Protein 6LBP (pdb70)

Foldseek 3Di:
DKKKKKAADQLGLVLQLLLLLLQQLLAFQWKKKWAQAPVLDTDIFIDTGTSPVRDDPVRSVVHTHGIMMMEHHHDPCHNVFDDDCPQPKDAADVGIKTKYKFKFFLALVVLVVVLVVVPDDDLFSFVVVSLVSQLRPDPDDDSVVSNVRSLVPTDFFIWMWMDGSFKIKTFGAQQNQFWKFWFQAPPRMIMIIRWCSSCVVRRGHTDGTQHHQWIWMQGPVGIDTPTNDDHDQHAYAPVCLLFRDDQPTQTPNHRSLVLLLVLLLLLQVPPNDDWAEQEEDPDGNRSSSCSVCVNNVHDYDHQKAFDPDDDVDDDADPVHDPPVNVVVTIDGDLVRAAATAYEYEYRAAFQLPVLLVVVVNSVVSHHPFYAYEHSAAQFQAADNMGDGGDHRVSGVVNVDDQVRSCVVSPGDYYYYRDPVVSLVVCPPCSSNHHDCRRPVDGPGDRPDDGDHRRYHSDDD/DKKKKKAADQLGLVLQLLLLVLQQLLAFQWKKKWAAAPVLDTDIFIDTGTSPVRDDPVRSVVHTHGIMMMEHHHAPCHNVFDDDCPQPKDAADVAIKTKHKFKFFLCLVVLVVVLVVVPDDDLFSFVVVSLVSQLRPDPDDDSVVSNVRSLVPTDFFIWMWMDGSFKIKTFGAQQNQFWKFWFQAPPRMIMIIRWCSSCVVRRGHTDGTQHHQWIWMQGPVGIDTPTNPDHDQHAYAPVCLLFRDDQPTQTPNHRSLVLLLVLLLLLLVPPNDDWAEEEEDPDGNRSSSCSVCVNNVHDYDHQKAFDPDQDVDDDADPPDDPPVNVVVTIDGDLVRAAATAYEYEYRAAFQLPVLLVVVVNSVVSHHPFYAYEHSAAQFQAADNMGDGGDHNVSGVVNVDDLVRSCVVSPGPYYYYRDPVVSLVVCPPCSSSHHDCRRPVDGPGDRPDDGDRSDYHSDDD

Solvent-accessible surface area: 33724 Å² total; per-residue (Å²): 9,0,0,1,0,0,43,28,9,96,22,1,5,58,0,0,3,0,2,0,9,16,0,1,44,0,0,52,30,0,0,0,0,0,0,5,10,189,104,120,81,28,51,67,55,34,19,56,11,45,0,58,127,7,3,55,75,78,76,9,94,122,8,73,12,80,11,0,0,0,0,0,0,64,4,97,31,23,110,87,13,124,83,6,43,1,2,18,44,38,61,44,166,74,23,38,2,0,0,0,6,1,4,2,1,1,10,11,44,112,19,44,49,74,13,82,144,135,63,28,149,20,86,2,54,0,0,0,8,0,1,9,38,6,0,29,89,0,154,25,141,53,7,43,74,1,0,17,27,0,3,125,71,15,75,6,0,2,0,0,0,0,0,12,50,67,55,0,0,0,0,0,0,27,32,0,0,1,4,1,3,6,0,85,26,118,73,62,0,6,2,0,1,0,1,1,10,0,0,73,17,1,74,1,97,68,82,59,34,0,105,24,0,2,0,1,8,2,16,175,99,24,33,106,64,69,31,93,8,115,84,76,96,40,44,18,11,2,26,0,2,3,111,29,3,53,20,12,1,52,1,15,51,38,26,0,9,81,1,21,25,35,2,0,56,17,1,4,67,94,27,94,46,114,17,59,6,0,0,3,14,6,50,51,1,10,1,4,0,9,0,2,9,61,122,40,68,34,60,16,34,18,0,1,38,53,32,84,43,36,34,146,110,58,27,73,3,92,130,141,4,139,28,11,53,8,36,18,67,7,37,33,2,111,53,12,0,95,45,89,69,0,0,0,0,22,17,15,3,24,84,0,60,45,7,10,63,5,2,73,12,0,86,98,6,19,12,123,40,0,9,3,7,1,4,0,2,40,3,52,10,13,28,63,5,3,17,44,34,42,56,42,110,88,0,1,19,70,148,58,55,69,82,85,0,53,96,119,6,36,5,66,26,16,13,25,1,26,47,121,19,0,81,159,49,8,37,167,53,22,165,25,4,10,22,4,16,15,48,31,113,31,43,22,142,39,73,58,110,47,61,57,13,2,41,22,13,112,102,182,8,0,0,1,0,0,43,28,8,97,23,1,4,54,0,0,3,0,2,0,9,16,0,2,44,0,0,52,32,0,0,0,0,0,0,6,8,193,105,119,79,25,52,68,51,35,18,57,10,45,0,58,131,8,3,54,73,77,74,7,95,120,9,73,15,79,10,0,0,0,0,0,0,67,4,88,28,24,110,87,13,122,82,6,38,1,2,19,43,37,60,46,164,73,23,39,2,0,0,0,3,0,4,2,1,1,10,11,43,111,19,41,50,73,14,84,143,133,62,28,147,19,88,2,56,0,0,0,8,0,0,9,40,5,1,28,84,0,153,26,143,51,8,44,75,1,0,17,28,1,4,128,73,15,74,6,0,3,0,0,0,0,0,12,49,68,57,0,0,0,0,0,0,27,33,0,0,1,4,1,3,6,0,87,28,118,72,61,0,6,2,0,1,0,0,1,10,0,0,72,18,1,76,2,98,66,81,57,33,0,102,24,0,2,0,1,8,2,17,172,99,24,31,105,66,70,29,92,7,116,78,80,96,36,45,18,10,2,26,0,2,3,108,31,3,55,19,13,1,51,2,14,50,37,27,0,7,82,3,20,26,35,2,0,58,16,2,4,64,94,27,94,46,111,18,59,6,0,0,2,14,6,50,51,1,9,1,4,0,9,0,2,10,61,122,40,68,33,58,14,36,18,0,1,36,52,33,85,41,37,33,142,109,58,27,86,5,90,127,166,3,151,29,10,54,8,31,18,66,6,36,34,3,112,53,13,0,98,43,88,68,0,0,0,0,20,17,17,1,23,83,0,61,47,6,10,60,5,2,77,11,0,86,98,5,20,11,122,40,0,10,3,7,1,3,0,2,41,4,52,8,12,30,59,3,3,20,44,34,41,56,44,110,89,0,1,19,72,148,56,55,68,81,86,0,51,94,119,6,36,5,66,28,16,14,26,2,28,47,122,18,0,83,160,51,8,38,166,51,22,166,24,4,11,22,3,15,17,50,31,113,33,43,20,143,39,76,60,111,48,62,52,14,3,35,20,10,114,98,183

Structure (mmCIF, N/CA/C/O backbone):
data_6LBP
#
_entry.id   6LBP
#
_cell.length_a   179.736
_cell.length_b   179.736
_cell.length_c   109.199
_cell.angle_alpha   90.000
_cell.angle_beta   90.000
_cell.angle_gamma   120.000
#
_symmetry.space_group_name_H-M   'P 31 2 1'
#
loop_
_entity.id
_entity.type
_entity.pdbx_description
1 polymer 'Amidophosphoribosyltransferase 2, chloroplastic'
2 non-polymer 'IRON/SULFUR CLUSTER'
#
loop_
_atom_site.group_PDB
_atom_site.id
_atom_site.type_symbol
_atom_site.label_atom_id
_atom_site.label_alt_id
_atom_site.label_comp_id
_atom_site.label_asym_id
_atom_site.label_entity_id
_atom_site.label_seq_id
_atom_site.pdbx_PDB_ins_code
_atom_site.Cartn_x
_atom_site.Cartn_y
_atom_site.Cartn_z
_atom_site.occupancy
_atom_site.B_iso_or_equiv
_atom_site.auth_seq_id
_atom_site.auth_comp_id
_atom_site.auth_asym_id
_atom_site.auth_atom_id
_atom_site.pdbx_PDB_model_num
ATOM 1 N N . CYS A 1 13 ? 62.600 -69.062 -1.402 1.00 47.20 87 CYS A N 1
ATOM 2 C CA . CYS A 1 13 ? 61.781 -68.323 -0.436 1.00 46.02 87 CYS A CA 1
ATOM 3 C C . CYS A 1 13 ? 61.090 -67.072 -1.055 1.00 45.76 87 CYS A C 1
ATOM 4 O O . CYS A 1 13 ? 61.250 -66.788 -2.241 1.00 47.69 87 CYS A O 1
ATOM 7 N N . GLY A 1 14 ? 60.303 -66.332 -0.290 1.00 43.43 88 GLY A N 1
ATOM 8 C CA . GLY A 1 14 ? 59.637 -65.157 -0.827 1.00 39.10 88 GLY A CA 1
ATOM 9 C C . GLY A 1 14 ? 59.580 -64.062 0.213 1.00 40.94 88 GLY A C 1
ATOM 10 O O . GLY A 1 14 ? 59.537 -64.326 1.422 1.00 44.26 88 GLY A O 1
ATOM 11 N N . VAL A 1 15 ? 59.596 -62.813 -0.262 1.00 35.57 89 VAL A N 1
ATOM 12 C CA . VAL A 1 15 ? 59.556 -61.672 0.640 1.00 34.62 89 VAL A CA 1
ATOM 13 C C . VAL A 1 15 ? 58.459 -60.713 0.203 1.00 38.00 89 VAL A C 1
ATOM 14 O O . VAL A 1 15 ? 58.046 -60.688 -0.958 1.00 38.21 89 VAL A O 1
ATOM 18 N N . VAL A 1 16 ? 57.994 -59.920 1.173 1.00 42.73 90 VAL A N 1
ATOM 19 C CA . VAL A 1 16 ? 56.915 -58.941 1.025 1.00 42.92 90 VAL A CA 1
ATOM 20 C C . VAL A 1 16 ? 57.190 -57.745 1.932 1.00 44.27 90 VAL A C 1
ATOM 21 O O . VAL A 1 16 ? 57.643 -57.908 3.066 1.00 43.49 90 VAL A O 1
ATOM 25 N N . GLY A 1 17 ? 56.859 -56.546 1.454 1.00 39.16 91 GLY A N 1
ATOM 26 C CA . GLY A 1 17 ? 56.854 -55.371 2.306 1.00 38.74 91 GLY A CA 1
ATOM 27 C C . GLY A 1 17 ? 55.714 -54.437 1.944 1.00 45.06 91 GLY A C 1
ATOM 28 O O . GLY A 1 17 ? 55.365 -54.341 0.765 1.00 46.04 91 GLY A O 1
ATOM 29 N N . ILE A 1 18 ? 55.107 -53.775 2.935 1.00 45.78 92 ILE A N 1
ATOM 30 C CA . ILE A 1 18 ? 54.041 -52.793 2.745 1.00 43.20 92 ILE A CA 1
ATOM 31 C C . ILE A 1 18 ? 54.379 -51.595 3.597 1.00 47.36 92 ILE A C 1
ATOM 32 O O . ILE A 1 18 ? 54.643 -51.744 4.798 1.00 49.56 92 ILE A O 1
ATOM 37 N N . TYR A 1 19 ? 54.318 -50.413 3.000 1.00 47.14 93 TYR A N 1
ATOM 38 C CA . TYR A 1 19 ? 54.411 -49.157 3.725 1.00 48.82 93 TYR A CA 1
ATOM 39 C C . TYR A 1 19 ? 53.144 -48.359 3.457 1.00 50.52 93 TYR A C 1
ATOM 40 O O . TYR A 1 19 ? 52.712 -48.238 2.301 1.00 52.38 93 TYR A O 1
ATOM 49 N N . GLY A 1 20 ? 52.567 -47.809 4.521 1.00 49.27 94 GLY A N 1
ATOM 50 C CA . GLY A 1 20 ? 51.509 -46.832 4.404 1.00 51.39 94 GLY A CA 1
ATOM 51 C C . GLY A 1 20 ? 50.121 -47.414 4.255 1.00 55.03 94 GLY A C 1
ATOM 52 O O . GLY A 1 20 ? 49.343 -46.976 3.397 1.00 55.11 94 GLY A O 1
ATOM 53 N N . ASP A 1 21 ? 49.791 -48.396 5.089 1.00 54.27 95 ASP A N 1
ATOM 54 C CA . ASP A 1 21 ? 48.462 -48.987 5.056 1.00 52.35 95 ASP A CA 1
ATOM 55 C C . ASP A 1 21 ? 48.116 -49.510 6.442 1.00 57.02 95 ASP A C 1
ATOM 56 O O . ASP A 1 21 ? 48.897 -50.250 7.051 1.00 56.40 95 ASP A O 1
ATOM 61 N N . SER A 1 22 ? 46.946 -49.102 6.937 1.00 62.38 96 SER A N 1
ATOM 62 C CA . SER A 1 22 ? 46.487 -49.432 8.280 1.00 55.94 96 SER A CA 1
ATOM 63 C C . SER A 1 22 ? 46.200 -50.905 8.444 1.00 55.34 96 SER A C 1
ATOM 64 O O . SER A 1 22 ? 46.004 -51.343 9.579 1.00 56.13 96 SER A O 1
ATOM 67 N N . GLU A 1 23 ? 46.181 -51.666 7.350 1.00 56.67 97 GLU A N 1
ATOM 68 C CA . GLU A 1 23 ? 46.029 -53.117 7.377 1.00 61.73 97 GLU A CA 1
ATOM 69 C C . GLU A 1 23 ? 47.291 -53.855 6.927 1.00 60.62 97 GLU A C 1
ATOM 70 O O . GLU A 1 23 ? 47.218 -54.880 6.238 1.00 54.69 97 GLU A O 1
ATOM 76 N N . ALA A 1 24 ? 48.457 -53.353 7.350 1.00 55.36 98 ALA A N 1
ATOM 77 C CA . ALA A 1 24 ? 49.726 -53.868 6.856 1.00 50.28 98 ALA A CA 1
ATOM 78 C C . ALA A 1 24 ? 49.902 -55.362 7.142 1.00 49.71 98 ALA A C 1
ATOM 79 O O . ALA A 1 24 ? 50.317 -56.119 6.262 1.00 50.02 98 ALA A O 1
ATOM 81 N N . SER A 1 25 ? 49.571 -55.816 8.350 1.00 49.16 99 SER A N 1
ATOM 82 C CA . SER A 1 25 ? 49.753 -57.231 8.667 1.00 47.14 99 SER A CA 1
ATOM 83 C C . SER A 1 25 ? 48.827 -58.113 7.845 1.00 52.73 99 SER A C 1
ATOM 84 O O . SER A 1 25 ? 49.247 -59.164 7.351 1.00 50.62 99 SER A O 1
ATOM 87 N N . ARG A 1 26 ? 47.565 -57.704 7.687 1.00 53.81 100 ARG A N 1
ATOM 88 C CA . ARG A 1 26 ? 46.605 -58.500 6.928 1.00 52.94 100 ARG A CA 1
ATOM 89 C C . ARG A 1 26 ? 47.012 -58.607 5.459 1.00 55.05 100 ARG A C 1
ATOM 90 O O . ARG A 1 26 ? 46.979 -59.692 4.861 1.00 52.31 100 ARG A O 1
ATOM 98 N N . LEU A 1 27 ? 47.381 -57.476 4.860 1.00 54.80 101 LEU A N 1
ATOM 99 C CA . LEU A 1 27 ? 47.841 -57.454 3.482 1.00 53.92 101 LEU A CA 1
ATOM 100 C C . LEU A 1 27 ? 49.139 -58.236 3.305 1.00 54.78 101 LEU A C 1
ATOM 101 O O . LEU A 1 27 ? 49.351 -58.888 2.272 1.00 58.65 101 LEU A O 1
ATOM 106 N N . CYS A 1 28 ? 50.010 -58.207 4.304 1.00 51.13 102 CYS A N 1
ATOM 107 C CA . CYS A 1 28 ? 51.227 -59.002 4.236 1.00 52.32 102 CYS A CA 1
ATOM 108 C C . CYS A 1 28 ? 50.910 -60.485 4.264 1.00 52.61 102 CYS A C 1
ATOM 109 O O . CYS A 1 28 ? 51.502 -61.273 3.526 1.00 51.42 102 CYS A O 1
ATOM 112 N N . TYR A 1 29 ? 50.001 -60.875 5.151 1.00 57.78 103 TYR A N 1
ATOM 113 C CA . TYR A 1 29 ? 49.503 -62.239 5.201 1.00 54.39 103 TYR A CA 1
ATOM 114 C C . TYR A 1 29 ? 48.952 -62.674 3.844 1.00 55.15 103 TYR A C 1
ATOM 115 O O . TYR A 1 29 ? 49.265 -63.761 3.349 1.00 55.91 103 TYR A O 1
ATOM 124 N N . LEU A 1 30 ? 48.134 -61.832 3.219 1.00 54.41 104 LEU A N 1
ATOM 125 C CA . LEU A 1 30 ? 47.566 -62.215 1.930 1.00 54.63 104 LEU A CA 1
ATOM 126 C C . LEU A 1 30 ? 48.649 -62.366 0.870 1.00 50.74 104 LEU A C 1
ATOM 127 O O . LEU A 1 30 ? 48.612 -63.309 0.070 1.00 48.90 104 LEU A O 1
ATOM 132 N N . ALA A 1 31 ? 49.625 -61.447 0.844 1.00 50.55 105 ALA A N 1
ATOM 133 C CA . ALA A 1 31 ? 50.673 -61.536 -0.168 1.00 45.51 105 ALA A CA 1
ATOM 134 C C . ALA A 1 31 ? 51.568 -62.743 0.074 1.00 45.74 105 ALA A C 1
ATOM 135 O O . ALA A 1 31 ? 51.962 -63.438 -0.868 1.00 46.42 105 ALA A O 1
ATOM 137 N N . LEU A 1 32 ? 51.884 -63.029 1.328 1.00 47.07 106 LEU A N 1
ATOM 138 C CA . LEU A 1 32 ? 52.595 -64.259 1.629 1.00 47.72 106 LEU A CA 1
ATOM 139 C C . LEU A 1 32 ? 51.791 -65.472 1.184 1.00 48.52 106 LEU A C 1
ATOM 140 O O . LEU A 1 32 ? 52.354 -66.465 0.708 1.00 49.82 106 LEU A O 1
ATOM 145 N N . HIS A 1 33 ? 50.470 -65.418 1.327 1.00 47.92 107 HIS A N 1
ATOM 146 C CA . HIS A 1 33 ? 49.667 -66.522 0.823 1.00 50.19 107 HIS A CA 1
ATOM 147 C C . HIS A 1 33 ? 49.834 -66.653 -0.679 1.00 47.02 107 HIS A C 1
ATOM 148 O O . HIS A 1 33 ? 50.072 -67.747 -1.194 1.00 47.14 107 HIS A O 1
ATOM 155 N N . ALA A 1 34 ? 49.756 -65.531 -1.388 1.00 43.80 108 ALA A N 1
ATOM 156 C CA . ALA A 1 34 ? 49.938 -65.532 -2.830 1.00 40.07 108 ALA A CA 1
ATOM 157 C C . ALA A 1 34 ? 51.335 -65.985 -3.248 1.00 44.09 108 ALA A C 1
ATOM 158 O O . ALA A 1 34 ? 51.548 -66.290 -4.424 1.00 50.52 108 ALA A O 1
ATOM 160 N N . LEU A 1 35 ? 52.299 -66.006 -2.333 1.00 43.26 109 LEU A N 1
ATOM 161 C CA . LEU A 1 35 ? 53.637 -66.490 -2.636 1.00 37.71 109 LEU A CA 1
ATOM 162 C C . LEU A 1 35 ? 53.924 -67.829 -1.989 1.00 38.45 109 LEU A C 1
ATOM 163 O O . LEU A 1 35 ? 55.063 -68.273 -1.992 1.00 40.70 109 LEU A O 1
ATOM 168 N N . GLN A 1 36 ? 52.923 -68.460 -1.392 1.00 47.28 110 GLN A N 1
ATOM 169 C CA . GLN A 1 36 ? 53.157 -69.673 -0.610 1.00 48.77 110 GLN A CA 1
ATOM 170 C C . GLN A 1 36 ? 53.968 -70.726 -1.354 1.00 48.02 110 GLN A C 1
ATOM 171 O O . GLN A 1 36 ? 54.721 -71.479 -0.715 1.00 48.80 110 GLN A O 1
ATOM 177 N N . HIS A 1 37 ? 53.862 -70.784 -2.693 1.00 43.95 111 HIS A N 1
ATOM 178 C CA . HIS A 1 37 ? 54.640 -71.778 -3.445 1.00 47.61 111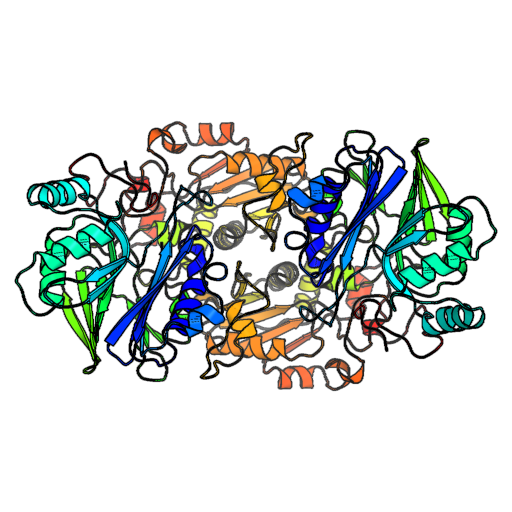 HIS A CA 1
ATOM 179 C C . HIS A 1 37 ? 56.155 -71.597 -3.271 1.00 50.70 111 HIS A C 1
ATOM 180 O O . HIS A 1 37 ? 56.910 -72.581 -3.326 1.00 47.70 111 HIS A O 1
ATOM 187 N N . ARG A 1 38 ? 56.608 -70.366 -3.004 1.00 45.26 112 ARG A N 1
ATOM 188 C CA . ARG A 1 38 ? 58.030 -70.095 -2.852 1.00 42.13 112 ARG A CA 1
ATOM 189 C C . ARG A 1 38 ? 58.610 -70.741 -1.604 1.00 43.04 112 ARG A C 1
ATOM 190 O O . ARG A 1 38 ? 59.825 -70.936 -1.530 1.00 50.72 112 ARG A O 1
ATOM 198 N N . GLY A 1 39 ? 57.802 -70.986 -0.578 1.00 47.03 113 GLY A N 1
ATOM 199 C CA . GLY A 1 39 ? 58.308 -71.663 0.612 1.00 51.60 113 GLY A CA 1
ATOM 200 C C . GLY A 1 39 ? 57.234 -72.132 1.576 1.00 54.33 113 GLY A C 1
ATOM 201 O O . GLY A 1 39 ? 56.462 -71.315 2.084 1.00 52.13 113 GLY A O 1
ATOM 202 N N . GLN A 1 40 ? 57.209 -73.435 1.889 1.00 58.57 114 GLN A N 1
ATOM 203 C CA . GLN A 1 40 ? 56.151 -74.008 2.716 1.00 51.96 114 GLN A CA 1
ATOM 204 C C . GLN A 1 40 ? 56.575 -74.396 4.121 1.00 52.71 114 GLN A C 1
ATOM 205 O O . GLN A 1 40 ? 55.719 -74.783 4.911 1.00 55.91 114 GLN A O 1
ATOM 211 N N . GLU A 1 41 ? 57.860 -74.304 4.451 1.00 55.51 115 GLU A N 1
ATOM 212 C CA . GLU A 1 41 ? 58.376 -74.790 5.718 1.00 46.80 115 GLU A CA 1
ATOM 213 C C . GLU A 1 41 ? 58.146 -73.808 6.846 1.00 49.82 115 GLU A C 1
ATOM 214 O O . GLU A 1 41 ? 58.003 -74.238 7.998 1.00 50.07 115 GLU A O 1
ATOM 220 N N . GLY A 1 42 ? 58.109 -72.498 6.547 1.00 47.46 116 GLY A N 1
ATOM 221 C CA . GLY A 1 42 ? 57.919 -71.501 7.588 1.00 43.50 116 GLY A CA 1
ATOM 222 C C . GLY A 1 42 ? 57.253 -70.245 7.068 1.00 44.75 116 GLY A C 1
ATOM 223 O O . GLY A 1 42 ? 57.137 -70.049 5.855 1.00 49.73 116 GLY A O 1
ATOM 224 N N . ALA A 1 43 ? 56.838 -69.374 8.002 1.00 38.93 117 ALA A N 1
ATOM 225 C CA . ALA A 1 43 ? 56.309 -68.053 7.651 1.00 41.53 117 ALA A CA 1
ATOM 226 C C . ALA A 1 43 ? 56.512 -67.083 8.805 1.00 48.64 117 ALA A C 1
ATOM 227 O O . ALA A 1 43 ? 56.806 -67.485 9.933 1.00 50.59 117 ALA A O 1
ATOM 229 N N . GLY A 1 44 ? 56.403 -65.788 8.508 1.00 49.85 118 GLY A N 1
ATOM 230 C CA . GLY A 1 44 ? 56.556 -64.797 9.562 1.00 46.19 118 GLY A CA 1
ATOM 231 C C . GLY A 1 44 ? 56.272 -63.402 9.069 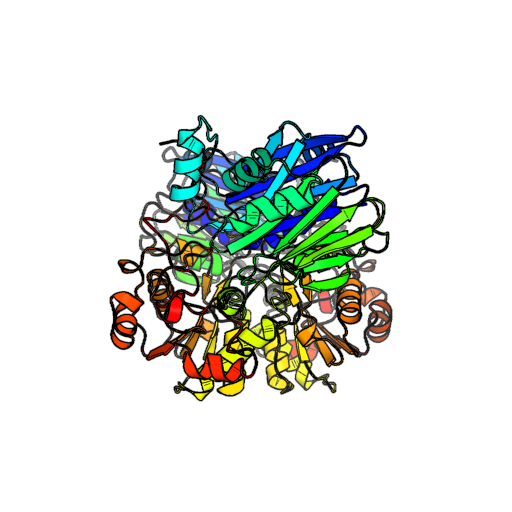1.00 45.48 118 GLY A C 1
ATOM 232 O O . GLY A 1 44 ? 56.396 -63.110 7.872 1.00 44.93 118 GLY A O 1
ATOM 233 N N . ILE A 1 45 ? 55.884 -62.537 10.015 1.00 42.69 119 ILE A N 1
ATOM 234 C CA . ILE A 1 45 ? 55.587 -61.138 9.733 1.00 39.14 119 ILE A CA 1
ATOM 235 C C . ILE A 1 45 ? 56.179 -60.265 10.835 1.00 44.86 119 ILE A C 1
ATOM 236 O O . ILE A 1 45 ? 56.257 -60.669 12.004 1.00 50.70 119 ILE A O 1
ATOM 241 N N . VAL A 1 46 ? 56.619 -59.063 10.449 1.00 46.53 120 VAL A N 1
ATOM 242 C CA . VAL A 1 46 ? 57.065 -58.011 11.363 1.00 46.55 120 VAL A CA 1
ATOM 243 C C . VAL A 1 46 ? 56.331 -56.739 10.985 1.00 45.31 120 VAL A C 1
ATOM 244 O O . VAL A 1 46 ? 56.378 -56.330 9.819 1.00 45.44 120 VAL A O 1
ATOM 248 N N . THR A 1 47 ? 55.646 -56.118 11.967 1.00 49.08 121 THR A N 1
ATOM 249 C CA . THR A 1 47 ? 54.840 -54.907 11.787 1.00 49.34 121 THR A CA 1
ATOM 250 C C . THR A 1 47 ? 55.200 -53.842 12.814 1.00 51.20 121 THR A C 1
ATOM 251 O O . THR A 1 47 ? 55.409 -54.145 13.992 1.00 53.12 121 THR A O 1
ATOM 255 N N . VAL A 1 48 ? 55.228 -52.590 12.366 1.00 52.42 122 VAL A N 1
ATOM 256 C CA . VAL A 1 48 ? 55.568 -51.444 13.208 1.00 54.79 122 VAL A CA 1
ATOM 257 C C . VAL A 1 48 ? 54.289 -50.861 13.821 1.00 57.45 122 VAL A C 1
ATOM 258 O O . VAL A 1 48 ? 53.444 -50.293 13.118 1.00 52.04 122 VAL A O 1
ATOM 262 N N . SER A 1 49 ? 54.171 -50.961 15.145 1.00 59.75 123 SER A N 1
ATOM 263 C CA . SER A 1 49 ? 53.039 -50.398 15.869 1.00 56.60 123 SER A CA 1
ATOM 264 C C . SER A 1 49 ? 52.999 -48.874 15.734 1.00 59.83 123 SER A C 1
ATOM 265 O O . SER A 1 49 ? 53.974 -48.227 15.333 1.00 61.12 123 SER A O 1
ATOM 268 N N . LYS A 1 50 ? 51.865 -48.288 16.126 1.00 60.22 124 LYS A N 1
ATOM 269 C CA . LYS A 1 50 ? 51.770 -46.833 16.083 1.00 63.99 124 LYS A CA 1
ATOM 270 C C . LYS A 1 50 ? 52.730 -46.176 17.058 1.00 61.83 124 LYS A C 1
ATOM 271 O O . LYS A 1 50 ? 53.081 -45.012 16.864 1.00 63.25 124 LYS A O 1
ATOM 277 N N . ASP A 1 51 ? 53.176 -46.898 18.082 1.00 62.44 125 ASP A N 1
ATOM 278 C CA . ASP A 1 51 ? 54.164 -46.395 19.026 1.00 61.41 125 ASP A CA 1
ATOM 279 C C . ASP A 1 51 ? 55.586 -46.695 18.591 1.00 62.50 125 ASP A C 1
ATOM 280 O O . ASP A 1 51 ? 56.505 -46.553 19.404 1.00 62.98 125 ASP A O 1
ATOM 285 N N . LYS A 1 52 ? 55.784 -47.129 17.343 1.00 62.68 126 LYS A N 1
ATOM 286 C CA . LYS A 1 52 ? 57.115 -47.359 16.778 1.00 61.96 126 LYS A CA 1
ATOM 287 C C . LYS A 1 52 ? 57.849 -48.531 17.447 1.00 59.64 126 LYS A C 1
ATOM 288 O O . LYS A 1 52 ? 59.063 -48.469 17.660 1.00 58.41 126 LYS A O 1
ATOM 294 N N . VAL A 1 53 ? 57.136 -49.615 17.763 1.00 57.02 127 VAL A N 1
ATOM 295 C CA . VAL A 1 53 ? 57.788 -50.849 18.199 1.00 61.65 127 VAL A CA 1
ATOM 296 C C . VAL A 1 53 ? 57.538 -51.920 17.152 1.00 62.16 127 VAL A C 1
ATOM 297 O O . VAL A 1 53 ? 56.474 -51.955 16.515 1.00 57.33 127 VAL A O 1
ATOM 301 N N . LEU A 1 54 ? 58.545 -52.773 16.958 1.00 59.76 128 LEU A N 1
ATOM 302 C CA . LEU A 1 54 ? 58.517 -53.815 15.940 1.00 53.05 128 LEU A CA 1
ATOM 303 C C . LEU A 1 54 ? 57.925 -55.049 16.579 1.00 49.87 128 LEU A C 1
ATOM 304 O O . LEU A 1 54 ? 58.583 -55.730 17.357 1.00 56.54 128 LEU A O 1
ATOM 309 N N . GLN A 1 55 ? 56.669 -55.319 16.278 1.00 52.41 129 GLN A N 1
ATOM 310 C CA . GLN A 1 55 ? 56.011 -56.524 16.734 1.00 51.46 129 GLN A CA 1
ATOM 311 C C . GLN A 1 55 ? 56.198 -57.603 15.682 1.00 52.13 129 GLN A C 1
ATOM 312 O O . GLN A 1 55 ? 56.034 -57.342 14.491 1.00 54.79 129 GLN A O 1
ATOM 318 N N . THR A 1 56 ? 56.576 -58.802 16.106 1.00 53.22 130 THR A N 1
ATOM 319 C CA . THR A 1 56 ? 56.877 -59.888 15.177 1.00 54.04 130 THR A CA 1
ATOM 320 C C . THR A 1 56 ? 56.192 -61.174 15.638 1.00 53.19 130 THR A C 1
ATOM 321 O O . THR A 1 56 ? 56.165 -61.477 16.833 1.00 52.16 130 THR A O 1
ATOM 325 N N . ILE A 1 57 ? 55.593 -61.907 14.703 1.00 50.93 131 ILE A N 1
ATOM 326 C CA . ILE A 1 57 ? 55.110 -63.255 15.011 1.00 56.21 131 ILE A CA 1
ATOM 327 C C . ILE A 1 57 ? 55.492 -64.176 13.855 1.00 54.01 131 ILE A C 1
ATOM 328 O O . ILE A 1 57 ? 55.335 -63.825 12.677 1.00 51.47 131 ILE A O 1
ATOM 333 N N . THR A 1 58 ? 56.007 -65.354 14.206 1.00 53.11 132 THR A N 1
ATOM 334 C CA . THR A 1 58 ? 56.849 -66.150 13.325 1.00 52.29 132 THR A CA 1
ATOM 335 C C . THR A 1 58 ? 56.776 -67.619 13.683 1.00 54.62 132 THR A C 1
ATOM 336 O O . THR A 1 58 ? 56.996 -67.968 14.845 1.00 61.86 132 THR A O 1
ATOM 340 N N . GLY A 1 59 ? 56.516 -68.478 12.697 1.00 52.01 133 GLY A N 1
ATOM 341 C CA . GLY A 1 59 ? 56.386 -69.883 13.018 1.00 53.50 133 GLY A CA 1
ATOM 342 C C . GLY A 1 59 ? 56.694 -70.835 11.883 1.00 53.69 133 GLY A C 1
ATOM 343 O O . GLY A 1 59 ? 56.992 -70.427 10.758 1.00 57.81 133 GLY A O 1
ATOM 344 N N . VAL A 1 60 ? 56.614 -72.134 12.216 1.00 53.34 134 VAL A N 1
ATOM 345 C CA . VAL A 1 60 ? 56.845 -73.246 11.301 1.00 42.56 134 VAL A CA 1
ATOM 346 C C . VAL A 1 60 ? 55.518 -73.661 10.685 1.00 43.82 134 VAL A C 1
ATOM 347 O O . VAL A 1 60 ? 54.522 -73.780 11.395 1.00 50.93 134 VAL A O 1
ATOM 351 N N . GLY A 1 61 ? 55.487 -73.852 9.366 1.00 42.44 135 GLY A N 1
ATOM 352 C CA . GLY A 1 61 ? 54.255 -74.275 8.711 1.00 49.39 135 GLY A CA 1
ATOM 353 C C . GLY A 1 61 ? 53.782 -73.367 7.595 1.00 49.90 135 GLY A C 1
ATOM 354 O O . GLY A 1 61 ? 54.562 -72.546 7.111 1.00 54.85 135 GLY A O 1
ATOM 355 N N . LEU A 1 62 ? 52.534 -73.493 7.155 1.00 47.65 136 LEU A N 1
ATOM 356 C CA . LEU A 1 62 ? 52.083 -72.642 6.058 1.00 53.50 136 LEU A CA 1
ATOM 357 C C . LEU A 1 62 ? 51.657 -71.276 6.593 1.00 51.25 136 LEU A C 1
ATOM 358 O O . LEU A 1 62 ? 51.582 -71.060 7.800 1.00 49.08 136 LEU A O 1
ATOM 363 N N . VAL A 1 63 ? 51.394 -70.326 5.687 1.00 52.90 137 VAL A N 1
ATOM 364 C CA . VAL A 1 63 ? 50.975 -69.007 6.170 1.00 55.54 137 VAL A CA 1
ATOM 365 C C . VAL A 1 63 ? 49.666 -69.119 6.944 1.00 61.26 137 VAL A C 1
ATOM 366 O O . VAL A 1 63 ? 49.483 -68.446 7.965 1.00 64.64 137 VAL A O 1
ATOM 370 N N . SER A 1 64 ? 48.755 -70.006 6.509 1.00 59.88 138 SER A N 1
ATOM 371 C CA . SER A 1 64 ? 47.482 -70.161 7.203 1.00 56.88 138 SER A CA 1
ATOM 372 C C . SER A 1 64 ? 47.654 -70.922 8.505 1.00 59.25 138 SER A C 1
ATOM 373 O O . SER A 1 64 ? 46.936 -70.652 9.475 1.00 61.30 138 SER A O 1
ATOM 376 N N . GLU A 1 65 ? 48.586 -71.880 8.539 1.00 53.01 139 GLU A N 1
ATOM 377 C CA . GLU A 1 65 ? 48.904 -72.574 9.780 1.00 55.67 139 GLU A CA 1
ATOM 378 C C . GLU A 1 65 ? 49.655 -71.690 10.770 1.00 56.67 139 GLU A C 1
ATOM 379 O O . GLU A 1 65 ? 49.666 -71.992 11.964 1.00 59.18 139 GLU A O 1
ATOM 385 N N . VAL A 1 66 ? 50.321 -70.638 10.314 1.00 55.47 140 VAL A N 1
ATOM 386 C CA . VAL A 1 66 ? 51.098 -69.830 11.237 1.00 50.50 140 VAL A CA 1
ATOM 387 C C . VAL A 1 66 ? 50.270 -68.683 11.764 1.00 52.45 140 VAL A C 1
ATOM 388 O O . VAL A 1 66 ? 50.370 -68.343 12.943 1.00 53.10 140 VAL A O 1
ATOM 392 N N . PHE A 1 67 ? 49.419 -68.111 10.918 1.00 53.65 141 PHE A N 1
ATOM 393 C CA . PHE A 1 67 ? 48.643 -66.917 11.254 1.00 60.87 141 PHE A CA 1
ATOM 394 C C . PHE A 1 67 ? 47.145 -67.209 11.312 1.00 66.08 141 PHE A C 1
ATOM 395 O O . PHE A 1 67 ? 46.535 -67.620 10.312 1.00 69.29 141 PHE A O 1
ATOM 403 N N . SER A 1 68 ? 46.559 -66.977 12.483 1.00 67.40 142 SER A N 1
ATOM 404 C CA . SER A 1 68 ? 45.119 -66.929 12.677 1.00 68.50 142 SER A CA 1
ATOM 405 C C . SER A 1 68 ? 44.690 -65.475 12.732 1.00 70.62 142 SER A C 1
ATOM 406 O O . SER A 1 68 ? 45.511 -64.574 12.934 1.00 67.34 142 SER A O 1
ATOM 409 N N . GLU A 1 69 ? 43.385 -65.253 12.535 1.00 77.29 143 GLU A N 1
ATOM 410 C CA . GLU A 1 69 ? 42.841 -63.911 12.694 1.00 74.80 143 GLU A CA 1
ATOM 411 C C . GLU A 1 69 ? 43.160 -63.358 14.082 1.00 72.06 143 GLU A C 1
ATOM 412 O O . GLU A 1 69 ? 43.415 -62.154 14.236 1.00 70.21 143 GLU A O 1
ATOM 418 N N . SER A 1 70 ? 43.212 -64.231 15.094 1.00 70.71 144 SER A N 1
ATOM 419 C CA . SER A 1 70 ? 43.590 -63.782 16.428 1.00 71.11 144 SER A CA 1
ATOM 420 C C . SER A 1 70 ? 44.999 -63.199 16.438 1.00 69.34 144 SER A C 1
ATOM 421 O O . SER A 1 70 ? 45.239 -62.154 17.054 1.00 70.03 144 SER A O 1
ATOM 424 N N . LYS A 1 71 ? 45.930 -63.828 15.711 1.00 69.77 145 LYS A N 1
ATOM 425 C CA . LYS A 1 71 ? 47.324 -63.386 15.709 1.00 65.42 145 LYS A CA 1
ATOM 426 C C . LYS A 1 71 ? 47.542 -62.163 14.811 1.00 63.54 145 LYS A C 1
ATOM 427 O O . LYS A 1 71 ? 48.214 -61.207 15.222 1.00 58.95 145 LYS A O 1
ATOM 433 N N . LEU A 1 72 ? 46.958 -62.143 13.606 1.00 53.54 146 LEU A N 1
ATOM 434 C CA . LEU A 1 72 ? 46.953 -60.904 12.839 1.00 52.14 146 LEU A CA 1
ATOM 435 C C . LEU A 1 72 ? 46.438 -59.733 13.670 1.00 59.85 146 LEU A C 1
ATOM 436 O O . LEU A 1 72 ? 46.844 -58.582 13.456 1.00 55.08 146 LEU A O 1
ATOM 441 N N . ASP A 1 73 ? 45.528 -59.999 14.616 1.00 65.46 147 ASP A N 1
ATOM 442 C CA . ASP A 1 73 ? 45.008 -58.916 15.440 1.00 62.01 147 ASP A CA 1
ATOM 443 C C . ASP A 1 73 ? 46.070 -58.328 16.364 1.00 60.91 147 ASP A C 1
ATOM 444 O O . ASP A 1 73 ? 45.938 -57.164 16.766 1.00 54.23 147 ASP A O 1
ATOM 449 N N . GLN A 1 74 ? 47.126 -59.088 16.686 1.00 60.53 148 GLN A N 1
ATOM 450 C CA . GLN A 1 74 ? 48.200 -58.615 17.552 1.00 56.62 148 GLN A CA 1
ATOM 451 C C . GLN A 1 74 ? 49.291 -57.864 16.793 1.00 57.24 148 GLN A C 1
ATOM 452 O O . GLN A 1 74 ? 50.346 -57.567 17.376 1.00 59.46 148 GLN A O 1
ATOM 458 N N . LEU A 1 75 ? 49.065 -57.539 15.523 1.00 50.73 149 LEU A N 1
ATOM 459 C CA . LEU A 1 75 ? 50.052 -56.849 14.702 1.00 47.63 149 LEU A CA 1
ATOM 460 C C . LEU A 1 75 ? 49.429 -55.607 14.077 1.00 51.18 149 LEU A C 1
ATOM 461 O O . LEU A 1 75 ? 49.291 -55.512 12.850 1.00 54.24 149 LEU A O 1
ATOM 466 N N . PRO A 1 76 ? 49.075 -54.612 14.885 1.00 51.36 150 PRO A N 1
ATOM 467 C CA . PRO A 1 76 ? 48.573 -53.356 14.312 1.00 46.19 150 PRO A CA 1
ATOM 468 C C . PRO A 1 76 ? 49.715 -52.494 13.810 1.00 50.90 150 PRO A C 1
ATOM 469 O O . PRO A 1 76 ? 50.830 -52.533 14.335 1.00 55.23 150 PRO A O 1
ATOM 473 N N . GLY A 1 77 ? 49.447 -51.711 12.788 1.00 49.10 151 GLY A N 1
ATOM 474 C CA . GLY A 1 77 ? 50.470 -50.780 12.352 1.00 51.42 151 GLY A CA 1
ATOM 475 C C . GLY A 1 77 ? 50.413 -50.502 10.869 1.00 54.04 151 GLY A C 1
ATOM 476 O O . GLY A 1 77 ? 49.654 -51.107 10.122 1.00 59.47 151 GLY A O 1
ATOM 477 N N . ASP A 1 78 ? 51.272 -49.568 10.458 1.00 60.18 152 ASP A N 1
ATOM 478 C CA . ASP A 1 78 ? 51.282 -49.027 9.108 1.00 54.23 152 ASP A CA 1
ATOM 479 C C . ASP A 1 78 ? 52.348 -49.624 8.202 1.00 52.96 152 ASP A C 1
ATOM 480 O O . ASP A 1 78 ? 52.254 -49.439 6.984 1.00 52.37 152 ASP A O 1
ATOM 485 N N . ILE A 1 79 ? 53.381 -50.274 8.765 1.00 49.50 153 ILE A N 1
ATOM 486 C CA . ILE A 1 79 ? 54.511 -50.821 8.018 1.00 45.57 153 ILE A CA 1
ATOM 487 C C . ILE A 1 79 ? 54.677 -52.286 8.394 1.00 51.10 153 ILE A C 1
ATOM 488 O O . ILE A 1 79 ? 54.620 -52.633 9.578 1.00 53.76 153 ILE A O 1
ATOM 493 N N . ALA A 1 80 ? 54.904 -53.148 7.399 1.00 47.30 154 ALA A N 1
ATOM 494 C CA . ALA A 1 80 ? 55.163 -54.545 7.726 1.00 42.23 154 ALA A CA 1
ATOM 495 C C . ALA A 1 80 ? 55.919 -55.242 6.602 1.00 45.08 154 ALA A C 1
ATOM 496 O O . ALA A 1 80 ? 55.668 -54.999 5.422 1.00 47.57 154 ALA A O 1
ATOM 498 N N . ILE A 1 81 ? 56.835 -56.120 6.983 1.00 40.32 155 ILE A N 1
ATOM 499 C CA . ILE A 1 81 ? 57.503 -57.007 6.045 1.00 41.37 155 ILE A CA 1
ATOM 500 C C . ILE A 1 81 ? 57.152 -58.428 6.437 1.00 44.51 155 ILE A C 1
ATOM 501 O O . ILE A 1 81 ? 56.769 -58.716 7.572 1.00 46.86 155 ILE A O 1
ATOM 506 N N . GLY A 1 82 ? 57.293 -59.318 5.478 1.00 44.01 156 GLY A N 1
ATOM 507 C CA . GLY A 1 82 ? 56.872 -60.690 5.652 1.00 46.48 156 GLY A CA 1
ATOM 508 C C . GLY A 1 82 ? 57.753 -61.597 4.837 1.00 47.45 156 GLY A C 1
ATOM 509 O O . GLY A 1 82 ? 58.203 -61.240 3.746 1.00 49.86 156 GLY A O 1
ATOM 510 N N . HIS A 1 83 ? 57.976 -62.790 5.359 1.00 45.97 157 HIS A N 1
ATOM 511 C CA . HIS A 1 83 ? 58.843 -63.765 4.731 1.00 44.12 157 HIS A CA 1
ATOM 512 C C . HIS A 1 83 ? 58.154 -65.108 4.723 1.00 47.36 157 HIS A C 1
ATOM 513 O O . HIS A 1 83 ? 57.439 -65.452 5.672 1.00 50.95 157 HIS A O 1
ATOM 520 N N . VAL A 1 84 ? 58.400 -65.872 3.659 1.00 44.03 158 VAL A N 1
ATOM 521 C CA . VAL A 1 84 ? 57.894 -67.234 3.549 1.00 42.24 158 VAL A CA 1
ATOM 522 C C . VAL A 1 84 ? 59.049 -68.143 3.133 1.00 40.72 158 VAL A C 1
ATOM 523 O O . VAL A 1 84 ? 59.792 -67.821 2.203 1.00 43.82 158 VAL A O 1
ATOM 527 N N . ARG A 1 85 ? 59.296 -69.163 3.935 1.00 43.85 159 ARG A N 1
ATOM 528 C CA . ARG A 1 85 ? 60.582 -69.886 3.865 1.00 49.07 159 ARG A CA 1
ATOM 529 C C . ARG A 1 85 ? 60.516 -71.331 3.418 1.00 52.33 159 ARG A C 1
ATOM 530 O O . ARG A 1 85 ? 59.677 -72.036 3.838 1.00 52.58 159 ARG A O 1
ATOM 538 N N . TYR A 1 86 ? 61.485 -71.699 2.607 1.00 56.49 160 TYR A N 1
ATOM 539 C CA . TYR A 1 86 ? 61.789 -73.055 2.162 1.00 63.20 160 TYR A CA 1
ATOM 540 C C . TYR A 1 86 ? 62.893 -73.648 3.032 1.00 65.01 160 TYR A C 1
ATOM 541 O O . TYR A 1 86 ? 63.851 -72.956 3.378 1.00 72.80 160 TYR A O 1
ATOM 550 N N . SER A 1 87 ? 62.777 -74.941 3.357 1.00 65.72 161 SER A N 1
ATOM 551 C CA . SER A 1 87 ? 63.799 -75.607 4.168 1.00 73.46 161 SER A CA 1
ATOM 552 C C . SER A 1 87 ? 63.779 -77.109 3.942 1.00 75.35 161 SER A C 1
ATOM 553 O O . SER A 1 87 ? 62.728 -77.744 4.057 1.00 73.21 161 SER A O 1
ATOM 556 N N . THR A 1 88 ? 64.958 -77.687 3.723 1.00 82.66 162 THR A N 1
ATOM 557 C CA . THR A 1 88 ? 65.033 -79.132 3.550 1.00 84.81 162 THR A CA 1
ATOM 558 C C . THR A 1 88 ? 64.813 -79.883 4.858 1.00 79.96 162 THR A C 1
ATOM 559 O O . THR A 1 88 ? 64.746 -81.114 4.846 1.00 80.93 162 THR A O 1
ATOM 563 N N . ALA A 1 89 ? 64.712 -79.176 5.983 1.00 83.35 163 ALA A N 1
ATOM 564 C CA . ALA A 1 89 ? 64.262 -79.806 7.215 1.00 84.72 163 ALA A CA 1
ATOM 565 C C . ALA A 1 89 ? 62.775 -80.126 7.179 1.00 81.24 163 ALA A C 1
ATOM 566 O O . ALA A 1 89 ? 62.280 -80.782 8.101 1.00 82.21 163 ALA A O 1
ATOM 568 N N . GLY A 1 90 ? 62.069 -79.701 6.131 1.00 77.84 164 GLY A N 1
ATOM 569 C CA . GLY A 1 90 ? 60.644 -79.927 5.990 1.00 81.39 164 GLY A CA 1
ATOM 570 C C . GLY A 1 90 ? 59.828 -79.666 7.239 1.00 83.06 164 GLY A C 1
ATOM 571 O O . GLY A 1 90 ? 60.029 -78.658 7.924 1.00 86.04 164 GLY A O 1
ATOM 572 N N . SER A 1 91 ? 58.898 -80.567 7.549 1.00 87.85 165 SER A N 1
ATOM 573 C CA . SER A 1 91 ? 58.069 -80.415 8.737 1.00 87.87 165 SER A CA 1
ATOM 574 C C . SER A 1 91 ? 58.807 -80.762 10.028 1.00 86.82 165 SER A C 1
ATOM 575 O O . SER A 1 91 ? 58.291 -80.473 11.114 1.00 87.87 165 SER A O 1
ATOM 578 N N . SER A 1 92 ? 59.999 -81.356 9.942 1.00 82.40 166 SER A N 1
ATOM 579 C CA . SER A 1 92 ? 60.821 -81.623 11.118 1.00 86.89 166 SER A CA 1
ATOM 580 C C . SER A 1 92 ? 61.607 -80.392 11.581 1.00 91.84 166 SER A C 1
ATOM 581 O O . SER A 1 92 ? 62.584 -80.541 12.334 1.00 89.58 166 SER A O 1
ATOM 584 N N . MET A 1 93 ? 61.206 -79.197 11.140 1.00 90.54 167 MET A N 1
ATOM 585 C CA . MET A 1 93 ? 61.891 -77.969 11.522 1.00 82.65 167 MET A CA 1
ATOM 586 C C . MET A 1 93 ? 61.568 -77.612 12.968 1.00 81.51 167 MET A C 1
ATOM 587 O O . MET A 1 93 ? 60.398 -77.607 13.366 1.00 79.61 167 MET A O 1
ATOM 592 N N . LEU A 1 94 ? 62.602 -77.274 13.744 1.00 79.87 168 LEU A N 1
ATOM 593 C CA . LEU A 1 94 ? 62.425 -76.993 15.166 1.00 73.77 168 LEU A CA 1
ATOM 594 C C . LEU A 1 94 ? 62.071 -75.531 15.437 1.00 76.41 168 LEU A C 1
ATOM 595 O O . LEU A 1 94 ? 61.115 -75.266 16.179 1.00 77.09 168 LEU A O 1
ATOM 600 N N . LYS A 1 95 ? 62.777 -74.579 14.802 1.00 73.96 169 LYS A N 1
ATOM 601 C CA . LYS A 1 95 ? 62.556 -73.150 15.012 1.00 70.06 169 LYS A CA 1
ATOM 602 C C . LYS A 1 95 ? 62.700 -72.422 13.688 1.00 64.78 169 LYS A C 1
ATOM 603 O O . LYS A 1 95 ? 63.417 -72.876 12.799 1.00 68.51 169 LYS A O 1
ATOM 609 N N . ASN A 1 96 ? 61.887 -71.393 13.500 1.00 61.42 170 ASN A N 1
ATOM 610 C CA . ASN A 1 96 ? 61.969 -70.516 12.311 1.00 61.73 170 ASN A CA 1
ATOM 611 C C . ASN A 1 96 ? 61.847 -69.112 12.863 1.00 66.62 170 ASN A C 1
ATOM 612 O O . ASN A 1 96 ? 60.868 -68.847 13.517 1.00 68.52 170 ASN A O 1
ATOM 617 N N . VAL A 1 97 ? 62.855 -68.287 12.665 1.00 69.12 171 VAL A N 1
ATOM 618 C CA . VAL A 1 97 ? 62.828 -66.958 13.317 1.00 58.02 171 VAL A CA 1
ATOM 619 C C . VAL A 1 97 ? 62.971 -65.882 12.244 1.00 55.01 171 VAL A C 1
ATOM 620 O O . VAL A 1 97 ? 63.367 -64.811 12.571 1.00 53.90 171 VAL A O 1
ATOM 624 N N . GLN A 1 98 ? 62.459 -66.141 11.043 1.00 58.14 172 GLN A N 1
ATOM 625 C CA . GLN A 1 98 ? 62.562 -65.197 9.902 1.00 52.76 172 GLN A CA 1
ATOM 626 C C . GLN A 1 98 ? 61.203 -64.651 9.451 1.00 53.38 172 GLN A C 1
ATOM 627 O O . GLN A 1 98 ? 60.360 -65.471 9.175 1.00 55.52 172 GLN A O 1
ATOM 633 N N . PRO A 1 99 ? 60.937 -63.334 9.278 1.00 30.00 173 PRO A N 1
ATOM 634 C CA . PRO A 1 99 ? 61.905 -62.218 9.261 1.00 30.00 173 PRO A CA 1
ATOM 635 C C . PRO A 1 99 ? 62.712 -61.926 10.526 1.00 30.00 173 PRO A C 1
ATOM 636 O O . PRO A 1 99 ? 62.184 -61.965 11.551 1.00 30.00 173 PRO A O 1
ATOM 640 N N . PHE A 1 100 ? 64.004 -61.722 10.375 1.00 37.31 174 PHE A N 1
ATOM 641 C CA . PHE A 1 100 ? 64.890 -61.575 11.541 1.00 39.77 174 PHE A CA 1
ATOM 642 C C . PHE A 1 100 ? 64.815 -60.159 12.065 1.00 38.36 174 PHE A C 1
ATOM 643 O O . PHE A 1 100 ? 64.856 -59.247 11.311 1.00 41.29 174 PHE A O 1
ATOM 651 N N . VAL A 1 101 ? 64.735 -60.017 13.368 1.00 38.34 175 VAL A N 1
ATOM 652 C CA . VAL A 1 101 ? 64.684 -58.685 13.973 1.00 38.86 175 VAL A CA 1
ATOM 653 C C . VAL A 1 101 ? 65.800 -58.535 14.996 1.00 39.38 175 VAL A C 1
ATOM 654 O O . VAL A 1 101 ? 66.247 -59.513 15.595 1.00 47.07 175 VAL A O 1
ATOM 658 N N . ALA A 1 102 ? 66.295 -57.313 15.159 1.00 37.35 176 ALA A N 1
ATOM 659 C CA . ALA A 1 102 ? 67.323 -57.075 16.164 1.00 40.99 176 ALA A CA 1
ATOM 660 C C . ALA A 1 102 ? 67.302 -55.607 16.554 1.00 43.46 176 ALA A C 1
ATOM 661 O O . ALA A 1 102 ? 66.678 -54.772 15.889 1.00 46.86 176 ALA A O 1
ATOM 663 N N . GLY A 1 103 ? 67.968 -55.312 17.668 1.00 39.46 177 GLY A N 1
ATOM 664 C CA . GLY A 1 103 ? 68.172 -53.947 18.108 1.00 40.65 177 GLY A CA 1
ATOM 665 C C . GLY A 1 103 ? 69.662 -53.670 18.173 1.00 43.94 177 GLY A C 1
ATOM 666 O O . GLY A 1 103 ? 70.460 -54.570 18.431 1.00 47.00 177 GLY A O 1
ATOM 667 N N . TYR A 1 104 ? 70.038 -52.431 17.869 1.00 45.39 178 TYR A N 1
ATOM 668 C CA . TYR A 1 104 ? 71.445 -52.010 17.830 1.00 46.65 178 TYR A CA 1
ATOM 669 C C . TYR A 1 104 ? 71.474 -50.514 18.110 1.00 48.99 178 TYR A C 1
ATOM 670 O O . TYR A 1 104 ? 70.428 -49.911 18.376 1.00 48.51 178 TYR A O 1
ATOM 679 N N . ARG A 1 105 ? 72.668 -49.899 18.030 1.00 51.54 179 ARG A N 1
ATOM 680 C CA . ARG A 1 105 ? 72.803 -48.518 18.514 1.00 52.64 179 ARG A CA 1
ATOM 681 C C . ARG A 1 105 ? 71.854 -47.555 17.827 1.00 49.88 179 ARG A C 1
ATOM 682 O O . ARG A 1 105 ? 71.417 -46.584 18.449 1.00 55.07 179 ARG A O 1
ATOM 690 N N . PHE A 1 106 ? 71.499 -47.797 16.574 1.00 46.79 180 PHE A N 1
ATOM 691 C CA . PHE A 1 106 ? 70.648 -46.845 15.876 1.00 49.32 180 PHE A CA 1
ATOM 692 C C . PHE A 1 106 ? 69.177 -47.222 15.867 1.00 49.76 180 PHE A C 1
ATOM 693 O O . PHE A 1 106 ? 68.412 -46.625 15.104 1.00 56.57 180 PHE A O 1
ATOM 701 N N . GLY A 1 107 ? 68.748 -48.166 16.708 1.00 43.35 181 GLY A N 1
ATOM 702 C CA . GLY A 1 107 ? 67.342 -48.486 16.839 1.00 39.86 181 GLY A CA 1
ATOM 703 C C . GLY A 1 107 ? 67.072 -49.947 16.549 1.00 43.78 181 GLY A C 1
ATOM 704 O O . GLY A 1 107 ? 67.890 -50.822 16.868 1.00 42.75 181 GLY A O 1
ATOM 705 N N . SER A 1 108 ? 65.932 -50.209 15.927 1.00 45.77 182 SER A N 1
ATOM 706 C CA . SER A 1 108 ? 65.446 -51.559 15.713 1.00 43.31 182 SER A CA 1
ATOM 707 C C . SER A 1 108 ? 65.199 -51.787 14.239 1.00 42.45 182 SER A C 1
ATOM 708 O O . SER A 1 108 ? 64.656 -50.918 13.556 1.00 48.07 182 SER A O 1
ATOM 711 N N . VAL A 1 109 ? 65.564 -52.967 13.751 1.00 41.16 183 VAL A N 1
ATOM 712 C CA . VAL A 1 109 ? 65.431 -53.260 12.327 1.00 37.84 183 VAL A CA 1
ATOM 713 C C . VAL A 1 109 ? 65.084 -54.730 12.138 1.00 40.98 183 VAL A C 1
ATOM 714 O O . VAL A 1 109 ? 65.599 -55.607 12.845 1.00 40.37 183 VAL A O 1
ATOM 718 N N . GLY A 1 110 ? 64.197 -54.990 11.180 1.00 37.35 184 GLY A N 1
ATOM 719 C CA . GLY A 1 110 ? 63.915 -56.340 10.733 1.00 37.70 184 GLY A CA 1
ATOM 720 C C . GLY A 1 110 ? 64.173 -56.469 9.243 1.00 42.17 184 GLY A C 1
ATOM 721 O O . GLY A 1 110 ? 64.075 -55.494 8.497 1.00 42.27 184 GLY A O 1
ATOM 722 N N . VAL A 1 111 ? 64.495 -57.686 8.810 1.00 36.62 185 VAL A N 1
ATOM 723 C CA . VAL A 1 111 ? 64.824 -57.933 7.414 1.00 37.85 185 VAL A CA 1
ATOM 724 C C . VAL A 1 111 ? 64.293 -59.295 7.002 1.00 39.29 185 VAL A C 1
ATOM 725 O O . VAL A 1 111 ? 64.306 -60.239 7.795 1.00 40.24 185 VAL A O 1
ATOM 729 N N . ALA A 1 112 ? 63.796 -59.368 5.764 1.00 39.74 186 ALA A N 1
ATOM 730 C CA . ALA A 1 112 ? 63.395 -60.594 5.090 1.00 40.07 186 ALA A CA 1
ATOM 731 C C . ALA A 1 112 ? 64.221 -60.746 3.822 1.00 39.88 186 ALA A C 1
ATOM 732 O O . ALA A 1 112 ? 64.346 -59.801 3.044 1.00 41.54 186 ALA A O 1
ATOM 734 N N . HIS A 1 113 ? 64.775 -61.922 3.607 1.00 41.90 187 HIS A N 1
ATOM 735 C CA . HIS A 1 113 ? 65.769 -62.107 2.555 1.00 41.41 187 HIS A CA 1
ATOM 736 C C . HIS A 1 113 ? 65.445 -63.324 1.690 1.00 40.05 187 HIS A C 1
ATOM 737 O O . HIS A 1 113 ? 64.894 -64.327 2.153 1.00 40.32 187 HIS A O 1
ATOM 744 N N . ASN A 1 114 ? 65.718 -63.195 0.408 1.00 40.86 188 ASN A N 1
ATOM 745 C CA . ASN A 1 114 ? 65.604 -64.290 -0.536 1.00 40.19 188 ASN A CA 1
ATOM 746 C C . ASN A 1 114 ? 66.909 -64.285 -1.307 1.00 42.64 188 ASN A C 1
ATOM 747 O O . ASN A 1 114 ? 67.228 -63.287 -1.953 1.00 44.30 188 ASN A O 1
ATOM 752 N N . GLY A 1 115 ? 67.690 -65.346 -1.193 1.00 44.46 189 GLY A N 1
ATOM 753 C CA . GLY A 1 115 ? 68.978 -65.391 -1.861 1.00 42.20 189 GLY A CA 1
ATOM 754 C C . GLY A 1 115 ? 69.946 -66.299 -1.135 1.00 48.57 189 GLY A C 1
ATOM 755 O O . GLY A 1 115 ? 69.558 -67.227 -0.438 1.00 63.86 189 GLY A O 1
ATOM 756 N N . ASN A 1 116 ? 71.225 -66.028 -1.331 1.00 48.58 190 ASN A N 1
ATOM 757 C CA . ASN A 1 116 ? 72.255 -66.846 -0.720 1.00 51.77 190 ASN A CA 1
ATOM 758 C C . ASN A 1 116 ? 73.558 -66.077 -0.746 1.00 49.65 190 ASN A C 1
ATOM 759 O O . ASN A 1 116 ? 74.005 -65.664 -1.811 1.00 54.74 190 ASN A O 1
ATOM 764 N N . LEU A 1 117 ? 74.165 -65.906 0.413 1.00 54.37 191 LEU A N 1
ATOM 765 C CA . LEU A 1 117 ? 75.459 -65.256 0.525 1.00 50.08 191 LEU A CA 1
ATOM 766 C C . LEU A 1 117 ? 76.517 -66.325 0.301 1.00 51.80 191 LEU A C 1
ATOM 767 O O . LEU A 1 117 ? 76.681 -67.243 1.109 1.00 56.82 191 LEU A O 1
ATOM 772 N N . VAL A 1 118 ? 77.205 -66.221 -0.824 1.00 55.34 192 VAL A N 1
ATOM 773 C CA . VAL A 1 118 ? 78.255 -67.165 -1.180 1.00 57.34 192 VAL A CA 1
ATOM 774 C C . VAL A 1 118 ? 79.392 -67.141 -0.154 1.00 55.34 192 VAL A C 1
ATOM 775 O O . VAL A 1 118 ? 79.995 -68.175 0.150 1.00 62.34 192 VAL A O 1
ATOM 779 N N . ASN A 1 119 ? 79.717 -65.964 0.378 1.00 51.25 193 ASN A N 1
ATOM 780 C CA . ASN A 1 119 ? 80.820 -65.794 1.323 1.00 55.04 193 ASN A CA 1
ATOM 781 C C . ASN A 1 119 ? 80.342 -65.723 2.772 1.00 55.21 193 ASN A C 1
ATOM 782 O O . ASN A 1 119 ? 80.891 -64.969 3.586 1.00 52.26 193 ASN A O 1
ATOM 787 N N . TYR A 1 120 ? 79.322 -66.501 3.129 1.00 56.84 194 TYR A N 1
ATOM 788 C CA . TYR A 1 120 ? 78.796 -66.452 4.488 1.00 48.27 194 TYR A CA 1
ATOM 789 C C . TYR A 1 120 ? 79.848 -66.868 5.507 1.00 48.98 194 TYR A C 1
ATOM 790 O O . TYR A 1 120 ? 80.020 -66.207 6.530 1.00 47.74 194 TYR A O 1
ATOM 799 N N . THR A 1 121 ? 80.540 -67.988 5.274 1.00 56.45 195 THR A N 1
ATOM 800 C CA . THR A 1 121 ? 81.408 -68.499 6.332 1.00 52.30 195 THR A CA 1
ATOM 801 C C . THR A 1 121 ? 82.575 -67.555 6.596 1.00 53.21 195 THR A C 1
ATOM 802 O O . THR A 1 121 ? 82.943 -67.337 7.756 1.00 53.38 195 THR A O 1
ATOM 806 N N . LYS A 1 122 ? 83.130 -66.933 5.555 1.00 53.88 196 LYS A N 1
ATOM 807 C CA . LYS A 1 122 ? 84.172 -65.935 5.782 1.00 53.58 196 LYS A CA 1
ATOM 808 C C . LYS A 1 122 ? 83.636 -64.711 6.532 1.00 54.41 196 LYS A C 1
ATOM 809 O O . LYS A 1 122 ? 84.259 -64.249 7.497 1.00 52.03 196 LYS A O 1
ATOM 815 N N . LEU A 1 123 ? 82.488 -64.162 6.096 1.00 52.10 197 LEU A N 1
ATOM 816 C CA . LEU A 1 123 ? 81.889 -63.018 6.789 1.00 47.26 197 LEU A CA 1
ATOM 817 C C . LEU A 1 123 ? 81.628 -63.334 8.256 1.00 51.53 197 LEU A C 1
ATOM 818 O O . LEU A 1 123 ? 81.940 -62.530 9.151 1.00 53.84 197 LEU A O 1
ATOM 823 N N . ARG A 1 124 ? 81.055 -64.510 8.522 1.00 49.83 198 ARG A N 1
ATOM 824 C CA . ARG A 1 124 ? 80.752 -64.903 9.891 1.00 50.29 198 ARG A CA 1
ATOM 825 C C . ARG A 1 124 ? 82.025 -65.121 10.705 1.00 53.49 198 ARG A C 1
ATOM 826 O O . ARG A 1 124 ? 82.092 -64.724 11.868 1.00 51.58 198 ARG A O 1
ATOM 834 N N . ALA A 1 125 ? 83.048 -65.753 10.126 1.00 53.27 199 ALA A N 1
ATOM 835 C CA . ALA A 1 125 ? 84.271 -65.955 10.887 1.00 51.50 199 ALA A CA 1
ATOM 836 C C . ALA A 1 125 ? 84.910 -64.617 11.243 1.00 52.04 199 ALA A C 1
ATOM 837 O O . ALA A 1 125 ? 85.342 -64.409 12.385 1.00 58.94 199 ALA A O 1
ATOM 839 N N . ASP A 1 126 ? 84.939 -63.677 10.301 1.00 49.91 200 ASP A N 1
ATOM 840 C CA . ASP A 1 126 ? 85.529 -62.383 10.617 1.00 49.57 200 ASP A CA 1
ATOM 841 C C . ASP A 1 126 ? 84.727 -61.668 11.699 1.00 51.71 200 ASP A C 1
ATOM 842 O O . ASP A 1 126 ? 85.307 -61.083 12.620 1.00 54.95 200 ASP A O 1
ATOM 847 N N . LEU A 1 127 ? 83.390 -61.736 11.635 1.00 52.28 201 LEU A N 1
ATOM 848 C CA . LEU A 1 127 ? 82.575 -61.133 12.693 1.00 52.57 201 LEU A CA 1
ATOM 849 C C . LEU A 1 127 ? 82.761 -61.854 14.040 1.00 57.61 201 LEU A C 1
ATOM 850 O O . LEU A 1 127 ? 82.718 -61.228 15.107 1.00 53.66 201 LEU A O 1
ATOM 855 N N . GLU A 1 128 ? 82.934 -63.178 14.007 1.00 53.76 202 GLU A N 1
ATOM 856 C CA . GLU A 1 128 ? 83.145 -63.947 15.219 1.00 50.73 202 GLU A CA 1
ATOM 857 C C . GLU A 1 128 ? 84.461 -63.582 15.881 1.00 60.37 202 GLU A C 1
ATOM 858 O O . GLU A 1 128 ? 84.592 -63.672 17.113 1.00 59.07 202 GLU A O 1
ATOM 864 N N . GLU A 1 129 ? 85.457 -63.205 15.069 1.00 63.13 203 GLU A N 1
ATOM 865 C CA . GLU A 1 129 ? 86.761 -62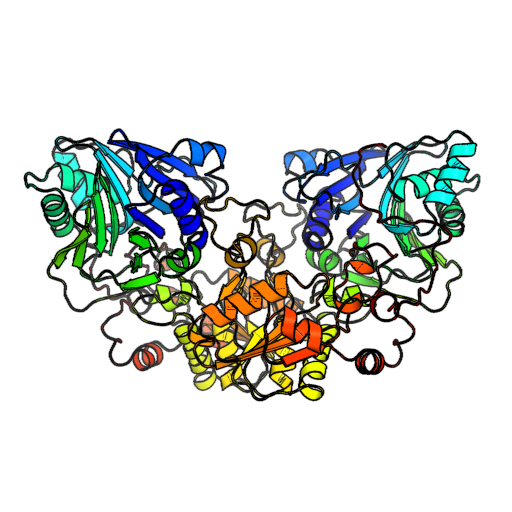.863 15.609 1.00 61.01 203 GLU A CA 1
ATOM 866 C C . GLU A 1 129 ? 86.719 -61.628 16.477 1.00 60.66 203 GLU A C 1
ATOM 867 O O . GLU A 1 129 ? 87.639 -61.416 17.265 1.00 67.09 203 GLU A O 1
ATOM 873 N N . ASN A 1 130 ? 85.662 -60.831 16.388 1.00 56.81 204 ASN A N 1
ATOM 874 C CA . ASN A 1 130 ? 85.541 -59.642 17.215 1.00 56.29 204 ASN A CA 1
ATOM 875 C C . ASN A 1 130 ? 84.425 -59.770 18.239 1.00 53.57 204 ASN A C 1
ATOM 876 O O . ASN A 1 130 ? 83.999 -58.767 18.826 1.00 50.66 204 ASN A O 1
ATOM 881 N N . GLY A 1 131 ? 83.958 -60.989 18.470 1.00 51.98 205 GLY A N 1
ATOM 882 C CA . GLY A 1 131 ? 83.046 -61.267 19.551 1.00 51.54 205 GLY A CA 1
ATOM 883 C C . GLY A 1 131 ? 81.577 -61.291 19.205 1.00 53.44 205 GLY A C 1
ATOM 884 O O . GLY A 1 131 ? 80.751 -61.226 20.127 1.00 59.96 205 GLY A O 1
ATOM 885 N N . SER A 1 132 ? 81.221 -61.389 17.929 1.00 47.40 206 SER A N 1
ATOM 886 C CA . SER A 1 132 ? 79.820 -61.495 17.561 1.00 45.21 206 SER A CA 1
ATOM 887 C C . SER A 1 132 ? 79.291 -62.876 17.939 1.00 47.79 206 SER A C 1
ATOM 888 O O . SER A 1 132 ? 80.013 -63.872 17.904 1.00 49.59 206 SER A O 1
ATOM 891 N N . ILE A 1 133 ? 78.031 -62.933 18.338 1.00 47.72 207 ILE A N 1
ATOM 892 C CA . ILE A 1 133 ? 77.351 -64.207 18.510 1.00 49.84 207 ILE A CA 1
ATOM 893 C C . ILE A 1 133 ? 76.275 -64.319 17.440 1.00 50.71 207 ILE A C 1
ATOM 894 O O . ILE A 1 133 ? 75.805 -63.325 16.880 1.00 51.62 207 ILE A O 1
ATOM 899 N N . PHE A 1 134 ? 75.865 -65.549 17.160 1.00 49.79 208 PHE A N 1
ATOM 900 C CA . PHE A 1 134 ? 74.898 -65.799 16.104 1.00 48.53 208 PHE A CA 1
ATOM 901 C C . PHE A 1 134 ? 73.782 -66.673 16.649 1.00 50.87 208 PHE A C 1
ATOM 902 O O . PHE A 1 134 ? 74.026 -67.802 17.092 1.00 54.28 208 PHE A O 1
ATOM 910 N N . ASN A 1 135 ? 72.568 -66.124 16.662 1.00 48.33 209 ASN A N 1
ATOM 911 C CA . ASN A 1 135 ? 71.412 -66.881 17.126 1.00 52.28 209 ASN A CA 1
ATOM 912 C C . ASN A 1 135 ? 71.010 -67.952 16.117 1.00 52.86 209 ASN A C 1
ATOM 913 O O . ASN A 1 135 ? 70.597 -69.040 16.513 1.00 51.94 209 ASN A O 1
ATOM 918 N N . THR A 1 136 ? 71.162 -67.669 14.821 1.00 54.23 210 THR A N 1
ATOM 919 C CA . THR A 1 136 ? 70.806 -68.543 13.710 1.00 53.33 210 THR A CA 1
ATOM 920 C C . THR A 1 136 ? 71.984 -68.629 12.747 1.00 59.48 210 THR A C 1
ATOM 921 O O . THR A 1 136 ? 72.896 -67.803 12.778 1.00 60.99 210 THR A O 1
ATOM 925 N N . SER A 1 137 ? 71.974 -69.614 11.856 1.00 64.99 211 SER A N 1
ATOM 926 C CA . SER A 1 137 ? 73.023 -69.646 10.842 1.00 61.48 211 SER A CA 1
ATOM 927 C C . SER A 1 137 ? 72.585 -69.017 9.519 1.00 55.09 211 SER A C 1
ATOM 928 O O . SER A 1 137 ? 73.231 -69.246 8.499 1.00 58.28 211 SER A O 1
ATOM 931 N N . SER A 1 138 ? 71.560 -68.170 9.534 1.00 53.97 212 SER A N 1
ATOM 932 C CA . SER A 1 138 ? 70.968 -67.610 8.325 1.00 62.48 212 SER A CA 1
ATOM 933 C C . SER A 1 138 ? 71.722 -66.371 7.846 1.00 61.25 212 SER A C 1
ATOM 934 O O . SER A 1 138 ? 72.351 -65.657 8.637 1.00 57.50 212 SER A O 1
ATOM 937 N N . ASP A 1 139 ? 71.649 -66.119 6.528 1.00 60.17 213 ASP A N 1
ATOM 938 C CA . ASP A 1 139 ? 72.402 -65.003 5.960 1.00 57.83 213 ASP A CA 1
ATOM 939 C C . ASP A 1 139 ? 71.885 -63.691 6.504 1.00 55.08 213 ASP A C 1
ATOM 940 O O . ASP A 1 139 ? 72.640 -62.723 6.693 1.00 53.95 213 ASP A O 1
ATOM 945 N N . THR A 1 140 ? 70.595 -63.639 6.764 1.00 59.45 214 THR A N 1
ATOM 946 C CA . THR A 1 140 ? 70.009 -62.372 7.142 1.00 53.47 214 THR A CA 1
ATOM 947 C C . THR A 1 140 ? 70.549 -61.870 8.489 1.00 50.04 214 THR A C 1
ATOM 948 O O . THR A 1 140 ? 70.650 -60.653 8.713 1.00 49.77 214 THR A O 1
ATOM 952 N N . GLU A 1 141 ? 70.963 -62.774 9.381 1.00 54.25 215 GLU A N 1
ATOM 953 C CA . GLU A 1 141 ? 71.577 -62.289 10.612 1.00 54.49 215 GLU A CA 1
ATOM 954 C C . GLU A 1 141 ? 72.954 -61.678 10.334 1.00 52.10 215 GLU A C 1
ATOM 955 O O . GLU A 1 141 ? 73.342 -60.696 10.989 1.00 48.52 215 GLU A O 1
ATOM 961 N N . VAL A 1 142 ? 73.694 -62.229 9.359 1.00 49.72 216 VAL A N 1
ATOM 962 C CA . VAL A 1 142 ? 74.979 -61.646 8.961 1.00 46.19 216 VAL A CA 1
ATOM 963 C C . VAL A 1 142 ? 74.773 -60.250 8.382 1.00 47.47 216 VAL A C 1
ATOM 964 O O . VAL A 1 142 ? 75.529 -59.318 8.692 1.00 45.88 216 VAL A O 1
ATOM 968 N N . VAL A 1 143 ? 73.738 -60.077 7.548 1.00 47.11 217 VAL A N 1
ATOM 969 C CA . VAL A 1 143 ? 73.417 -58.745 7.023 1.00 43.63 217 VAL A CA 1
ATOM 970 C C . VAL A 1 143 ? 73.171 -57.761 8.174 1.00 42.79 217 VAL A C 1
ATOM 971 O O . VAL A 1 143 ? 73.683 -56.630 8.174 1.00 39.31 217 VAL A O 1
ATOM 975 N N . LEU A 1 144 ? 72.366 -58.168 9.170 1.00 45.05 218 LEU A N 1
ATOM 976 C CA . LEU A 1 144 ? 72.104 -57.246 10.277 1.00 43.27 218 LEU A CA 1
ATOM 977 C C . LEU A 1 144 ? 73.375 -56.922 11.048 1.00 44.60 218 LEU A C 1
ATOM 978 O O . LEU A 1 144 ? 73.594 -55.770 11.434 1.00 41.11 218 LEU A O 1
ATOM 983 N N . HIS A 1 145 ? 74.229 -57.925 11.267 1.00 45.24 219 HIS A N 1
ATOM 984 C CA . HIS A 1 145 ? 75.504 -57.699 11.941 1.00 43.90 219 HIS A CA 1
ATOM 985 C C . HIS A 1 145 ? 76.343 -56.664 11.213 1.00 43.22 219 HIS A C 1
ATOM 986 O O . HIS A 1 145 ? 76.933 -55.769 11.844 1.00 43.97 219 HIS A O 1
ATOM 993 N N . LEU A 1 146 ? 76.410 -56.782 9.879 1.00 41.52 220 LEU A N 1
ATOM 994 C CA . LEU A 1 146 ? 77.221 -55.869 9.078 1.00 41.49 220 LEU A CA 1
ATOM 995 C C . LEU A 1 146 ? 76.666 -54.455 9.137 1.00 42.94 220 LEU A C 1
ATOM 996 O O . LEU A 1 146 ? 77.412 -53.501 9.380 1.00 44.98 220 LEU A O 1
ATOM 1001 N N . ILE A 1 147 ? 75.351 -54.312 8.988 1.00 42.34 221 ILE A N 1
ATOM 1002 C CA . ILE A 1 147 ? 74.725 -53.008 9.186 1.00 42.27 221 ILE A CA 1
ATOM 1003 C C . ILE A 1 147 ? 75.111 -52.430 10.540 1.00 42.32 221 ILE A C 1
ATOM 1004 O O . ILE A 1 147 ? 75.440 -51.246 10.654 1.00 43.04 221 ILE A O 1
ATOM 1009 N N . ALA A 1 148 ? 75.093 -53.260 11.584 1.00 42.97 222 ALA A N 1
ATOM 1010 C CA . ALA A 1 148 ? 75.301 -52.746 12.932 1.00 42.46 222 ALA A CA 1
ATOM 1011 C C . ALA A 1 148 ? 76.718 -52.229 13.130 1.00 48.16 222 ALA A C 1
ATOM 1012 O O . ALA A 1 148 ? 76.895 -51.180 13.763 1.00 48.86 222 ALA A O 1
ATOM 1014 N N . ILE A 1 149 ? 77.740 -52.944 12.620 1.00 47.47 223 ILE A N 1
ATOM 1015 C CA . ILE A 1 149 ? 79.117 -52.442 12.762 1.00 48.26 223 ILE A CA 1
ATOM 1016 C C . ILE A 1 149 ? 79.426 -51.258 11.861 1.00 47.73 223 ILE A C 1
ATOM 1017 O O . ILE A 1 149 ? 80.478 -50.626 12.026 1.00 47.74 223 ILE A O 1
ATOM 1022 N N . SER A 1 150 ? 78.537 -50.923 10.933 1.00 48.82 224 SER A N 1
ATOM 1023 C CA . SER A 1 150 ? 78.724 -49.713 10.147 1.00 51.82 224 SER A CA 1
ATOM 1024 C C . SER A 1 150 ? 78.566 -48.480 11.014 1.00 58.51 224 SER A C 1
ATOM 1025 O O . SER A 1 150 ? 77.672 -48.382 11.861 1.00 63.55 224 SER A O 1
ATOM 1028 N N . LYS A 1 151 ? 79.421 -47.517 10.758 1.00 66.91 225 LYS A N 1
ATOM 1029 C CA . LYS A 1 151 ? 79.452 -46.261 11.469 1.00 66.44 225 LYS A CA 1
ATOM 1030 C C . LYS A 1 151 ? 78.826 -45.141 10.646 1.00 62.20 225 LYS A C 1
ATOM 1031 O O . LYS A 1 151 ? 78.763 -44.002 11.110 1.00 71.85 225 LYS A O 1
ATOM 1037 N N . ALA A 1 152 ? 78.268 -45.475 9.496 1.00 55.29 226 ALA A N 1
ATOM 1038 C CA . ALA A 1 152 ? 77.688 -44.426 8.645 1.00 50.59 226 ALA A CA 1
ATOM 1039 C C . ALA A 1 152 ? 76.270 -44.104 9.064 1.00 45.70 226 ALA A C 1
ATOM 1040 O O . ALA A 1 152 ? 75.734 -44.824 9.838 1.00 53.22 226 ALA A O 1
ATOM 1042 N N . ARG A 1 153 ? 75.748 -42.999 8.572 1.00 44.45 227 ARG A N 1
ATOM 1043 C CA . ARG A 1 153 ? 74.358 -42.548 8.801 1.00 49.99 227 ARG A CA 1
ATOM 1044 C C . ARG A 1 153 ? 73.950 -41.861 7.502 1.00 45.46 227 ARG A C 1
ATOM 1045 O O . ARG A 1 153 ? 74.777 -41.203 6.929 1.00 42.93 227 ARG A O 1
ATOM 1053 N N . PRO A 1 154 ? 72.727 -42.008 6.978 1.00 47.59 228 PRO A N 1
ATOM 1054 C CA . PRO A 1 154 ? 71.641 -42.688 7.637 1.00 51.79 228 PRO A CA 1
ATOM 1055 C C . PRO A 1 154 ? 71.600 -44.202 7.447 1.00 53.01 228 PRO A C 1
ATOM 1056 O O . PRO A 1 154 ? 72.528 -44.765 7.046 1.00 48.01 228 PRO A O 1
ATOM 1060 N N . PHE A 1 155 ? 70.447 -44.785 7.704 1.00 52.14 229 PHE A N 1
ATOM 1061 C CA . PHE A 1 155 ? 70.299 -46.233 7.663 1.00 44.02 229 PHE A CA 1
ATOM 1062 C C . PHE A 1 155 ? 70.649 -46.779 6.290 1.00 49.48 229 PHE A C 1
ATOM 1063 O O . PHE A 1 155 ? 71.323 -47.814 6.181 1.00 49.90 229 PHE A O 1
ATOM 1071 N N . PHE A 1 156 ? 70.227 -46.090 5.224 1.00 48.48 230 PHE A N 1
ATOM 1072 C CA . PHE A 1 156 ? 70.512 -46.640 3.906 1.00 43.69 230 PHE A CA 1
ATOM 1073 C C . PHE A 1 156 ? 72.001 -46.625 3.622 1.00 45.39 230 PHE A C 1
ATOM 1074 O O . PHE A 1 156 ? 72.492 -47.484 2.890 1.00 47.13 230 PHE A O 1
ATOM 1082 N N . MET A 1 157 ? 72.744 -45.676 4.193 1.00 47.27 231 MET A N 1
ATOM 1083 C CA . MET A 1 157 ? 74.187 -45.695 3.987 1.00 47.45 231 MET A CA 1
ATOM 1084 C C . MET A 1 157 ? 74.807 -46.923 4.637 1.00 45.32 231 MET A C 1
ATOM 1085 O O . MET A 1 157 ? 75.722 -47.536 4.074 1.00 44.58 231 MET A O 1
ATOM 1090 N N . ARG A 1 158 ? 74.281 -47.333 5.794 1.00 46.74 232 ARG A N 1
ATOM 1091 C CA . ARG A 1 158 ? 74.749 -48.567 6.418 1.00 43.17 232 ARG A CA 1
ATOM 1092 C C . ARG A 1 158 ? 74.340 -49.799 5.605 1.00 42.85 232 ARG A C 1
ATOM 1093 O O . ARG A 1 158 ? 75.112 -50.758 5.500 1.00 40.56 232 ARG A O 1
ATOM 1101 N N . ILE A 1 159 ? 73.139 -49.792 5.017 1.00 39.95 233 ILE A N 1
ATOM 1102 C CA . ILE A 1 159 ? 72.762 -50.866 4.098 1.00 41.45 233 ILE A CA 1
ATOM 1103 C C . ILE A 1 159 ? 73.760 -50.957 2.947 1.00 45.49 233 ILE A C 1
ATOM 1104 O O . ILE A 1 159 ? 74.189 -52.057 2.564 1.00 43.16 233 ILE A O 1
ATOM 1109 N N . VAL A 1 160 ? 74.146 -49.803 2.379 1.00 46.09 234 VAL A N 1
ATOM 1110 C CA . VAL A 1 160 ? 75.116 -49.776 1.276 1.00 46.60 234 VAL A CA 1
ATOM 1111 C C . VAL A 1 160 ? 76.457 -50.339 1.743 1.00 48.24 234 VAL A C 1
ATOM 1112 O O . VAL A 1 160 ? 77.066 -51.202 1.085 1.00 48.02 234 VAL A O 1
ATOM 1116 N N . ASP A 1 161 ? 76.915 -49.871 2.909 1.00 45.83 235 ASP A N 1
ATOM 1117 C CA . ASP A 1 161 ? 78.143 -50.368 3.506 1.00 44.19 235 ASP A CA 1
ATOM 1118 C C . ASP A 1 161 ? 78.105 -51.883 3.655 1.00 49.40 235 ASP A C 1
ATOM 1119 O O . ASP A 1 161 ? 79.077 -52.574 3.330 1.00 53.15 235 ASP A O 1
ATOM 1124 N N . ALA A 1 162 ? 76.970 -52.424 4.106 1.00 49.32 236 ALA A N 1
ATOM 1125 C CA . ALA A 1 162 ? 76.884 -53.860 4.345 1.00 47.34 236 ALA A CA 1
ATOM 1126 C C . ALA A 1 162 ? 76.859 -54.629 3.039 1.00 45.85 236 ALA A C 1
ATOM 1127 O O . ALA A 1 162 ? 77.556 -55.641 2.891 1.00 44.85 236 ALA A O 1
ATOM 1129 N N . CYS A 1 163 ? 76.085 -54.143 2.072 1.00 43.72 237 CYS A N 1
ATOM 1130 C CA . CYS A 1 163 ? 75.947 -54.856 0.815 1.00 45.33 237 CYS A CA 1
ATOM 1131 C C . CYS A 1 163 ? 77.266 -54.919 0.051 1.00 47.02 237 CYS A C 1
ATOM 1132 O O . CYS A 1 163 ? 77.527 -55.909 -0.646 1.00 47.09 237 CYS A O 1
ATOM 1135 N N . GLU A 1 164 ? 78.125 -53.905 0.189 1.00 47.77 238 GLU A N 1
ATOM 1136 C CA . GLU A 1 164 ? 79.410 -53.972 -0.508 1.00 49.60 238 GLU A CA 1
ATOM 1137 C C . GLU A 1 164 ? 80.297 -55.135 -0.045 1.00 47.78 238 GLU A C 1
ATOM 1138 O O . GLU A 1 164 ? 81.244 -55.484 -0.756 1.00 48.99 238 GLU A O 1
ATOM 1144 N N . LYS A 1 165 ? 80.012 -55.763 1.092 1.00 41.88 239 LYS A N 1
ATOM 1145 C CA . LYS A 1 165 ? 80.792 -56.896 1.552 1.00 37.83 239 LYS A CA 1
ATOM 1146 C C . LYS A 1 165 ? 80.135 -58.216 1.208 1.00 44.38 239 LYS A C 1
ATOM 1147 O O . LYS A 1 165 ? 80.716 -59.271 1.463 1.00 43.90 239 LYS A O 1
ATOM 1153 N N . LEU A 1 166 ? 78.933 -58.191 0.654 1.00 46.07 240 LEU A N 1
ATOM 1154 C CA . LEU A 1 166 ? 78.209 -59.421 0.387 1.00 48.14 240 LEU A CA 1
ATOM 1155 C C . LEU A 1 166 ? 78.485 -59.867 -1.036 1.00 51.32 240 LEU A C 1
ATOM 1156 O O . LEU A 1 166 ? 78.263 -59.099 -1.982 1.00 54.18 240 LEU A O 1
ATOM 1161 N N . GLN A 1 167 ? 78.935 -61.106 -1.188 1.00 46.83 241 GLN A N 1
ATOM 1162 C CA . GLN A 1 167 ? 78.930 -61.763 -2.481 1.00 45.04 241 GLN A CA 1
ATOM 1163 C C . GLN A 1 167 ? 77.775 -62.749 -2.547 1.00 45.86 241 GLN A C 1
ATOM 1164 O O . GLN A 1 167 ? 77.575 -63.537 -1.626 1.00 47.16 241 GLN A O 1
ATOM 1170 N N . GLY A 1 168 ? 77.046 -62.742 -3.655 1.00 47.14 242 GLY A N 1
ATOM 1171 C CA . GLY A 1 168 ? 76.002 -63.721 -3.847 1.00 42.95 242 GLY A CA 1
ATOM 1172 C C . GLY A 1 168 ? 74.693 -63.084 -4.254 1.00 45.34 242 GLY A C 1
ATOM 1173 O O . GLY A 1 168 ? 74.647 -61.967 -4.785 1.00 46.70 242 GLY A O 1
ATOM 1174 N N . ALA A 1 169 ? 73.611 -63.808 -4.013 1.00 46.24 243 ALA A N 1
ATOM 1175 C CA . ALA A 1 169 ? 72.283 -63.366 -4.387 1.00 40.97 243 ALA A CA 1
ATOM 1176 C C . ALA A 1 169 ? 71.585 -62.789 -3.170 1.00 39.78 243 ALA A C 1
ATOM 1177 O O . ALA A 1 169 ? 71.733 -63.304 -2.063 1.00 43.71 243 ALA A O 1
ATOM 1179 N N . TYR A 1 170 ? 70.855 -61.698 -3.363 1.00 39.89 244 TYR A N 1
ATOM 1180 C CA . TYR A 1 170 ? 69.988 -61.220 -2.293 1.00 41.82 244 TYR A CA 1
ATOM 1181 C C . TYR A 1 170 ? 68.931 -60.287 -2.861 1.00 42.81 244 TYR A C 1
ATOM 1182 O O . TYR A 1 170 ? 69.242 -59.382 -3.636 1.00 44.64 244 TYR A O 1
ATOM 1191 N N . SER A 1 171 ? 67.675 -60.553 -2.526 1.00 41.05 245 SER A N 1
ATOM 1192 C CA . SER A 1 171 ? 66.617 -59.554 -2.605 1.00 42.40 245 SER A CA 1
ATOM 1193 C C . SER A 1 171 ? 66.029 -59.448 -1.213 1.00 45.02 245 SER A C 1
ATOM 1194 O O . SER A 1 171 ? 65.602 -60.459 -0.642 1.00 45.97 245 SER A O 1
ATOM 1197 N N . MET A 1 172 ? 66.089 -58.253 -0.637 1.00 42.53 246 MET A N 1
ATOM 1198 C CA . MET A 1 172 ? 65.774 -58.087 0.766 1.00 38.91 246 MET A CA 1
ATOM 1199 C C . MET A 1 172 ? 64.776 -56.965 0.925 1.00 39.75 246 MET A C 1
ATOM 1200 O O . MET A 1 172 ? 64.719 -56.053 0.104 1.00 44.71 246 MET A O 1
ATOM 1205 N N . VAL A 1 173 ? 63.990 -57.047 1.993 1.00 40.31 247 VAL A N 1
ATOM 1206 C CA . VAL A 1 173 ? 63.215 -55.913 2.475 1.00 39.40 247 VAL A CA 1
ATOM 1207 C C . VAL A 1 173 ? 63.549 -55.705 3.944 1.00 41.21 247 VAL A C 1
ATOM 1208 O O . VAL A 1 173 ? 63.579 -56.659 4.729 1.00 40.96 247 VAL A O 1
ATOM 1212 N N . PHE A 1 174 ? 63.876 -54.465 4.281 1.00 43.15 248 PHE A N 1
ATOM 1213 C CA . PHE A 1 174 ? 64.182 -53.999 5.617 1.00 36.89 248 PHE A CA 1
ATOM 1214 C C . PHE A 1 174 ? 63.012 -53.165 6.112 1.00 41.04 248 PHE A C 1
ATOM 1215 O O . PHE A 1 174 ? 62.424 -52.401 5.336 1.00 44.73 248 PHE A O 1
ATOM 1223 N N . VAL A 1 175 ? 62.704 -53.282 7.404 1.00 41.45 249 VAL A N 1
ATOM 1224 C CA . VAL A 1 175 ? 61.739 -52.422 8.080 1.00 41.17 249 VAL A CA 1
ATOM 1225 C C . VAL A 1 175 ? 62.403 -51.807 9.312 1.00 41.96 249 VAL A C 1
ATOM 1226 O O . VAL A 1 175 ? 63.155 -52.481 10.033 1.00 45.97 249 VAL A O 1
ATOM 1230 N N . THR A 1 176 ? 62.188 -50.502 9.513 1.00 43.67 250 THR A N 1
ATOM 1231 C CA . THR A 1 176 ? 62.630 -49.832 10.742 1.00 48.14 250 THR A CA 1
ATOM 1232 C C . THR A 1 176 ? 61.452 -49.109 11.376 1.00 47.74 250 THR A C 1
ATOM 1233 O O . THR A 1 176 ? 60.325 -49.227 10.892 1.00 48.53 250 THR A O 1
ATOM 1237 N N . GLU A 1 177 ? 61.708 -48.311 12.411 1.00 46.34 251 GLU A N 1
ATOM 1238 C CA . GLU A 1 177 ? 60.622 -47.640 13.118 1.00 49.98 251 GLU A CA 1
ATOM 1239 C C . GLU A 1 177 ? 59.791 -46.741 12.209 1.00 55.32 251 GLU A C 1
ATOM 1240 O O . GLU A 1 177 ? 58.646 -46.426 12.554 1.00 57.84 251 GLU A O 1
ATOM 1246 N N . ASP A 1 178 ? 60.323 -46.318 11.049 1.00 52.78 252 ASP A N 1
ATOM 1247 C CA . ASP A 1 178 ? 59.502 -45.480 10.179 1.00 51.73 252 ASP A CA 1
ATOM 1248 C C . ASP A 1 178 ? 59.866 -45.560 8.696 1.00 53.76 252 ASP A C 1
ATOM 1249 O O . ASP A 1 178 ? 59.441 -44.690 7.925 1.00 55.63 252 ASP A O 1
ATOM 1254 N N . LYS A 1 179 ? 60.581 -46.597 8.265 1.00 49.24 253 LYS A N 1
ATOM 1255 C CA . LYS A 1 179 ? 61.014 -46.711 6.885 1.00 46.18 253 LYS A CA 1
ATOM 1256 C C . LYS A 1 179 ? 60.847 -48.146 6.426 1.00 47.48 253 LYS A C 1
ATOM 1257 O O . LYS A 1 179 ? 60.924 -49.087 7.221 1.00 46.68 253 LYS A O 1
ATOM 1263 N N . LEU A 1 180 ? 60.631 -48.301 5.125 1.00 45.92 254 LEU A N 1
ATOM 1264 C CA . LEU A 1 180 ? 60.634 -49.603 4.480 1.00 40.95 254 LEU A CA 1
ATOM 1265 C C . LEU A 1 180 ? 61.606 -49.495 3.320 1.00 44.89 254 LEU A C 1
ATOM 1266 O O . LEU A 1 180 ? 61.472 -48.598 2.486 1.00 46.64 254 LEU A O 1
ATOM 1271 N N . VAL A 1 181 ? 62.618 -50.348 3.275 1.00 42.00 255 VAL A N 1
ATOM 1272 C CA . VAL A 1 181 ? 63.568 -50.251 2.175 1.00 44.46 255 VAL A CA 1
ATOM 1273 C C . VAL A 1 181 ? 63.722 -51.615 1.504 1.00 45.34 255 VAL A C 1
ATOM 1274 O O . VAL A 1 181 ? 63.713 -52.661 2.159 1.00 42.76 255 VAL A O 1
ATOM 1278 N N . ALA A 1 182 ? 63.852 -51.582 0.181 1.00 44.71 256 ALA A N 1
ATOM 1279 C CA . ALA A 1 182 ? 64.012 -52.739 -0.673 1.00 36.69 256 ALA A CA 1
ATOM 1280 C C . ALA A 1 182 ? 65.422 -52.718 -1.241 1.00 39.30 256 ALA A C 1
ATOM 1281 O O . ALA A 1 182 ? 65.968 -51.649 -1.529 1.00 42.27 256 ALA A O 1
ATOM 1283 N N . VAL A 1 183 ? 66.038 -53.882 -1.350 1.00 36.00 257 VAL A N 1
ATOM 1284 C CA . VAL A 1 183 ? 67.394 -53.979 -1.859 1.00 36.83 257 VAL A CA 1
ATOM 1285 C C . VAL A 1 183 ? 67.452 -55.119 -2.843 1.00 41.39 257 VAL A C 1
ATOM 1286 O O . VAL A 1 183 ? 67.007 -56.229 -2.533 1.00 41.37 257 VAL A O 1
ATOM 1290 N N . ARG A 1 184 ? 68.013 -54.853 -4.018 1.00 43.45 258 ARG A N 1
ATOM 1291 C CA . ARG A 1 184 ? 68.300 -55.904 -4.986 1.00 41.57 258 ARG A CA 1
ATOM 1292 C C . ARG A 1 184 ? 69.782 -55.889 -5.332 1.00 43.71 258 ARG A C 1
ATOM 1293 O O . ARG A 1 184 ? 70.328 -54.835 -5.692 1.00 50.45 258 ARG A O 1
ATOM 1301 N N . ASP A 1 185 ? 70.414 -57.062 -5.231 1.00 43.59 259 ASP A N 1
ATOM 1302 C CA . ASP A 1 185 ? 71.850 -57.216 -5.409 1.00 40.30 259 ASP A CA 1
ATOM 1303 C C . ASP A 1 185 ? 72.243 -56.878 -6.842 1.00 45.49 259 ASP A C 1
ATOM 1304 O O . ASP A 1 185 ? 71.411 -56.921 -7.761 1.00 41.81 259 ASP A O 1
ATOM 1309 N N . PRO A 1 186 ? 73.512 -56.519 -7.052 1.00 49.48 260 PRO A N 1
ATOM 1310 C CA . PRO A 1 186 ? 73.912 -55.955 -8.352 1.00 48.59 260 PRO A CA 1
ATOM 1311 C C . PRO A 1 186 ? 73.707 -56.885 -9.526 1.00 44.05 260 PRO A C 1
ATOM 1312 O O . PRO A 1 186 ? 73.443 -56.401 -10.627 1.00 46.83 260 PRO A O 1
ATOM 1316 N N . HIS A 1 187 ? 73.781 -58.196 -9.331 1.00 42.11 261 HIS A N 1
ATOM 1317 C CA . HIS A 1 187 ? 73.513 -59.106 -10.431 1.00 45.03 261 HIS A CA 1
ATOM 1318 C C . HIS A 1 187 ? 72.026 -59.306 -10.694 1.00 49.15 261 HIS A C 1
ATOM 1319 O O . HIS A 1 187 ? 71.659 -59.812 -11.766 1.00 46.79 261 HIS A O 1
ATOM 1326 N N . GLY A 1 188 ? 71.168 -58.917 -9.755 1.00 46.29 262 GLY A N 1
ATOM 1327 C CA . GLY A 1 188 ? 69.743 -59.151 -9.910 1.00 43.76 262 GLY A CA 1
ATOM 1328 C C . GLY A 1 188 ? 69.340 -60.610 -9.953 1.00 44.32 262 GLY A C 1
ATOM 1329 O O . GLY A 1 188 ? 68.364 -60.936 -10.620 1.00 43.74 262 GLY A O 1
ATOM 1330 N N . PHE A 1 189 ? 70.064 -61.496 -9.248 1.00 49.26 263 PHE A N 1
ATOM 1331 C CA . PHE A 1 189 ? 69.813 -62.945 -9.298 1.00 46.65 263 PHE A CA 1
ATOM 1332 C C . PHE A 1 189 ? 68.364 -63.303 -9.025 1.00 42.82 263 PHE A C 1
ATOM 1333 O O . PHE A 1 189 ? 67.832 -64.246 -9.616 1.00 42.46 263 PHE A O 1
ATOM 1341 N N . ARG A 1 190 ? 67.737 -62.613 -8.069 1.00 45.77 264 ARG A N 1
ATOM 1342 C CA . ARG A 1 190 ? 66.450 -62.903 -7.466 1.00 40.66 264 ARG A CA 1
ATOM 1343 C C . ARG A 1 190 ? 65.427 -61.828 -7.791 1.00 43.45 264 ARG A C 1
ATOM 1344 O O . ARG A 1 190 ? 65.739 -60.634 -7.695 1.00 47.22 264 ARG A O 1
ATOM 1352 N N . PRO A 1 191 ? 64.197 -62.206 -8.135 1.00 41.67 265 PRO A N 1
ATOM 1353 C CA . PRO A 1 191 ? 63.176 -61.200 -8.438 1.00 36.65 265 PRO A CA 1
ATOM 1354 C C . PRO A 1 191 ? 62.759 -60.402 -7.211 1.00 39.42 265 PRO A C 1
ATOM 1355 O O . PRO A 1 191 ? 62.703 -60.922 -6.090 1.00 45.36 265 PRO A O 1
ATOM 1359 N N . LEU A 1 192 ? 62.475 -59.125 -7.452 1.00 39.77 266 LEU A N 1
ATOM 1360 C CA . LEU A 1 192 ? 61.852 -58.202 -6.510 1.00 40.43 266 LEU A CA 1
ATOM 1361 C C . LEU A 1 192 ? 61.135 -57.164 -7.360 1.00 46.13 266 LEU A C 1
ATOM 1362 O O . LEU A 1 192 ? 61.706 -56.695 -8.353 1.00 45.38 266 LEU A O 1
ATOM 1367 N N . VAL A 1 193 ? 59.875 -56.858 -7.024 1.00 46.06 267 VAL A N 1
ATOM 1368 C CA . VAL A 1 193 ? 59.055 -55.926 -7.797 1.00 42.98 267 VAL A CA 1
ATOM 1369 C C . VAL A 1 193 ? 58.279 -55.038 -6.841 1.00 44.97 267 VAL A C 1
ATOM 1370 O O . VAL A 1 193 ? 58.016 -55.406 -5.693 1.00 46.04 267 VAL A O 1
ATOM 1374 N N . MET A 1 194 ? 57.905 -53.858 -7.343 1.00 42.73 268 MET A N 1
ATOM 1375 C CA . MET A 1 194 ? 57.226 -52.819 -6.579 1.00 44.71 268 MET A CA 1
ATOM 1376 C C . MET A 1 194 ? 55.876 -52.486 -7.213 1.00 49.04 268 MET A C 1
ATOM 1377 O O . MET A 1 194 ? 55.732 -52.496 -8.442 1.00 48.26 268 MET A O 1
ATOM 1382 N N . GLY A 1 195 ? 54.884 -52.194 -6.364 1.00 49.09 269 GLY A N 1
ATOM 1383 C CA . GLY A 1 195 ? 53.558 -51.802 -6.800 1.00 49.42 269 GLY A CA 1
ATOM 1384 C C . GLY A 1 195 ? 52.960 -50.820 -5.815 1.00 53.12 269 GLY A C 1
ATOM 1385 O O . GLY A 1 195 ? 53.459 -50.654 -4.699 1.00 53.40 269 GLY A O 1
ATOM 1386 N N . ARG A 1 196 ? 51.864 -50.176 -6.238 1.00 54.34 270 ARG A N 1
ATOM 1387 C CA . ARG A 1 196 ? 51.173 -49.165 -5.429 1.00 51.46 270 ARG A CA 1
ATOM 1388 C C . ARG A 1 196 ? 49.689 -49.476 -5.304 1.00 52.68 270 ARG A C 1
ATOM 1389 O O . ARG A 1 196 ? 49.049 -49.823 -6.297 1.00 53.98 270 ARG A O 1
ATOM 1397 N N . ARG A 1 197 ? 49.139 -49.335 -4.092 1.00 52.93 271 ARG A N 1
ATOM 1398 C CA . ARG A 1 197 ? 47.704 -49.506 -3.865 1.00 56.59 271 ARG A CA 1
ATOM 1399 C C . ARG A 1 197 ? 46.929 -48.229 -4.230 1.00 59.93 271 ARG A C 1
ATOM 1400 O O . ARG A 1 197 ? 47.495 -47.240 -4.710 1.00 63.20 271 ARG A O 1
ATOM 1408 N N . SER A 1 198 ? 45.606 -48.245 -4.004 1.00 57.33 272 SER A N 1
ATOM 1409 C CA . SER A 1 198 ? 44.776 -47.083 -4.329 1.00 51.99 272 SER A CA 1
ATOM 1410 C C . SER A 1 198 ? 45.125 -45.875 -3.463 1.00 56.23 272 SER A C 1
ATOM 1411 O O . SER A 1 198 ? 45.420 -44.795 -3.987 1.00 57.57 272 SER A O 1
ATOM 1414 N N . ASN A 1 199 ? 45.113 -46.036 -2.135 1.00 56.47 273 ASN A N 1
ATOM 1415 C CA . ASN A 1 199 ? 45.788 -45.087 -1.251 1.00 52.55 273 ASN A CA 1
ATOM 1416 C C . ASN A 1 199 ? 47.287 -45.143 -1.513 1.00 61.14 273 ASN A C 1
ATOM 1417 O O . ASN A 1 199 ? 47.780 -45.944 -2.313 1.00 64.23 273 ASN A O 1
ATOM 1422 N N . GLY A 1 200 ? 48.050 -44.335 -0.799 1.00 62.00 274 GLY A N 1
ATOM 1423 C CA . GLY A 1 200 ? 49.449 -44.240 -1.194 1.00 68.09 274 GLY A CA 1
ATOM 1424 C C . GLY A 1 200 ? 50.302 -45.496 -1.068 1.00 61.30 274 GLY A C 1
ATOM 1425 O O . GLY A 1 200 ? 51.445 -45.511 -1.545 1.00 55.98 274 GLY A O 1
ATOM 1426 N N . ALA A 1 201 ? 49.720 -46.567 -0.509 1.00 59.58 275 ALA A N 1
ATOM 1427 C CA . ALA A 1 201 ? 50.472 -47.722 -0.017 1.00 56.47 275 ALA A CA 1
ATOM 1428 C C . ALA A 1 201 ? 51.417 -48.319 -1.061 1.00 57.40 275 ALA A C 1
ATOM 1429 O O . ALA A 1 201 ? 51.018 -48.612 -2.198 1.00 55.03 275 ALA A O 1
ATOM 1431 N N . VAL A 1 202 ? 52.669 -48.525 -0.646 1.00 52.07 276 VAL A N 1
ATOM 1432 C CA . VAL A 1 202 ? 53.729 -49.042 -1.507 1.00 50.44 276 VAL A CA 1
ATOM 1433 C C . VAL A 1 202 ? 54.054 -50.457 -1.055 1.00 50.34 276 VAL A C 1
ATOM 1434 O O . VAL A 1 202 ? 54.249 -50.693 0.143 1.00 50.94 276 VAL A O 1
ATOM 1438 N N . VAL A 1 203 ? 54.098 -51.408 -1.993 1.00 43.87 277 VAL A N 1
ATOM 1439 C CA . VAL A 1 203 ? 54.395 -52.786 -1.625 1.00 45.55 277 VAL A CA 1
ATOM 1440 C C . VAL A 1 203 ? 55.499 -53.333 -2.522 1.00 47.01 277 VAL A C 1
ATOM 1441 O O . VAL A 1 203 ? 55.569 -53.030 -3.721 1.00 43.98 277 VAL A O 1
ATOM 1445 N N . PHE A 1 204 ? 56.375 -54.130 -1.917 1.00 43.64 278 PHE A N 1
ATOM 1446 C CA . PHE A 1 204 ? 57.392 -54.896 -2.618 1.00 40.56 278 PHE A CA 1
ATOM 1447 C C . PHE A 1 204 ? 57.061 -56.368 -2.453 1.00 44.69 278 PHE A C 1
ATOM 1448 O O . PHE A 1 204 ? 56.589 -56.790 -1.391 1.00 44.96 278 PHE A O 1
ATOM 1456 N N . ALA A 1 205 ? 57.326 -57.148 -3.497 1.00 41.65 279 ALA A N 1
ATOM 1457 C CA . ALA A 1 205 ? 57.055 -58.573 -3.444 1.00 39.29 279 ALA A CA 1
ATOM 1458 C C . ALA A 1 205 ? 58.034 -59.308 -4.335 1.00 44.63 279 ALA A C 1
ATOM 1459 O O . ALA A 1 205 ? 58.571 -58.760 -5.307 1.00 46.07 279 ALA A O 1
ATOM 1461 N N . SER A 1 206 ? 58.233 -60.576 -3.999 1.00 41.21 280 SER A N 1
ATOM 1462 C CA . SER A 1 206 ? 59.108 -61.404 -4.802 1.00 38.97 280 SER A CA 1
ATOM 1463 C C . SER A 1 206 ? 58.564 -61.621 -6.201 1.00 41.24 280 SER A C 1
ATOM 1464 O O . SER A 1 206 ? 59.355 -61.776 -7.131 1.00 46.68 280 SER A O 1
ATOM 1467 N N . GLU A 1 207 ? 57.238 -61.666 -6.375 1.00 45.16 281 GLU A N 1
ATOM 1468 C CA . GLU A 1 207 ? 56.622 -61.894 -7.685 1.00 44.17 281 GLU A CA 1
ATOM 1469 C C . GLU A 1 207 ? 55.414 -61.009 -7.830 1.00 44.97 281 GLU A C 1
ATOM 1470 O O . GLU A 1 207 ? 54.791 -60.623 -6.839 1.00 50.47 281 GLU A O 1
ATOM 1476 N N . THR A 1 208 ? 55.048 -60.744 -9.081 1.00 45.66 282 THR A N 1
ATOM 1477 C CA . THR A 1 208 ? 53.956 -59.805 -9.309 1.00 50.67 282 THR A CA 1
ATOM 1478 C C . THR A 1 208 ? 52.616 -60.363 -8.850 1.00 53.40 282 THR A C 1
ATOM 1479 O O . THR A 1 208 ? 51.713 -59.581 -8.546 1.00 51.36 282 THR A O 1
ATOM 1483 N N . CYS A 1 209 ? 52.486 -61.690 -8.749 1.00 52.33 283 CYS A N 1
ATOM 1484 C CA . CYS A 1 209 ? 51.209 -62.298 -8.387 1.00 48.75 283 CYS A CA 1
ATOM 1485 C C . CYS A 1 209 ? 50.752 -61.859 -6.997 1.00 51.64 283 CYS A C 1
ATOM 1486 O O . CYS A 1 209 ? 49.550 -61.657 -6.761 1.00 54.21 283 CYS A O 1
ATOM 1489 N N . ALA A 1 210 ? 51.698 -61.700 -6.064 1.00 51.30 284 ALA A N 1
ATOM 1490 C CA . ALA A 1 210 ? 51.372 -61.140 -4.754 1.00 49.13 284 ALA A CA 1
ATOM 1491 C C . ALA A 1 210 ? 50.860 -59.704 -4.871 1.00 49.20 284 ALA A C 1
ATOM 1492 O O . ALA A 1 210 ? 49.909 -59.321 -4.181 1.00 47.90 284 ALA A O 1
ATOM 1494 N N . LEU A 1 211 ? 51.468 -58.896 -5.745 1.00 48.88 285 LEU A N 1
ATOM 1495 C CA . LEU A 1 211 ? 50.944 -57.555 -6.012 1.00 50.29 285 LEU A CA 1
ATOM 1496 C C . LEU A 1 211 ? 49.521 -57.618 -6.553 1.00 55.30 285 LEU A C 1
ATOM 1497 O O . LEU A 1 211 ? 48.632 -56.875 -6.110 1.00 54.54 285 LEU A O 1
ATOM 1502 N N . ASP A 1 212 ? 49.300 -58.502 -7.526 1.00 54.85 286 ASP A N 1
ATOM 1503 C CA . ASP A 1 212 ? 48.003 -58.613 -8.176 1.00 54.67 286 ASP A CA 1
ATOM 1504 C C . ASP A 1 212 ? 46.901 -58.937 -7.171 1.00 53.92 286 ASP A C 1
ATOM 1505 O O . ASP A 1 212 ? 45.815 -58.339 -7.217 1.00 56.78 286 ASP A O 1
ATOM 1510 N N . LEU A 1 213 ? 47.176 -59.836 -6.223 1.00 49.99 287 LEU A N 1
ATOM 1511 C CA . LEU A 1 213 ? 46.119 -60.269 -5.313 1.00 51.06 287 LEU A CA 1
ATOM 1512 C C . LEU A 1 213 ? 45.583 -59.103 -4.493 1.00 60.76 287 LEU A C 1
ATOM 1513 O O . LEU A 1 213 ? 44.364 -58.892 -4.422 1.00 69.44 287 LEU A O 1
ATOM 1518 N N . ILE A 1 214 ? 46.479 -58.317 -3.886 1.00 61.35 288 ILE A N 1
ATOM 1519 C CA . ILE A 1 214 ? 46.075 -57.235 -2.988 1.00 60.62 288 ILE A CA 1
ATOM 1520 C C . ILE A 1 214 ? 45.975 -55.914 -3.748 1.00 59.69 288 ILE A C 1
ATOM 1521 O O . ILE A 1 214 ? 46.019 -54.830 -3.147 1.00 60.12 288 ILE A O 1
ATOM 1526 N N . GLU A 1 215 ? 45.803 -55.996 -5.067 1.00 54.55 289 GLU A N 1
ATOM 1527 C CA . GLU A 1 215 ? 45.425 -54.841 -5.875 1.00 58.47 289 GLU A CA 1
ATOM 1528 C C . GLU A 1 215 ? 46.410 -53.698 -5.703 1.00 59.37 289 GLU A C 1
ATOM 1529 O O . GLU A 1 215 ? 46.016 -52.536 -5.585 1.00 63.03 289 GLU A O 1
ATOM 1535 N N . ALA A 1 216 ? 47.697 -54.037 -5.642 1.00 59.43 290 ALA A N 1
ATOM 1536 C CA . ALA A 1 216 ? 48.777 -53.061 -5.761 1.00 57.20 290 ALA A CA 1
ATOM 1537 C C . ALA A 1 216 ? 49.240 -53.115 -7.209 1.00 56.73 290 ALA A C 1
ATOM 1538 O O . ALA A 1 216 ? 49.823 -54.108 -7.650 1.00 61.15 290 ALA A O 1
ATOM 1540 N N . THR A 1 217 ? 48.960 -52.064 -7.947 1.00 53.56 291 THR A N 1
ATOM 1541 C CA . THR A 1 217 ? 49.303 -52.022 -9.352 1.00 54.12 291 THR A CA 1
ATOM 1542 C C . THR A 1 217 ? 50.805 -52.137 -9.549 1.00 52.80 291 THR A C 1
ATOM 1543 O O . THR A 1 217 ? 51.574 -51.374 -8.955 1.00 57.76 291 THR A O 1
ATOM 1547 N N . TYR A 1 218 ? 51.212 -53.093 -10.384 1.00 47.33 292 TYR A N 1
ATOM 1548 C CA . TYR A 1 218 ? 52.621 -53.271 -10.736 1.00 49.61 292 TYR A CA 1
ATOM 1549 C C . TYR A 1 218 ? 53.179 -52.002 -11.357 1.00 51.61 292 TYR A C 1
ATOM 1550 O O . TYR A 1 218 ? 52.653 -51.522 -12.359 1.00 55.10 292 TYR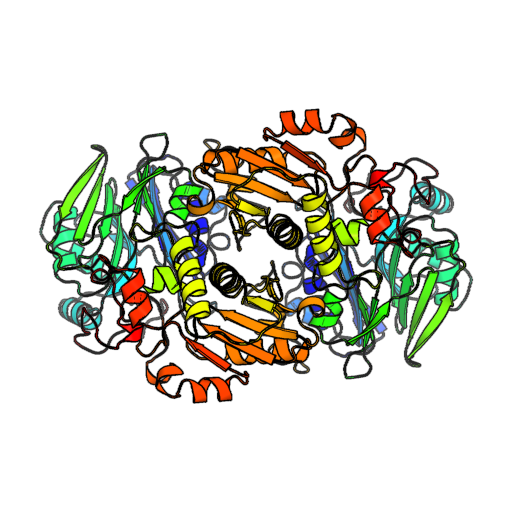 A O 1
ATOM 1559 N N . GLU A 1 219 ? 54.272 -51.478 -10.799 1.00 52.16 293 GLU A N 1
ATOM 1560 C CA . GLU A 1 219 ? 54.919 -50.295 -11.352 1.00 54.46 293 GLU A CA 1
ATOM 1561 C C . GLU A 1 219 ? 56.205 -50.644 -12.085 1.00 57.49 293 GLU A C 1
ATOM 1562 O O . GLU A 1 219 ? 56.321 -50.374 -13.287 1.00 60.59 293 GLU A O 1
ATOM 1568 N N . ARG A 1 220 ? 57.180 -51.229 -11.391 1.00 53.15 294 ARG A N 1
ATOM 1569 C CA . ARG A 1 220 ? 58.434 -51.562 -12.046 1.00 50.75 294 ARG A CA 1
ATOM 1570 C C . ARG A 1 220 ? 59.151 -52.619 -11.232 1.00 47.53 294 ARG A C 1
ATOM 1571 O O . ARG A 1 220 ? 58.844 -52.838 -10.059 1.00 50.07 294 ARG A O 1
ATOM 1579 N N . GLU A 1 221 ? 60.109 -53.273 -11.880 1.00 44.95 295 GLU A N 1
ATOM 1580 C CA . GLU A 1 221 ? 61.102 -54.042 -11.153 1.00 45.02 295 GLU A CA 1
ATOM 1581 C C . GLU A 1 221 ? 61.916 -53.141 -10.228 1.00 41.91 295 GLU A C 1
ATOM 1582 O O . GLU A 1 221 ? 62.213 -51.987 -10.539 1.00 44.47 295 GLU A O 1
ATOM 1588 N N . VAL A 1 222 ? 62.298 -53.681 -9.081 1.00 39.68 296 VAL A N 1
ATOM 1589 C CA . VAL A 1 222 ? 63.420 -53.106 -8.374 1.00 37.10 296 VAL A CA 1
ATOM 1590 C C . VAL A 1 222 ? 64.667 -53.476 -9.151 1.00 40.95 296 VAL A C 1
ATOM 1591 O O . VAL A 1 222 ? 64.824 -54.624 -9.577 1.00 40.86 296 VAL A O 1
ATOM 1595 N N . TYR A 1 223 ? 65.528 -52.499 -9.395 1.00 45.38 297 TYR A N 1
ATOM 1596 C CA . TYR A 1 223 ? 66.603 -52.740 -10.343 1.00 41.34 297 TYR A CA 1
ATOM 1597 C C . TYR A 1 223 ? 67.791 -53.412 -9.671 1.00 42.71 297 TYR A C 1
ATOM 1598 O O . TYR A 1 223 ? 68.042 -53.208 -8.476 1.00 44.71 297 TYR A O 1
ATOM 1607 N N . PRO A 1 224 ? 68.539 -54.220 -10.411 1.00 37.22 298 PRO A N 1
ATOM 1608 C CA . PRO A 1 224 ? 69.760 -54.812 -9.841 1.00 42.54 298 PRO A CA 1
ATOM 1609 C C . PRO A 1 224 ? 70.684 -53.729 -9.292 1.00 45.48 298 PRO A C 1
ATOM 1610 O O . PRO A 1 224 ? 70.947 -52.712 -9.941 1.00 48.70 298 PRO A O 1
ATOM 1614 N N . GLY A 1 225 ? 71.134 -53.930 -8.061 1.00 43.33 299 GLY A N 1
ATOM 1615 C CA . GLY A 1 225 ? 71.937 -52.955 -7.366 1.00 43.17 299 GLY A CA 1
ATOM 1616 C C . GLY A 1 225 ? 71.168 -51.806 -6.756 1.00 46.55 299 GLY A C 1
ATOM 1617 O O . GLY A 1 225 ? 71.786 -50.845 -6.296 1.00 49.62 299 GLY A O 1
ATOM 1618 N N . GLU A 1 226 ? 69.850 -51.886 -6.664 1.00 47.33 300 GLU A N 1
ATOM 1619 C CA . GLU A 1 226 ? 69.102 -50.727 -6.185 1.00 45.29 300 GLU A CA 1
ATOM 1620 C C . GLU A 1 226 ? 68.798 -50.813 -4.691 1.00 46.89 300 GLU A C 1
ATOM 1621 O O . GLU A 1 226 ? 68.604 -51.898 -4.122 1.00 48.41 300 GLU A O 1
ATOM 1627 N N . VAL A 1 227 ? 68.769 -49.646 -4.058 1.00 43.65 301 VAL A N 1
ATOM 1628 C CA . VAL A 1 227 ? 68.385 -49.515 -2.658 1.00 42.11 301 VAL A CA 1
ATOM 1629 C C . VAL A 1 227 ? 67.259 -48.488 -2.642 1.00 42.45 301 VAL A C 1
ATOM 1630 O O . VAL A 1 227 ? 67.502 -47.285 -2.544 1.00 45.00 301 VAL A O 1
ATOM 1634 N N . LEU A 1 228 ? 66.018 -48.958 -2.750 1.00 45.29 302 LEU A N 1
ATOM 1635 C CA . LEU A 1 228 ? 64.837 -48.097 -2.683 1.00 41.45 302 LEU A CA 1
ATOM 1636 C C . LEU A 1 228 ? 64.437 -47.903 -1.238 1.00 41.07 302 LEU A C 1
ATOM 1637 O O . LEU A 1 228 ? 64.386 -48.866 -0.483 1.00 45.63 302 LEU A O 1
ATOM 1642 N N . VAL A 1 229 ? 64.086 -46.685 -0.856 1.00 38.00 303 VAL A N 1
ATOM 1643 C CA . VAL A 1 229 ? 63.632 -46.471 0.511 1.00 42.93 303 VAL A CA 1
ATOM 1644 C C . VAL A 1 229 ? 62.380 -45.612 0.462 1.00 44.03 303 VAL A C 1
ATOM 1645 O O . VAL A 1 229 ? 62.332 -44.620 -0.270 1.00 46.79 303 VAL A O 1
ATOM 1649 N N . VAL A 1 230 ? 61.345 -46.037 1.179 1.00 43.90 304 VAL A N 1
ATOM 1650 C CA . VAL A 1 230 ? 60.083 -45.320 1.243 1.00 46.23 304 VAL A CA 1
ATOM 1651 C C . VAL A 1 230 ? 59.850 -44.920 2.694 1.00 47.93 304 VAL A C 1
ATOM 1652 O O . VAL A 1 230 ? 60.066 -45.715 3.617 1.00 48.37 304 VAL A O 1
ATOM 1656 N N . ASP A 1 231 ? 59.475 -43.663 2.885 1.00 51.73 305 ASP A N 1
ATOM 1657 C CA . ASP A 1 231 ? 59.206 -43.096 4.189 1.00 54.73 305 ASP A CA 1
ATOM 1658 C C . ASP A 1 231 ? 58.072 -42.084 4.008 1.00 59.43 305 ASP A C 1
ATOM 1659 O O . ASP A 1 231 ? 57.318 -42.157 3.032 1.00 56.17 305 ASP A O 1
ATOM 1664 N N . LYS A 1 232 ? 57.966 -41.119 4.933 1.00 61.03 306 LYS A N 1
ATOM 1665 C CA . LYS A 1 232 ? 56.905 -40.121 4.838 1.00 61.83 306 LYS A CA 1
ATOM 1666 C C . LYS A 1 232 ? 57.008 -39.335 3.528 1.00 64.80 306 LYS A C 1
ATOM 1667 O O . LYS A 1 232 ? 55.990 -39.054 2.888 1.00 64.79 306 LYS A O 1
ATOM 1673 N N . ASP A 1 233 ? 58.232 -39.038 3.075 1.00 64.70 307 ASP A N 1
ATOM 1674 C CA . ASP A 1 233 ? 58.411 -38.254 1.850 1.00 67.41 307 ASP A CA 1
ATOM 1675 C C . ASP A 1 233 ? 57.895 -38.992 0.616 1.00 63.21 307 ASP A C 1
ATOM 1676 O O . ASP A 1 233 ? 57.322 -38.369 -0.284 1.00 63.40 307 ASP A O 1
ATOM 1681 N N . GLY A 1 234 ? 58.093 -40.310 0.554 1.00 63.24 308 GLY A N 1
ATOM 1682 C CA . GLY A 1 234 ? 57.643 -41.159 -0.531 1.00 55.54 308 GLY A CA 1
ATOM 1683 C C . GLY A 1 234 ? 58.720 -42.157 -0.906 1.00 53.86 308 GLY A C 1
ATOM 1684 O O . GLY A 1 234 ? 59.638 -42.403 -0.128 1.00 59.83 308 GLY A O 1
ATOM 1685 N N . VAL A 1 235 ? 58.618 -42.718 -2.119 1.00 48.41 309 VAL A N 1
ATOM 1686 C CA . VAL A 1 235 ? 59.579 -43.698 -2.627 1.00 42.94 309 VAL A CA 1
ATOM 1687 C C . VAL A 1 235 ? 60.733 -42.957 -3.277 1.00 41.03 309 VAL A C 1
ATOM 1688 O O . VAL A 1 235 ? 60.515 -42.115 -4.145 1.00 46.51 309 VAL A O 1
ATOM 1692 N N . LYS A 1 236 ? 61.963 -43.260 -2.870 1.00 42.01 310 LYS A N 1
ATOM 1693 C CA . LYS A 1 236 ? 63.133 -42.598 -3.444 1.00 41.65 310 LYS A CA 1
ATOM 1694 C C . LYS A 1 236 ? 64.266 -43.590 -3.621 1.00 45.58 310 LYS A C 1
ATOM 1695 O O . LYS A 1 236 ? 64.657 -44.263 -2.661 1.00 46.48 310 LYS A O 1
ATOM 1701 N N . CYS A 1 237 ? 64.810 -43.660 -4.839 1.00 43.08 311 CYS A N 1
ATOM 1702 C CA . CYS A 1 237 ? 65.990 -44.478 -5.090 1.00 43.43 311 CYS A CA 1
ATOM 1703 C C . CYS A 1 237 ? 67.200 -43.758 -4.530 1.00 47.92 311 CYS A C 1
ATOM 1704 O O . CYS A 1 237 ? 67.614 -42.741 -5.084 1.00 52.04 311 CYS A O 1
ATOM 1707 N N . GLN A 1 238 ? 67.790 -44.275 -3.455 1.00 46.82 312 GLN A N 1
ATOM 1708 C CA . GLN A 1 238 ? 68.927 -43.596 -2.850 1.00 48.40 312 GLN A CA 1
ATOM 1709 C C . GLN A 1 238 ? 70.258 -44.299 -3.064 1.00 50.83 312 GLN A C 1
ATOM 1710 O O . GLN A 1 238 ? 71.276 -43.881 -2.501 1.00 50.72 312 GLN A O 1
ATOM 1716 N N . CYS A 1 239 ? 70.286 -45.336 -3.881 1.00 49.98 313 CYS A N 1
ATOM 1717 C CA . CYS A 1 239 ? 71.558 -45.874 -4.313 1.00 48.54 313 CYS A CA 1
ATOM 1718 C C . CYS A 1 239 ? 71.326 -46.811 -5.483 1.00 52.49 313 CYS A C 1
ATOM 1719 O O . CYS A 1 239 ? 70.424 -47.651 -5.428 1.00 56.25 313 CYS A O 1
ATOM 1722 N N . LEU A 1 240 ? 72.090 -46.641 -6.560 1.00 48.75 314 LEU A N 1
ATOM 1723 C CA . LEU A 1 240 ? 72.157 -47.619 -7.635 1.00 47.24 314 LEU A CA 1
ATOM 1724 C C . LEU A 1 240 ? 73.587 -48.130 -7.657 1.00 54.34 314 LEU A C 1
ATOM 1725 O O . LEU A 1 240 ? 74.376 -47.765 -8.527 1.00 59.64 314 LEU A O 1
ATOM 1730 N N . MET A 1 241 ? 73.895 -49.030 -6.719 1.00 62.14 315 MET A N 1
ATOM 1731 C CA . MET A 1 241 ? 75.234 -49.573 -6.506 1.00 65.49 315 MET A CA 1
ATOM 1732 C C . MET A 1 241 ? 75.797 -50.099 -7.823 1.00 66.63 315 MET A C 1
ATOM 1733 O O . MET A 1 241 ? 75.047 -50.631 -8.661 1.00 55.47 315 MET A O 1
ATOM 1738 N N . PRO A 1 242 ? 77.114 -49.978 -8.022 1.00 75.43 316 PRO A N 1
ATOM 1739 C CA . PRO A 1 242 ? 77.754 -50.526 -9.234 1.00 69.64 316 PRO A CA 1
ATOM 1740 C C . PRO A 1 242 ? 77.415 -52.001 -9.437 1.00 68.79 316 PRO A C 1
ATOM 1741 O O . PRO A 1 242 ? 77.452 -52.800 -8.492 1.00 67.77 316 PRO A O 1
ATOM 1745 N N . HIS A 1 243 ? 77.092 -52.359 -10.694 1.00 65.32 317 HIS A N 1
ATOM 1746 C CA . HIS A 1 243 ? 76.530 -53.685 -11.044 1.00 60.14 317 HIS A CA 1
ATOM 1747 C C . HIS A 1 243 ? 76.926 -54.197 -12.421 1.00 56.36 317 HIS A C 1
ATOM 1748 O O . HIS A 1 243 ? 76.750 -53.466 -13.401 1.00 61.55 317 HIS A O 1
ATOM 1755 N N . PRO A 1 244 ? 77.413 -55.430 -12.542 1.00 54.55 318 PRO A N 1
ATOM 1756 C CA . PRO A 1 244 ? 77.951 -55.882 -13.834 1.00 61.65 318 PRO A CA 1
ATOM 1757 C C . PRO A 1 244 ? 76.872 -56.051 -14.888 1.00 70.09 318 PRO A C 1
ATOM 1758 O O . PRO A 1 244 ? 75.840 -55.376 -14.840 1.00 69.60 318 PRO A O 1
ATOM 1762 N N . GLU A 1 245 ? 77.095 -56.952 -15.841 1.00 76.62 319 GLU A N 1
ATOM 1763 C CA . GLU A 1 245 ? 75.993 -57.446 -16.672 1.00 76.29 319 GLU A CA 1
ATOM 1764 C C . GLU A 1 245 ? 75.109 -58.383 -15.841 1.00 67.69 319 GLU A C 1
ATOM 1765 O O . GLU A 1 245 ? 75.638 -59.285 -15.169 1.00 59.56 319 GLU A O 1
ATOM 1771 N N . PRO A 1 246 ? 73.779 -58.214 -15.871 1.00 56.94 320 PRO A N 1
ATOM 1772 C CA . PRO A 1 246 ? 72.884 -59.004 -15.014 1.00 56.22 320 PRO A CA 1
ATOM 1773 C C . PRO A 1 246 ? 73.051 -60.505 -15.171 1.00 56.47 320 PRO A C 1
ATOM 1774 O O . PRO A 1 246 ? 73.525 -61.006 -16.188 1.00 61.93 320 PRO A O 1
ATOM 1778 N N . LYS A 1 247 ? 72.638 -61.227 -14.131 1.00 56.50 321 LYS A N 1
ATOM 1779 C CA . LYS A 1 247 ? 72.628 -62.688 -14.125 1.00 55.66 321 LYS A CA 1
ATOM 1780 C C . LYS A 1 247 ? 71.379 -63.141 -13.359 1.00 55.33 321 LYS A C 1
ATOM 1781 O O . LYS A 1 247 ? 71.450 -63.730 -12.282 1.00 53.98 321 LYS A O 1
ATOM 1787 N N . GLN A 1 248 ? 70.211 -62.823 -13.918 1.00 51.95 322 GLN A N 1
ATOM 1788 C CA . GLN A 1 248 ? 68.931 -63.189 -13.322 1.00 45.04 322 GLN A CA 1
ATOM 1789 C C . GLN A 1 248 ? 68.677 -64.695 -13.453 1.00 45.63 322 GLN A C 1
ATOM 1790 O O . GLN A 1 248 ? 68.943 -65.280 -14.497 1.00 50.47 322 GLN A O 1
ATOM 1796 N N . CYS A 1 249 ? 68.189 -65.333 -12.379 1.00 41.76 323 CYS A N 1
ATOM 1797 C CA . CYS A 1 249 ? 68.010 -66.791 -12.374 1.00 50.47 323 CYS A CA 1
ATOM 1798 C C . CYS A 1 249 ? 67.031 -67.278 -13.445 1.00 50.00 323 CYS A C 1
ATOM 1799 O O . CYS A 1 249 ? 65.838 -66.975 -13.387 1.00 48.86 323 CYS A O 1
ATOM 1802 N N . ILE A 1 250 ? 67.524 -68.080 -14.396 1.00 47.40 324 ILE A N 1
ATOM 1803 C CA . ILE A 1 250 ? 66.644 -68.613 -15.422 1.00 46.68 324 ILE A CA 1
ATOM 1804 C C . ILE A 1 250 ? 65.654 -69.596 -14.818 1.00 47.81 324 ILE A C 1
ATOM 1805 O O . ILE A 1 250 ? 64.571 -69.810 -15.369 1.00 46.29 324 ILE A O 1
ATOM 1810 N N . PHE A 1 251 ? 65.981 -70.183 -13.670 1.00 53.48 325 PHE A N 1
ATOM 1811 C CA . PHE A 1 251 ? 65.077 -71.158 -13.080 1.00 47.61 325 PHE A CA 1
ATOM 1812 C C . PHE A 1 251 ? 63.820 -70.494 -12.544 1.00 46.41 325 PHE A C 1
ATOM 1813 O O . PHE A 1 251 ? 62.826 -71.179 -12.324 1.00 45.62 325 PHE A O 1
ATOM 1821 N N . GLU A 1 252 ? 63.822 -69.180 -12.319 1.00 47.42 326 GLU A N 1
ATOM 1822 C CA . GLU A 1 252 ? 62.539 -68.547 -12.048 1.00 45.32 326 GLU A CA 1
ATOM 1823 C C . GLU A 1 252 ? 61.576 -68.798 -13.195 1.00 45.82 326 GLU A C 1
ATOM 1824 O O . GLU A 1 252 ? 60.409 -69.135 -12.967 1.00 48.62 326 GLU A O 1
ATOM 1830 N N . HIS A 1 253 ? 62.050 -68.688 -14.436 1.00 45.17 327 HIS A N 1
ATOM 1831 C CA . HIS A 1 253 ? 61.150 -68.940 -15.555 1.00 43.24 327 HIS A CA 1
ATOM 1832 C C . HIS A 1 253 ? 60.919 -70.426 -15.788 1.00 42.57 327 HIS A C 1
ATOM 1833 O O . HIS A 1 253 ? 59.804 -70.829 -16.119 1.00 44.36 327 HIS A O 1
ATOM 1840 N N . ILE A 1 254 ? 61.938 -71.255 -15.598 1.00 41.86 328 ILE A N 1
ATOM 1841 C CA . ILE A 1 254 ? 61.786 -72.689 -15.831 1.00 44.30 328 ILE A CA 1
ATOM 1842 C C . ILE A 1 254 ? 60.796 -73.312 -14.843 1.00 47.22 328 ILE A C 1
ATOM 1843 O O . ILE A 1 254 ? 59.901 -74.067 -15.227 1.00 53.18 328 ILE A O 1
ATOM 1848 N N . TYR A 1 255 ? 60.943 -73.014 -13.561 1.00 51.29 329 TYR A N 1
ATOM 1849 C CA . TYR A 1 255 ? 60.249 -73.774 -12.529 1.00 52.56 329 TYR A CA 1
ATOM 1850 C C . TYR A 1 255 ? 59.671 -72.922 -11.401 1.00 54.33 329 TYR A C 1
ATOM 1851 O O . TYR A 1 255 ? 58.539 -73.149 -10.963 1.00 50.60 329 TYR A O 1
ATOM 1860 N N . PHE A 1 256 ? 60.465 -71.989 -10.871 1.00 53.77 330 PHE A N 1
ATOM 1861 C CA . PHE A 1 256 ? 60.185 -71.502 -9.529 1.00 50.13 330 PHE A CA 1
ATOM 1862 C C . PHE A 1 256 ? 58.991 -70.552 -9.455 1.00 42.09 330 PHE A C 1
ATOM 1863 O O . PHE A 1 256 ? 58.307 -70.545 -8.439 1.00 50.56 330 PHE A O 1
ATOM 1871 N N . SER A 1 257 ? 58.716 -69.738 -10.465 1.00 41.43 331 SER A N 1
ATOM 1872 C CA . SER A 1 257 ? 57.636 -68.752 -10.353 1.00 44.35 331 SER A CA 1
ATOM 1873 C C . SER A 1 257 ? 56.339 -69.246 -10.997 1.00 43.15 331 SER A C 1
ATOM 1874 O O . SER A 1 257 ? 56.327 -70.218 -11.753 1.00 49.17 331 SER A O 1
ATOM 1877 N N . LEU A 1 258 ? 55.219 -68.506 -10.728 1.00 40.65 332 LEU A N 1
ATOM 1878 C CA . LEU A 1 258 ? 53.885 -68.839 -11.242 1.00 45.06 332 LEU A CA 1
ATOM 1879 C C . LEU A 1 258 ? 53.664 -68.262 -12.643 1.00 46.65 332 LEU A C 1
ATOM 1880 O O . LEU A 1 258 ? 54.199 -67.206 -12.981 1.00 49.70 332 LEU A O 1
ATOM 1885 N N . PRO A 1 259 ? 52.872 -68.927 -13.485 1.00 47.41 333 PRO A N 1
ATOM 1886 C CA . PRO A 1 259 ? 52.623 -68.389 -14.829 1.00 42.99 333 PRO A CA 1
ATOM 1887 C C . PRO A 1 259 ? 51.992 -67.008 -14.854 1.00 47.24 333 PRO A C 1
ATOM 1888 O O . PRO A 1 259 ? 52.299 -66.243 -15.775 1.00 52.43 333 PRO A O 1
ATOM 1892 N N . ASN A 1 260 ? 51.126 -66.653 -13.894 1.00 43.06 334 ASN A N 1
ATOM 1893 C CA . ASN A 1 260 ? 50.593 -65.288 -13.869 1.00 48.73 334 ASN A CA 1
ATOM 1894 C C . ASN A 1 260 ? 51.679 -64.245 -13.618 1.00 49.99 334 ASN A C 1
ATOM 1895 O O . ASN A 1 260 ? 51.390 -63.041 -13.675 1.00 48.42 334 ASN A O 1
ATOM 1900 N N . SER A 1 261 ? 52.875 -64.661 -13.212 1.00 44.57 335 SER A N 1
ATOM 1901 C CA . SER A 1 261 ? 53.881 -63.686 -12.827 1.00 47.92 335 SER A CA 1
ATOM 1902 C C . SER A 1 261 ? 54.586 -63.089 -14.044 1.00 52.01 335 SER A C 1
ATOM 1903 O O . SER A 1 261 ? 54.735 -63.722 -15.097 1.00 49.45 335 SER A O 1
ATOM 1906 N N . ILE A 1 262 ? 55.037 -61.852 -13.877 1.00 49.74 336 ILE A N 1
ATOM 1907 C CA . ILE A 1 262 ? 55.949 -61.243 -14.826 1.00 50.68 336 ILE A CA 1
ATOM 1908 C C . ILE A 1 262 ? 57.292 -61.070 -14.132 1.00 48.66 336 ILE A C 1
ATOM 1909 O O . ILE A 1 262 ? 57.598 -59.978 -13.649 1.00 61.03 336 ILE A O 1
ATOM 1914 N N . VAL A 1 263 ? 58.109 -62.125 -14.049 1.00 42.33 337 VAL A N 1
ATOM 1915 C CA . VAL A 1 263 ? 59.400 -61.956 -13.381 1.00 51.12 337 VAL A CA 1
ATOM 1916 C C . VAL A 1 263 ? 60.457 -61.593 -14.416 1.00 42.82 337 VAL A C 1
ATOM 1917 O O . VAL A 1 263 ? 60.459 -62.117 -15.529 1.00 39.05 337 VAL A O 1
ATOM 1921 N N . PHE A 1 264 ? 61.339 -60.664 -14.035 1.00 44.83 338 PHE A N 1
ATOM 1922 C CA . PHE A 1 264 ? 62.408 -60.133 -14.880 1.00 39.47 338 PHE A CA 1
ATOM 1923 C C . PHE A 1 264 ? 61.851 -59.542 -16.159 1.00 37.86 338 PHE A C 1
ATOM 1924 O O . PHE A 1 264 ? 62.454 -59.659 -17.219 1.00 47.07 338 PHE A O 1
ATOM 1932 N N . GLY A 1 265 ? 60.664 -58.954 -16.096 1.00 41.11 339 GLY A N 1
ATOM 1933 C CA . GLY A 1 265 ? 60.094 -58.292 -17.257 1.00 42.32 339 GLY A CA 1
ATOM 1934 C C . GLY A 1 265 ? 59.446 -59.178 -18.305 1.00 42.02 339 GLY A C 1
ATOM 1935 O O . GLY A 1 265 ? 58.845 -58.645 -19.233 1.00 49.55 339 GLY A O 1
ATOM 1936 N N . ARG A 1 266 ? 59.530 -60.501 -18.186 1.00 47.43 340 ARG A N 1
ATOM 1937 C CA . ARG A 1 266 ? 58.955 -61.453 -19.126 1.00 47.61 340 ARG A CA 1
ATOM 1938 C C . ARG A 1 266 ? 57.735 -62.168 -18.536 1.00 50.17 340 ARG A C 1
ATOM 1939 O O . ARG A 1 266 ? 57.651 -62.407 -17.328 1.00 49.81 340 ARG A O 1
ATOM 1947 N N . SER A 1 267 ? 56.807 -62.549 -19.410 1.00 49.64 341 SER A N 1
ATOM 1948 C CA . SER A 1 267 ? 55.687 -63.396 -19.021 1.00 46.30 341 SER A CA 1
ATOM 1949 C C . SER A 1 267 ? 56.157 -64.846 -18.840 1.00 45.01 341 SER A C 1
ATOM 1950 O O . SER A 1 267 ? 56.540 -65.504 -19.807 1.00 45.47 341 SER A O 1
ATOM 1953 N N . VAL A 1 268 ? 56.091 -65.356 -17.608 1.00 44.19 342 VAL A N 1
ATOM 1954 C CA . VAL A 1 268 ? 56.481 -66.742 -17.349 1.00 44.38 342 VAL A CA 1
ATOM 1955 C C . VAL A 1 268 ? 55.623 -67.707 -18.160 1.00 43.93 342 VAL A C 1
ATOM 1956 O O . VAL A 1 268 ? 56.107 -68.756 -18.627 1.00 42.39 342 VAL A O 1
ATOM 1960 N N . TYR A 1 269 ? 54.339 -67.370 -18.347 1.00 47.25 343 TYR A N 1
ATOM 1961 C CA . TYR A 1 269 ? 53.480 -68.178 -19.214 1.00 43.61 343 TYR A CA 1
ATOM 1962 C C . TYR A 1 269 ? 54.082 -68.303 -20.603 1.00 42.83 343 TYR A C 1
ATOM 1963 O O . TYR A 1 269 ? 54.186 -69.410 -21.140 1.00 44.32 343 TYR A O 1
ATOM 1972 N N . GLU A 1 270 ? 54.506 -67.178 -21.196 1.00 43.49 344 GLU A N 1
ATOM 1973 C CA . GLU A 1 270 ? 55.046 -67.257 -22.544 1.00 44.29 344 GLU A CA 1
ATOM 1974 C C . GLU A 1 270 ? 56.359 -68.034 -22.566 1.00 44.68 344 GLU A C 1
ATOM 1975 O O . GLU A 1 270 ? 56.585 -68.822 -23.493 1.00 48.50 344 GLU A O 1
ATOM 1981 N N . SER A 1 271 ? 57.207 -67.890 -21.535 1.00 43.37 345 SER A N 1
ATOM 1982 C CA . SER A 1 271 ? 58.466 -68.644 -21.507 1.00 43.32 345 SER A CA 1
ATOM 1983 C C . SER A 1 271 ? 58.204 -70.133 -21.587 1.00 46.68 345 SER A C 1
ATOM 1984 O O . SER A 1 271 ? 58.793 -70.839 -22.423 1.00 48.22 345 SER A O 1
ATOM 1987 N N . ARG A 1 272 ? 57.296 -70.627 -20.731 1.00 45.66 346 ARG A N 1
ATOM 1988 C CA . ARG A 1 272 ? 57.060 -72.068 -20.653 1.00 40.48 346 ARG A CA 1
ATOM 1989 C C . ARG A 1 272 ? 56.329 -72.594 -21.874 1.00 41.84 346 ARG A C 1
ATOM 1990 O O . ARG A 1 272 ? 56.629 -73.694 -22.354 1.00 45.79 346 ARG A O 1
ATOM 1998 N N . HIS A 1 273 ? 55.388 -71.820 -22.408 1.00 42.65 347 HIS A N 1
ATOM 1999 C CA . HIS A 1 273 ? 54.740 -72.216 -23.650 1.00 45.49 347 HIS A CA 1
ATOM 2000 C C . HIS A 1 273 ? 55.742 -72.339 -24.799 1.00 49.31 347 HIS A C 1
ATOM 2001 O O . HIS A 1 273 ? 55.719 -73.314 -25.571 1.00 49.61 347 HIS A O 1
ATOM 2008 N N . VAL A 1 274 ? 56.640 -71.367 -24.929 1.00 49.63 348 VAL A N 1
ATOM 2009 C CA . VAL A 1 274 ? 57.648 -71.470 -25.977 1.00 55.53 348 VAL A CA 1
ATOM 2010 C C . VAL A 1 274 ? 58.568 -72.672 -25.732 1.00 51.42 348 VAL A C 1
ATOM 2011 O O . VAL A 1 274 ? 58.946 -73.375 -26.680 1.00 51.63 348 VAL A O 1
ATOM 2015 N N . PHE A 1 275 ? 58.960 -72.921 -24.473 1.00 42.12 349 PHE A N 1
ATOM 2016 C CA . PHE A 1 275 ? 59.790 -74.096 -24.208 1.00 44.79 349 PHE A CA 1
ATOM 2017 C C . PHE A 1 275 ? 59.111 -75.355 -24.739 1.00 49.83 349 PHE A C 1
ATOM 2018 O O . PHE A 1 275 ? 59.757 -76.206 -25.370 1.00 53.55 349 PHE A O 1
ATOM 2026 N N . GLY A 1 276 ? 57.800 -75.485 -24.498 1.00 47.22 350 GLY A N 1
ATOM 2027 C CA . GLY A 1 276 ? 57.077 -76.632 -25.026 1.00 43.56 350 GLY A CA 1
ATOM 2028 C C . GLY A 1 276 ? 57.137 -76.699 -26.540 1.00 48.46 350 GLY A C 1
ATOM 2029 O O . GLY A 1 276 ? 57.401 -77.762 -27.120 1.00 48.54 350 GLY A O 1
ATOM 2030 N N . GLU A 1 277 ? 56.927 -75.554 -27.198 1.00 50.59 351 GLU A N 1
ATOM 2031 C CA . GLU A 1 277 ? 57.036 -75.492 -28.654 1.00 49.37 351 GLU A CA 1
ATOM 2032 C C . GLU A 1 277 ? 58.415 -75.939 -29.135 1.00 51.99 351 GLU A C 1
ATOM 2033 O O . GLU A 1 277 ? 58.535 -76.654 -30.147 1.00 52.36 351 GLU A O 1
ATOM 2039 N N . ILE A 1 278 ? 59.471 -75.492 -28.449 1.00 45.44 352 ILE A N 1
ATOM 2040 C CA . ILE A 1 278 ? 60.823 -75.853 -28.868 1.00 47.51 352 ILE A CA 1
ATOM 2041 C C . ILE A 1 278 ? 61.010 -77.354 -28.767 1.00 51.35 352 ILE A C 1
ATOM 2042 O O . ILE A 1 278 ? 61.518 -77.994 -29.700 1.00 52.80 352 ILE A O 1
ATOM 2047 N N . LEU A 1 279 ? 60.558 -77.944 -27.650 1.00 47.50 353 LEU A N 1
ATOM 2048 C CA . LEU A 1 279 ? 60.626 -79.392 -27.490 1.00 45.01 353 LEU A CA 1
ATOM 2049 C C . LEU A 1 279 ? 59.934 -80.116 -28.642 1.00 51.19 353 LEU A C 1
ATOM 2050 O O . LEU A 1 279 ? 60.414 -81.153 -29.120 1.00 50.34 353 LEU A O 1
ATOM 2055 N N . ALA A 1 280 ? 58.794 -79.593 -29.094 1.00 51.63 354 ALA A N 1
ATOM 2056 C CA . ALA A 1 280 ? 58.063 -80.289 -30.155 1.00 52.06 354 ALA A CA 1
ATOM 2057 C C . ALA A 1 280 ? 58.756 -80.159 -31.512 1.00 55.19 354 ALA A C 1
ATOM 2058 O O . ALA A 1 280 ? 58.774 -81.126 -32.286 1.00 53.11 354 ALA A O 1
ATOM 2060 N N . THR A 1 281 ? 59.307 -78.975 -31.846 1.00 56.42 355 THR A N 1
ATOM 2061 C CA . THR A 1 281 ? 60.004 -78.884 -33.137 1.00 56.92 355 THR A CA 1
ATOM 2062 C C . THR A 1 281 ? 61.249 -79.768 -33.129 1.00 54.56 355 THR A C 1
ATOM 2063 O O . THR A 1 281 ? 61.464 -80.568 -34.046 1.00 54.53 355 THR A O 1
ATOM 2067 N N . GLU A 1 282 ? 62.062 -79.665 -32.078 1.00 51.89 356 GLU A N 1
ATOM 2068 C CA . GLU A 1 282 ? 63.406 -80.205 -32.146 1.00 51.17 356 GLU A CA 1
ATOM 2069 C C . GLU A 1 282 ? 63.524 -81.666 -31.752 1.00 51.39 356 GLU A C 1
ATOM 2070 O O . GLU A 1 282 ? 64.572 -82.264 -32.000 1.00 56.16 356 GLU A O 1
ATOM 2076 N N . SER A 1 283 ? 62.510 -82.275 -31.146 1.00 51.90 357 SER A N 1
ATOM 2077 C CA . SER A 1 283 ? 62.572 -83.701 -30.811 1.00 56.48 357 SER A CA 1
ATOM 2078 C C . SER A 1 283 ? 61.186 -84.326 -30.922 1.00 53.09 357 SER A C 1
ATOM 2079 O O . SER A 1 283 ? 60.599 -84.773 -29.928 1.00 48.03 357 SER A O 1
ATOM 2082 N N . PRO A 1 284 ? 60.636 -84.387 -32.137 1.00 51.19 358 PRO A N 1
ATOM 2083 C CA . PRO A 1 284 ? 59.301 -84.956 -32.327 1.00 50.90 358 PRO A CA 1
ATOM 2084 C C . PRO A 1 284 ? 59.307 -86.477 -32.310 1.00 46.21 358 PRO A C 1
ATOM 2085 O O . PRO A 1 284 ? 60.341 -87.123 -32.440 1.00 52.49 358 PRO A O 1
ATOM 2089 N N . VAL A 1 285 ? 58.118 -87.047 -32.135 1.00 44.12 359 VAL A N 1
ATOM 2090 C CA . VAL A 1 285 ? 57.955 -88.498 -32.173 1.00 52.25 359 VAL A CA 1
ATOM 2091 C C . VAL A 1 285 ? 56.503 -88.788 -32.516 1.00 51.59 359 VAL A C 1
ATOM 2092 O O . VAL A 1 285 ? 55.606 -88.003 -32.194 1.00 49.83 359 VAL A O 1
ATOM 2096 N N . ASP A 1 286 ? 56.277 -89.892 -33.219 1.00 48.31 360 ASP A N 1
ATOM 2097 C CA . ASP A 1 286 ? 54.910 -90.307 -33.482 1.00 54.17 360 ASP A CA 1
ATOM 2098 C C . ASP A 1 286 ? 54.202 -90.498 -32.155 1.00 54.21 360 ASP A C 1
ATOM 2099 O O . ASP A 1 286 ? 54.714 -91.192 -31.271 1.00 56.48 360 ASP A O 1
ATOM 2104 N N . CYS A 1 287 ? 53.062 -89.844 -31.981 1.00 51.45 361 CYS A N 1
ATOM 2105 C CA . CYS A 1 287 ? 52.329 -90.051 -30.746 1.00 47.65 361 CYS A CA 1
ATOM 2106 C C . CYS A 1 287 ? 50.866 -89.777 -30.986 1.00 46.83 361 CYS A C 1
ATOM 2107 O O . CYS A 1 287 ? 50.482 -89.115 -31.946 1.00 50.14 361 CYS A O 1
ATOM 2110 N N . ASP A 1 288 ? 50.057 -90.292 -30.085 1.00 47.62 362 ASP A N 1
ATOM 2111 C CA . ASP A 1 288 ? 48.623 -90.092 -30.141 1.00 47.30 362 ASP A CA 1
ATOM 2112 C C . ASP A 1 288 ? 48.144 -89.015 -29.185 1.00 49.74 362 ASP A C 1
ATOM 2113 O O . ASP A 1 288 ? 47.167 -88.334 -29.500 1.00 50.54 362 ASP A O 1
ATOM 2118 N N . VAL A 1 289 ? 48.796 -88.844 -28.019 1.00 53.34 363 VAL A N 1
ATOM 2119 C CA . VAL A 1 289 ? 48.359 -87.873 -27.017 1.00 41.92 363 VAL A CA 1
ATOM 2120 C C . VAL A 1 289 ? 49.550 -87.095 -26.502 1.00 47.30 363 VAL A C 1
ATOM 2121 O O . VAL A 1 289 ? 50.642 -87.645 -26.326 1.00 53.13 363 VAL A O 1
ATOM 2125 N N . VAL A 1 290 ? 49.314 -85.830 -26.171 1.00 47.53 364 VAL A N 1
ATOM 2126 C CA . VAL A 1 290 ? 50.270 -85.021 -25.425 1.00 44.21 364 VAL A CA 1
ATOM 2127 C C . VAL A 1 290 ? 49.616 -84.696 -24.094 1.00 42.55 364 VAL A C 1
ATOM 2128 O O . VAL A 1 290 ? 48.466 -84.242 -24.068 1.00 46.57 364 VAL A O 1
ATOM 2132 N N . ILE A 1 291 ? 50.308 -85.000 -22.992 1.00 42.69 365 ILE A N 1
ATOM 2133 C CA . ILE A 1 291 ? 49.819 -84.746 -21.640 1.00 40.25 365 ILE A CA 1
ATOM 2134 C C . ILE A 1 291 ? 50.933 -84.108 -20.840 1.00 36.87 365 ILE A C 1
ATOM 2135 O O . ILE A 1 291 ? 52.099 -84.166 -21.206 1.00 41.80 365 ILE A O 1
ATOM 2140 N N . ALA A 1 292 ? 50.574 -83.596 -19.683 1.00 38.84 366 ALA A N 1
ATOM 2141 C CA . ALA A 1 292 ? 51.518 -82.943 -18.796 1.00 39.95 366 ALA A CA 1
ATOM 2142 C C . ALA A 1 292 ? 51.634 -83.692 -17.474 1.00 41.76 366 ALA A C 1
ATOM 2143 O O . ALA A 1 292 ? 50.789 -84.516 -17.118 1.00 45.02 366 ALA A O 1
ATOM 2145 N N . VAL A 1 293 ? 52.620 -83.287 -16.696 1.00 43.09 367 VAL A N 1
ATOM 2146 C CA . VAL A 1 293 ? 52.715 -83.726 -15.282 1.00 44.47 367 VAL A CA 1
ATOM 2147 C C . VAL A 1 293 ? 52.243 -82.491 -14.535 1.00 46.54 367 VAL A C 1
ATOM 2148 O O . VAL A 1 293 ? 52.960 -81.533 -14.545 1.00 51.53 367 VAL A O 1
ATOM 2152 N N . PRO A 1 294 ? 51.029 -82.485 -13.964 1.00 44.49 368 PRO A N 1
ATOM 2153 C CA . PRO A 1 294 ? 50.428 -81.315 -13.357 1.00 45.47 368 PRO A CA 1
ATOM 2154 C C . PRO A 1 294 ? 50.917 -80.870 -11.981 1.00 55.72 368 PRO A C 1
ATOM 2155 O O . PRO A 1 294 ? 51.434 -81.660 -11.266 1.00 58.99 368 PRO A O 1
ATOM 2159 N N . ASP A 1 295 ? 50.684 -79.604 -11.648 1.00 59.92 369 ASP A N 1
ATOM 2160 C CA . ASP A 1 295 ? 50.134 -78.609 -12.597 1.00 54.20 369 ASP A CA 1
ATOM 2161 C C . ASP A 1 295 ? 51.288 -77.873 -13.275 1.00 54.40 369 ASP A C 1
ATOM 2162 O O . ASP A 1 295 ? 51.041 -77.057 -14.123 1.00 52.95 369 ASP A O 1
ATOM 2167 N N . SER A 1 296 ? 52.514 -78.189 -12.902 1.00 55.54 370 SER A N 1
ATOM 2168 C CA . SER A 1 296 ? 53.731 -77.540 -13.432 1.00 50.04 370 SER A CA 1
ATOM 2169 C C . SER A 1 296 ? 53.769 -77.556 -14.949 1.00 53.78 370 SER A C 1
ATOM 2170 O O . SER A 1 296 ? 53.729 -76.492 -15.531 1.00 59.48 370 SER A O 1
ATOM 2173 N N . GLY A 1 297 ? 53.876 -78.731 -15.549 1.00 51.07 371 GLY A N 1
ATOM 2174 C CA . GLY A 1 297 ? 54.107 -78.784 -16.971 1.00 52.27 371 GLY A CA 1
ATOM 2175 C C . GLY A 1 297 ? 52.901 -78.620 -17.870 1.00 46.59 371 GLY A C 1
ATOM 2176 O O . GLY A 1 297 ? 52.998 -78.898 -19.070 1.00 40.01 371 GLY A O 1
ATOM 2177 N N . VAL A 1 298 ? 51.758 -78.172 -17.351 1.00 44.52 372 VAL A N 1
ATOM 2178 C CA . VAL A 1 298 ? 50.599 -78.048 -18.224 1.00 42.82 372 VAL A CA 1
ATOM 2179 C C . VAL A 1 298 ? 50.886 -77.022 -19.317 1.00 42.64 372 VAL A C 1
ATOM 2180 O O . VAL A 1 298 ? 50.743 -77.316 -20.513 1.00 41.76 372 VAL A O 1
ATOM 2184 N N . VAL A 1 299 ? 51.421 -75.855 -18.939 1.00 45.20 373 VAL A N 1
ATOM 2185 C CA . VAL A 1 299 ? 51.637 -74.789 -19.918 1.00 42.02 373 VAL A CA 1
ATOM 2186 C C . VAL A 1 299 ? 52.604 -75.240 -21.005 1.00 43.57 373 VAL A C 1
ATOM 2187 O O . VAL A 1 299 ? 52.268 -75.213 -22.197 1.00 46.12 373 VAL A O 1
ATOM 2191 N N . ALA A 1 300 ? 53.800 -75.701 -20.618 1.00 42.82 374 ALA A N 1
ATOM 2192 C CA . ALA A 1 300 ? 54.732 -76.228 -21.619 1.00 41.86 374 ALA A CA 1
ATOM 2193 C C . ALA A 1 300 ? 54.078 -77.306 -22.483 1.00 41.18 374 ALA A C 1
ATOM 2194 O O . ALA A 1 300 ? 54.169 -77.265 -23.717 1.00 42.94 374 ALA A O 1
ATOM 2196 N N . ALA A 1 301 ? 53.373 -78.256 -21.856 1.00 40.67 375 ALA A N 1
ATOM 2197 C CA . ALA A 1 301 ? 52.737 -79.302 -22.649 1.00 40.24 375 ALA A CA 1
ATOM 2198 C C . ALA A 1 301 ? 51.750 -78.707 -23.656 1.00 37.98 375 ALA A C 1
ATOM 2199 O O . ALA A 1 301 ? 51.707 -79.135 -24.811 1.00 41.22 375 ALA A O 1
ATOM 2201 N N . LEU A 1 302 ? 50.985 -77.692 -23.259 1.00 38.36 376 LEU A N 1
ATOM 2202 C CA . LEU A 1 302 ? 50.101 -77.045 -24.218 1.00 39.86 376 LEU A CA 1
ATOM 2203 C C . LEU A 1 302 ? 50.884 -76.584 -25.444 1.00 42.31 376 LEU A C 1
ATOM 2204 O O . LEU A 1 302 ? 50.539 -76.913 -26.590 1.00 42.62 376 LEU A O 1
ATOM 2209 N N . GLY A 1 303 ? 51.986 -75.877 -25.216 1.00 41.84 377 GLY A N 1
ATOM 2210 C CA . GLY A 1 303 ? 52.792 -75.432 -26.336 1.00 42.94 377 GLY A CA 1
ATOM 2211 C C . GLY A 1 303 ? 53.299 -76.591 -27.168 1.00 45.38 377 GLY A C 1
ATOM 2212 O O . GLY A 1 303 ? 53.202 -76.572 -28.398 1.00 49.66 377 GLY A O 1
ATOM 2213 N N . TYR A 1 304 ? 53.806 -77.640 -26.506 1.00 41.96 378 TYR A N 1
ATOM 2214 C CA . TYR A 1 304 ? 54.226 -78.822 -27.252 1.00 41.77 378 TYR A CA 1
ATOM 2215 C C . TYR A 1 304 ? 53.082 -79.339 -28.117 1.00 42.57 378 TYR A C 1
ATOM 2216 O O . TYR A 1 304 ? 53.233 -79.525 -29.331 1.00 42.99 378 TYR A O 1
ATOM 2225 N N . ALA A 1 305 ? 51.902 -79.506 -27.515 1.00 44.24 379 ALA A N 1
ATOM 2226 C CA . ALA A 1 305 ? 50.766 -80.022 -28.266 1.00 43.06 379 ALA A CA 1
ATOM 2227 C C . ALA A 1 305 ? 50.468 -79.144 -29.467 1.00 44.14 379 ALA A C 1
ATOM 2228 O O . ALA A 1 305 ? 50.115 -79.645 -30.545 1.00 42.83 379 ALA A O 1
ATOM 2230 N N . ALA A 1 306 ? 50.642 -77.827 -29.308 1.00 45.04 380 ALA A N 1
ATOM 2231 C CA . ALA A 1 306 ? 50.332 -76.923 -30.405 1.00 40.12 380 ALA A CA 1
ATOM 2232 C C . ALA A 1 306 ? 51.270 -77.168 -31.571 1.00 42.91 380 ALA A C 1
ATOM 2233 O O . ALA A 1 306 ? 50.821 -77.321 -32.707 1.00 46.28 380 ALA A O 1
ATOM 2235 N N . LYS A 1 307 ? 52.578 -77.262 -31.301 1.00 45.23 381 LYS A N 1
ATOM 2236 C CA . LYS A 1 307 ? 53.541 -77.392 -32.393 1.00 44.71 381 LYS A CA 1
ATOM 2237 C C . LYS A 1 307 ? 53.463 -78.776 -33.020 1.00 49.78 381 LYS A C 1
ATOM 2238 O O . LYS A 1 307 ? 53.491 -78.909 -34.245 1.00 57.18 381 LYS A O 1
ATOM 2244 N N . ALA A 1 308 ? 53.327 -79.813 -32.190 1.00 51.39 382 ALA A N 1
ATOM 2245 C CA . ALA A 1 308 ? 53.248 -81.189 -32.655 1.00 45.15 382 ALA A CA 1
ATOM 2246 C C . ALA A 1 308 ? 51.978 -81.473 -33.438 1.00 48.72 382 ALA A C 1
ATOM 2247 O O . ALA A 1 308 ? 51.935 -82.454 -34.184 1.00 49.36 382 ALA A O 1
ATOM 2249 N N . GLY A 1 309 ? 50.929 -80.680 -33.252 1.00 45.63 383 GLY A N 1
ATOM 2250 C CA . GLY A 1 309 ? 49.708 -80.969 -33.965 1.00 41.72 383 GLY A CA 1
ATOM 2251 C C . GLY A 1 309 ? 48.934 -82.183 -33.507 1.00 43.58 383 GLY A C 1
ATOM 2252 O O . GLY A 1 309 ? 48.169 -82.734 -34.295 1.00 49.00 383 GLY A O 1
ATOM 2253 N N . VAL A 1 310 ? 49.155 -82.663 -32.285 1.00 46.93 384 VAL A N 1
ATOM 2254 C CA . VAL A 1 310 ? 48.286 -83.656 -31.664 1.00 45.85 384 VAL A CA 1
ATOM 2255 C C . VAL A 1 310 ? 47.686 -83.035 -30.405 1.00 48.22 384 VAL A C 1
ATOM 2256 O O . VAL A 1 310 ? 48.314 -82.208 -29.736 1.00 47.86 384 VAL A O 1
ATOM 2260 N N . ALA A 1 311 ? 46.456 -83.430 -30.085 1.00 51.25 385 ALA A N 1
ATOM 2261 C CA . ALA A 1 311 ? 45.688 -82.716 -29.067 1.00 47.80 385 ALA A CA 1
ATOM 2262 C C . ALA A 1 311 ? 46.255 -82.912 -27.667 1.00 47.35 385 ALA A C 1
ATOM 2263 O O . ALA A 1 311 ? 46.688 -84.008 -27.306 1.00 50.56 385 ALA A O 1
ATOM 2265 N N . PHE A 1 312 ? 46.223 -81.847 -26.865 1.00 42.74 386 PHE A N 1
ATOM 2266 C CA . PHE A 1 312 ? 46.470 -82.001 -25.438 1.00 40.18 386 PHE A CA 1
ATOM 2267 C C . PHE A 1 312 ? 45.265 -82.640 -24.757 1.00 41.37 386 PHE A C 1
ATOM 2268 O O . PHE A 1 312 ? 44.111 -82.358 -25.091 1.00 44.21 386 PHE A O 1
ATOM 2276 N N . GLN A 1 313 ? 45.532 -83.550 -23.834 1.00 42.24 387 GLN A N 1
ATOM 2277 C CA . GLN A 1 313 ? 44.494 -84.133 -22.999 1.00 41.90 387 GLN A CA 1
ATOM 2278 C C . GLN A 1 313 ? 45.029 -84.141 -21.591 1.00 40.41 387 GLN A C 1
ATOM 2279 O O . GLN A 1 313 ? 46.234 -84.314 -21.390 1.00 38.44 387 GLN A O 1
ATOM 2285 N N . GLN A 1 314 ? 44.142 -83.905 -20.625 1.00 45.54 388 GLN A N 1
ATOM 2286 C CA . GLN A 1 314 ? 44.510 -83.905 -19.206 1.00 44.63 388 GLN A CA 1
ATOM 2287 C C . GLN A 1 314 ? 44.588 -85.360 -18.742 1.00 46.68 388 GLN A C 1
ATOM 2288 O O . GLN A 1 314 ? 43.697 -85.889 -18.082 1.00 52.79 388 GLN A O 1
ATOM 2294 N N . GLY A 1 315 ? 45.676 -86.034 -19.124 1.00 48.85 389 GLY A N 1
ATOM 2295 C CA . GLY A 1 315 ? 45.819 -87.459 -18.863 1.00 43.57 389 GLY A CA 1
ATOM 2296 C C . GLY A 1 315 ? 46.149 -87.804 -17.423 1.00 47.06 389 GLY A C 1
ATOM 2297 O O . GLY A 1 315 ? 45.960 -88.951 -17.012 1.00 50.74 389 GLY A O 1
ATOM 2298 N N . LEU A 1 316 ? 46.679 -86.854 -16.662 1.00 49.95 390 LEU A N 1
ATOM 2299 C CA . LEU A 1 316 ? 46.887 -87.002 -15.228 1.00 45.12 390 LEU A CA 1
ATOM 2300 C C . LEU A 1 316 ? 46.182 -85.853 -14.525 1.00 44.80 390 LEU A C 1
ATOM 2301 O O . LEU A 1 316 ? 46.156 -84.732 -15.031 1.00 47.13 390 LEU A O 1
ATOM 2306 N N . ILE A 1 317 ? 45.621 -86.126 -13.355 1.00 50.25 391 ILE A N 1
ATOM 2307 C CA . ILE A 1 317 ? 44.911 -85.122 -12.579 1.00 49.44 391 ILE A CA 1
ATOM 2308 C C . ILE A 1 317 ? 45.584 -85.032 -11.222 1.00 52.30 391 ILE A C 1
ATOM 2309 O O . ILE A 1 317 ? 45.655 -86.034 -10.494 1.00 54.85 391 ILE A O 1
ATOM 2314 N N . ARG A 1 318 ? 46.065 -83.839 -10.882 1.00 54.96 392 ARG A N 1
ATOM 2315 C CA . ARG A 1 318 ? 46.576 -83.563 -9.548 1.00 53.61 392 ARG A CA 1
ATOM 2316 C C . ARG A 1 318 ? 45.411 -83.538 -8.573 1.00 54.82 392 ARG A C 1
ATOM 2317 O O . ARG A 1 318 ? 44.335 -83.028 -8.897 1.00 53.33 392 ARG A O 1
ATOM 2325 N N . SER A 1 319 ? 45.595 -84.152 -7.399 1.00 63.57 393 SER A N 1
ATOM 2326 C CA . SER A 1 319 ? 44.564 -84.094 -6.356 1.00 71.72 393 SER A CA 1
ATOM 2327 C C . SER A 1 319 ? 44.536 -82.727 -5.662 1.00 69.58 393 SER A C 1
ATOM 2328 O O . SER A 1 319 ? 45.585 -82.141 -5.372 1.00 71.51 393 SER A O 1
ATOM 2331 N N . HIS A 1 320 ? 43.324 -82.216 -5.386 1.00 65.03 394 HIS A N 1
ATOM 2332 C CA . HIS A 1 320 ? 43.222 -80.912 -4.721 1.00 71.72 394 HIS A CA 1
ATOM 2333 C C . HIS A 1 320 ? 43.676 -80.971 -3.271 1.00 71.34 394 HIS A C 1
ATOM 2334 O O . HIS A 1 320 ? 44.121 -79.956 -2.728 1.00 67.02 394 HIS A O 1
ATOM 2341 N N . TYR A 1 321 ? 43.592 -82.148 -2.646 1.00 70.77 395 TYR A N 1
ATOM 2342 C CA . TYR A 1 321 ? 43.711 -82.313 -1.198 1.00 69.51 395 TYR A CA 1
ATOM 2343 C C . TYR A 1 321 ? 45.058 -82.913 -0.764 1.00 77.44 395 TYR A C 1
ATOM 2344 O O . TYR A 1 321 ? 45.126 -83.633 0.235 1.00 78.87 395 TYR A O 1
ATOM 2353 N N . VAL A 1 322 ? 46.132 -82.638 -1.516 1.00 80.48 396 VAL A N 1
ATOM 2354 C CA . VAL A 1 322 ? 47.466 -83.094 -1.130 1.00 88.60 396 VAL A CA 1
ATOM 2355 C C . VAL A 1 322 ? 47.854 -82.534 0.240 1.00 99.34 396 VAL A C 1
ATOM 2356 O O . VAL A 1 322 ? 47.665 -81.341 0.522 1.00 99.56 396 VAL A O 1
ATOM 2360 N N . GLY A 1 323 ? 48.443 -83.395 1.084 1.00 97.24 397 GLY A N 1
ATOM 2361 C CA . GLY A 1 323 ? 48.746 -83.056 2.463 1.00 103.25 397 GLY A CA 1
ATOM 2362 C C . GLY A 1 323 ? 50.210 -82.966 2.878 1.00 112.71 397 GLY A C 1
ATOM 2363 O O . GLY A 1 323 ? 50.515 -82.379 3.926 1.00 112.13 397 GLY A O 1
ATOM 2364 N N . ARG A 1 324 ? 51.114 -83.604 2.110 1.00 115.53 398 ARG A N 1
ATOM 2365 C CA . ARG A 1 324 ? 52.577 -83.597 2.296 1.00 118.88 398 ARG A CA 1
ATOM 2366 C C . ARG A 1 324 ? 53.028 -84.387 3.534 1.00 116.28 398 ARG A C 1
ATOM 2367 O O . ARG A 1 324 ? 54.206 -84.748 3.652 1.00 107.35 398 ARG A O 1
ATOM 2375 N N . THR A 1 325 ? 52.099 -84.661 4.454 1.00 119.56 399 THR A N 1
ATOM 2376 C CA . THR A 1 325 ? 52.247 -85.676 5.495 1.00 114.25 399 THR A CA 1
ATOM 2377 C C . THR A 1 325 ? 51.073 -86.634 5.341 1.00 113.99 399 THR A C 1
ATOM 2378 O O . THR A 1 325 ? 49.913 -86.224 5.492 1.00 115.10 399 THR A O 1
ATOM 2382 N N . PHE A 1 326 ? 51.349 -87.904 5.041 1.00 102.83 400 PHE A N 1
ATOM 2383 C CA . PHE A 1 326 ? 50.190 -88.743 4.797 1.00 102.37 400 PHE A CA 1
ATOM 2384 C C . PHE A 1 326 ? 50.438 -90.203 5.113 1.00 92.74 400 PHE A C 1
ATOM 2385 O O . PHE A 1 326 ? 51.518 -90.746 4.876 1.00 88.15 400 PHE A O 1
ATOM 2393 N N . ILE A 1 327 ? 49.357 -90.832 5.575 1.00 96.53 401 ILE A N 1
ATOM 2394 C CA . ILE A 1 327 ? 49.325 -92.231 5.970 1.00 95.01 401 ILE A CA 1
ATOM 2395 C C . ILE A 1 327 ? 49.538 -93.118 4.743 1.00 90.87 401 ILE A C 1
ATOM 2396 O O . ILE A 1 327 ? 49.253 -92.726 3.602 1.00 92.58 401 ILE A O 1
ATOM 2401 N N . GLU A 1 328 ? 50.064 -94.321 4.966 1.00 86.48 402 GLU A N 1
ATOM 2402 C CA . GLU A 1 328 ? 50.290 -95.271 3.892 1.00 86.51 402 GLU A CA 1
ATOM 2403 C C . GLU A 1 328 ? 49.917 -96.662 4.390 1.00 89.17 402 GLU A C 1
ATOM 2404 O O . GLU A 1 328 ? 50.115 -96.964 5.577 1.00 92.58 402 GLU A O 1
ATOM 2410 N N . PRO A 1 329 ? 49.360 -97.521 3.533 1.00 89.62 403 PRO A N 1
ATOM 2411 C CA . PRO A 1 329 ? 49.094 -98.901 3.959 1.00 91.06 403 PRO A CA 1
ATOM 2412 C C . PRO A 1 329 ? 50.357 -99.626 4.415 1.00 94.54 403 PRO A C 1
ATOM 2413 O O . PRO A 1 329 ? 51.458 -99.407 3.902 1.00 96.30 403 PRO A O 1
ATOM 2417 N N . SER A 1 330 ? 50.177 -100.488 5.421 1.00 95.56 404 SER A N 1
ATOM 2418 C CA . SER A 1 330 ? 51.271 -101.284 5.964 1.00 93.42 404 SER A CA 1
ATOM 2419 C C . SER A 1 330 ? 51.716 -102.386 5.012 1.00 93.57 404 SER A C 1
ATOM 2420 O O . SER A 1 330 ? 52.868 -102.819 5.095 1.00 102.38 404 SER A O 1
ATOM 2423 N N . GLN A 1 331 ? 50.771 -102.893 4.226 1.00 90.82 405 GLN A N 1
ATOM 2424 C CA . GLN A 1 331 ? 51.111 -103.818 3.124 1.00 98.98 405 GLN A CA 1
ATOM 2425 C C . GLN A 1 331 ? 51.450 -102.840 2.010 1.00 105.97 405 GLN A C 1
ATOM 2426 O O . GLN A 1 331 ? 50.528 -102.291 1.406 1.00 104.23 405 GLN A O 1
ATOM 2432 N N . LYS A 1 332 ? 52.737 -102.642 1.767 1.00 103.64 406 LYS A N 1
ATOM 2433 C CA . LYS A 1 332 ? 53.184 -101.540 0.893 1.00 101.69 406 LYS A CA 1
ATOM 2434 C C . LYS A 1 332 ? 52.526 -101.578 -0.472 1.00 108.85 406 LYS A C 1
ATOM 2435 O O . LYS A 1 332 ? 52.524 -102.631 -1.118 1.00 103.56 406 LYS A O 1
ATOM 2441 N N . ILE A 1 333 ? 52.015 -100.405 -0.842 1.00 108.44 407 ILE A N 1
ATOM 2442 C CA . ILE A 1 333 ? 51.505 -100.081 -2.197 1.00 97.12 407 ILE A CA 1
ATOM 2443 C C . ILE A 1 333 ? 52.700 -99.325 -2.746 1.00 93.48 407 ILE A C 1
ATOM 2444 O O . ILE A 1 333 ? 53.136 -98.386 -2.095 1.00 92.48 407 ILE A O 1
ATOM 2449 N N . ARG A 1 334 ? 53.208 -99.682 -3.912 1.00 90.95 408 ARG A N 1
ATOM 2450 C CA . ARG A 1 334 ? 54.432 -98.996 -4.385 1.00 90.60 408 ARG A CA 1
ATOM 2451 C C . ARG A 1 334 ? 54.113 -97.570 -4.822 1.00 86.36 408 ARG A C 1
ATOM 2452 O O . ARG A 1 334 ? 52.965 -97.346 -5.220 1.00 85.46 408 ARG A O 1
ATOM 2460 N N . ASP A 1 335 ? 55.063 -96.645 -4.619 1.00 86.78 409 ASP A N 1
ATOM 2461 C CA . ASP A 1 335 ? 54.912 -95.292 -5.155 1.00 81.70 409 ASP A CA 1
ATOM 2462 C C . ASP A 1 335 ? 53.674 -94.597 -4.598 1.00 77.27 409 ASP A C 1
ATOM 2463 O O . ASP A 1 335 ? 53.029 -93.815 -5.291 1.00 75.96 409 ASP A O 1
ATOM 2468 N N . PHE A 1 336 ? 53.364 -94.831 -3.322 1.00 74.50 410 PHE A N 1
ATOM 2469 C CA . PHE A 1 336 ? 52.135 -94.253 -2.796 1.00 71.19 410 PHE A CA 1
ATOM 2470 C C . PHE A 1 336 ? 52.176 -92.724 -2.767 1.00 70.65 410 PHE A C 1
ATOM 2471 O O . PHE A 1 336 ? 51.123 -92.081 -2.860 1.00 67.43 410 PHE A O 1
ATOM 2479 N N . GLY A 1 337 ? 53.363 -92.125 -2.635 1.00 68.35 411 GLY A N 1
ATOM 2480 C CA . GLY A 1 337 ? 53.444 -90.674 -2.604 1.00 59.85 411 GLY A CA 1
ATOM 2481 C C . GLY A 1 337 ? 52.889 -90.022 -3.859 1.00 68.85 411 GLY A C 1
ATOM 2482 O O . GLY A 1 337 ? 52.147 -89.035 -3.780 1.00 67.40 411 GLY A O 1
ATOM 2483 N N . VAL A 1 338 ? 53.205 -90.586 -5.034 1.00 65.62 412 VAL A N 1
ATOM 2484 C CA . VAL A 1 338 ? 52.715 -89.989 -6.273 1.00 61.61 412 VAL A CA 1
ATOM 2485 C C . VAL A 1 338 ? 51.260 -90.377 -6.501 1.00 65.75 412 VAL A C 1
ATOM 2486 O O . VAL A 1 338 ? 50.421 -89.517 -6.796 1.00 65.25 412 VAL A O 1
ATOM 2490 N N . LYS A 1 339 ? 50.919 -91.658 -6.301 1.00 68.23 413 LYS A N 1
ATOM 2491 C CA . LYS A 1 339 ? 49.543 -92.106 -6.481 1.00 63.01 413 LYS A CA 1
ATOM 2492 C C . LYS A 1 339 ? 48.587 -91.325 -5.594 1.00 60.80 413 LYS A C 1
ATOM 2493 O O . LYS A 1 339 ? 47.396 -91.252 -5.898 1.00 60.91 413 LYS A O 1
ATOM 2499 N N . LEU A 1 340 ? 49.088 -90.700 -4.534 1.00 57.85 414 LEU A N 1
ATOM 2500 C CA . LEU A 1 340 ? 48.239 -89.912 -3.668 1.00 53.78 414 LEU A CA 1
ATOM 2501 C C . LEU A 1 340 ? 48.042 -88.501 -4.178 1.00 58.70 414 LEU A C 1
ATOM 2502 O O . LEU A 1 340 ? 47.231 -87.764 -3.607 1.00 67.24 414 LEU A O 1
ATOM 2507 N N . LYS A 1 341 ? 48.738 -88.099 -5.236 1.00 58.57 415 LYS A N 1
ATOM 2508 C CA . LYS A 1 341 ? 48.452 -86.801 -5.821 1.00 61.66 415 LYS A CA 1
ATOM 2509 C C . LYS A 1 341 ? 48.298 -86.775 -7.339 1.00 62.17 415 LYS A C 1
ATOM 2510 O O . LYS A 1 341 ? 47.901 -85.732 -7.864 1.00 64.79 415 LYS A O 1
ATOM 2516 N N . LEU A 1 342 ? 48.561 -87.870 -8.055 1.00 56.52 416 LEU A N 1
ATOM 2517 C CA . LEU A 1 342 ? 48.400 -87.919 -9.506 1.00 49.41 416 LEU A CA 1
ATOM 2518 C C . LEU A 1 342 ? 47.541 -89.118 -9.879 1.00 51.84 416 LEU A C 1
ATOM 2519 O O . LEU A 1 342 ? 47.906 -90.260 -9.586 1.00 58.84 416 LEU A O 1
ATOM 2524 N N . SER A 1 343 ? 46.406 -88.872 -10.525 1.00 51.45 417 SER A N 1
ATOM 2525 C CA . SER A 1 343 ? 45.505 -89.954 -10.908 1.00 48.91 417 SER A CA 1
ATOM 2526 C C . SER A 1 343 ? 45.416 -90.009 -12.426 1.00 50.66 417 SER A C 1
ATOM 2527 O O . SER A 1 343 ? 45.052 -88.996 -13.052 1.00 51.48 417 SER A O 1
ATOM 2530 N N . PRO A 1 344 ? 45.739 -91.125 -13.067 1.00 49.26 418 PRO A N 1
ATOM 2531 C CA . PRO A 1 344 ? 45.634 -91.187 -14.525 1.00 50.54 418 PRO A CA 1
ATOM 2532 C C . PRO A 1 344 ? 44.209 -91.427 -14.989 1.00 52.45 418 PRO A C 1
ATOM 2533 O O . PRO A 1 344 ? 43.414 -92.088 -14.319 1.00 56.52 418 PRO A O 1
ATOM 2537 N N . VAL A 1 345 ? 43.894 -90.843 -16.146 1.00 48.04 419 VAL A N 1
ATOM 2538 C CA . VAL A 1 345 ? 42.631 -91.073 -16.838 1.00 48.74 419 VAL A CA 1
ATOM 2539 C C . VAL A 1 345 ? 42.878 -92.205 -17.827 1.00 46.80 419 VAL A C 1
ATOM 2540 O O . VAL A 1 345 ? 43.459 -91.994 -18.888 1.00 45.45 419 VAL A O 1
ATOM 2544 N N . ARG A 1 346 ? 42.416 -93.410 -17.488 1.00 47.93 420 ARG A N 1
ATOM 2545 C CA . ARG A 1 346 ? 42.716 -94.560 -18.333 1.00 47.08 420 ARG A CA 1
ATOM 2546 C C . ARG A 1 346 ? 42.166 -94.358 -19.741 1.00 49.60 420 ARG A C 1
ATOM 2547 O O . ARG A 1 346 ? 42.820 -94.734 -20.724 1.00 47.72 420 ARG A O 1
ATOM 2555 N N . GLY A 1 347 ? 40.999 -93.705 -19.864 1.00 43.57 421 GLY A N 1
ATOM 2556 C CA . GLY A 1 347 ? 40.417 -93.497 -21.184 1.00 40.99 421 GLY A CA 1
ATOM 2557 C C . GLY A 1 347 ? 41.355 -92.769 -22.131 1.00 44.50 421 GLY A C 1
ATOM 2558 O O . GLY A 1 347 ? 41.397 -93.060 -23.326 1.00 48.47 421 GLY A O 1
ATOM 2559 N N . VAL A 1 348 ? 42.142 -91.835 -21.601 1.00 47.23 422 VAL A N 1
ATOM 2560 C CA . VAL A 1 348 ? 43.043 -91.019 -22.407 1.00 44.27 422 VAL A CA 1
ATOM 2561 C C . VAL A 1 348 ? 44.310 -91.788 -22.776 1.00 47.88 422 VAL A C 1
ATOM 2562 O O . VAL A 1 348 ? 44.926 -91.511 -23.809 1.00 48.85 422 VAL A O 1
ATOM 2566 N N . LEU A 1 349 ? 44.712 -92.767 -21.963 1.00 48.39 423 LEU A N 1
ATOM 2567 C CA . LEU A 1 349 ? 46.007 -93.424 -22.101 1.00 50.20 423 LEU A CA 1
ATOM 2568 C C . LEU A 1 349 ? 45.946 -94.832 -22.702 1.00 55.14 423 LEU A C 1
ATOM 2569 O O . LEU A 1 349 ? 46.923 -95.258 -23.338 1.00 54.82 423 LEU A O 1
ATOM 2574 N N . GLU A 1 350 ? 44.835 -95.559 -22.554 1.00 52.26 424 GLU A N 1
ATOM 2575 C CA . GLU A 1 350 ? 44.835 -96.982 -22.879 1.00 52.33 424 GLU A CA 1
ATOM 2576 C C . GLU A 1 350 ? 45.145 -97.211 -24.339 1.00 52.92 424 GLU A C 1
ATOM 2577 O O . GLU A 1 350 ? 44.381 -96.805 -25.216 1.00 54.91 424 GLU A O 1
ATOM 2583 N N . GLY A 1 351 ? 46.259 -97.883 -24.591 1.00 57.04 425 GLY A N 1
ATOM 2584 C CA . GLY A 1 351 ? 46.650 -98.237 -25.932 1.00 53.79 425 GLY A CA 1
ATOM 2585 C C . GLY A 1 351 ? 47.252 -97.117 -26.735 1.00 55.21 425 GLY A C 1
ATOM 2586 O O . GLY A 1 351 ? 47.600 -97.345 -27.902 1.00 61.92 425 GLY A O 1
ATOM 2587 N N . LYS A 1 352 ? 47.415 -95.928 -26.152 1.00 53.82 426 LYS A N 1
ATOM 2588 C CA . LYS A 1 352 ? 47.922 -94.770 -26.873 1.00 53.13 426 LYS A CA 1
ATOM 2589 C C . LYS A 1 352 ? 49.438 -94.616 -26.712 1.00 50.14 426 LYS A C 1
ATOM 2590 O O . LYS A 1 352 ? 50.065 -95.165 -25.802 1.00 48.28 426 LYS A O 1
ATOM 2596 N N . ARG A 1 353 ? 50.024 -93.871 -27.633 1.00 49.46 427 ARG A N 1
ATOM 2597 C CA . ARG A 1 353 ? 51.409 -93.440 -27.530 1.00 48.86 427 ARG A CA 1
ATOM 2598 C C . ARG A 1 353 ? 51.415 -92.040 -26.924 1.00 49.40 427 ARG A C 1
ATOM 2599 O O . ARG A 1 353 ? 50.911 -91.079 -27.526 1.00 50.57 427 ARG A O 1
ATOM 2607 N N . VAL A 1 354 ? 51.972 -91.934 -25.723 1.00 49.30 428 VAL A N 1
ATOM 2608 C CA . VAL A 1 354 ? 51.848 -90.746 -24.895 1.00 49.28 428 VAL A CA 1
ATOM 2609 C C . VAL A 1 354 ? 53.183 -90.011 -24.898 1.00 50.21 428 VAL A C 1
ATOM 2610 O O . VAL A 1 354 ? 54.243 -90.621 -24.687 1.00 48.74 428 VAL A O 1
ATOM 2614 N N . VAL A 1 355 ? 53.122 -88.710 -25.179 1.00 48.35 429 VAL A N 1
ATOM 2615 C CA . VAL A 1 355 ? 54.196 -87.755 -24.934 1.00 49.24 429 VAL A CA 1
ATOM 2616 C C . VAL A 1 355 ? 53.835 -87.034 -23.637 1.00 46.75 429 VAL A C 1
ATOM 2617 O O . VAL A 1 355 ? 52.805 -86.353 -23.566 1.00 46.59 429 VAL A O 1
ATOM 2621 N N . VAL A 1 356 ? 54.633 -87.199 -22.589 1.00 42.56 430 VAL A N 1
ATOM 2622 C CA . VAL A 1 356 ? 54.360 -86.552 -21.310 1.00 43.57 430 VAL A CA 1
ATOM 2623 C C . VAL A 1 356 ? 55.425 -85.498 -21.060 1.00 41.85 430 VAL A C 1
ATOM 2624 O O . VAL A 1 356 ? 56.619 -85.803 -21.091 1.00 48.09 430 VAL A O 1
ATOM 2628 N N . VAL A 1 357 ? 54.986 -84.259 -20.824 1.00 40.24 431 VAL A N 1
ATOM 2629 C CA . VAL A 1 357 ? 55.834 -83.076 -20.669 1.00 39.49 431 VAL A CA 1
ATOM 2630 C C . VAL A 1 357 ? 55.993 -82.705 -19.195 1.00 48.69 431 VAL A C 1
ATOM 2631 O O . VAL A 1 357 ? 55.027 -82.717 -18.416 1.00 49.44 431 VAL A O 1
ATOM 2635 N N . ASP A 1 358 ? 57.201 -82.313 -18.815 1.00 46.93 432 ASP A N 1
ATOM 2636 C CA . ASP A 1 358 ? 57.452 -81.962 -17.431 1.00 46.43 432 ASP A CA 1
ATOM 2637 C C . ASP A 1 358 ? 58.538 -80.903 -17.409 1.00 53.68 432 ASP A C 1
ATOM 2638 O O . ASP A 1 358 ? 59.249 -80.701 -18.395 1.00 53.34 432 ASP A O 1
ATOM 2643 N N . ASP A 1 359 ? 58.675 -80.226 -16.272 1.00 57.95 433 ASP A N 1
ATOM 2644 C CA . ASP A 1 359 ? 59.512 -79.033 -16.253 1.00 54.82 433 ASP A CA 1
ATOM 2645 C C . ASP A 1 359 ? 60.975 -79.319 -15.976 1.00 57.72 433 ASP A C 1
ATOM 2646 O O . ASP A 1 359 ? 61.826 -78.528 -16.399 1.00 60.61 433 ASP A O 1
ATOM 2651 N N . SER A 1 360 ? 61.314 -80.406 -15.288 1.00 55.88 434 SER A N 1
ATOM 2652 C CA . SER A 1 360 ? 62.729 -80.682 -15.076 1.00 57.54 434 SER A CA 1
ATOM 2653 C C . SER A 1 360 ? 62.896 -82.123 -14.650 1.00 58.09 434 SER A C 1
ATOM 2654 O O . SER A 1 360 ? 61.924 -82.834 -14.401 1.00 62.87 434 SER A O 1
ATOM 2657 N N . ILE A 1 361 ? 64.160 -82.486 -14.495 1.00 59.84 435 ILE A N 1
ATOM 2658 C CA . ILE A 1 361 ? 64.587 -83.794 -13.944 1.00 64.14 435 ILE A CA 1
ATOM 2659 C C . ILE A 1 361 ? 65.836 -83.485 -13.146 1.00 64.35 435 ILE A C 1
ATOM 2660 O O . ILE A 1 361 ? 66.751 -82.944 -13.736 1.00 64.29 435 ILE A O 1
ATOM 2665 N N . VAL A 1 362 ? 65.820 -83.754 -11.849 1.00 68.78 436 VAL A N 1
ATOM 2666 C CA . VAL A 1 362 ? 67.020 -83.534 -11.002 1.00 75.20 436 VAL A CA 1
ATOM 2667 C C . VAL A 1 362 ? 67.499 -84.889 -10.497 1.00 73.78 436 VAL A C 1
ATOM 2668 O O . VAL A 1 362 ? 68.509 -85.373 -10.973 1.00 70.10 436 VAL A O 1
ATOM 2672 N N . ARG A 1 363 ? 66.837 -85.405 -9.477 1.00 75.36 437 ARG A N 1
ATOM 2673 C CA . ARG A 1 363 ? 67.206 -86.719 -8.913 1.00 77.89 437 ARG A CA 1
ATOM 2674 C C . ARG A 1 363 ? 66.839 -87.826 -9.906 1.00 77.54 437 ARG A C 1
ATOM 2675 O O . ARG A 1 363 ? 67.661 -88.688 -10.160 1.00 72.30 437 ARG A O 1
ATOM 2683 N N . GLY A 1 364 ? 65.660 -87.729 -10.506 1.00 77.86 438 GLY A N 1
ATOM 2684 C CA . GLY A 1 364 ? 65.165 -88.712 -11.477 1.00 69.99 438 GLY A CA 1
ATOM 2685 C C . GLY A 1 364 ? 64.341 -89.786 -10.809 1.00 72.76 438 GLY A C 1
ATOM 2686 O O . GLY A 1 364 ? 63.878 -90.666 -11.501 1.00 66.55 438 GLY A O 1
ATOM 2687 N N . THR A 1 365 ? 64.106 -89.693 -9.510 1.00 75.21 439 THR A N 1
ATOM 2688 C CA . THR A 1 365 ? 63.387 -90.809 -8.916 1.00 77.65 439 THR A CA 1
ATOM 2689 C C . THR A 1 365 ? 61.890 -90.752 -9.202 1.00 75.02 439 THR A C 1
ATOM 2690 O O . THR A 1 365 ? 61.251 -91.799 -9.373 1.00 71.09 439 THR A O 1
ATOM 2694 N N . THR A 1 366 ? 61.315 -89.553 -9.270 1.00 75.33 440 THR A N 1
ATOM 2695 C CA . THR A 1 366 ? 59.869 -89.440 -9.430 1.00 76.28 440 THR A CA 1
ATOM 2696 C C . THR A 1 366 ? 59.430 -89.616 -10.882 1.00 72.97 440 THR A C 1
ATOM 2697 O O . THR A 1 366 ? 58.326 -90.119 -11.133 1.00 71.41 440 THR A O 1
ATOM 2701 N N . SER A 1 367 ? 60.283 -89.243 -11.839 1.00 69.56 441 SER A N 1
ATOM 2702 C CA . SER A 1 367 ? 59.981 -89.500 -13.241 1.00 61.68 441 SER A CA 1
ATOM 2703 C C . SER A 1 367 ? 59.764 -90.987 -13.489 1.00 64.02 441 SER A C 1
ATOM 2704 O O . SER A 1 367 ? 58.867 -91.375 -14.250 1.00 64.92 441 SER A O 1
ATOM 2707 N N . SER A 1 368 ? 60.560 -91.837 -12.839 1.00 65.16 442 SER A N 1
ATOM 2708 C CA . SER A 1 368 ? 60.371 -93.277 -12.979 1.00 64.08 442 SER A CA 1
ATOM 2709 C C . SER A 1 368 ? 59.013 -93.695 -12.455 1.00 63.31 442 SER A C 1
ATOM 2710 O O . SER A 1 368 ? 58.319 -94.517 -13.074 1.00 65.35 442 SER A O 1
ATOM 2713 N N . LYS A 1 369 ? 58.631 -93.148 -11.300 1.00 65.08 443 LYS A N 1
ATOM 2714 C CA . LYS A 1 369 ? 57.338 -93.476 -10.714 1.00 67.14 443 LYS A CA 1
ATOM 2715 C C . LYS A 1 369 ? 56.206 -93.078 -11.650 1.00 65.04 443 LYS A C 1
ATOM 2716 O O . LYS A 1 369 ? 55.257 -93.848 -11.859 1.00 63.65 443 LYS A O 1
ATOM 2722 N N . ILE A 1 370 ? 56.330 -91.903 -12.276 1.00 65.08 444 ILE A N 1
ATOM 2723 C CA . ILE A 1 370 ? 55.280 -91.398 -13.156 1.00 57.24 444 ILE A CA 1
ATOM 2724 C C . ILE A 1 370 ? 55.182 -92.242 -14.422 1.00 56.13 444 ILE A C 1
ATOM 2725 O O . ILE A 1 370 ? 54.079 -92.581 -14.870 1.00 56.41 444 ILE A O 1
ATOM 2730 N N . VAL A 1 371 ? 56.320 -92.612 -15.012 1.00 53.76 445 VAL A N 1
ATOM 2731 C CA . VAL A 1 371 ? 56.262 -93.484 -16.181 1.00 52.17 445 VAL A CA 1
ATOM 2732 C C . VAL A 1 371 ? 55.577 -94.800 -15.829 1.00 54.84 445 VAL A C 1
ATOM 2733 O O . VAL A 1 371 ? 54.738 -95.301 -16.589 1.00 50.06 445 VAL A O 1
ATOM 2737 N N . ARG A 1 372 ? 55.943 -95.395 -14.683 1.00 58.07 446 ARG A N 1
ATOM 2738 C CA . ARG A 1 372 ? 55.327 -96.655 -14.277 1.00 56.21 446 ARG A CA 1
ATOM 2739 C C . ARG A 1 372 ? 53.830 -96.476 -14.103 1.00 60.80 446 ARG A C 1
ATOM 2740 O O . ARG A 1 372 ? 53.034 -97.335 -14.510 1.00 60.23 446 ARG A O 1
ATOM 2748 N N . LEU A 1 373 ? 53.430 -95.339 -13.527 1.00 58.13 447 LEU A N 1
ATOM 2749 C CA . LEU A 1 373 ? 52.018 -95.060 -13.302 1.00 56.88 447 LEU A CA 1
ATOM 2750 C C . LEU A 1 373 ? 51.240 -94.996 -14.616 1.00 58.60 447 LEU A C 1
ATOM 2751 O O . LEU A 1 373 ? 50.112 -95.507 -14.710 1.00 56.41 447 LEU A O 1
ATOM 2756 N N . LEU A 1 374 ? 51.842 -94.366 -15.637 1.00 61.38 448 LEU A N 1
ATOM 2757 C CA . LEU A 1 374 ? 51.241 -94.243 -16.967 1.00 52.85 448 LEU A CA 1
ATOM 2758 C C . LEU A 1 374 ? 51.145 -95.587 -17.663 1.00 53.78 448 LEU A C 1
ATOM 2759 O O . LEU A 1 374 ? 50.163 -95.855 -18.366 1.00 52.78 448 LEU A O 1
ATOM 2764 N N . ARG A 1 375 ? 52.186 -96.419 -17.523 1.00 57.83 449 ARG A N 1
ATOM 2765 C CA . ARG A 1 375 ? 52.181 -97.743 -18.146 1.00 55.36 449 ARG A CA 1
ATOM 2766 C C . ARG A 1 375 ? 51.118 -98.630 -17.522 1.00 54.26 449 ARG A C 1
ATOM 2767 O O . ARG A 1 375 ? 50.328 -99.251 -18.234 1.00 54.93 449 ARG A O 1
ATOM 2775 N N . GLU A 1 376 ? 51.069 -98.681 -16.189 1.00 53.48 450 GLU A N 1
ATOM 2776 C CA . GLU A 1 376 ? 50.006 -99.419 -15.519 1.00 56.31 450 GLU A CA 1
ATOM 2777 C C . GLU A 1 376 ? 48.624 -98.952 -15.953 1.00 59.44 450 GLU A C 1
ATOM 2778 O O . GLU A 1 376 ? 47.658 -99.723 -15.875 1.00 58.75 450 GLU A O 1
ATOM 2784 N N . ALA A 1 377 ? 48.502 -97.702 -16.406 1.00 61.27 451 ALA A N 1
ATOM 2785 C CA . ALA A 1 377 ? 47.220 -97.142 -16.813 1.00 58.89 451 ALA A CA 1
ATOM 2786 C C . ALA A 1 377 ? 46.862 -97.468 -18.255 1.00 59.84 451 ALA A C 1
ATOM 2787 O O . ALA A 1 377 ? 45.800 -97.042 -18.722 1.00 62.05 451 ALA A O 1
ATOM 2789 N N . GLY A 1 378 ? 47.704 -98.223 -18.958 1.00 53.93 452 GLY A N 1
ATOM 2790 C CA . GLY A 1 378 ? 47.399 -98.680 -20.297 1.00 54.27 452 GLY A CA 1
ATOM 2791 C C . GLY A 1 378 ? 48.180 -98.024 -21.410 1.00 55.46 452 GLY A C 1
ATOM 2792 O O . GLY A 1 378 ? 47.901 -98.296 -22.584 1.00 54.45 452 GLY A O 1
ATOM 2793 N N . ALA A 1 379 ? 49.152 -97.180 -21.089 1.00 58.40 453 ALA A N 1
ATOM 2794 C CA . ALA A 1 379 ? 49.940 -96.543 -22.128 1.00 52.11 453 ALA A CA 1
ATOM 2795 C C . ALA A 1 379 ? 50.780 -97.581 -22.867 1.00 57.50 453 ALA A C 1
ATOM 2796 O O . ALA A 1 379 ? 51.444 -98.432 -22.252 1.00 55.67 453 ALA A O 1
ATOM 2798 N N . LYS A 1 380 ? 50.722 -97.508 -24.199 1.00 59.64 454 LYS A N 1
ATOM 2799 C CA . LYS A 1 380 ? 51.517 -98.354 -25.083 1.00 58.14 454 LYS A CA 1
ATOM 2800 C C . LYS A 1 380 ? 52.953 -97.837 -25.198 1.00 58.89 454 LYS A C 1
ATOM 2801 O O . LYS A 1 380 ? 53.906 -98.622 -25.207 1.00 60.64 454 LYS A O 1
ATOM 2807 N N . GLU A 1 381 ? 53.132 -96.521 -25.270 1.00 58.19 455 GLU A N 1
ATOM 2808 C CA . GLU A 1 381 ? 54.455 -95.914 -25.258 1.00 56.52 455 GLU A CA 1
ATOM 2809 C C . GLU A 1 381 ? 54.416 -94.662 -24.404 1.00 53.71 455 GLU A C 1
ATOM 2810 O O . GLU A 1 381 ? 53.370 -94.027 -24.255 1.00 55.31 455 GLU A O 1
ATOM 2816 N N . VAL A 1 382 ? 55.570 -94.309 -23.851 1.00 48.92 456 VAL A N 1
ATOM 2817 C CA . VAL A 1 382 ? 55.699 -93.161 -22.975 1.00 48.63 456 VAL A CA 1
ATOM 2818 C C . VAL A 1 382 ? 56.929 -92.388 -23.414 1.00 52.38 456 VAL A C 1
ATOM 2819 O O . VAL A 1 382 ? 58.053 -92.793 -23.118 1.00 57.65 456 VAL A O 1
ATOM 2823 N N . HIS A 1 383 ? 56.735 -91.276 -24.102 1.00 49.55 457 HIS A N 1
ATOM 2824 C CA . HIS A 1 383 ? 57.852 -90.445 -24.530 1.00 50.78 457 HIS A CA 1
ATOM 2825 C C . HIS A 1 383 ? 57.940 -89.221 -23.630 1.00 56.34 457 HIS A C 1
ATOM 2826 O O . HIS A 1 383 ? 57.033 -88.376 -23.633 1.00 57.27 457 HIS A O 1
ATOM 2833 N N . MET A 1 384 ? 59.038 -89.120 -22.878 1.00 54.90 458 MET A N 1
ATOM 2834 C CA . MET A 1 384 ? 59.239 -88.045 -21.911 1.00 52.20 458 MET A CA 1
ATOM 2835 C C . MET A 1 384 ? 59.904 -86.828 -22.561 1.00 51.06 458 MET A C 1
ATOM 2836 O O . MET A 1 384 ? 60.793 -86.954 -23.408 1.00 51.86 458 MET A O 1
ATOM 2841 N N . ARG A 1 385 ? 59.449 -85.644 -22.179 1.00 44.06 459 ARG A N 1
ATOM 2842 C CA . ARG A 1 385 ? 59.947 -84.410 -22.768 1.00 47.20 459 ARG A CA 1
ATOM 2843 C C . ARG A 1 385 ? 60.083 -83.397 -21.649 1.00 49.86 459 ARG A C 1
ATOM 2844 O O . ARG A 1 385 ? 59.092 -83.078 -20.985 1.00 50.31 459 ARG A O 1
ATOM 2852 N N . ILE A 1 386 ? 61.297 -82.900 -21.429 1.00 46.35 460 ILE A N 1
ATOM 2853 C CA . ILE A 1 386 ? 61.598 -82.064 -20.273 1.00 47.70 460 ILE A CA 1
ATOM 2854 C C . ILE A 1 386 ? 61.771 -80.618 -20.719 1.00 50.84 460 ILE A C 1
ATOM 2855 O O . ILE A 1 386 ? 62.663 -80.308 -21.513 1.00 50.84 460 ILE A O 1
ATOM 2860 N N . ALA A 1 387 ? 60.957 -79.723 -20.164 1.00 49.93 461 ALA A N 1
ATOM 2861 C CA . ALA A 1 387 ? 60.925 -78.348 -20.625 1.00 46.08 461 ALA A CA 1
ATOM 2862 C C . ALA A 1 387 ? 62.022 -77.541 -19.966 1.00 50.66 461 ALA A C 1
ATOM 2863 O O . ALA A 1 387 ? 61.766 -76.441 -19.465 1.00 53.80 461 ALA A O 1
ATOM 2865 N N . SER A 1 388 ? 63.239 -78.079 -19.970 1.00 49.46 462 SER A N 1
ATOM 2866 C CA . SER A 1 388 ? 64.407 -77.452 -19.374 1.00 46.62 462 SER A CA 1
ATOM 2867 C C . SER A 1 388 ? 65.652 -78.198 -19.847 1.00 52.76 462 SER A C 1
ATOM 2868 O O . SER A 1 388 ? 65.573 -79.401 -20.126 1.00 55.56 462 SER A O 1
ATOM 2871 N N . PRO A 1 389 ? 66.800 -77.538 -19.985 1.00 54.50 463 PRO A N 1
ATOM 2872 C CA . PRO A 1 389 ? 68.051 -78.264 -20.283 1.00 52.06 463 PRO A CA 1
ATOM 2873 C C . PRO A 1 389 ? 68.436 -79.165 -19.122 1.00 55.62 463 PRO A C 1
ATOM 2874 O O . PRO A 1 389 ? 67.870 -79.051 -18.025 1.00 57.61 463 PRO A O 1
ATOM 2878 N N . PRO A 1 390 ? 69.368 -80.096 -19.321 1.00 57.14 464 PRO A N 1
ATOM 2879 C CA . PRO A 1 390 ? 69.793 -80.958 -18.203 1.00 59.44 464 PRO A CA 1
ATOM 2880 C C . PRO A 1 390 ? 70.498 -80.183 -17.096 1.00 58.03 464 PRO A C 1
ATOM 2881 O O . PRO A 1 390 ? 71.375 -79.352 -17.348 1.00 55.42 464 PRO A O 1
ATOM 2885 N N . ILE A 1 391 ? 70.119 -80.496 -15.859 1.00 56.97 465 ILE A N 1
ATOM 2886 C CA . ILE A 1 391 ? 70.612 -79.801 -14.672 1.00 62.14 465 ILE A CA 1
ATOM 2887 C C . ILE A 1 391 ? 71.824 -80.550 -14.132 1.00 63.87 465 ILE A C 1
ATOM 2888 O O . ILE A 1 391 ? 71.684 -81.633 -13.556 1.00 66.86 465 ILE A O 1
ATOM 2893 N N . ILE A 1 392 ? 73.008 -79.941 -14.265 1.00 64.04 466 ILE A N 1
ATOM 2894 C CA . ILE A 1 392 ? 74.263 -80.618 -13.969 1.00 67.51 466 ILE A CA 1
ATOM 2895 C C . ILE A 1 392 ? 74.986 -80.039 -12.755 1.00 68.61 466 ILE A C 1
ATOM 2896 O O . ILE A 1 392 ? 75.691 -80.780 -12.060 1.00 72.43 466 ILE A O 1
ATOM 2901 N N . ALA A 1 393 ? 74.821 -78.755 -12.461 1.00 69.62 467 ALA A N 1
ATOM 2902 C CA . ALA A 1 393 ? 75.550 -78.105 -11.383 1.00 74.07 467 ALA A CA 1
ATOM 2903 C C . ALA A 1 393 ? 74.579 -77.604 -10.320 1.00 74.71 467 ALA A C 1
ATOM 2904 O O . ALA A 1 393 ? 73.411 -77.324 -10.597 1.00 71.07 467 ALA A O 1
ATOM 2906 N N . SER A 1 394 ? 75.080 -77.471 -9.096 1.00 83.79 468 SER A N 1
ATOM 2907 C CA . SER A 1 394 ? 74.233 -77.031 -7.997 1.00 88.45 468 SER A CA 1
ATOM 2908 C C . SER A 1 394 ? 74.008 -75.525 -8.048 1.00 86.56 468 SER A C 1
ATOM 2909 O O . SER A 1 394 ? 74.863 -74.758 -8.498 1.00 80.05 468 SER A O 1
ATOM 2912 N N . CYS A 1 395 ? 72.840 -75.101 -7.576 1.00 90.33 469 CYS A N 1
ATOM 2913 C CA . CYS A 1 395 ? 72.571 -73.678 -7.468 1.00 90.39 469 CYS A CA 1
ATOM 2914 C C . CYS A 1 395 ? 73.284 -73.137 -6.240 1.00 93.82 469 CYS A C 1
ATOM 2915 O O . CYS A 1 395 ? 73.174 -73.706 -5.146 1.00 93.25 469 CYS A O 1
ATOM 2918 N N . TYR A 1 396 ? 74.061 -72.070 -6.441 1.00 90.58 470 TYR A N 1
ATOM 2919 C CA . TYR A 1 396 ? 74.743 -71.372 -5.366 1.00 83.64 470 TYR A CA 1
ATOM 2920 C C . TYR A 1 396 ? 74.046 -70.070 -5.026 1.00 78.70 470 TYR A C 1
ATOM 2921 O O . TYR A 1 396 ? 74.657 -69.183 -4.428 1.00 79.67 470 TYR A O 1
ATOM 2930 N N . TYR A 1 397 ? 72.778 -69.926 -5.390 1.00 72.03 471 TYR A N 1
ATOM 2931 C CA . TYR A 1 397 ? 72.194 -68.600 -5.328 1.00 72.46 471 TYR A CA 1
ATOM 2932 C C . TYR A 1 397 ? 70.761 -68.651 -4.818 1.00 74.74 471 TYR A C 1
ATOM 2933 O O . TYR A 1 397 ? 69.891 -67.890 -5.265 1.00 67.24 471 TYR A O 1
ATOM 2942 N N . GLY A 1 398 ? 70.502 -69.531 -3.854 1.00 78.83 472 GLY A N 1
ATOM 2943 C CA . GLY A 1 398 ? 69.367 -69.340 -2.975 1.00 79.67 472 GLY A CA 1
ATOM 2944 C C . GLY A 1 398 ? 68.153 -70.212 -3.184 1.00 90.71 472 GLY A C 1
ATOM 2945 O O . GLY A 1 398 ? 67.096 -69.909 -2.611 1.00 95.40 472 GLY A O 1
ATOM 2946 N N . VAL A 1 399 ? 68.245 -71.260 -3.997 1.00 89.21 473 VAL A N 1
ATOM 2947 C CA . VAL A 1 399 ? 67.199 -72.273 -4.051 1.00 94.67 473 VAL A CA 1
ATOM 2948 C C . VAL A 1 399 ? 67.888 -73.627 -4.006 1.00 92.20 473 VAL A C 1
ATOM 2949 O O . VAL A 1 399 ? 68.868 -73.854 -4.721 1.00 87.46 473 VAL A O 1
ATOM 2953 N N . ASP A 1 400 ? 67.407 -74.502 -3.126 1.00 98.88 474 ASP A N 1
ATOM 2954 C CA . ASP A 1 400 ? 68.147 -75.711 -2.783 1.00 100.72 474 ASP A CA 1
ATOM 2955 C C . ASP A 1 400 ? 68.055 -76.721 -3.912 1.00 102.05 474 ASP A C 1
ATOM 2956 O O . ASP A 1 400 ? 66.960 -77.096 -4.350 1.00 101.95 474 ASP A O 1
ATOM 2961 N N . THR A 1 401 ? 69.213 -77.135 -4.388 1.00 104.43 475 THR A N 1
ATOM 2962 C CA . THR A 1 401 ? 69.350 -78.300 -5.228 1.00 107.14 475 THR A CA 1
ATOM 2963 C C . THR A 1 401 ? 70.297 -79.255 -4.506 1.00 102.72 475 THR A C 1
ATOM 2964 O O . THR A 1 401 ? 71.116 -78.819 -3.683 1.00 98.43 475 THR A O 1
ATOM 2968 N N . PRO A 1 402 ? 70.144 -80.558 -4.706 1.00 103.12 476 PRO A N 1
ATOM 2969 C CA . PRO A 1 402 ? 71.136 -81.502 -4.178 1.00 103.23 476 PRO A CA 1
ATOM 2970 C C . PRO A 1 402 ? 72.538 -81.220 -4.711 1.00 94.76 476 PRO A C 1
ATOM 2971 O O . PRO A 1 402 ? 72.749 -80.423 -5.625 1.00 93.03 476 PRO A O 1
ATOM 2975 N N . SER A 1 403 ? 73.513 -81.894 -4.105 1.00 97.58 477 SER A N 1
ATOM 2976 C CA . SER A 1 403 ? 74.906 -81.781 -4.521 1.00 100.71 477 SER A CA 1
ATOM 2977 C C . SER A 1 403 ? 75.085 -82.251 -5.963 1.00 96.83 477 SER A C 1
ATOM 2978 O O . SER A 1 403 ? 74.247 -82.967 -6.515 1.00 96.58 477 SER A O 1
ATOM 2981 N N . SER A 1 404 ? 76.229 -81.890 -6.558 1.00 95.84 478 SER A N 1
ATOM 2982 C CA . SER A 1 404 ? 76.435 -82.168 -7.981 1.00 96.30 478 SER A CA 1
ATOM 2983 C C . SER A 1 404 ? 76.482 -83.661 -8.298 1.00 98.05 478 SER A C 1
ATOM 2984 O O . SER A 1 404 ? 76.087 -84.062 -9.399 1.00 93.27 478 SER A O 1
ATOM 2987 N N . ASN A 1 405 ? 76.971 -84.501 -7.381 1.00 100.87 479 ASN A N 1
ATOM 2988 C CA . ASN A 1 405 ? 76.956 -85.925 -7.693 1.00 100.36 479 ASN A CA 1
ATOM 2989 C C . ASN A 1 405 ? 75.573 -86.553 -7.518 1.00 99.73 479 ASN A C 1
ATOM 2990 O O . ASN A 1 405 ? 75.353 -87.667 -8.020 1.00 100.46 479 ASN A O 1
ATOM 2995 N N . GLU A 1 406 ? 74.631 -85.871 -6.857 1.00 93.94 480 GLU A N 1
ATOM 2996 C CA . GLU A 1 406 ? 73.270 -86.380 -6.724 1.00 98.33 480 GLU A CA 1
ATOM 2997 C C . GLU A 1 406 ? 72.375 -86.016 -7.911 1.00 98.18 480 GLU A C 1
ATOM 2998 O O . GLU A 1 406 ? 71.242 -86.512 -8.001 1.00 92.81 480 GLU A O 1
ATOM 3004 N N . LEU A 1 407 ? 72.873 -85.211 -8.849 1.00 92.82 481 LEU A N 1
ATOM 3005 C CA . LEU A 1 407 ? 72.105 -84.782 -10.009 1.00 84.04 481 LEU A CA 1
ATOM 3006 C C . LEU A 1 407 ? 72.246 -85.848 -11.087 1.00 84.76 481 LEU A C 1
ATOM 3007 O O . LEU A 1 407 ? 73.362 -86.146 -11.526 1.00 84.36 481 LEU A O 1
ATOM 3012 N N . ILE A 1 408 ? 71.119 -86.428 -11.509 1.00 86.66 482 ILE A N 1
ATOM 3013 C CA . ILE A 1 408 ? 71.186 -87.577 -12.400 1.00 79.44 482 ILE A CA 1
ATOM 3014 C C . ILE A 1 408 ? 71.825 -87.224 -13.736 1.00 77.73 482 ILE A C 1
ATOM 3015 O O . ILE A 1 408 ? 72.414 -88.098 -14.383 1.00 78.19 482 ILE A O 1
ATOM 3020 N N . SER A 1 409 ? 71.793 -85.955 -14.147 1.00 72.84 483 SER A N 1
ATOM 3021 C CA . SER A 1 409 ? 72.480 -85.640 -15.392 1.00 77.29 483 SER A CA 1
ATOM 3022 C C . SER A 1 409 ? 73.995 -85.541 -15.227 1.00 81.64 483 SER A C 1
ATOM 3023 O O . SER A 1 409 ? 74.716 -85.477 -16.232 1.00 79.16 483 SER A O 1
ATOM 3026 N N . ASN A 1 410 ? 74.492 -85.553 -13.991 1.00 80.48 484 ASN A N 1
ATOM 3027 C CA . ASN A 1 410 ? 75.926 -85.656 -13.757 1.00 79.43 484 ASN A CA 1
ATOM 3028 C C . ASN A 1 410 ? 76.420 -87.091 -13.876 1.00 78.82 484 ASN A C 1
ATOM 3029 O O . ASN A 1 410 ? 77.522 -87.335 -14.376 1.00 80.77 484 ASN A O 1
ATOM 3034 N N . ARG A 1 411 ? 75.633 -88.047 -13.400 1.00 77.93 485 ARG A N 1
ATOM 3035 C CA . ARG A 1 411 ? 76.039 -89.441 -13.467 1.00 74.52 485 ARG A CA 1
ATOM 3036 C C . ARG A 1 411 ? 75.766 -90.019 -14.856 1.00 81.23 485 ARG A C 1
ATOM 3037 O O . ARG A 1 411 ? 76.665 -90.588 -15.487 1.00 79.81 485 ARG A O 1
ATOM 3045 N N . MET A 1 412 ? 74.542 -89.860 -15.364 1.00 83.02 486 MET A N 1
ATOM 3046 C CA . MET A 1 412 ? 74.083 -90.619 -16.518 1.00 77.70 486 MET A CA 1
ATOM 3047 C C . MET A 1 412 ? 73.946 -89.755 -17.768 1.00 78.58 486 MET A C 1
ATOM 3048 O O . MET A 1 412 ? 73.810 -88.523 -17.715 1.00 72.22 486 MET A O 1
ATOM 3053 N N . SER A 1 413 ? 74.002 -90.456 -18.899 1.00 77.20 487 SER A N 1
ATOM 3054 C CA . SER A 1 413 ? 73.727 -89.936 -20.225 1.00 74.42 487 SER A CA 1
ATOM 3055 C C . SER A 1 413 ? 72.222 -89.699 -20.395 1.00 80.06 487 SER A C 1
ATOM 3056 O O . SER A 1 413 ? 71.396 -90.152 -19.593 1.00 78.80 487 SER A O 1
ATOM 3059 N N . VAL A 1 414 ? 71.861 -88.968 -21.456 1.00 79.54 488 VAL A N 1
ATOM 3060 C CA . VAL A 1 414 ? 70.447 -88.782 -21.787 1.00 71.63 488 VAL A CA 1
ATOM 3061 C C . VAL A 1 414 ? 69.796 -90.128 -22.095 1.00 72.42 488 VAL A C 1
ATOM 3062 O O . VAL A 1 414 ? 68.706 -90.444 -21.605 1.00 68.39 488 VAL A O 1
ATOM 3066 N N . ASP A 1 415 ? 70.460 -90.937 -22.921 1.00 73.56 489 ASP A N 1
ATOM 3067 C CA . ASP A 1 415 ? 69.999 -92.293 -23.173 1.00 73.07 489 ASP A CA 1
ATOM 3068 C C . ASP A 1 415 ? 70.053 -93.145 -21.907 1.00 73.95 489 ASP A C 1
ATOM 3069 O O . ASP A 1 415 ? 69.201 -94.022 -21.695 1.00 79.58 489 ASP A O 1
ATOM 3074 N N . GLU A 1 416 ? 71.011 -92.874 -21.026 1.00 70.69 490 GLU A N 1
ATOM 3075 C CA . GLU A 1 416 ? 71.082 -93.638 -19.785 1.00 74.61 490 GLU A CA 1
ATOM 3076 C C . GLU A 1 416 ? 69.927 -93.297 -18.851 1.00 71.63 490 GLU A C 1
ATOM 3077 O O . GLU A 1 416 ? 69.356 -94.191 -18.217 1.00 73.35 490 GLU A O 1
ATOM 3083 N N . ILE A 1 417 ? 69.575 -92.009 -18.744 1.00 74.19 491 ILE A N 1
ATOM 3084 C CA . ILE A 1 417 ? 68.396 -91.604 -17.972 1.00 70.53 491 ILE A CA 1
ATOM 3085 C C . ILE A 1 417 ? 67.128 -92.159 -18.607 1.00 65.39 491 ILE A C 1
ATOM 3086 O O . ILE A 1 417 ? 66.187 -92.569 -17.908 1.00 64.98 491 ILE A O 1
ATOM 3091 N N . ARG A 1 418 ? 67.080 -92.183 -19.941 1.00 63.93 492 ARG A N 1
ATOM 3092 C CA . ARG A 1 418 ? 65.941 -92.782 -20.624 1.00 65.41 492 ARG A CA 1
ATOM 3093 C C . ARG A 1 418 ? 65.735 -94.215 -20.167 1.00 70.46 492 ARG A C 1
ATOM 3094 O O . ARG A 1 418 ? 64.610 -94.621 -19.846 1.00 69.13 492 ARG A O 1
ATOM 3102 N N . ASP A 1 419 ? 66.822 -94.993 -20.119 1.00 73.36 493 ASP A N 1
ATOM 3103 C CA . ASP A 1 419 ? 66.717 -96.380 -19.661 1.00 74.32 493 ASP A CA 1
ATOM 3104 C C . ASP A 1 419 ? 66.362 -96.463 -18.179 1.00 72.06 493 ASP A C 1
ATOM 3105 O O . ASP A 1 419 ? 65.550 -97.309 -17.777 1.00 68.58 493 ASP A O 1
ATOM 3110 N N . TYR A 1 420 ? 66.954 -95.590 -17.352 1.00 71.58 494 TYR A N 1
ATOM 3111 C CA . TYR A 1 420 ? 66.745 -95.689 -15.913 1.00 69.06 494 TYR A CA 1
ATOM 3112 C C . TYR A 1 420 ? 65.285 -95.424 -15.539 1.00 71.23 494 TYR A C 1
ATOM 3113 O O . TYR A 1 420 ? 64.720 -96.144 -14.706 1.00 70.14 494 TYR A O 1
ATOM 3122 N N . ILE A 1 421 ? 64.655 -94.394 -16.131 1.00 68.50 495 ILE A N 1
ATOM 3123 C CA . ILE A 1 421 ? 63.255 -94.106 -15.795 1.00 65.31 495 ILE A CA 1
ATOM 3124 C C . ILE A 1 421 ? 62.259 -94.962 -16.572 1.00 64.02 495 ILE A C 1
ATOM 3125 O O . ILE A 1 421 ? 61.081 -95.027 -16.196 1.00 58.65 495 ILE A O 1
ATOM 3130 N N . GLY A 1 422 ? 62.697 -95.631 -17.633 1.00 63.52 496 GLY A N 1
ATOM 3131 C CA . GLY A 1 422 ? 61.879 -96.631 -18.287 1.00 56.63 496 GLY A CA 1
ATOM 3132 C C . GLY A 1 422 ? 60.912 -96.129 -19.328 1.00 56.70 496 GLY A C 1
ATOM 3133 O O . GLY A 1 422 ? 59.781 -96.631 -19.415 1.00 59.81 496 GLY A O 1
ATOM 3134 N N . CYS A 1 423 ? 61.329 -95.179 -20.152 1.00 57.32 497 CYS A N 1
ATOM 3135 C CA . CYS A 1 423 ? 60.475 -94.648 -21.204 1.00 60.20 497 CYS A CA 1
ATOM 3136 C C . CYS A 1 423 ? 61.073 -94.913 -22.588 1.00 57.73 497 CYS A C 1
ATOM 3137 O O . CYS A 1 423 ? 62.260 -95.204 -22.732 1.00 64.73 497 CYS A O 1
ATOM 3140 N N . ASP A 1 424 ? 60.237 -94.803 -23.619 1.00 52.83 498 ASP A N 1
ATOM 3141 C CA . ASP A 1 424 ? 60.672 -95.153 -24.966 1.00 52.45 498 ASP A CA 1
ATOM 3142 C C . ASP A 1 424 ? 61.621 -94.110 -25.554 1.00 59.72 498 ASP A C 1
ATOM 3143 O O . ASP A 1 424 ? 62.596 -94.467 -26.221 1.00 66.13 498 ASP A O 1
ATOM 3148 N N . SER A 1 425 ? 61.372 -92.825 -25.322 1.00 59.71 499 SER A N 1
ATOM 3149 C CA . SER A 1 425 ? 62.290 -91.776 -25.761 1.00 58.40 499 SER A CA 1
ATOM 3150 C C . SER A 1 425 ? 62.452 -90.770 -24.626 1.00 60.98 499 SER A C 1
ATOM 3151 O O . SER A 1 425 ? 61.679 -90.774 -23.666 1.00 61.23 499 SER A O 1
ATOM 3154 N N . LEU A 1 426 ? 63.491 -89.937 -24.703 1.00 57.90 500 LEU A N 1
ATOM 3155 C CA . LEU A 1 426 ? 63.672 -88.892 -23.695 1.00 55.52 500 LEU A CA 1
ATOM 3156 C C . LEU A 1 426 ? 64.414 -87.720 -24.315 1.00 56.39 500 LEU A C 1
ATOM 3157 O O . LEU A 1 426 ? 65.460 -87.909 -24.942 1.00 65.22 500 LEU A O 1
ATOM 3162 N N . ALA A 1 427 ? 63.908 -86.511 -24.106 1.00 52.18 501 ALA A N 1
ATOM 3163 C CA . ALA A 1 427 ? 64.510 -85.355 -24.752 1.00 52.20 501 ALA A CA 1
ATOM 3164 C C . ALA A 1 427 ? 64.467 -84.158 -23.818 1.00 55.10 501 ALA A C 1
ATOM 3165 O O . ALA A 1 427 ? 63.422 -83.878 -23.220 1.00 56.44 501 ALA A O 1
ATOM 3167 N N . PHE A 1 428 ? 65.595 -83.458 -23.691 1.00 50.66 502 PHE A N 1
ATOM 3168 C CA . PHE A 1 428 ? 65.630 -82.220 -22.930 1.00 49.90 502 PHE A CA 1
ATOM 3169 C C . PHE A 1 428 ? 65.588 -81.029 -23.883 1.00 56.03 502 PHE A C 1
ATOM 3170 O O . PHE A 1 428 ? 65.823 -81.149 -25.087 1.00 60.97 502 PHE A O 1
ATOM 3178 N N . LEU A 1 429 ? 65.247 -79.875 -23.325 1.00 55.62 503 LEU A N 1
ATOM 3179 C CA . LEU A 1 429 ? 65.293 -78.614 -24.050 1.00 53.00 503 LEU A CA 1
ATOM 3180 C C . LEU A 1 429 ? 66.739 -78.229 -24.344 1.00 57.35 503 LEU A C 1
ATOM 3181 O O . LEU A 1 429 ? 67.570 -78.190 -23.434 1.00 60.38 503 LEU A O 1
ATOM 3186 N N . SER A 1 430 ? 67.046 -77.923 -25.602 1.00 62.00 504 SER A N 1
ATOM 3187 C CA . SER A 1 430 ? 68.416 -77.550 -25.947 1.00 69.44 504 SER A CA 1
ATOM 3188 C C . SER A 1 430 ? 68.789 -76.199 -25.335 1.00 64.48 504 SER A C 1
ATOM 3189 O O . SER A 1 430 ? 68.061 -75.213 -25.498 1.00 60.45 504 SER A O 1
ATOM 3192 N N . PHE A 1 431 ? 69.944 -76.154 -24.660 1.00 62.68 505 PHE A N 1
ATOM 3193 C CA . PHE A 1 431 ? 70.410 -74.922 -24.019 1.00 61.55 505 PHE A CA 1
ATOM 3194 C C . PHE A 1 431 ? 70.570 -73.788 -25.030 1.00 65.73 505 PHE A C 1
ATOM 3195 O O . PHE A 1 431 ? 70.214 -72.627 -24.757 1.00 56.26 505 PHE A O 1
ATOM 3203 N N . GLU A 1 432 ? 71.090 -74.124 -26.217 1.00 73.00 506 GLU A N 1
ATOM 3204 C CA . GLU A 1 432 ? 71.353 -73.144 -27.267 1.00 67.68 506 GLU A CA 1
ATOM 3205 C C . GLU A 1 432 ? 70.062 -72.540 -27.809 1.00 63.18 506 GLU A C 1
ATOM 3206 O O . GLU A 1 432 ? 69.996 -71.327 -28.050 1.00 63.84 506 GLU A O 1
ATOM 3212 N N . THR A 1 433 ? 69.017 -73.359 -27.991 1.00 61.45 507 THR A N 1
ATOM 3213 C CA . THR A 1 433 ? 67.735 -72.805 -28.432 1.00 63.01 507 THR A CA 1
ATOM 3214 C C . THR A 1 433 ? 67.068 -71.981 -27.334 1.00 60.53 507 THR A C 1
ATOM 3215 O O . THR A 1 433 ? 66.353 -71.020 -27.638 1.00 59.74 507 THR A O 1
ATOM 3219 N N . LEU A 1 434 ? 67.305 -72.320 -26.060 1.00 58.56 508 LEU A N 1
ATOM 3220 C CA . LEU A 1 434 ? 66.855 -71.458 -24.969 1.00 57.56 508 LEU A CA 1
ATOM 3221 C C . LEU A 1 434 ? 67.481 -70.074 -25.087 1.00 59.62 508 LEU A C 1
ATOM 3222 O O . LEU A 1 434 ? 66.775 -69.051 -25.070 1.00 57.65 508 LEU A O 1
ATOM 3227 N N . LYS A 1 435 ? 68.817 -70.028 -25.220 1.00 62.24 509 LYS A N 1
ATOM 3228 C CA . LYS A 1 435 ? 69.505 -68.747 -25.393 1.00 59.62 509 LYS A CA 1
ATOM 3229 C C . LYS A 1 435 ? 69.022 -68.013 -26.639 1.00 63.89 509 LYS A C 1
ATOM 3230 O O . LYS A 1 435 ? 68.891 -66.782 -26.628 1.00 64.75 509 LYS A O 1
ATOM 3236 N N . LYS A 1 436 ? 68.735 -68.748 -27.722 1.00 61.26 510 LYS A N 1
ATOM 3237 C CA . LYS A 1 436 ? 68.194 -68.102 -28.914 1.00 61.42 510 LYS A CA 1
ATOM 3238 C C . LYS A 1 436 ? 66.841 -67.452 -28.625 1.00 60.62 510 LYS A C 1
ATOM 3239 O O . LYS A 1 436 ? 66.593 -66.317 -29.035 1.00 61.20 510 LYS A O 1
ATOM 3245 N N . HIS A 1 437 ? 65.951 -68.156 -27.915 1.00 61.25 511 HIS A N 1
ATOM 3246 C CA . HIS A 1 437 ? 64.649 -67.575 -27.583 1.00 63.20 511 HIS A CA 1
ATOM 3247 C C . HIS A 1 437 ? 64.800 -66.317 -26.735 1.00 63.80 511 HIS A C 1
ATOM 3248 O O . HIS A 1 437 ? 64.046 -65.347 -26.893 1.00 59.46 511 HIS A O 1
ATOM 3255 N N . LEU A 1 438 ? 65.747 -66.326 -25.803 1.00 66.21 512 LEU A N 1
ATOM 3256 C CA . LEU A 1 438 ? 65.960 -65.119 -25.011 1.00 66.22 512 LEU A CA 1
ATOM 3257 C C . LEU A 1 438 ? 66.491 -63.980 -25.886 1.00 70.29 512 LEU A C 1
ATOM 3258 O O . LEU A 1 438 ? 66.085 -62.821 -25.724 1.00 71.08 512 LEU A O 1
ATOM 3263 N N . GLY A 1 439 ? 67.386 -64.292 -26.827 1.00 69.05 513 GLY A N 1
ATOM 3264 C CA . GLY A 1 439 ? 67.826 -63.326 -27.814 1.00 63.74 513 GLY A CA 1
ATOM 3265 C C . GLY A 1 439 ? 68.653 -62.196 -27.251 1.00 66.58 513 GLY A C 1
ATOM 3266 O O . GLY A 1 439 ? 69.792 -62.410 -26.826 1.00 69.90 513 GLY A O 1
ATOM 3267 N N . GLU A 1 440 ? 68.087 -60.985 -27.248 1.00 71.41 514 GLU A N 1
ATOM 3268 C CA . GLU A 1 440 ? 68.818 -59.818 -26.759 1.00 76.10 514 GLU A CA 1
ATOM 3269 C C . GLU A 1 440 ? 69.203 -59.989 -25.301 1.00 78.81 514 GLU A C 1
ATOM 3270 O O . GLU A 1 440 ? 70.336 -59.688 -24.906 1.00 82.00 514 GLU A O 1
ATOM 3276 N N . ASP A 1 441 ? 68.279 -60.498 -24.491 1.00 80.30 515 ASP A N 1
ATOM 3277 C CA . ASP A 1 441 ? 68.500 -60.656 -23.064 1.00 74.48 515 ASP A CA 1
ATOM 3278 C C . ASP A 1 441 ? 69.207 -61.953 -22.708 1.00 67.56 515 ASP A C 1
ATOM 3279 O O . ASP A 1 441 ? 69.296 -62.268 -21.522 1.00 67.93 515 ASP A O 1
ATOM 3284 N N . SER A 1 442 ? 69.705 -62.715 -23.686 1.00 63.82 516 SER A N 1
ATOM 3285 C CA . SER A 1 442 ? 70.398 -63.954 -23.343 1.00 64.73 516 SER A CA 1
ATOM 3286 C C . SER A 1 442 ? 71.590 -63.717 -22.420 1.00 66.28 516 SER A C 1
ATOM 3287 O O . SER A 1 442 ? 71.972 -64.632 -21.679 1.00 61.69 516 SER A O 1
ATOM 3290 N N . ARG A 1 443 ? 72.168 -62.510 -22.429 1.00 70.07 517 ARG A N 1
ATOM 3291 C CA . ARG A 1 443 ? 73.288 -62.178 -21.557 1.00 69.67 517 ARG A CA 1
ATOM 3292 C C . ARG A 1 443 ? 72.862 -61.818 -20.133 1.00 66.62 517 ARG A C 1
ATOM 3293 O O . ARG A 1 443 ? 73.727 -61.728 -19.251 1.00 65.57 517 ARG A O 1
ATOM 3301 N N . SER A 1 444 ? 71.565 -61.607 -19.890 1.00 61.74 518 SER A N 1
ATOM 3302 C CA . SER A 1 444 ? 71.047 -61.123 -18.618 1.00 58.16 518 SER A CA 1
ATOM 3303 C C . SER A 1 444 ? 70.651 -62.244 -17.643 1.00 57.36 518 SER A C 1
ATOM 3304 O O . SER A 1 444 ? 69.930 -61.974 -16.672 1.00 58.11 518 SER A O 1
ATOM 3307 N N . PHE A 1 445 ? 71.104 -63.479 -17.854 1.00 54.03 519 PHE A N 1
ATOM 3308 C CA . PHE A 1 445 ? 70.576 -64.586 -17.072 1.00 49.73 519 PHE A CA 1
ATOM 3309 C C . PHE A 1 445 ? 71.693 -65.496 -16.594 1.00 52.05 519 PHE A C 1
ATOM 3310 O O . PHE A 1 445 ? 72.643 -65.773 -17.332 1.00 57.74 519 PHE A O 1
ATOM 3318 N N . CYS A 1 446 ? 71.558 -65.970 -15.360 1.00 50.19 520 CYS A N 1
ATOM 3319 C CA . CYS A 1 446 ? 72.459 -66.971 -14.821 1.00 49.71 520 CYS A CA 1
ATOM 3320 C C . CYS A 1 446 ? 72.007 -68.323 -15.349 1.00 52.77 520 CYS A C 1
ATOM 3321 O O . CYS A 1 446 ? 70.807 -68.592 -15.426 1.00 54.22 520 CYS A O 1
ATOM 3324 N N . TYR A 1 447 ? 72.958 -69.130 -15.818 1.00 56.23 521 TYR A N 1
ATOM 3325 C CA . TYR A 1 447 ? 72.683 -70.496 -16.249 1.00 51.43 521 TYR A CA 1
ATOM 3326 C C . TYR A 1 447 ? 73.585 -71.502 -15.547 1.00 52.33 521 TYR A C 1
ATOM 3327 O O . TYR A 1 447 ? 73.800 -72.594 -16.063 1.00 59.95 521 TYR A O 1
ATOM 3336 N N . ALA A 1 448 ? 74.129 -71.165 -14.385 1.00 53.72 522 ALA A N 1
ATOM 3337 C CA . ALA A 1 448 ? 75.154 -72.017 -13.795 1.00 55.60 522 ALA A CA 1
ATOM 3338 C C . ALA A 1 448 ? 74.676 -73.444 -13.596 1.00 58.89 522 ALA A C 1
ATOM 3339 O O . ALA A 1 448 ? 75.492 -74.362 -13.560 1.00 68.56 522 ALA A O 1
ATOM 3341 N N . CYS A 1 449 ? 73.380 -73.665 -13.424 1.00 65.72 523 CYS A N 1
ATOM 3342 C CA . CYS A 1 449 ? 72.942 -75.036 -13.201 1.00 64.27 523 CYS A CA 1
ATOM 3343 C C . CYS A 1 449 ? 72.926 -75.868 -14.471 1.00 64.09 523 CYS A C 1
ATOM 3344 O O . CYS A 1 449 ? 72.787 -77.092 -14.374 1.00 61.97 523 CYS A O 1
ATOM 3347 N N . PHE A 1 450 ? 73.039 -75.236 -15.646 1.00 61.08 524 PHE A N 1
ATOM 3348 C CA . PHE A 1 450 ? 73.099 -75.941 -16.923 1.00 61.45 524 PHE A CA 1
ATOM 3349 C C . PHE A 1 450 ? 74.506 -76.018 -17.476 1.00 62.79 524 PHE A C 1
ATOM 3350 O O . PHE A 1 450 ? 74.802 -76.946 -18.232 1.00 63.29 524 PHE A O 1
ATOM 3358 N N . THR A 1 451 ? 75.374 -75.084 -17.096 1.00 62.58 525 THR A N 1
ATOM 3359 C CA . THR A 1 451 ? 76.731 -74.992 -17.607 1.00 62.62 525 THR A CA 1
ATOM 3360 C C . THR A 1 451 ? 77.770 -75.497 -16.617 1.00 69.29 525 THR A C 1
ATOM 3361 O O . THR A 1 451 ? 78.631 -76.300 -16.984 1.00 79.11 525 THR A O 1
ATOM 3365 N N . GLY A 1 452 ? 77.696 -75.054 -15.366 1.00 64.79 526 GLY A N 1
ATOM 3366 C CA . GLY A 1 452 ? 78.728 -75.283 -14.377 1.00 62.74 526 GLY A CA 1
ATOM 3367 C C . GLY A 1 452 ? 79.564 -74.049 -14.091 1.00 70.29 526 GLY A C 1
ATOM 3368 O O . GLY A 1 452 ? 80.320 -74.052 -13.115 1.00 71.32 526 GLY A O 1
ATOM 3369 N N . ASP A 1 453 ? 79.414 -72.977 -14.877 1.00 71.43 527 ASP A N 1
ATOM 3370 C CA . ASP A 1 453 ? 80.230 -71.770 -14.751 1.00 77.26 527 ASP A CA 1
ATOM 3371 C C . ASP A 1 453 ? 79.485 -70.731 -13.925 1.00 79.86 527 ASP A C 1
ATOM 3372 O O . ASP A 1 453 ? 78.439 -70.231 -14.354 1.00 79.35 527 ASP A O 1
ATOM 3377 N N . TYR A 1 454 ? 80.057 -70.361 -12.776 1.00 73.97 528 TYR A N 1
ATOM 3378 C CA . TYR A 1 454 ? 79.243 -69.466 -11.965 1.00 72.00 528 TYR A CA 1
ATOM 3379 C C . TYR A 1 454 ? 79.664 -68.010 -12.139 1.00 75.38 528 TYR A C 1
ATOM 3380 O O . TYR A 1 454 ? 80.867 -67.708 -12.159 1.00 77.39 528 TYR A O 1
ATOM 3389 N N . PRO A 1 455 ? 78.698 -67.088 -12.255 1.00 74.16 529 PRO A N 1
ATOM 3390 C CA . PRO A 1 455 ? 79.065 -65.660 -12.317 1.00 68.89 529 PRO A CA 1
ATOM 3391 C C . PRO A 1 455 ? 79.816 -65.182 -11.080 1.00 75.19 529 PRO A C 1
ATOM 3392 O O . PRO A 1 455 ? 80.743 -64.372 -11.205 1.00 78.89 529 PRO A O 1
ATOM 3396 N N . VAL A 1 456 ? 79.433 -65.655 -9.890 1.00 73.34 530 VAL A N 1
ATOM 3397 C CA . VAL A 1 456 ? 80.102 -65.337 -8.630 1.00 71.19 530 VAL A CA 1
ATOM 3398 C C . VAL A 1 456 ? 80.620 -66.639 -8.043 1.00 79.78 530 VAL A C 1
ATOM 3399 O O . VAL A 1 456 ? 79.828 -67.536 -7.730 1.00 84.06 530 VAL A O 1
ATOM 3403 N N . LYS A 1 457 ? 81.944 -66.733 -7.852 1.00 86.14 531 LYS A N 1
ATOM 3404 C CA . LYS A 1 457 ? 82.323 -68.085 -7.454 1.00 87.27 531 LYS A CA 1
ATOM 3405 C C . LYS A 1 457 ? 82.546 -68.159 -5.947 1.00 94.06 531 LYS A C 1
ATOM 3406 O O . LYS A 1 457 ? 83.072 -67.206 -5.347 1.00 90.13 531 LYS A O 1
ATOM 3412 N N . PRO A 1 458 ? 82.128 -69.276 -5.344 1.00 101.80 532 PRO A N 1
ATOM 3413 C CA . PRO A 1 458 ? 82.341 -69.478 -3.902 1.00 105.97 532 PRO A CA 1
ATOM 3414 C C . PRO A 1 458 ? 83.797 -69.342 -3.479 1.00 110.27 532 PRO A C 1
ATOM 3415 O O . PRO A 1 458 ? 84.691 -69.986 -4.037 1.00 106.80 532 PRO A O 1
ATOM 3419 N N . THR A 1 459 ? 84.022 -68.495 -2.461 1.00 112.44 533 THR A N 1
ATOM 3420 C CA . THR A 1 459 ? 85.370 -68.213 -1.962 1.00 120.28 533 THR A CA 1
ATOM 3421 C C . THR A 1 459 ? 85.929 -69.348 -1.086 1.00 114.86 533 THR A C 1
ATOM 3422 O O . THR A 1 459 ? 87.155 -69.483 -0.963 1.00 103.18 533 THR A O 1
ATOM 3426 N N . GLU A 1 460 ? 85.056 -70.163 -0.490 1.00 118.91 534 GLU A N 1
ATOM 3427 C CA . GLU A 1 460 ? 85.398 -71.345 0.312 1.00 121.85 534 GLU A CA 1
ATOM 3428 C C . GLU A 1 460 ? 84.169 -72.260 0.334 1.00 125.41 534 GLU A C 1
ATOM 3429 O O . GLU A 1 460 ? 83.248 -72.093 -0.474 1.00 123.48 534 GLU A O 1
ATOM 3435 N N . ASP A 1 461 ? 84.167 -73.251 1.241 1.00 128.48 535 ASP A N 1
ATOM 3436 C CA . ASP A 1 461 ? 83.016 -74.151 1.410 1.00 130.10 535 ASP A CA 1
ATOM 3437 C C . ASP A 1 461 ? 81.733 -73.373 1.728 1.00 125.82 535 ASP A C 1
ATOM 3438 O O . ASP A 1 461 ? 81.714 -72.501 2.607 1.00 119.02 535 ASP A O 1
ATOM 3443 N N . LYS A 1 462 ? 80.643 -73.714 1.035 1.00 124.86 536 LYS A N 1
ATOM 3444 C CA . LYS A 1 462 ? 79.459 -72.863 1.024 1.00 122.58 536 LYS A CA 1
ATOM 3445 C C . LYS A 1 462 ? 78.186 -73.666 1.286 1.00 120.51 536 LYS A C 1
ATOM 3446 O O . LYS A 1 462 ? 78.155 -74.895 1.159 1.00 118.90 536 LYS A O 1
ATOM 3452 N N . VAL A 1 463 ? 77.126 -72.932 1.648 1.00 117.39 537 VAL A N 1
ATOM 3453 C CA . VAL A 1 463 ? 75.932 -73.489 2.274 1.00 117.35 537 VAL A CA 1
ATOM 3454 C C . VAL A 1 463 ? 74.684 -73.064 1.492 1.00 112.62 537 VAL A C 1
ATOM 3455 O O . VAL A 1 463 ? 74.725 -72.182 0.632 1.00 109.47 537 VAL A O 1
ATOM 3459 N N . LYS A 1 464 ? 73.555 -73.664 1.863 1.00 110.77 538 LYS A N 1
ATOM 3460 C CA . LYS A 1 464 ? 72.202 -73.308 1.368 1.00 110.11 538 LYS A CA 1
ATOM 3461 C C . LYS A 1 464 ? 71.601 -72.477 2.515 1.00 114.06 538 LYS A C 1
ATOM 3462 O O . LYS A 1 464 ? 71.645 -72.949 3.650 1.00 116.76 538 LYS A O 1
ATOM 3468 N N . ARG A 1 465 ? 70.981 -71.337 2.235 1.00 100.40 539 ARG A N 1
ATOM 3469 C CA . ARG A 1 465 ? 70.528 -70.399 3.295 1.00 100.27 539 ARG A CA 1
ATOM 3470 C C . ARG A 1 465 ? 69.514 -70.967 4.308 1.00 112.38 539 ARG A C 1
ATOM 3471 O O . ARG A 1 465 ? 69.646 -70.612 5.510 1.00 98.02 539 ARG A O 1
ATOM 3479 N N . GLY A 1 466 ? 68.564 -71.818 3.886 1.00 114.51 540 GLY A N 1
ATOM 3480 C CA . GLY A 1 466 ? 67.457 -72.242 4.772 1.00 106.49 540 GLY A CA 1
ATOM 3481 C C . GLY A 1 466 ? 67.790 -72.977 6.068 1.00 107.77 540 GLY A C 1
ATOM 3482 O O . GLY A 1 466 ? 67.332 -72.479 7.096 1.00 106.21 540 GLY A O 1
ATOM 3483 N N . GLY A 1 467 ? 68.608 -74.032 6.067 1.00 100.11 541 GLY A N 1
ATOM 3484 C CA . GLY A 1 467 ? 68.948 -74.781 7.299 1.00 87.43 541 GLY A CA 1
ATOM 3485 C C . GLY A 1 467 ? 67.782 -75.022 8.251 1.00 93.27 541 GLY A C 1
ATOM 3486 O O . GLY A 1 467 ? 66.731 -75.474 7.793 1.00 97.12 541 GLY A O 1
ATOM 3487 N N . ASP A 1 468 ? 67.986 -74.730 9.539 1.00 90.27 542 ASP A N 1
ATOM 3488 C CA . ASP A 1 468 ? 67.029 -74.903 10.670 1.00 80.99 542 ASP A CA 1
ATOM 3489 C C . ASP A 1 468 ? 67.672 -74.212 11.870 1.00 83.79 542 ASP A C 1
ATOM 3490 O O . ASP A 1 468 ? 68.880 -74.271 11.969 1.00 94.41 542 ASP A O 1
ATOM 3495 N N . PHE A 1 469 ? 66.896 -73.622 12.772 1.00 82.30 543 PHE A N 1
ATOM 3496 C CA . PHE A 1 469 ? 67.440 -72.880 13.920 1.00 75.19 543 PHE A CA 1
ATOM 3497 C C . PHE A 1 469 ? 67.711 -73.870 15.044 1.00 78.57 543 PHE A C 1
ATOM 3498 O O . PHE A 1 469 ? 67.024 -73.972 16.067 1.00 69.88 543 PHE A O 1
ATOM 3506 N N . ILE A 1 470 ? 68.715 -74.680 14.694 1.00 88.93 544 ILE A N 1
ATOM 3507 C CA . ILE A 1 470 ? 69.339 -75.721 15.493 1.00 76.27 544 ILE A CA 1
ATOM 3508 C C . ILE A 1 470 ? 70.854 -75.563 15.313 1.00 71.41 544 ILE A C 1
ATOM 3509 O O . ILE A 1 470 ? 71.341 -75.360 14.193 1.00 67.59 544 ILE A O 1
ATOM 3514 N N . ASP A 1 471 ? 71.568 -75.512 16.431 1.00 70.56 545 ASP A N 1
ATOM 3515 C CA . ASP A 1 471 ? 72.873 -74.869 16.528 1.00 66.28 545 ASP A CA 1
ATOM 3516 C C . ASP A 1 471 ? 73.999 -75.865 16.815 1.00 69.99 545 ASP A C 1
ATOM 3517 O O . ASP A 1 471 ? 73.946 -76.588 17.817 1.00 71.15 545 ASP A O 1
ATOM 3522 N N . ASP A 1 472 ? 75.059 -75.834 15.996 1.00 73.72 546 ASP A N 1
ATOM 3523 C CA . ASP A 1 472 ? 76.041 -76.965 15.899 1.00 83.85 546 ASP A CA 1
ATOM 3524 C C . ASP A 1 472 ? 76.825 -77.422 17.165 1.00 86.85 546 ASP A C 1
ATOM 3525 O O . ASP A 1 472 ? 76.685 -76.904 18.286 1.00 83.37 546 ASP A O 1
ATOM 3530 N N . CYS B 1 13 ? 27.163 -86.598 -1.418 1.00 46.81 87 CYS B N 1
ATOM 3531 C CA . CYS B 1 13 ? 27.993 -87.336 -0.454 1.00 45.38 87 CYS B CA 1
ATOM 3532 C C . CYS B 1 13 ? 28.718 -88.581 -1.064 1.00 45.28 87 CYS B C 1
ATOM 3533 O O . CYS B 1 13 ? 28.578 -88.868 -2.254 1.00 48.84 87 CYS B O 1
ATOM 3536 N N . GLY B 1 14 ? 29.514 -89.306 -0.293 1.00 40.95 88 GLY B N 1
ATOM 3537 C CA . GLY B 1 14 ? 30.200 -90.470 -0.824 1.00 35.80 88 GLY B CA 1
ATOM 3538 C C . GLY B 1 14 ? 30.262 -91.555 0.225 1.00 40.45 88 GLY B C 1
ATOM 3539 O O . GLY B 1 14 ? 30.317 -91.278 1.428 1.00 44.37 88 GLY B O 1
ATOM 3540 N N . VAL B 1 15 ? 30.244 -92.810 -0.239 1.00 36.80 89 VAL B N 1
ATOM 3541 C CA . VAL B 1 15 ? 30.280 -93.960 0.654 1.00 34.11 89 VAL B CA 1
ATOM 3542 C C . VAL B 1 15 ? 31.368 -94.920 0.208 1.00 36.65 89 VAL B C 1
ATOM 3543 O O . VAL B 1 15 ? 31.779 -94.932 -0.951 1.00 40.14 89 VAL B O 1
ATOM 3547 N N . VAL B 1 16 ? 31.834 -95.723 1.167 1.00 41.87 90 VAL B N 1
ATOM 3548 C CA . VAL B 1 16 ? 32.918 -96.696 1.001 1.00 42.36 90 VAL B CA 1
ATOM 3549 C C . VAL B 1 16 ? 32.675 -97.895 1.914 1.00 44.02 90 VAL B C 1
ATOM 3550 O O . VAL B 1 16 ? 32.225 -97.736 3.051 1.00 43.61 90 VAL B O 1
ATOM 3554 N N . GLY B 1 17 ? 33.015 -99.094 1.437 1.00 37.55 91 GLY B N 1
ATOM 3555 C CA . GLY B 1 17 ? 33.033 -100.260 2.302 1.00 38.30 91 GLY B CA 1
ATOM 3556 C C . GLY B 1 17 ? 34.157 -101.217 1.951 1.00 44.94 91 GLY B C 1
ATOM 3557 O O . GLY B 1 17 ? 34.479 -101.359 0.770 1.00 46.89 91 GLY B O 1
ATOM 3558 N N . ILE B 1 18 ? 34.766 -101.869 2.944 1.00 45.42 92 ILE B N 1
ATOM 3559 C CA . ILE B 1 18 ? 35.824 -102.859 2.744 1.00 46.12 92 ILE B CA 1
ATOM 3560 C C . ILE B 1 18 ? 35.494 -104.059 3.600 1.00 48.20 92 ILE B C 1
ATOM 3561 O O . ILE B 1 18 ? 35.251 -103.912 4.805 1.00 50.40 92 ILE B O 1
ATOM 3566 N N . TYR B 1 19 ? 35.547 -105.240 3.000 1.00 46.33 93 TYR B N 1
ATOM 3567 C CA . TYR B 1 19 ? 35.449 -106.492 3.727 1.00 49.35 93 TYR B CA 1
ATOM 3568 C C . TYR B 1 19 ? 36.704 -107.313 3.466 1.00 52.35 93 TYR B C 1
ATOM 3569 O O . TYR B 1 19 ? 37.142 -107.447 2.311 1.00 51.51 93 TYR B O 1
ATOM 3578 N N . GLY B 1 20 ? 37.268 -107.862 4.542 1.00 51.35 94 GLY B N 1
ATOM 3579 C CA . GLY B 1 20 ? 38.321 -108.848 4.455 1.00 54.49 94 GLY B CA 1
ATOM 3580 C C . GLY B 1 20 ? 39.712 -108.271 4.304 1.00 56.12 94 GLY B C 1
ATOM 3581 O O . GLY B 1 20 ? 40.482 -108.724 3.450 1.00 54.31 94 GLY B O 1
ATOM 3582 N N . ASP B 1 21 ? 40.045 -107.273 5.120 1.00 55.49 95 ASP B N 1
ATOM 3583 C CA . ASP B 1 21 ? 41.373 -106.675 5.086 1.00 54.53 95 ASP B CA 1
ATOM 3584 C C . ASP B 1 21 ? 41.720 -106.119 6.462 1.00 59.24 95 ASP B C 1
ATOM 3585 O O . ASP B 1 21 ? 40.953 -105.346 7.046 1.00 57.63 95 ASP B O 1
ATOM 3590 N N . SER B 1 22 ? 42.890 -106.523 6.968 1.00 63.96 96 SER B N 1
ATOM 3591 C CA . SER B 1 22 ? 43.360 -106.173 8.302 1.00 56.44 96 SER B CA 1
ATOM 3592 C C . SER B 1 22 ? 43.669 -104.700 8.443 1.00 57.81 96 SER B C 1
ATOM 3593 O O . SER B 1 22 ? 43.911 -104.249 9.564 1.00 57.98 96 SER B O 1
ATOM 3596 N N . GLU B 1 23 ? 43.684 -103.951 7.346 1.00 59.10 97 GLU B N 1
ATOM 3597 C CA . GLU B 1 23 ? 43.838 -102.504 7.382 1.00 61.80 97 GLU B CA 1
ATOM 3598 C C . GLU B 1 23 ? 42.577 -101.781 6.923 1.00 60.53 97 GLU B C 1
ATOM 3599 O O . GLU B 1 23 ? 42.649 -100.762 6.230 1.00 55.48 97 GLU B O 1
ATOM 3605 N N . ALA B 1 24 ? 41.415 -102.295 7.337 1.00 59.58 98 ALA B N 1
ATOM 3606 C CA . ALA B 1 24 ? 40.146 -101.776 6.848 1.00 53.00 98 ALA B CA 1
ATOM 3607 C C . ALA B 1 24 ? 39.978 -100.283 7.146 1.00 51.39 98 ALA B C 1
ATOM 3608 O O . ALA B 1 24 ? 39.555 -99.522 6.274 1.00 52.72 98 ALA B O 1
ATOM 3610 N N . SER B 1 25 ? 40.323 -99.836 8.354 1.00 50.20 99 SER B N 1
ATOM 3611 C CA . SER B 1 25 ? 40.151 -98.421 8.680 1.00 49.69 99 SER B CA 1
ATOM 3612 C C . SER B 1 25 ? 41.070 -97.539 7.850 1.00 54.74 99 SER B C 1
ATOM 3613 O O . SER B 1 25 ? 40.652 -96.481 7.372 1.00 52.71 99 SER B O 1
ATOM 3616 N N . ARG B 1 26 ? 42.325 -97.954 7.672 1.00 56.48 100 ARG B N 1
ATOM 3617 C CA . ARG B 1 26 ? 43.278 -97.163 6.903 1.00 53.41 100 ARG B CA 1
ATOM 3618 C C . ARG B 1 26 ? 42.855 -97.060 5.443 1.00 53.74 100 ARG B C 1
ATOM 3619 O O . ARG B 1 26 ? 42.875 -95.974 4.849 1.00 52.33 100 ARG B O 1
ATOM 3627 N N . LEU B 1 27 ? 42.484 -98.195 4.849 1.00 53.36 101 LEU B N 1
ATOM 3628 C CA . LEU B 1 27 ? 42.011 -98.228 3.473 1.00 53.72 101 LEU B CA 1
ATOM 3629 C C . LEU B 1 27 ? 40.704 -97.455 3.304 1.00 55.07 101 LEU B C 1
ATOM 3630 O O . LEU B 1 27 ? 40.464 -96.828 2.259 1.00 56.42 101 LEU B O 1
ATOM 3635 N N . CYS B 1 28 ? 39.854 -97.475 4.321 1.00 51.42 102 CYS B N 1
ATOM 3636 C CA . CYS B 1 28 ? 38.635 -96.684 4.275 1.00 52.36 102 CYS B CA 1
ATOM 3637 C C . CYS B 1 28 ? 38.942 -95.197 4.299 1.00 52.01 102 CYS B C 1
ATOM 3638 O O . CYS B 1 28 ? 38.350 -94.418 3.551 1.00 53.28 102 CYS B O 1
ATOM 3641 N N . TYR B 1 29 ? 39.854 -94.792 5.175 1.00 56.66 103 TYR B N 1
ATOM 3642 C CA . TYR B 1 29 ? 40.352 -93.425 5.204 1.00 55.04 103 TYR B CA 1
ATOM 3643 C C . TYR B 1 29 ? 40.894 -93.002 3.837 1.00 55.42 103 TYR B C 1
ATOM 3644 O O . TYR B 1 29 ? 40.589 -91.913 3.342 1.00 57.48 103 TYR B O 1
ATOM 3653 N N . LEU B 1 30 ? 41.708 -93.847 3.210 1.00 53.04 104 LEU B N 1
ATOM 3654 C CA . LEU B 1 30 ? 42.274 -93.474 1.918 1.00 53.32 104 LEU B CA 1
ATOM 3655 C C . LEU B 1 30 ? 41.192 -93.339 0.855 1.00 50.13 104 LEU B C 1
ATOM 3656 O O . LEU B 1 30 ? 41.234 -92.414 0.034 1.00 48.33 104 LEU B O 1
ATOM 3661 N N . ALA B 1 31 ? 40.219 -94.256 0.839 1.00 50.43 105 ALA B N 1
ATOM 3662 C CA . ALA B 1 31 ? 39.169 -94.164 -0.171 1.00 47.25 105 ALA B CA 1
ATOM 3663 C C . ALA B 1 31 ? 38.283 -92.951 0.077 1.00 46.45 105 ALA B C 1
ATOM 3664 O O . ALA B 1 31 ? 37.865 -92.270 -0.867 1.00 47.18 105 ALA B O 1
ATOM 3666 N N . LEU B 1 32 ? 37.995 -92.653 1.340 1.00 46.59 106 LEU B N 1
ATOM 3667 C CA . LEU B 1 32 ? 37.293 -91.418 1.658 1.00 48.52 106 LEU B CA 1
ATOM 3668 C C . LEU B 1 32 ? 38.085 -90.205 1.196 1.00 49.92 106 LEU B C 1
ATOM 3669 O O . LEU B 1 32 ? 37.510 -89.212 0.734 1.00 50.36 106 LEU B O 1
ATOM 3674 N N . HIS B 1 33 ? 39.409 -90.259 1.311 1.00 49.43 107 HIS B N 1
ATOM 3675 C CA . HIS B 1 33 ? 40.211 -89.162 0.791 1.00 49.42 107 HIS B CA 1
ATOM 3676 C C . HIS B 1 33 ? 40.033 -89.048 -0.713 1.00 47.05 107 HIS B C 1
ATOM 3677 O O . HIS B 1 33 ? 39.787 -87.960 -1.241 1.00 44.65 107 HIS B O 1
ATOM 3684 N N . ALA B 1 34 ? 40.105 -90.180 -1.413 1.00 43.36 108 ALA B N 1
ATOM 3685 C CA . ALA B 1 34 ? 39.910 -90.183 -2.856 1.00 40.52 108 ALA B CA 1
ATOM 3686 C C . ALA B 1 34 ? 38.511 -89.723 -3.267 1.00 46.35 108 ALA B C 1
ATOM 3687 O O . ALA B 1 34 ? 38.288 -89.413 -4.440 1.00 51.16 108 ALA B O 1
ATOM 3689 N N . LEU B 1 35 ? 37.556 -89.702 -2.347 1.00 45.71 109 LEU B N 1
ATOM 3690 C CA . LEU B 1 35 ? 36.220 -89.218 -2.650 1.00 39.73 109 LEU B CA 1
ATOM 3691 C C . LEU B 1 35 ? 35.934 -87.886 -1.996 1.00 39.20 109 LEU B C 1
ATOM 3692 O O . LEU B 1 35 ? 34.790 -87.464 -1.956 1.00 42.91 109 LEU B O 1
ATOM 3697 N N . GLN B 1 36 ? 36.935 -87.255 -1.407 1.00 48.18 110 GLN B N 1
ATOM 3698 C CA . GLN B 1 36 ? 36.706 -86.033 -0.636 1.00 48.77 110 GLN B CA 1
ATOM 3699 C C . GLN B 1 36 ? 35.895 -84.987 -1.389 1.00 47.20 110 GLN B C 1
ATOM 3700 O O . GLN B 1 36 ? 35.155 -84.218 -0.753 1.00 47.83 110 GLN B O 1
ATOM 3706 N N . HIS B 1 37 ? 35.989 -84.948 -2.731 1.00 41.84 111 HIS B N 1
ATOM 3707 C CA . HIS B 1 37 ? 35.213 -83.954 -3.482 1.00 46.66 111 HIS B CA 1
ATOM 3708 C C . HIS B 1 37 ? 33.697 -84.107 -3.296 1.00 49.91 111 HIS B C 1
ATOM 3709 O O . HIS B 1 37 ? 32.964 -83.115 -3.386 1.00 48.36 111 HIS B O 1
ATOM 3716 N N . ARG B 1 38 ? 33.220 -85.324 -2.998 1.00 47.49 112 ARG B N 1
ATOM 3717 C CA . ARG B 1 38 ? 31.793 -85.586 -2.844 1.00 41.32 112 ARG B CA 1
ATOM 3718 C C . ARG B 1 38 ? 31.209 -84.927 -1.608 1.00 41.35 112 ARG B C 1
ATOM 3719 O O . ARG B 1 38 ? 29.994 -84.733 -1.543 1.00 50.56 112 ARG B O 1
ATOM 3727 N N . GLY B 1 39 ? 32.011 -84.680 -0.580 1.00 45.75 113 GLY B N 1
ATOM 3728 C CA . GLY B 1 39 ? 31.516 -83.995 0.613 1.00 51.24 113 GLY B CA 1
ATOM 3729 C C . GLY B 1 39 ? 32.590 -83.534 1.586 1.00 52.54 113 GLY B C 1
ATOM 3730 O O . GLY B 1 39 ? 33.356 -84.354 2.103 1.00 50.39 113 GLY B O 1
ATOM 3731 N N . GLN B 1 40 ? 32.621 -82.231 1.898 1.00 56.40 114 GLN B N 1
ATOM 3732 C CA . GLN B 1 40 ? 33.690 -81.660 2.716 1.00 51.41 114 GLN B CA 1
ATOM 3733 C C . GLN B 1 40 ? 33.282 -81.259 4.124 1.00 51.54 114 GLN B C 1
ATOM 3734 O O . GLN B 1 40 ? 34.146 -80.857 4.898 1.00 53.32 114 GLN B O 1
ATOM 3740 N N . GLU B 1 41 ? 32.001 -81.343 4.467 1.00 53.32 115 GLU B N 1
ATOM 3741 C CA . GLU B 1 41 ? 31.505 -80.871 5.747 1.00 48.19 115 GLU B CA 1
ATOM 374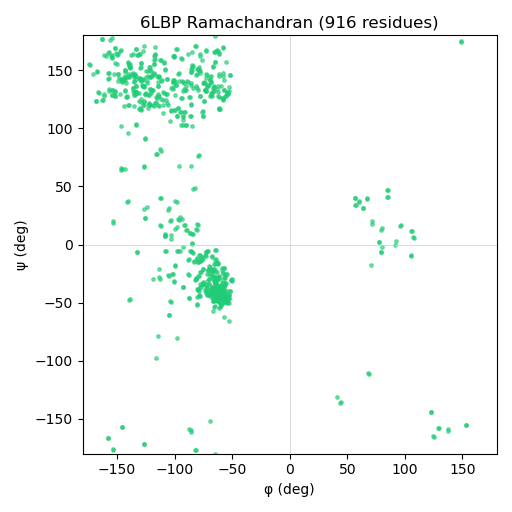2 C C . GLU B 1 41 ? 31.732 -81.881 6.856 1.00 51.50 115 GLU B C 1
ATOM 3743 O O . GLU B 1 41 ? 31.882 -81.478 8.016 1.00 50.73 115 GLU B O 1
ATOM 3749 N N . GLY B 1 42 ? 31.762 -83.184 6.533 1.00 48.29 116 GLY B N 1
ATOM 3750 C CA . GLY B 1 42 ? 31.958 -84.193 7.562 1.00 46.28 116 GLY B CA 1
ATOM 3751 C C . GLY B 1 42 ? 32.626 -85.450 7.041 1.00 46.87 116 GLY B C 1
ATOM 3752 O O . GLY B 1 42 ? 32.761 -85.643 5.829 1.00 50.61 116 GLY B O 1
ATOM 3753 N N . ALA B 1 43 ? 33.036 -86.317 7.979 1.00 42.55 117 ALA B N 1
ATOM 3754 C CA . ALA B 1 43 ? 33.572 -87.638 7.638 1.00 44.03 117 ALA B CA 1
ATOM 3755 C C . ALA B 1 43 ? 33.382 -88.605 8.801 1.00 49.47 117 ALA B C 1
ATOM 3756 O O . ALA B 1 43 ? 33.136 -88.209 9.942 1.00 49.84 117 ALA B O 1
ATOM 3758 N N . GLY B 1 44 ? 33.481 -89.894 8.490 1.00 50.17 118 GLY B N 1
ATOM 3759 C CA . GLY B 1 44 ? 33.353 -90.875 9.550 1.00 46.34 118 GLY B CA 1
ATOM 3760 C C . GLY B 1 44 ? 33.638 -92.287 9.088 1.00 46.29 118 GLY B C 1
ATOM 3761 O O . GLY B 1 44 ? 33.465 -92.590 7.902 1.00 44.99 118 GLY B O 1
ATOM 3762 N N . ILE B 1 45 ? 34.057 -93.154 10.018 1.00 41.34 119 ILE B N 1
ATOM 3763 C CA . ILE B 1 45 ? 34.357 -94.547 9.720 1.00 40.61 119 ILE B CA 1
ATOM 3764 C C . ILE B 1 45 ? 33.762 -95.422 10.819 1.00 47.29 119 ILE B C 1
ATOM 3765 O O . ILE B 1 45 ? 33.671 -95.020 11.988 1.00 54.76 119 ILE B O 1
ATOM 3770 N N . VAL B 1 46 ? 33.307 -96.615 10.429 1.00 48.91 120 VAL B N 1
ATOM 3771 C CA . VAL B 1 46 ? 32.829 -97.649 11.349 1.00 49.25 120 VAL B CA 1
ATOM 3772 C C . VAL B 1 46 ? 33.541 -98.933 10.980 1.00 47.76 120 VAL B C 1
ATOM 3773 O O . VAL B 1 46 ? 33.426 -99.384 9.834 1.00 48.24 120 VAL B O 1
ATOM 3777 N N . THR B 1 47 ? 34.254 -99.535 11.954 1.00 49.58 121 THR B N 1
ATOM 3778 C CA . THR B 1 47 ? 35.055 -100.745 11.759 1.00 46.60 121 THR B CA 1
ATOM 3779 C C . THR B 1 47 ? 34.716 -101.795 12.804 1.00 48.76 121 THR B C 1
ATOM 3780 O O . THR B 1 47 ? 34.521 -101.469 13.978 1.00 52.58 121 THR B O 1
ATOM 3784 N N . VAL B 1 48 ? 34.684 -103.055 12.371 1.00 49.33 122 VAL B N 1
ATOM 3785 C CA . VAL B 1 48 ? 34.348 -104.196 13.224 1.00 52.02 122 VAL B CA 1
ATOM 3786 C C . VAL B 1 48 ? 35.618 -104.774 13.852 1.00 56.27 122 VAL B C 1
ATOM 3787 O O . VAL B 1 48 ? 36.457 -105.363 13.157 1.00 53.28 122 VAL B O 1
ATOM 3791 N N . SER B 1 49 ? 35.724 -104.668 15.177 1.00 58.94 123 SER B N 1
ATOM 3792 C CA . SER B 1 49 ? 36.845 -105.238 15.912 1.00 56.37 123 SER B CA 1
ATOM 3793 C C . SER B 1 49 ? 36.880 -106.759 15.768 1.00 60.41 123 SER B C 1
ATOM 3794 O O . SER B 1 49 ? 35.900 -107.403 15.368 1.00 58.98 123 SER B O 1
ATOM 3797 N N . LYS B 1 50 ? 38.013 -107.348 16.159 1.00 61.52 124 LYS B N 1
ATOM 3798 C CA . LYS B 1 50 ? 38.103 -108.799 16.098 1.00 63.75 124 LYS B CA 1
ATOM 3799 C C . LYS B 1 50 ? 37.138 -109.460 17.066 1.00 61.97 124 LYS B C 1
ATOM 3800 O O . LYS B 1 50 ? 36.781 -110.623 16.863 1.00 66.37 124 LYS B O 1
ATOM 3806 N N . ASP B 1 51 ? 36.695 -108.741 18.092 1.00 61.77 125 ASP B N 1
ATOM 3807 C CA . ASP B 1 51 ? 35.710 -109.227 19.050 1.00 62.49 125 ASP B CA 1
ATOM 3808 C C . ASP B 1 51 ? 34.281 -108.917 18.626 1.00 64.56 125 ASP B C 1
ATOM 3809 O O . ASP B 1 51 ? 33.369 -109.025 19.455 1.00 64.49 125 ASP B O 1
ATOM 3814 N N . LYS B 1 52 ? 34.074 -108.495 17.374 1.00 63.65 126 LYS B N 1
ATOM 3815 C CA . LYS B 1 52 ? 32.741 -108.265 16.813 1.00 61.63 126 LYS B CA 1
ATOM 3816 C C . LYS B 1 52 ? 32.017 -107.087 17.477 1.00 60.24 126 LYS B C 1
ATOM 3817 O O . LYS B 1 52 ? 30.805 -107.144 17.703 1.00 59.93 126 LYS B O 1
ATOM 3823 N N . VAL B 1 53 ? 32.735 -106.003 17.779 1.00 56.81 127 VAL B N 1
ATOM 3824 C CA . VAL B 1 53 ? 32.072 -104.770 18.191 1.00 62.44 127 VAL B CA 1
ATOM 3825 C C . VAL B 1 53 ? 32.332 -103.698 17.146 1.00 61.43 127 VAL B C 1
ATOM 3826 O O . VAL B 1 53 ? 33.405 -103.654 16.527 1.00 56.31 127 VAL B O 1
ATOM 3830 N N . LEU B 1 54 ? 31.326 -102.850 16.936 1.00 59.72 128 LEU B N 1
ATOM 3831 C CA . LEU B 1 54 ? 31.373 -101.808 15.917 1.00 54.88 128 LEU B CA 1
ATOM 3832 C C . LEU B 1 54 ? 31.957 -100.574 16.559 1.00 49.90 128 LEU B C 1
ATOM 3833 O O . LEU B 1 54 ? 31.276 -99.876 17.303 1.00 55.90 128 LEU B O 1
ATOM 3838 N N . GLN B 1 55 ? 33.221 -100.307 16.281 1.00 51.52 129 GLN B N 1
ATOM 3839 C CA . GLN B 1 55 ? 33.872 -99.102 16.749 1.00 51.31 129 GLN B CA 1
ATOM 3840 C C . GLN B 1 55 ? 33.681 -98.028 15.690 1.00 52.03 129 GLN B C 1
ATOM 3841 O O . GLN B 1 55 ? 33.846 -98.296 14.500 1.00 54.10 129 GLN B O 1
ATOM 3847 N N . THR B 1 56 ? 33.288 -96.831 16.110 1.00 53.03 130 THR B N 1
ATOM 3848 C CA . THR B 1 56 ? 32.966 -95.747 15.187 1.00 53.26 130 THR B CA 1
ATOM 3849 C C . THR B 1 56 ? 33.641 -94.452 15.642 1.00 53.36 130 THR B C 1
ATOM 3850 O O . THR B 1 56 ? 33.664 -94.139 16.835 1.00 52.59 130 THR B O 1
ATOM 3854 N N . ILE B 1 57 ? 34.227 -93.718 14.695 1.00 52.20 131 ILE B N 1
ATOM 3855 C CA . ILE B 1 57 ? 34.729 -92.372 14.981 1.00 54.62 131 ILE B CA 1
ATOM 3856 C C . ILE B 1 57 ? 34.331 -91.449 13.834 1.00 50.87 131 ILE B C 1
ATOM 3857 O O . ILE B 1 57 ? 34.480 -91.795 12.656 1.00 48.84 131 ILE B O 1
ATOM 3862 N N . THR B 1 58 ? 33.832 -90.268 14.193 1.00 52.41 132 THR B N 1
ATOM 3863 C CA . THR B 1 58 ? 32.980 -89.463 13.326 1.00 52.12 132 THR B CA 1
ATOM 3864 C C . THR B 1 58 ? 33.071 -87.990 13.676 1.00 53.48 132 THR B C 1
ATOM 3865 O O . THR B 1 58 ? 32.877 -87.628 14.838 1.00 60.59 132 THR B O 1
ATOM 3869 N N . GLY B 1 59 ? 33.331 -87.139 12.681 1.00 50.63 133 GLY B N 1
ATOM 3870 C CA . GLY B 1 59 ? 33.477 -85.734 12.992 1.00 53.14 133 GLY B CA 1
ATOM 3871 C C . GLY B 1 59 ? 33.200 -84.781 11.847 1.00 53.56 133 GLY B C 1
ATOM 3872 O O . GLY B 1 59 ? 32.959 -85.188 10.706 1.00 55.49 133 GLY B O 1
ATOM 3873 N N . VAL B 1 60 ? 33.264 -83.475 12.185 1.00 53.58 134 VAL B N 1
ATOM 3874 C CA . VAL B 1 60 ? 33.042 -82.369 11.258 1.00 44.63 134 VAL B CA 1
ATOM 3875 C C . VAL B 1 60 ? 34.380 -81.947 10.680 1.00 45.32 134 VAL B C 1
ATOM 3876 O O . VAL B 1 60 ? 35.338 -81.769 11.427 1.00 52.74 134 VAL B O 1
ATOM 3880 N N . GLY B 1 61 ? 34.455 -81.782 9.359 1.00 45.22 135 GLY B N 1
ATOM 3881 C CA . GLY B 1 61 ? 35.682 -81.347 8.712 1.00 52.20 135 GLY B CA 1
ATOM 3882 C C . GLY B 1 61 ? 36.119 -82.289 7.618 1.00 51.47 135 GLY B C 1
ATOM 3883 O O . GLY B 1 61 ? 35.358 -83.148 7.162 1.00 58.22 135 GLY B O 1
ATOM 3884 N N . LEU B 1 62 ? 37.366 -82.148 7.172 1.00 47.20 136 LEU B N 1
ATOM 3885 C CA . LEU B 1 62 ? 37.801 -82.999 6.071 1.00 54.57 136 LEU B CA 1
ATOM 3886 C C . LEU B 1 62 ? 38.204 -84.375 6.598 1.00 54.08 136 LEU B C 1
ATOM 3887 O O . LEU B 1 62 ? 38.251 -84.609 7.804 1.00 51.19 136 LEU B O 1
ATOM 3892 N N . VAL B 1 63 ? 38.453 -85.324 5.686 1.00 53.56 137 VAL B N 1
ATOM 3893 C CA . VAL B 1 63 ? 38.852 -86.645 6.173 1.00 55.37 137 VAL B CA 1
ATOM 3894 C C . VAL B 1 63 ? 40.154 -86.536 6.962 1.00 64.56 137 VAL B C 1
ATOM 3895 O O . VAL B 1 63 ? 40.314 -87.188 8.000 1.00 69.51 137 VAL B O 1
ATOM 3899 N N . SER B 1 64 ? 41.075 -85.654 6.532 1.00 64.94 138 SER B N 1
ATOM 3900 C CA . SER B 1 64 ? 42.353 -85.508 7.227 1.00 63.38 138 SER B CA 1
ATOM 3901 C C . SER B 1 64 ? 42.202 -84.743 8.534 1.00 66.06 138 SER B C 1
ATOM 3902 O O . SER B 1 64 ? 42.928 -85.023 9.499 1.00 68.20 138 SER B O 1
ATOM 3905 N N . GLU B 1 65 ? 41.288 -83.769 8.577 1.00 57.15 139 GLU B N 1
ATOM 3906 C CA . GLU B 1 65 ? 41.002 -83.066 9.821 1.00 59.56 139 GLU B CA 1
ATOM 3907 C C . GLU B 1 65 ? 40.257 -83.938 10.827 1.00 61.01 139 GLU B C 1
ATOM 3908 O O . GLU B 1 65 ? 40.280 -83.641 12.023 1.00 61.98 139 GLU B O 1
ATOM 3914 N N . VAL B 1 66 ? 39.572 -84.984 10.382 1.00 59.90 140 VAL B N 1
ATOM 3915 C CA . VAL B 1 66 ? 38.782 -85.786 11.304 1.00 54.62 140 VAL B CA 1
ATOM 3916 C C . VAL B 1 66 ? 39.583 -86.953 11.826 1.00 55.88 140 VAL B C 1
ATOM 3917 O O . VAL B 1 66 ? 39.463 -87.303 13.003 1.00 55.58 140 VAL B O 1
ATOM 3921 N N . PHE B 1 67 ? 40.417 -87.535 10.968 1.00 55.45 141 PHE B N 1
ATOM 3922 C CA . PHE B 1 67 ? 41.179 -88.742 11.282 1.00 59.87 141 PHE B CA 1
ATOM 3923 C C . PHE B 1 67 ? 42.676 -88.455 11.328 1.00 66.49 141 PHE B C 1
ATOM 3924 O O . PHE B 1 67 ? 43.275 -88.029 10.330 1.00 72.29 141 PHE B O 1
ATOM 3932 N N . SER B 1 68 ? 43.269 -88.695 12.489 1.00 69.89 142 SER B N 1
ATOM 3933 C CA . SER B 1 68 ? 44.707 -88.735 12.680 1.00 68.89 142 SER B CA 1
ATOM 3934 C C . SER B 1 68 ? 45.140 -90.188 12.732 1.00 71.00 142 SER B C 1
ATOM 3935 O O . SER B 1 68 ? 44.319 -91.088 12.944 1.00 67.58 142 SER B O 1
ATOM 3938 N N . GLU B 1 69 ? 46.447 -90.408 12.530 1.00 78.65 143 GLU B N 1
ATOM 3939 C CA . GLU B 1 69 ? 46.995 -91.751 12.677 1.00 72.68 143 GLU B CA 1
ATOM 3940 C C . GLU B 1 69 ? 46.688 -92.309 14.065 1.00 69.07 143 GLU B C 1
ATOM 3941 O O . GLU B 1 69 ? 46.429 -93.513 14.212 1.00 67.06 143 GLU B O 1
ATOM 3947 N N . SER B 1 70 ? 46.643 -91.440 15.083 1.00 67.13 144 SER B N 1
ATOM 3948 C CA . SER B 1 70 ? 46.267 -91.893 16.418 1.00 69.44 144 SER B CA 1
ATOM 3949 C C . SER B 1 70 ? 44.856 -92.466 16.432 1.00 69.42 144 SER B C 1
ATOM 3950 O O . SER B 1 70 ? 44.602 -93.492 17.076 1.00 69.21 144 SER B O 1
ATOM 3953 N N . LYS B 1 71 ? 43.929 -91.835 15.698 1.00 69.20 145 LYS B N 1
ATOM 3954 C CA . LYS B 1 71 ? 42.540 -92.287 15.701 1.00 66.49 145 LYS B CA 1
ATOM 3955 C C . LYS B 1 71 ? 42.336 -93.522 14.818 1.00 64.30 145 LYS B C 1
ATOM 3956 O O . LYS B 1 71 ? 41.712 -94.499 15.257 1.00 59.93 145 LYS B O 1
ATOM 3962 N N . LEU B 1 72 ? 42.911 -93.539 13.610 1.00 55.48 146 LEU B N 1
ATOM 3963 C CA . LEU B 1 72 ? 42.922 -94.779 12.843 1.00 56.54 146 LEU B CA 1
ATOM 3964 C C . LEU B 1 72 ? 43.424 -95.952 13.675 1.00 61.60 146 LEU B C 1
ATOM 3965 O O . LEU B 1 72 ? 43.003 -97.097 13.464 1.00 56.25 146 LEU B O 1
ATOM 3970 N N . ASP B 1 73 ? 44.332 -95.691 14.622 1.00 67.47 147 ASP B N 1
ATOM 3971 C CA . ASP B 1 73 ? 44.842 -96.777 15.446 1.00 64.26 147 ASP B CA 1
ATOM 3972 C C . ASP B 1 73 ? 43.785 -97.345 16.384 1.00 59.08 147 ASP B C 1
ATOM 3973 O O . ASP B 1 73 ? 43.926 -98.492 16.815 1.00 51.79 147 ASP B O 1
ATOM 3978 N N . GLN B 1 74 ? 42.735 -96.582 16.703 1.00 60.68 148 GLN B N 1
ATOM 3979 C CA . GLN B 1 74 ? 41.666 -97.056 17.576 1.00 57.65 148 GLN B CA 1
ATOM 3980 C C . GLN B 1 74 ? 40.578 -97.815 16.821 1.00 56.88 148 GLN B C 1
ATOM 3981 O O . GLN B 1 74 ? 39.531 -98.126 17.408 1.00 59.04 148 GLN B O 1
ATOM 3987 N N . LEU B 1 75 ? 40.811 -98.136 15.553 1.00 52.37 149 LEU B N 1
ATOM 3988 C CA . LEU B 1 75 ? 39.838 -98.820 14.711 1.00 50.08 149 LEU B CA 1
ATOM 3989 C C . LEU B 1 75 ? 40.471 -100.060 14.092 1.00 52.14 149 LEU B C 1
ATOM 3990 O O . LEU B 1 75 ? 40.673 -100.131 12.874 1.00 55.50 149 LEU B O 1
ATOM 3995 N N . PRO B 1 76 ? 40.794 -101.064 14.897 1.00 52.29 150 PRO B N 1
ATOM 3996 C CA . PRO B 1 76 ? 41.289 -102.320 14.323 1.00 49.27 150 PRO B CA 1
ATOM 3997 C C . PRO B 1 76 ? 40.136 -103.167 13.812 1.00 55.39 150 PRO B C 1
ATOM 3998 O O . PRO B 1 76 ? 39.009 -103.087 14.311 1.00 56.62 150 PRO B O 1
ATOM 4002 N N . GLY B 1 77 ? 40.410 -103.966 12.795 1.00 54.30 151 GLY B N 1
ATOM 4003 C CA . GLY B 1 77 ? 39.394 -104.898 12.342 1.00 52.66 151 GLY B CA 1
ATOM 4004 C C . GLY B 1 77 ? 39.469 -105.167 10.858 1.00 54.92 151 GLY B C 1
ATOM 4005 O O . GLY B 1 77 ? 40.221 -104.546 10.116 1.00 60.56 151 GLY B O 1
ATOM 4006 N N . ASP B 1 78 ? 38.621 -106.104 10.431 1.00 60.18 152 ASP B N 1
ATOM 4007 C CA . ASP B 1 78 ? 38.613 -106.628 9.072 1.00 54.43 152 ASP B CA 1
ATOM 4008 C C . ASP B 1 78 ? 37.543 -106.017 8.173 1.00 53.85 152 ASP B C 1
ATOM 4009 O O . ASP B 1 78 ? 37.621 -106.200 6.952 1.00 52.47 152 ASP B O 1
ATOM 4014 N N . ILE B 1 79 ? 36.518 -105.367 8.747 1.00 48.37 153 ILE B N 1
ATOM 4015 C CA . ILE B 1 79 ? 35.385 -104.812 8.012 1.00 45.38 153 ILE B CA 1
ATOM 4016 C C . ILE B 1 79 ? 35.215 -103.347 8.398 1.00 50.33 153 ILE B C 1
ATOM 4017 O O . ILE B 1 79 ? 35.282 -103.007 9.583 1.00 54.03 153 ILE B O 1
ATOM 4022 N N . ALA B 1 80 ? 34.978 -102.478 7.409 1.00 45.81 154 ALA B N 1
ATOM 4023 C CA . ALA B 1 80 ? 34.700 -101.082 7.732 1.00 40.62 154 ALA B CA 1
ATOM 4024 C C . ALA B 1 80 ? 33.933 -100.397 6.607 1.00 45.27 154 ALA B C 1
ATOM 4025 O O . ALA B 1 80 ? 34.163 -100.660 5.429 1.00 49.36 154 ALA B O 1
ATOM 4027 N N . ILE B 1 81 ? 33.020 -99.516 6.984 1.00 40.52 155 ILE B N 1
ATOM 4028 C CA . ILE B 1 81 ? 32.353 -98.638 6.040 1.00 39.29 155 ILE B CA 1
ATOM 4029 C C . ILE B 1 81 ? 32.726 -97.225 6.425 1.00 44.17 155 ILE B C 1
ATOM 4030 O O . ILE B 1 81 ? 33.157 -96.952 7.547 1.00 46.21 155 ILE B O 1
ATOM 4035 N N . GLY B 1 82 ? 32.571 -96.331 5.469 1.00 42.70 156 GLY B N 1
ATOM 4036 C CA . GLY B 1 82 ? 33.016 -94.964 5.628 1.00 44.79 156 GLY B CA 1
ATOM 4037 C C . GLY B 1 82 ? 32.118 -94.053 4.836 1.00 45.38 156 GLY B C 1
ATOM 4038 O O . GLY B 1 82 ? 31.605 -94.426 3.780 1.00 48.45 156 GLY B O 1
ATOM 4039 N N . HIS B 1 83 ? 31.919 -92.854 5.354 1.00 46.53 157 HIS B N 1
ATOM 4040 C CA . HIS B 1 83 ? 31.048 -91.880 4.724 1.00 43.69 157 HIS B CA 1
ATOM 4041 C C . HIS B 1 83 ? 31.732 -90.535 4.719 1.00 46.92 157 HIS B C 1
ATOM 4042 O O . HIS B 1 83 ? 32.467 -90.205 5.661 1.00 50.20 157 HIS B O 1
ATOM 4049 N N . VAL B 1 84 ? 31.481 -89.767 3.661 1.00 43.66 158 VAL B N 1
ATOM 4050 C CA . VAL B 1 84 ? 31.995 -88.412 3.524 1.00 42.19 158 VAL B CA 1
ATOM 4051 C C . VAL B 1 84 ? 30.825 -87.514 3.127 1.00 41.62 158 VAL B C 1
ATOM 4052 O O . VAL B 1 84 ? 30.047 -87.861 2.233 1.00 45.48 158 VAL B O 1
ATOM 4056 N N . ARG B 1 85 ? 30.655 -86.395 3.826 1.00 43.37 159 ARG B N 1
ATOM 4057 C CA . ARG B 1 85 ? 29.341 -85.759 3.927 1.00 48.48 159 ARG B CA 1
ATOM 4058 C C . ARG B 1 85 ? 29.329 -84.301 3.484 1.00 52.82 159 ARG B C 1
ATOM 4059 O O . ARG B 1 85 ? 30.131 -83.492 3.970 1.00 52.74 159 ARG B O 1
ATOM 4067 N N . TYR B 1 86 ? 28.365 -83.969 2.616 1.00 55.64 160 TYR B N 1
ATOM 4068 C CA . TYR B 1 86 ? 28.064 -82.611 2.179 1.00 60.56 160 TYR B CA 1
ATOM 4069 C C . TYR B 1 86 ? 26.962 -82.005 3.038 1.00 63.28 160 TYR B C 1
ATOM 4070 O O . TYR B 1 86 ? 25.977 -82.674 3.349 1.00 70.76 160 TYR B O 1
ATOM 4079 N N . SER B 1 87 ? 27.096 -80.717 3.370 1.00 65.53 161 SER B N 1
ATOM 4080 C CA . SER B 1 87 ? 26.067 -80.046 4.161 1.00 72.51 161 SER B CA 1
ATOM 4081 C C . SER B 1 87 ? 26.102 -78.540 3.956 1.00 75.72 161 SER B C 1
ATOM 4082 O O . SER B 1 87 ? 27.158 -77.910 4.060 1.00 74.73 161 SER B O 1
ATOM 4085 N N . THR B 1 88 ? 24.920 -77.961 3.747 1.00 80.29 162 THR B N 1
ATOM 4086 C CA . THR B 1 88 ? 24.816 -76.514 3.612 1.00 80.78 162 THR B CA 1
ATOM 4087 C C . THR B 1 88 ? 25.017 -75.792 4.942 1.00 77.30 162 THR B C 1
ATOM 4088 O O . THR B 1 88 ? 25.076 -74.560 4.966 1.00 77.60 162 THR B O 1
ATOM 4092 N N . ALA B 1 89 ? 25.127 -76.522 6.049 1.00 82.18 163 ALA B N 1
ATOM 4093 C CA . ALA B 1 89 ? 25.582 -75.901 7.283 1.00 82.26 163 ALA B CA 1
ATOM 4094 C C . ALA B 1 89 ? 27.060 -75.547 7.222 1.00 80.37 163 ALA B C 1
ATOM 4095 O O . ALA B 1 89 ? 27.561 -74.902 8.149 1.00 82.78 163 ALA B O 1
ATOM 4097 N N . GLY B 1 90 ? 27.756 -75.936 6.150 1.00 76.69 164 GLY B N 1
ATOM 4098 C CA . GLY B 1 90 ? 29.171 -75.663 5.974 1.00 80.18 164 GLY B CA 1
ATOM 4099 C C . GLY B 1 90 ? 30.010 -75.901 7.212 1.00 80.81 164 GLY B C 1
ATOM 4100 O O . GLY B 1 90 ? 29.799 -76.886 7.924 1.00 84.91 164 GLY B O 1
ATOM 4101 N N . SER B 1 91 ? 30.936 -74.992 7.513 1.00 86.07 165 SER B N 1
ATOM 4102 C CA . SER B 1 91 ? 31.780 -75.166 8.688 1.00 87.07 165 SER B CA 1
ATOM 4103 C C . SER B 1 91 ? 31.052 -74.865 9.995 1.00 89.61 165 SER B C 1
ATOM 4104 O O . SER B 1 91 ? 31.561 -75.218 11.067 1.00 89.02 165 SER B O 1
ATOM 4107 N N . SER B 1 92 ? 29.855 -74.274 9.931 1.00 86.38 166 SER B N 1
ATOM 4108 C CA . SER B 1 92 ? 29.037 -74.013 11.110 1.00 89.45 166 SER B CA 1
ATOM 4109 C C . SER B 1 92 ? 28.272 -75.255 11.587 1.00 93.81 166 SER B C 1
ATOM 4110 O O . SER B 1 92 ? 27.310 -75.116 12.362 1.00 91.26 166 SER B O 1
ATOM 4113 N N . MET B 1 93 ? 28.683 -76.448 11.143 1.00 91.36 167 MET B N 1
ATOM 4114 C CA . MET B 1 93 ? 28.016 -77.684 11.532 1.00 83.24 167 MET B CA 1
ATOM 4115 C C . MET B 1 93 ? 28.351 -78.043 12.975 1.00 83.49 167 MET B C 1
ATOM 4116 O O . MET B 1 93 ? 29.525 -78.062 13.365 1.00 80.45 167 MET B O 1
ATOM 4121 N N . LEU B 1 94 ? 27.317 -78.386 13.752 1.00 83.77 168 LEU B N 1
ATOM 4122 C CA . LEU B 1 94 ? 27.463 -78.662 15.177 1.00 73.36 168 LEU B CA 1
ATOM 4123 C C . LEU B 1 94 ? 27.823 -80.120 15.451 1.00 75.48 168 LEU B C 1
ATOM 4124 O O . LEU B 1 94 ? 28.774 -80.378 16.201 1.00 79.12 168 LEU B O 1
ATOM 4129 N N . LYS B 1 95 ? 27.127 -81.071 14.806 1.00 73.08 169 LYS B N 1
ATOM 4130 C CA . LYS B 1 95 ? 27.337 -82.505 15.004 1.00 69.90 169 LYS B CA 1
ATOM 4131 C C . LYS B 1 95 ? 27.172 -83.223 13.677 1.00 65.57 169 LYS B C 1
ATOM 4132 O O . LYS B 1 95 ? 26.411 -82.783 12.816 1.00 68.87 169 LYS B O 1
ATOM 4138 N N . ASN B 1 96 ? 27.895 -84.332 13.527 1.00 59.93 170 ASN B N 1
ATOM 4139 C CA . ASN B 1 96 ? 27.759 -85.269 12.413 1.00 61.34 170 ASN B CA 1
ATOM 4140 C C . ASN B 1 96 ? 27.936 -86.663 12.981 1.00 63.24 170 ASN B C 1
ATOM 4141 O O . ASN B 1 96 ? 28.864 -86.879 13.760 1.00 66.43 170 ASN B O 1
ATOM 4146 N N . VAL B 1 97 ? 26.985 -87.543 12.720 1.00 64.08 171 VAL B N 1
ATOM 4147 C CA . VAL B 1 97 ? 27.110 -88.922 13.249 1.00 56.00 171 VAL B CA 1
ATOM 4148 C C . VAL B 1 97 ? 26.956 -89.888 12.091 1.00 56.21 171 VAL B C 1
ATOM 4149 O O . VAL B 1 97 ? 26.495 -90.949 12.346 1.00 54.62 171 VAL B O 1
ATOM 4153 N N . GLN B 1 98 ? 27.348 -89.511 10.879 1.00 56.04 172 GLN B N 1
ATOM 4154 C CA . GLN B 1 98 ? 27.193 -90.433 9.730 1.00 51.04 172 GLN B CA 1
ATOM 4155 C C . GLN B 1 98 ? 28.570 -90.961 9.309 1.00 53.92 172 GLN B C 1
ATOM 4156 O O . GLN B 1 98 ? 29.411 -90.129 9.062 1.00 56.22 172 GLN B O 1
ATOM 4162 N N . PRO B 1 99 ? 28.885 -92.275 9.219 1.00 46.88 173 PRO B N 1
ATOM 4163 C CA . PRO B 1 99 ? 27.947 -93.416 9.224 1.00 43.80 173 PRO B CA 1
ATOM 4164 C C . PRO B 1 99 ? 27.161 -93.685 10.509 1.00 42.88 173 PRO B C 1
ATOM 4165 O O . PRO B 1 99 ? 27.710 -93.651 11.526 1.00 50.14 173 PRO B O 1
ATOM 4169 N N . PHE B 1 100 ? 25.872 -93.926 10.380 1.00 39.59 174 PHE B N 1
ATOM 4170 C CA . PHE B 1 100 ? 24.993 -94.060 11.555 1.00 40.45 174 PHE B CA 1
ATOM 4171 C C . PHE B 1 100 ? 25.054 -95.476 12.085 1.00 39.93 174 PHE B C 1
ATOM 4172 O O . PHE B 1 100 ? 24.947 -96.391 11.338 1.00 40.52 174 PHE B O 1
ATOM 4180 N N . VAL B 1 101 ? 25.177 -95.618 13.385 1.00 40.01 175 VAL B N 1
ATOM 4181 C CA . VAL B 1 101 ? 25.231 -96.958 13.969 1.00 38.94 175 VAL B CA 1
ATOM 4182 C C . VAL B 1 101 ? 24.132 -97.117 15.006 1.00 38.85 175 VAL B C 1
ATOM 4183 O O . VAL B 1 101 ? 23.694 -96.146 15.619 1.00 47.58 175 VAL B O 1
ATOM 4187 N N . ALA B 1 102 ? 23.632 -98.336 15.154 1.00 37.63 176 ALA B N 1
ATOM 4188 C CA . ALA B 1 102 ? 22.608 -98.566 16.160 1.00 42.27 176 ALA B CA 1
ATOM 4189 C C . ALA B 1 102 ? 22.583 -100.038 16.537 1.00 43.27 176 ALA B C 1
ATOM 4190 O O . ALA B 1 102 ? 23.140 -100.891 15.834 1.00 45.82 176 ALA B O 1
ATOM 4192 N N . GLY B 1 103 ? 21.930 -100.321 17.657 1.00 38.25 177 GLY B N 1
ATOM 4193 C CA . GLY B 1 103 ? 21.711 -101.688 18.103 1.00 42.46 177 GLY B CA 1
ATOM 4194 C C . GLY B 1 103 ? 20.225 -101.978 18.201 1.00 44.77 177 GLY B C 1
ATOM 4195 O O . GLY B 1 103 ? 19.436 -101.095 18.542 1.00 48.29 177 GLY B O 1
ATOM 4196 N N . TYR B 1 104 ? 19.848 -103.211 17.876 1.00 44.26 178 TYR B N 1
ATOM 4197 C CA . TYR B 1 104 ? 18.448 -103.625 17.835 1.00 48.77 178 TYR B CA 1
ATOM 4198 C C . TYR B 1 104 ? 18.420 -105.126 18.092 1.00 49.57 178 TYR B C 1
ATOM 4199 O O . TYR B 1 104 ? 19.469 -105.741 18.314 1.00 48.73 178 TYR B O 1
ATOM 4208 N N . ARG B 1 105 ? 17.222 -105.733 18.026 1.00 50.56 179 ARG B N 1
ATOM 4209 C CA . ARG B 1 105 ? 17.087 -107.116 18.510 1.00 54.09 179 ARG B CA 1
ATOM 4210 C C . ARG B 1 105 ? 18.036 -108.084 17.827 1.00 51.35 179 ARG B C 1
ATOM 4211 O O . ARG B 1 105 ? 18.406 -109.094 18.429 1.00 52.40 179 ARG B O 1
ATOM 4219 N N . PHE B 1 106 ? 18.425 -107.828 16.583 1.00 49.00 180 PHE B N 1
ATOM 4220 C CA . PHE B 1 106 ? 19.262 -108.786 15.877 1.00 49.22 180 PHE B CA 1
ATOM 4221 C C . PHE B 1 106 ? 20.739 -108.436 15.876 1.00 50.60 180 PHE B C 1
ATOM 4222 O O . PHE B 1 106 ? 21.502 -109.066 15.135 1.00 56.22 180 PHE B O 1
ATOM 4230 N N . GLY B 1 107 ? 21.176 -107.492 16.712 1.00 43.91 181 GLY B N 1
ATOM 4231 C CA . GLY B 1 107 ? 22.582 -107.169 16.838 1.00 40.57 181 GLY B CA 1
ATOM 4232 C C . GLY B 1 107 ? 22.835 -105.699 16.552 1.00 43.56 181 GLY B C 1
ATOM 4233 O O . GLY B 1 107 ? 22.011 -104.839 16.874 1.00 43.47 181 GLY B O 1
ATOM 4234 N N . SER B 1 108 ? 23.975 -105.421 15.931 1.00 45.40 182 SER B N 1
ATOM 4235 C CA . SER B 1 108 ? 24.427 -104.060 15.705 1.00 43.68 182 SER B CA 1
ATOM 4236 C C . SER B 1 108 ? 24.680 -103.837 14.228 1.00 44.90 182 SER B C 1
ATOM 4237 O O . SER B 1 108 ? 25.198 -104.718 13.539 1.00 48.99 182 SER B O 1
ATOM 4240 N N . VAL B 1 109 ? 24.316 -102.658 13.737 1.00 43.04 183 VAL B N 1
ATOM 4241 C CA . VAL B 1 109 ? 24.464 -102.371 12.314 1.00 40.02 183 VAL B CA 1
ATOM 4242 C C . VAL B 1 109 ? 24.804 -100.899 12.129 1.00 41.10 183 VAL B C 1
ATOM 4243 O O . VAL B 1 109 ? 24.288 -100.030 12.843 1.00 40.58 183 VAL B O 1
ATOM 4247 N N . GLY B 1 110 ? 25.690 -100.633 11.171 1.00 36.02 184 GLY B N 1
ATOM 4248 C CA . GLY B 1 110 ? 25.964 -99.282 10.725 1.00 36.51 184 GLY B CA 1
ATOM 4249 C C . GLY B 1 110 ? 25.689 -99.154 9.238 1.00 40.65 184 GLY B C 1
ATOM 4250 O O . GLY B 1 110 ? 25.777 -100.128 8.493 1.00 42.46 184 GLY B O 1
ATOM 4251 N N . VAL B 1 111 ? 25.355 -97.942 8.808 1.00 35.91 185 VAL B N 1
ATOM 4252 C CA . VAL B 1 111 ? 25.009 -97.706 7.414 1.00 37.97 185 VAL B CA 1
ATOM 4253 C C . VAL B 1 111 ? 25.544 -96.346 7.009 1.00 39.63 185 VAL B C 1
ATOM 4254 O O . VAL B 1 111 ? 25.548 -95.406 7.812 1.00 36.27 185 VAL B O 1
ATOM 4258 N N . ALA B 1 112 ? 26.049 -96.280 5.770 1.00 40.29 186 ALA B N 1
ATOM 4259 C CA . ALA B 1 112 ? 26.467 -95.056 5.099 1.00 41.55 186 ALA B CA 1
ATOM 4260 C C . ALA B 1 112 ? 25.655 -94.898 3.821 1.00 40.66 186 ALA B C 1
ATOM 4261 O O . ALA B 1 112 ? 25.584 -95.819 3.005 1.00 41.73 186 ALA B O 1
ATOM 4263 N N . HIS B 1 113 ? 25.089 -93.729 3.621 1.00 40.01 187 HIS B N 1
ATOM 4264 C CA . HIS B 1 113 ? 24.106 -93.550 2.564 1.00 39.90 187 HIS B CA 1
ATOM 4265 C C . HIS B 1 113 ? 24.439 -92.330 1.712 1.00 39.23 187 HIS B C 1
ATOM 4266 O O . HIS B 1 113 ? 24.968 -91.327 2.195 1.00 39.12 187 HIS B O 1
ATOM 4273 N N . ASN B 1 114 ? 24.189 -92.458 0.422 1.00 39.93 188 ASN B N 1
ATOM 4274 C CA . ASN B 1 114 ? 24.310 -91.362 -0.520 1.00 41.35 188 ASN B CA 1
ATOM 4275 C C . ASN B 1 114 ? 23.006 -91.347 -1.293 1.00 42.48 188 ASN B C 1
ATOM 4276 O O . ASN B 1 114 ? 22.678 -92.330 -1.958 1.00 44.58 188 ASN B O 1
ATOM 4281 N N . GLY B 1 115 ? 22.236 -90.284 -1.161 1.00 43.47 189 GLY B N 1
ATOM 4282 C CA . GLY B 1 115 ? 20.952 -90.241 -1.826 1.00 46.87 189 GLY B CA 1
ATOM 4283 C C . GLY B 1 115 ? 19.966 -89.351 -1.095 1.00 53.25 189 GLY B C 1
ATOM 4284 O O . GLY B 1 115 ? 20.340 -88.423 -0.384 1.00 66.73 189 GLY B O 1
ATOM 4285 N N . ASN B 1 116 ? 18.690 -89.640 -1.304 1.00 51.66 190 ASN B N 1
ATOM 4286 C CA . ASN B 1 116 ? 17.642 -88.835 -0.705 1.00 55.67 190 ASN B CA 1
ATOM 4287 C C . ASN B 1 116 ? 16.336 -89.606 -0.745 1.00 51.41 190 ASN B C 1
ATOM 4288 O O . ASN B 1 116 ? 15.882 -89.995 -1.818 1.00 54.95 190 ASN B O 1
ATOM 4293 N N . LEU B 1 117 ? 15.724 -89.786 0.411 1.00 54.40 191 LEU B N 1
ATOM 4294 C CA . LEU B 1 117 ? 14.427 -90.431 0.509 1.00 51.45 191 LEU B CA 1
ATOM 4295 C C . LEU B 1 117 ? 13.361 -89.362 0.308 1.00 51.30 191 LEU B C 1
ATOM 4296 O O . LEU B 1 117 ? 13.178 -88.478 1.147 1.00 56.90 191 LEU B O 1
ATOM 4301 N N . VAL B 1 118 ? 12.673 -89.438 -0.818 1.00 53.22 192 VAL B N 1
ATOM 4302 C CA . VAL B 1 118 ? 11.614 -88.491 -1.142 1.00 55.23 192 VAL B CA 1
ATOM 4303 C C . VAL B 1 118 ? 10.474 -88.553 -0.117 1.00 54.97 192 VAL B C 1
ATOM 4304 O O . VAL B 1 118 ? 9.862 -87.531 0.212 1.00 61.43 192 VAL B O 1
ATOM 4308 N N . ASN B 1 119 ? 10.155 -89.745 0.387 1.00 50.11 193 ASN B N 1
ATOM 4309 C CA . ASN B 1 119 ? 9.051 -89.935 1.327 1.00 51.42 193 ASN B CA 1
ATOM 4310 C C . ASN B 1 119 ? 9.524 -89.992 2.777 1.00 55.63 193 ASN B C 1
ATOM 4311 O O . ASN B 1 119 ? 8.970 -90.742 3.597 1.00 51.54 193 ASN B O 1
ATOM 4316 N N . TYR B 1 120 ? 10.537 -89.194 3.126 1.00 56.95 194 TYR B N 1
ATOM 4317 C CA . TYR B 1 120 ? 11.077 -89.222 4.479 1.00 48.16 194 TYR B CA 1
ATOM 4318 C C . TYR B 1 120 ? 10.033 -88.807 5.503 1.00 49.68 194 TYR B C 1
ATOM 4319 O O . TYR B 1 120 ? 9.876 -89.464 6.530 1.00 48.97 194 TYR B O 1
ATOM 4328 N N . THR B 1 121 ? 9.334 -87.692 5.274 1.00 56.29 195 THR B N 1
ATOM 4329 C CA . THR B 1 121 ? 8.468 -87.198 6.343 1.00 56.84 195 THR B CA 1
ATOM 4330 C C . THR B 1 121 ? 7.309 -88.153 6.605 1.00 54.08 195 THR B C 1
ATOM 4331 O O . THR B 1 121 ? 6.957 -88.395 7.766 1.00 51.73 195 THR B O 1
ATOM 4335 N N . LYS B 1 122 ? 6.752 -88.765 5.560 1.00 54.90 196 LYS B N 1
ATOM 4336 C CA . LYS B 1 122 ? 5.704 -89.754 5.785 1.00 54.48 196 LYS B CA 1
ATOM 4337 C C . LYS B 1 122 ? 6.231 -90.973 6.544 1.00 54.80 196 LYS B C 1
ATOM 4338 O O . LYS B 1 122 ? 5.601 -91.433 7.505 1.00 52.70 196 LYS B O 1
ATOM 4344 N N . LEU B 1 123 ? 7.382 -91.520 6.118 1.00 52.99 197 LEU B N 1
ATOM 4345 C CA . LEU B 1 123 ? 7.984 -92.652 6.826 1.00 47.35 197 LEU B CA 1
ATOM 4346 C C . LEU B 1 123 ? 8.254 -92.317 8.292 1.00 51.73 197 LEU B C 1
ATOM 4347 O O . LEU B 1 123 ? 7.947 -93.109 9.199 1.00 52.95 197 LEU B O 1
ATOM 4352 N N . ARG B 1 124 ? 8.827 -91.139 8.544 1.00 52.73 198 ARG B N 1
ATOM 4353 C CA . ARG B 1 124 ? 9.143 -90.742 9.907 1.00 50.25 198 ARG B CA 1
ATOM 4354 C C . ARG B 1 124 ? 7.878 -90.539 10.731 1.00 52.89 198 ARG B C 1
ATOM 4355 O O . ARG B 1 124 ? 7.823 -90.950 11.889 1.00 50.84 198 ARG B O 1
ATOM 4363 N N . ALA B 1 125 ? 6.845 -89.911 10.162 1.00 52.05 199 ALA B N 1
ATOM 4364 C CA . ALA B 1 125 ? 5.621 -89.723 10.929 1.00 51.02 199 ALA B CA 1
ATOM 4365 C C . ALA B 1 125 ? 4.984 -91.067 11.275 1.00 52.47 199 ALA B C 1
ATOM 4366 O O . ALA B 1 125 ? 4.544 -91.281 12.412 1.00 55.96 199 ALA B O 1
ATOM 4368 N N . ASP B 1 126 ? 4.957 -92.002 10.326 1.00 51.17 200 ASP B N 1
ATOM 4369 C CA . ASP B 1 126 ? 4.358 -93.294 10.632 1.00 48.64 200 ASP B CA 1
ATOM 4370 C C . ASP B 1 126 ? 5.147 -94.020 11.713 1.00 51.04 200 ASP B C 1
ATOM 4371 O O . ASP B 1 126 ? 4.555 -94.625 12.611 1.00 55.10 200 ASP B O 1
ATOM 4376 N N . LEU B 1 127 ? 6.483 -93.954 11.665 1.00 53.82 201 LEU B N 1
ATOM 4377 C CA . LEU B 1 127 ? 7.288 -94.547 12.737 1.00 52.93 201 LEU B CA 1
ATOM 4378 C C . LEU B 1 127 ? 7.099 -93.810 14.074 1.00 57.96 201 LEU B C 1
ATOM 4379 O O . LEU B 1 127 ? 7.108 -94.431 15.145 1.00 55.88 201 LEU B O 1
ATOM 4384 N N . GLU B 1 128 ? 6.946 -92.482 14.032 1.00 54.17 202 GLU B N 1
ATOM 4385 C CA . GLU B 1 128 ? 6.733 -91.701 15.239 1.00 52.64 202 GLU B CA 1
ATOM 4386 C C . GLU B 1 128 ? 5.413 -92.060 15.900 1.00 61.71 202 GLU B C 1
ATOM 4387 O O . GLU B 1 128 ? 5.272 -91.924 17.124 1.00 62.96 202 GLU B O 1
ATOM 4393 N N . GLU B 1 129 ? 4.422 -92.468 15.097 1.00 63.56 203 GLU B N 1
ATOM 4394 C CA . GLU B 1 129 ? 3.122 -92.824 15.645 1.00 63.14 203 GLU B CA 1
ATOM 4395 C C . GLU B 1 129 ? 3.185 -94.047 16.530 1.00 63.58 203 GLU B C 1
ATOM 4396 O O . GLU B 1 129 ? 2.261 -94.272 17.310 1.00 70.97 203 GLU B O 1
ATOM 4402 N N . ASN B 1 130 ? 4.248 -94.834 16.445 1.00 58.42 204 ASN B N 1
ATOM 4403 C CA . ASN B 1 130 ? 4.365 -96.019 17.276 1.00 58.39 204 ASN B CA 1
ATOM 4404 C C . ASN B 1 130 ? 5.487 -95.891 18.291 1.00 57.62 204 ASN B C 1
ATOM 4405 O O . ASN B 1 130 ? 5.936 -96.894 18.862 1.00 55.65 204 ASN B O 1
ATOM 4410 N N . GLY B 1 131 ? 5.943 -94.670 18.526 1.00 56.31 205 GLY B N 1
ATOM 4411 C CA . GLY B 1 131 ? 6.862 -94.398 19.600 1.00 54.94 205 GLY B CA 1
ATOM 4412 C C . GLY B 1 131 ? 8.318 -94.356 19.221 1.00 55.94 205 GLY B C 1
ATOM 4413 O O . GLY B 1 131 ? 9.166 -94.438 20.121 1.00 62.48 205 GLY B O 1
ATOM 4414 N N . SER B 1 132 ? 8.639 -94.231 17.936 1.00 49.06 206 SER B N 1
ATOM 4415 C CA . SER B 1 132 ? 10.030 -94.129 17.527 1.00 47.45 206 SER B CA 1
ATOM 4416 C C . SER B 1 132 ? 10.579 -92.758 17.910 1.00 46.90 206 SER B C 1
ATOM 4417 O O . SER B 1 132 ? 9.865 -91.758 17.867 1.00 52.17 206 SER B O 1
ATOM 4420 N N . ILE B 1 133 ? 11.841 -92.706 18.311 1.00 44.35 207 ILE B N 1
ATOM 4421 C CA . ILE B 1 133 ? 12.525 -91.436 18.481 1.00 46.81 207 ILE B CA 1
ATOM 4422 C C . ILE B 1 133 ? 13.622 -91.333 17.426 1.00 48.78 207 ILE B C 1
ATOM 4423 O O . ILE B 1 133 ? 14.106 -92.330 16.882 1.00 48.32 207 ILE B O 1
ATOM 4428 N N . PHE B 1 134 ? 14.044 -90.104 17.157 1.00 48.24 208 PHE B N 1
ATOM 4429 C CA . PHE B 1 134 ? 15.021 -89.849 16.114 1.00 47.01 208 PHE B CA 1
ATOM 4430 C C . PHE B 1 134 ? 16.128 -88.977 16.677 1.00 48.92 208 PHE B C 1
ATOM 4431 O O . PHE B 1 134 ? 15.871 -87.866 17.154 1.00 51.61 208 PHE B O 1
ATOM 4439 N N . ASN B 1 135 ? 17.345 -89.516 16.685 1.00 47.10 209 ASN B N 1
ATOM 4440 C CA . ASN B 1 135 ? 18.491 -88.756 17.157 1.00 49.65 209 ASN B CA 1
ATOM 4441 C C . ASN B 1 135 ? 18.881 -87.683 16.147 1.00 52.01 209 ASN B C 1
ATOM 4442 O O . ASN B 1 135 ? 19.257 -86.577 16.538 1.00 51.97 209 ASN B O 1
ATOM 4447 N N . THR B 1 136 ? 18.734 -87.980 14.854 1.00 53.93 210 THR B N 1
ATOM 4448 C CA . THR B 1 136 ? 19.076 -87.110 13.733 1.00 54.59 210 THR B CA 1
ATOM 4449 C C . THR B 1 136 ? 17.897 -87.037 12.766 1.00 60.55 210 THR B C 1
ATOM 4450 O O . THR B 1 136 ? 16.987 -87.869 12.802 1.00 61.54 210 THR B O 1
ATOM 4454 N N . SER B 1 137 ? 17.901 -86.057 11.867 1.00 62.82 211 SER B N 1
ATOM 4455 C CA . SER B 1 137 ? 16.847 -86.040 10.857 1.00 59.65 211 SER B CA 1
ATOM 4456 C C . SER B 1 137 ? 17.282 -86.676 9.532 1.00 54.18 211 SER B C 1
ATOM 4457 O O . SER B 1 137 ? 16.642 -86.439 8.510 1.00 55.97 211 SER B O 1
ATOM 4460 N N . SER B 1 138 ? 18.301 -87.527 9.541 1.00 51.68 212 SER B N 1
ATOM 4461 C CA . SER B 1 138 ? 18.871 -88.081 8.320 1.00 60.51 212 SER B CA 1
ATOM 4462 C C . SER B 1 138 ? 18.106 -89.315 7.836 1.00 58.80 212 SER B C 1
ATOM 4463 O O . SER B 1 138 ? 17.459 -90.019 8.620 1.00 55.05 212 SER B O 1
ATOM 4466 N N . ASP B 1 139 ? 18.181 -89.567 6.520 1.00 57.68 213 ASP B N 1
ATOM 4467 C CA . ASP B 1 139 ? 17.440 -90.687 5.948 1.00 55.95 213 ASP B CA 1
ATOM 4468 C C . ASP B 1 139 ? 17.957 -91.992 6.500 1.00 53.56 213 ASP B C 1
ATOM 4469 O O . ASP B 1 139 ? 17.210 -92.967 6.660 1.00 51.56 213 ASP B O 1
ATOM 4474 N N . THR B 1 140 ? 19.241 -92.038 6.779 1.00 59.39 214 THR B N 1
ATOM 4475 C CA . THR B 1 140 ? 19.829 -93.305 7.156 1.00 52.52 214 THR B CA 1
ATOM 4476 C C . THR B 1 140 ? 19.283 -93.809 8.499 1.00 48.40 214 THR B C 1
ATOM 4477 O O . THR B 1 140 ? 19.186 -95.027 8.719 1.00 48.01 214 THR B O 1
ATOM 4481 N N . GLU B 1 141 ? 18.867 -92.904 9.392 1.00 52.36 215 GLU B N 1
ATOM 4482 C CA . GLU B 1 141 ? 18.245 -93.377 10.626 1.00 53.42 215 GLU B CA 1
ATOM 4483 C C . GLU B 1 141 ? 16.864 -93.980 10.350 1.00 49.69 215 GLU B C 1
ATOM 4484 O O . GLU B 1 141 ? 16.464 -94.948 11.013 1.00 45.81 215 GLU B O 1
ATOM 4490 N N . VAL B 1 142 ? 16.132 -93.433 9.370 1.00 46.92 216 VAL B N 1
ATOM 4491 C CA . VAL B 1 142 ? 14.865 -94.033 8.955 1.00 42.05 216 VAL B CA 1
ATOM 4492 C C . VAL B 1 142 ? 15.103 -95.425 8.373 1.00 44.82 216 VAL B C 1
ATOM 4493 O O . VAL B 1 142 ? 14.361 -96.372 8.671 1.00 45.53 216 VAL B O 1
ATOM 4497 N N . VAL B 1 143 ? 16.151 -95.582 7.552 1.00 45.22 217 VAL B N 1
ATOM 4498 C CA . VAL B 1 143 ? 16.478 -96.909 7.017 1.00 42.85 217 VAL B CA 1
ATOM 4499 C C . VAL B 1 143 ? 16.703 -97.904 8.161 1.00 42.39 217 VAL B C 1
ATOM 4500 O O . VAL B 1 143 ? 16.170 -99.023 8.153 1.00 37.35 217 VAL B O 1
ATOM 4504 N N . LEU B 1 144 ? 17.505 -97.513 9.165 1.00 45.33 218 LEU B N 1
ATOM 4505 C CA . LEU B 1 144 ? 17.766 -98.430 10.275 1.00 42.67 218 LEU B CA 1
ATOM 4506 C C . LEU B 1 144 ? 16.494 -98.748 11.047 1.00 44.94 218 LEU B C 1
ATOM 4507 O O . LEU B 1 144 ? 16.272 -99.898 11.438 1.00 42.70 218 LEU B O 1
ATOM 4512 N N . HIS B 1 145 ? 15.643 -97.743 11.266 1.00 43.48 219 HIS B N 1
ATOM 4513 C CA . HIS B 1 145 ? 14.367 -97.966 11.938 1.00 41.26 219 HIS B CA 1
ATOM 4514 C C . HIS B 1 145 ? 13.525 -98.990 11.205 1.00 43.01 219 HIS B C 1
ATOM 4515 O O . HIS B 1 145 ? 12.896 -99.858 11.832 1.00 46.25 219 HIS B O 1
ATOM 4522 N N . LEU B 1 146 ? 13.470 -98.874 9.872 1.00 43.47 220 LEU B N 1
ATOM 4523 C CA . LEU B 1 146 ? 12.651 -99.779 9.072 1.00 41.75 220 LEU B CA 1
ATOM 4524 C C . LEU B 1 146 ? 13.191 -101.194 9.138 1.00 42.36 220 LEU B C 1
ATOM 4525 O O . LEU B 1 146 ? 12.440 -102.136 9.409 1.00 47.48 220 LEU B O 1
ATOM 4530 N N . ILE B 1 147 ? 14.504 -101.351 8.974 1.00 40.96 221 ILE B N 1
ATOM 4531 C CA . ILE B 1 147 ? 15.126 -102.657 9.172 1.00 40.33 221 ILE B CA 1
ATOM 4532 C C . ILE B 1 147 ? 14.754 -103.226 10.529 1.00 41.46 221 ILE B C 1
ATOM 4533 O O . ILE B 1 147 ? 14.429 -104.408 10.652 1.00 42.99 221 ILE B O 1
ATOM 4538 N N . ALA B 1 148 ? 14.784 -102.392 11.571 1.00 42.31 222 ALA B N 1
ATOM 4539 C CA . ALA B 1 148 ? 14.563 -102.893 12.923 1.00 41.99 222 ALA B CA 1
ATOM 4540 C C . ALA B 1 148 ? 13.138 -103.401 13.117 1.00 49.45 222 ALA B C 1
ATOM 4541 O O . ALA B 1 148 ? 12.948 -104.449 13.748 1.00 51.77 222 ALA B O 1
ATOM 4543 N N . ILE B 1 149 ? 12.121 -102.686 12.602 1.00 46.96 223 ILE B N 1
ATOM 4544 C CA . ILE B 1 149 ? 10.754 -103.199 12.751 1.00 49.36 223 ILE B CA 1
ATOM 4545 C C . ILE B 1 149 ? 10.457 -104.396 11.862 1.00 47.90 223 ILE B C 1
ATOM 4546 O O . ILE B 1 149 ? 9.408 -105.033 12.029 1.00 46.92 223 ILE B O 1
ATOM 4551 N N . SER B 1 150 ? 11.345 -104.729 10.935 1.00 46.34 224 SER B N 1
ATOM 4552 C CA . SER B 1 150 ? 11.153 -105.943 10.157 1.00 51.66 224 SER B CA 1
ATOM 4553 C C . SER B 1 150 ? 11.330 -107.178 11.021 1.00 57.69 224 SER B C 1
ATOM 4554 O O . SER B 1 150 ? 12.231 -107.269 11.863 1.00 60.15 224 SER B O 1
ATOM 4557 N N . LYS B 1 151 ? 10.476 -108.143 10.771 1.00 65.97 225 LYS B N 1
ATOM 4558 C CA . LYS B 1 151 ? 10.432 -109.402 11.478 1.00 63.87 225 LYS B CA 1
ATOM 4559 C C . LYS B 1 151 ? 11.040 -110.527 10.648 1.00 60.17 225 LYS B C 1
ATOM 4560 O O . LYS B 1 151 ? 11.027 -111.683 11.077 1.00 69.82 225 LYS B O 1
ATOM 4566 N N . ALA B 1 152 ? 11.646 -110.190 9.522 1.00 54.67 226 ALA B N 1
ATOM 4567 C CA . ALA B 1 152 ? 12.212 -111.245 8.670 1.00 50.90 226 ALA B CA 1
ATOM 4568 C C . ALA B 1 152 ? 13.635 -111.560 9.071 1.00 44.98 226 ALA B C 1
ATOM 4569 O O . ALA B 1 152 ? 14.189 -110.817 9.804 1.00 50.39 226 ALA B O 1
ATOM 4571 N N . ARG B 1 153 ? 14.132 -112.692 8.620 1.00 43.48 227 ARG B N 1
ATOM 4572 C CA . ARG B 1 153 ? 15.517 -113.158 8.838 1.00 50.06 227 ARG B CA 1
ATOM 4573 C C . ARG B 1 153 ? 15.902 -113.837 7.526 1.00 45.97 227 ARG B C 1
ATOM 4574 O O . ARG B 1 153 ? 15.065 -114.495 6.963 1.00 43.27 227 ARG B O 1
ATOM 4582 N N . PRO B 1 154 ? 17.117 -113.687 6.983 1.00 46.74 228 PRO B N 1
ATOM 4583 C CA . PRO B 1 154 ? 18.214 -113.019 7.634 1.00 49.75 228 PRO B CA 1
ATOM 4584 C C . PRO B 1 154 ? 18.259 -111.502 7.466 1.00 51.35 228 PRO B C 1
ATOM 4585 O O . PRO B 1 154 ? 17.316 -110.920 7.133 1.00 45.86 228 PRO B O 1
ATOM 4589 N N . PHE B 1 155 ? 19.428 -110.933 7.677 1.00 51.82 229 PHE B N 1
ATOM 4590 C CA . PHE B 1 155 ? 19.584 -109.485 7.649 1.00 44.72 229 PHE B CA 1
ATOM 4591 C C . PHE B 1 155 ? 19.220 -108.913 6.291 1.00 47.11 229 PHE B C 1
ATOM 4592 O O . PHE B 1 155 ? 18.565 -107.861 6.206 1.00 47.51 229 PHE B O 1
ATOM 4600 N N . PHE B 1 156 ? 19.626 -109.587 5.212 1.00 45.40 230 PHE B N 1
ATOM 4601 C CA . PHE B 1 156 ? 19.334 -109.025 3.903 1.00 43.12 230 PHE B CA 1
ATOM 4602 C C . PHE B 1 156 ? 17.842 -109.032 3.633 1.00 44.63 230 PHE B C 1
ATOM 4603 O O . PHE B 1 156 ? 17.347 -108.174 2.902 1.00 45.31 230 PHE B O 1
ATOM 4611 N N . MET B 1 157 ? 17.103 -109.972 4.220 1.00 45.23 231 MET B N 1
ATOM 4612 C CA . MET B 1 157 ? 15.661 -109.943 4.020 1.00 46.42 231 MET B CA 1
ATOM 4613 C C . MET B 1 157 ? 15.055 -108.714 4.669 1.00 44.65 231 MET B C 1
ATOM 4614 O O . MET B 1 157 ? 14.137 -108.098 4.110 1.00 43.69 231 MET B O 1
ATOM 4619 N N . ARG B 1 158 ? 15.589 -108.314 5.828 1.00 46.99 232 ARG B N 1
ATOM 4620 C CA . ARG B 1 158 ? 15.118 -107.087 6.463 1.00 43.12 232 ARG B CA 1
ATOM 4621 C C . ARG B 1 158 ? 15.518 -105.860 5.656 1.00 41.38 232 ARG B C 1
ATOM 4622 O O . ARG B 1 158 ? 14.726 -104.922 5.533 1.00 41.60 232 ARG B O 1
ATOM 4630 N N . ILE B 1 159 ? 16.723 -105.858 5.072 1.00 39.22 233 ILE B N 1
ATOM 4631 C CA . ILE B 1 159 ? 17.087 -104.775 4.157 1.00 41.18 233 ILE B CA 1
ATOM 4632 C C . ILE B 1 159 ? 16.086 -104.687 3.011 1.00 44.55 233 ILE B C 1
ATOM 4633 O O . ILE B 1 159 ? 15.667 -103.589 2.619 1.00 43.47 233 ILE B O 1
ATOM 4638 N N . VAL B 1 160 ? 15.700 -105.842 2.447 1.00 43.85 234 VAL B N 1
ATOM 4639 C CA . VAL B 1 160 ? 14.734 -105.874 1.343 1.00 45.89 234 VAL B CA 1
ATOM 4640 C C . VAL B 1 160 ? 13.391 -105.311 1.799 1.00 49.29 234 VAL B C 1
ATOM 4641 O O . VAL B 1 160 ? 12.784 -104.455 1.129 1.00 49.42 234 VAL B O 1
ATOM 4645 N N . ASP B 1 161 ? 12.922 -105.776 2.962 1.00 47.38 235 ASP B N 1
ATOM 4646 C CA . ASP B 1 161 ? 11.685 -105.263 3.532 1.00 44.70 235 ASP B CA 1
ATOM 4647 C C . ASP B 1 161 ? 11.744 -103.750 3.673 1.00 47.85 235 ASP B C 1
ATOM 4648 O O . ASP B 1 161 ? 10.799 -103.046 3.297 1.00 50.39 235 ASP B O 1
ATOM 4653 N N . ALA B 1 162 ? 12.877 -103.224 4.146 1.00 48.84 236 ALA B N 1
ATOM 4654 C CA . ALA B 1 162 ? 12.973 -101.789 4.391 1.00 47.89 236 ALA B CA 1
ATOM 4655 C C . ALA B 1 162 ? 13.012 -101.015 3.084 1.00 46.03 236 ALA B C 1
ATOM 4656 O O . ALA B 1 162 ? 12.305 -100.010 2.924 1.00 44.05 236 ALA B O 1
ATOM 4658 N N . CYS B 1 163 ? 13.791 -101.498 2.118 1.00 43.90 237 CYS B N 1
ATOM 4659 C CA . CYS B 1 163 ? 13.930 -100.769 0.868 1.00 45.10 237 CYS B CA 1
ATOM 4660 C C . CYS B 1 163 ? 12.617 -100.703 0.103 1.00 48.25 237 CYS B C 1
ATOM 4661 O O . CYS B 1 163 ? 12.343 -99.689 -0.554 1.00 48.72 237 CYS B O 1
ATOM 4664 N N . GLU B 1 164 ? 11.768 -101.735 0.212 1.00 51.55 238 GLU B N 1
ATOM 4665 C CA . GLU B 1 164 ? 10.489 -101.684 -0.501 1.00 51.64 238 GLU B CA 1
ATOM 4666 C C . GLU B 1 164 ? 9.600 -100.534 -0.031 1.00 47.24 238 GLU B C 1
ATOM 4667 O O . GLU B 1 164 ? 8.688 -100.140 -0.763 1.00 46.55 238 GLU B O 1
ATOM 4673 N N . LYS B 1 165 ? 9.882 -99.933 1.124 1.00 43.02 239 LYS B N 1
ATOM 4674 C CA . LYS B 1 165 ? 9.087 -98.810 1.583 1.00 38.71 239 LYS B CA 1
ATOM 4675 C C . LYS B 1 165 ? 9.724 -97.479 1.254 1.00 43.63 239 LYS B C 1
ATOM 4676 O O . LYS B 1 165 ? 9.112 -96.440 1.501 1.00 44.46 239 LYS B O 1
ATOM 4682 N N . LEU B 1 166 ? 10.930 -97.479 0.707 1.00 46.35 240 LEU B N 1
ATOM 4683 C CA . LEU B 1 166 ? 11.637 -96.240 0.434 1.00 46.62 240 LEU B CA 1
ATOM 4684 C C . LEU B 1 166 ? 11.378 -95.807 -0.997 1.00 48.63 240 LEU B C 1
ATOM 4685 O O . LEU B 1 166 ? 11.643 -96.570 -1.935 1.00 50.96 240 LEU B O 1
ATOM 4690 N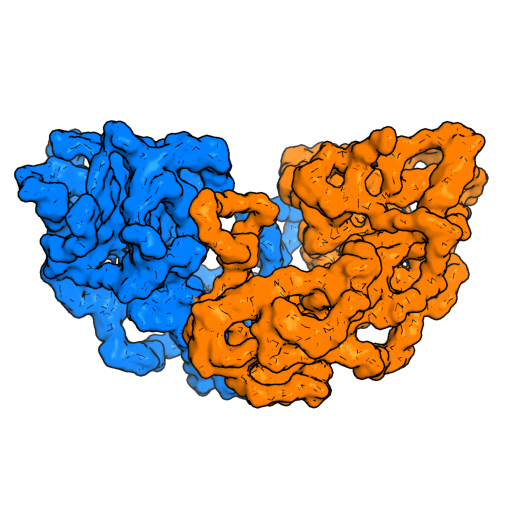 N . GLN B 1 167 ? 10.914 -94.574 -1.164 1.00 46.18 241 GLN B N 1
ATOM 4691 C CA . GLN B 1 167 ? 10.920 -93.911 -2.458 1.00 46.69 241 GLN B CA 1
ATOM 4692 C C . GLN B 1 167 ? 12.087 -92.934 -2.525 1.00 47.05 241 GLN B C 1
ATOM 4693 O O . GLN B 1 167 ? 12.324 -92.179 -1.585 1.00 49.34 241 GLN B O 1
ATOM 4699 N N . GLY B 1 168 ? 12.802 -92.932 -3.643 1.00 47.90 242 GLY B N 1
ATOM 4700 C CA . GLY B 1 168 ? 13.848 -91.954 -3.839 1.00 46.15 242 GLY B CA 1
ATOM 4701 C C . GLY B 1 168 ? 15.162 -92.596 -4.248 1.00 48.05 242 GLY B C 1
ATOM 4702 O O . GLY B 1 168 ? 15.209 -93.722 -4.760 1.00 50.70 242 GLY B O 1
ATOM 4703 N N . ALA B 1 169 ? 16.244 -91.870 -4.014 1.00 45.01 243 ALA B N 1
ATOM 4704 C CA . ALA B 1 169 ? 17.570 -92.321 -4.376 1.00 41.62 243 ALA B CA 1
ATOM 4705 C C . ALA B 1 169 ? 18.272 -92.876 -3.146 1.00 40.76 243 ALA B C 1
ATOM 4706 O O . ALA B 1 169 ? 18.116 -92.348 -2.047 1.00 45.17 243 ALA B O 1
ATOM 4708 N N . TYR B 1 170 ? 19.014 -93.963 -3.322 1.00 40.99 244 TYR B N 1
ATOM 4709 C CA . TYR B 1 170 ? 19.889 -94.441 -2.257 1.00 41.36 244 TYR B CA 1
ATOM 4710 C C . TYR B 1 170 ? 20.952 -95.375 -2.825 1.00 42.83 244 TYR B C 1
ATOM 4711 O O . TYR B 1 170 ? 20.645 -96.317 -3.561 1.00 42.83 244 TYR B O 1
ATOM 4720 N N . SER B 1 171 ? 22.207 -95.092 -2.507 1.00 42.45 245 SER B N 1
ATOM 4721 C CA . SER B 1 171 ? 23.276 -96.076 -2.593 1.00 43.67 245 SER B CA 1
ATOM 4722 C C . SER B 1 171 ? 23.850 -96.181 -1.198 1.00 43.57 245 SER B C 1
ATOM 4723 O O . SER B 1 171 ? 24.264 -95.172 -0.621 1.00 43.36 245 SER B O 1
ATOM 4726 N N . MET B 1 172 ? 23.791 -97.375 -0.630 1.00 40.94 246 MET B N 1
ATOM 4727 C CA . MET B 1 172 ? 24.094 -97.552 0.769 1.00 36.49 246 MET B CA 1
ATOM 4728 C C . MET B 1 172 ? 25.092 -98.680 0.934 1.00 41.87 246 MET B C 1
ATOM 4729 O O . MET B 1 172 ? 25.136 -99.615 0.130 1.00 46.59 246 MET B O 1
ATOM 4734 N N . VAL B 1 173 ? 25.878 -98.597 2.002 1.00 41.06 247 VAL B N 1
ATOM 4735 C CA . VAL B 1 173 ? 26.648 -99.737 2.475 1.00 39.90 247 VAL B CA 1
ATOM 4736 C C . VAL B 1 173 ? 26.317 -99.951 3.942 1.00 42.08 247 VAL B C 1
ATOM 4737 O O . VAL B 1 173 ? 26.292 -98.998 4.732 1.00 41.66 247 VAL B O 1
ATOM 4741 N N . PHE B 1 174 ? 25.986 -101.191 4.275 1.00 43.00 248 PHE B N 1
ATOM 4742 C CA . PHE B 1 174 ? 25.672 -101.660 5.608 1.00 36.87 248 PHE B CA 1
ATOM 4743 C C . PHE B 1 174 ? 26.842 -102.483 6.107 1.00 41.04 248 PHE B C 1
ATOM 4744 O O . PHE B 1 174 ? 27.437 -103.244 5.334 1.00 44.93 248 PHE B O 1
ATOM 4752 N N . VAL B 1 175 ? 27.145 -102.358 7.401 1.00 42.49 249 VAL B N 1
ATOM 4753 C CA . VAL B 1 175 ? 28.117 -103.211 8.081 1.00 44.47 249 VAL B CA 1
ATOM 4754 C C . VAL B 1 175 ? 27.463 -103.816 9.325 1.00 44.43 249 VAL B C 1
ATOM 4755 O O . VAL B 1 175 ? 26.714 -103.138 10.044 1.00 47.37 249 VAL B O 1
ATOM 4759 N N . THR B 1 176 ? 27.691 -105.117 9.539 1.00 44.88 250 THR B N 1
ATOM 4760 C CA . THR B 1 176 ? 27.263 -105.801 10.763 1.00 46.33 250 THR B CA 1
ATOM 4761 C C . THR B 1 176 ? 28.442 -106.514 11.407 1.00 47.50 250 THR B C 1
ATOM 4762 O O . THR B 1 176 ? 29.573 -106.389 10.934 1.00 50.07 250 THR B O 1
ATOM 4766 N N . GLU B 1 177 ? 28.180 -107.319 12.435 1.00 47.94 251 GLU B N 1
ATOM 4767 C CA . GLU B 1 177 ? 29.248 -108.011 13.150 1.00 49.43 251 GLU B CA 1
ATOM 4768 C C . GLU B 1 177 ? 30.072 -108.915 12.241 1.00 54.67 251 GLU B C 1
ATOM 4769 O O . GLU B 1 177 ? 31.220 -109.225 12.575 1.00 57.00 251 GLU B O 1
ATOM 4775 N N . ASP B 1 178 ? 29.532 -109.339 11.086 1.00 52.02 252 ASP B N 1
ATOM 4776 C CA . ASP B 1 178 ? 30.352 -110.175 10.215 1.00 53.35 252 ASP B CA 1
ATOM 4777 C C . ASP B 1 178 ? 29.975 -110.099 8.736 1.00 55.25 252 ASP B C 1
ATOM 4778 O O . ASP B 1 178 ? 30.352 -110.999 7.972 1.00 56.31 252 ASP B O 1
ATOM 4783 N N . LYS B 1 179 ? 29.277 -109.052 8.304 1.00 49.06 253 LYS B N 1
ATOM 4784 C CA . LYS B 1 179 ? 28.859 -108.936 6.919 1.00 48.07 253 LYS B CA 1
ATOM 4785 C C . LYS B 1 179 ? 29.036 -107.503 6.450 1.00 47.25 253 LYS B C 1
ATOM 4786 O O . LYS B 1 179 ? 28.977 -106.559 7.242 1.00 48.39 253 LYS B O 1
ATOM 4792 N N . LEU B 1 180 ? 29.247 -107.353 5.147 1.00 43.40 254 LEU B N 1
ATOM 4793 C CA . LEU B 1 180 ? 29.242 -106.050 4.500 1.00 40.43 254 LEU B CA 1
ATOM 4794 C C . LEU B 1 180 ? 28.258 -106.161 3.347 1.00 45.49 254 LEU B C 1
ATOM 4795 O O . LEU B 1 180 ? 28.390 -107.060 2.516 1.00 46.97 254 LEU B O 1
ATOM 4800 N N . VAL B 1 181 ? 27.240 -105.312 3.301 1.00 42.06 255 VAL B N 1
ATOM 4801 C CA . VAL B 1 181 ? 26.288 -105.424 2.201 1.00 45.21 255 VAL B CA 1
ATOM 4802 C C . VAL B 1 181 ? 26.125 -104.066 1.516 1.00 46.26 255 VAL B C 1
ATOM 4803 O O . VAL B 1 181 ? 26.113 -103.016 2.166 1.00 42.37 255 VAL B O 1
ATOM 4807 N N . ALA B 1 182 ? 26.004 -104.102 0.186 1.00 46.16 256 ALA B N 1
ATOM 4808 C CA . ALA B 1 182 ? 25.845 -102.930 -0.657 1.00 38.84 256 ALA B CA 1
ATOM 4809 C C . ALA B 1 182 ? 24.448 -102.941 -1.257 1.00 39.04 256 ALA B C 1
ATOM 4810 O O . ALA B 1 182 ? 23.931 -103.996 -1.631 1.00 41.46 256 ALA B O 1
ATOM 4812 N N . VAL B 1 183 ? 23.827 -101.777 -1.339 1.00 36.53 257 VAL B N 1
ATOM 4813 C CA . VAL B 1 183 ? 22.476 -101.671 -1.864 1.00 36.33 257 VAL B CA 1
ATOM 4814 C C . VAL B 1 183 ? 22.420 -100.523 -2.847 1.00 41.39 257 VAL B C 1
ATOM 4815 O O . VAL B 1 183 ? 22.859 -99.409 -2.534 1.00 41.09 257 VAL B O 1
ATOM 4819 N N . ARG B 1 184 ? 21.865 -100.787 -4.025 1.00 42.42 258 ARG B N 1
ATOM 4820 C CA . ARG B 1 184 ? 21.577 -99.735 -4.992 1.00 39.30 258 ARG B CA 1
ATOM 4821 C C . ARG B 1 184 ? 20.092 -99.751 -5.327 1.00 41.31 258 ARG B C 1
ATOM 4822 O O . ARG B 1 184 ? 19.537 -100.809 -5.666 1.00 47.68 258 ARG B O 1
ATOM 4830 N N . ASP B 1 185 ? 19.461 -98.575 -5.225 1.00 42.03 259 ASP B N 1
ATOM 4831 C CA . ASP B 1 185 ? 18.022 -98.420 -5.397 1.00 39.95 259 ASP B CA 1
ATOM 4832 C C . ASP B 1 185 ? 17.622 -98.765 -6.829 1.00 43.89 259 ASP B C 1
ATOM 4833 O O . ASP B 1 185 ? 18.445 -98.723 -7.755 1.00 40.80 259 ASP B O 1
ATOM 4838 N N . PRO B 1 186 ? 16.355 -99.131 -7.031 1.00 48.40 260 PRO B N 1
ATOM 4839 C CA . PRO B 1 186 ? 15.954 -99.697 -8.330 1.00 47.58 260 PRO B CA 1
ATOM 4840 C C . PRO B 1 186 ? 16.133 -98.755 -9.498 1.00 43.70 260 PRO B C 1
ATOM 4841 O O . PRO B 1 186 ? 16.329 -99.226 -10.621 1.00 47.27 260 PRO B O 1
ATOM 4845 N N . HIS B 1 187 ? 16.073 -97.446 -9.285 1.00 41.46 261 HIS B N 1
ATOM 4846 C CA . HIS B 1 187 ? 16.336 -96.540 -10.389 1.00 43.02 261 HIS B CA 1
ATOM 4847 C C . HIS B 1 187 ? 17.819 -96.348 -10.668 1.00 48.66 261 HIS B C 1
ATOM 4848 O O . HIS B 1 187 ? 18.174 -95.856 -11.750 1.00 46.82 261 HIS B O 1
ATOM 4855 N N . GLY B 1 188 ? 18.688 -96.737 -9.738 1.00 45.83 262 GLY B N 1
ATOM 4856 C CA . GLY B 1 188 ? 20.109 -96.498 -9.906 1.00 44.25 262 GLY B CA 1
ATOM 4857 C C . GLY B 1 188 ? 20.510 -95.034 -9.949 1.00 45.43 262 GLY B C 1
ATOM 4858 O O . GLY B 1 188 ? 21.497 -94.703 -10.606 1.00 44.12 262 GLY B O 1
ATOM 4859 N N . PHE B 1 189 ? 19.784 -94.152 -9.244 1.00 47.54 263 PHE B N 1
ATOM 4860 C CA . PHE B 1 189 ? 20.046 -92.706 -9.291 1.00 46.31 263 PHE B CA 1
ATOM 4861 C C . PHE B 1 189 ? 21.506 -92.362 -9.024 1.00 44.25 263 PHE B C 1
ATOM 4862 O O . PHE B 1 189 ? 22.050 -91.432 -9.624 1.00 42.23 263 PHE B O 1
ATOM 4870 N N . ARG B 1 190 ? 22.133 -93.064 -8.068 1.00 47.43 264 ARG B N 1
ATOM 4871 C CA . ARG B 1 190 ? 23.418 -92.782 -7.454 1.00 42.07 264 ARG B CA 1
ATOM 4872 C C . ARG B 1 190 ? 24.442 -93.853 -7.776 1.00 43.53 264 ARG B C 1
ATOM 4873 O O . ARG B 1 190 ? 24.131 -95.048 -7.678 1.00 46.55 264 ARG B O 1
ATOM 4881 N N . PRO B 1 191 ? 25.669 -93.463 -8.115 1.00 41.16 265 PRO B N 1
ATOM 4882 C CA . PRO B 1 191 ? 26.695 -94.455 -8.444 1.00 35.67 265 PRO B CA 1
ATOM 4883 C C . PRO B 1 191 ? 27.128 -95.257 -7.230 1.00 39.51 265 PRO B C 1
ATOM 4884 O O . PRO B 1 191 ? 27.176 -94.744 -6.106 1.00 45.97 265 PRO B O 1
ATOM 4888 N N . LEU B 1 192 ? 27.417 -96.533 -7.480 1.00 40.58 266 LEU B N 1
ATOM 4889 C CA . LEU B 1 192 ? 28.035 -97.474 -6.551 1.00 41.53 266 LEU B CA 1
ATOM 4890 C C . LEU B 1 192 ? 28.742 -98.517 -7.402 1.00 44.35 266 LEU B C 1
ATOM 4891 O O . LEU B 1 192 ? 28.174 -98.976 -8.402 1.00 43.73 266 LEU B O 1
ATOM 4896 N N . VAL B 1 193 ? 29.997 -98.828 -7.059 1.00 44.49 267 VAL B N 1
ATOM 4897 C CA . VAL B 1 193 ? 30.828 -99.749 -7.832 1.00 41.95 267 VAL B CA 1
ATOM 4898 C C . VAL B 1 193 ? 31.610 -100.633 -6.874 1.00 43.95 267 VAL B C 1
ATOM 4899 O O . VAL B 1 193 ? 31.892 -100.255 -5.732 1.00 44.45 267 VAL B O 1
ATOM 4903 N N . MET B 1 194 ? 31.981 -101.817 -7.367 1.00 42.64 268 MET B N 1
ATOM 4904 C CA . MET B 1 194 ? 32.651 -102.854 -6.586 1.00 47.33 268 MET B CA 1
ATOM 4905 C C . MET B 1 194 ? 34.005 -103.206 -7.203 1.00 49.53 268 MET B C 1
ATOM 4906 O O . MET B 1 194 ? 34.161 -103.225 -8.430 1.00 48.84 268 MET B O 1
ATOM 4911 N N . GLY B 1 195 ? 34.985 -103.491 -6.342 1.00 48.24 269 GLY B N 1
ATOM 4912 C CA . GLY B 1 195 ? 36.309 -103.879 -6.782 1.00 49.70 269 GLY B CA 1
ATOM 4913 C C . GLY B 1 195 ? 36.910 -104.863 -5.804 1.00 52.20 269 GLY B C 1
ATOM 4914 O O . GLY B 1 195 ? 36.411 -105.044 -4.693 1.00 51.92 269 GLY B O 1
ATOM 4915 N N . ARG B 1 196 ? 38.006 -105.498 -6.231 1.00 56.77 270 ARG B N 1
ATOM 4916 C CA . ARG B 1 196 ? 38.698 -106.507 -5.425 1.00 54.54 270 ARG B CA 1
ATOM 4917 C C . ARG B 1 196 ? 40.184 -106.193 -5.313 1.00 52.94 270 ARG B C 1
ATOM 4918 O O . ARG B 1 196 ? 40.810 -105.815 -6.302 1.00 54.30 270 ARG B O 1
ATOM 4926 N N . ARG B 1 197 ? 40.745 -106.342 -4.106 1.00 50.88 271 ARG B N 1
ATOM 4927 C CA . ARG B 1 197 ? 42.180 -106.167 -3.883 1.00 55.42 271 ARG B CA 1
ATOM 4928 C C . ARG B 1 197 ? 42.959 -107.442 -4.250 1.00 58.40 271 ARG B C 1
ATOM 4929 O O . ARG B 1 197 ? 42.397 -108.426 -4.740 1.00 63.05 271 ARG B O 1
ATOM 4937 N N . SER B 1 198 ? 44.282 -107.431 -4.026 1.00 57.96 272 SER B N 1
ATOM 4938 C CA . SER B 1 198 ? 45.105 -108.603 -4.341 1.00 53.70 272 SER B CA 1
ATOM 4939 C C . SER B 1 198 ? 44.738 -109.797 -3.462 1.00 57.79 272 SER B C 1
ATOM 4940 O O . SER B 1 198 ? 44.492 -110.896 -3.967 1.00 60.10 272 SER B O 1
ATOM 4943 N N . ASN B 1 199 ? 44.720 -109.609 -2.140 1.00 58.61 273 ASN B N 1
ATOM 4944 C CA . ASN B 1 199 ? 44.038 -110.533 -1.237 1.00 54.47 273 ASN B CA 1
ATOM 4945 C C . ASN B 1 199 ? 42.539 -110.494 -1.504 1.00 63.37 273 ASN B C 1
ATOM 4946 O O . ASN B 1 199 ? 42.041 -109.739 -2.344 1.00 65.04 273 ASN B O 1
ATOM 4951 N N . GLY B 1 200 ? 41.787 -111.281 -0.758 1.00 66.32 274 GLY B N 1
ATOM 4952 C CA . GLY B 1 200 ? 40.385 -111.402 -1.123 1.00 70.82 274 GLY B CA 1
ATOM 4953 C C . GLY B 1 200 ? 39.547 -110.142 -1.009 1.00 63.30 274 GLY B C 1
ATOM 4954 O O . GLY B 1 200 ? 38.383 -110.136 -1.427 1.00 64.80 274 GLY B O 1
ATOM 4955 N N . ALA B 1 201 ? 40.150 -109.061 -0.501 1.00 62.62 275 ALA B N 1
ATOM 4956 C CA . ALA B 1 201 ? 39.412 -107.888 -0.028 1.00 60.21 275 ALA B CA 1
ATOM 4957 C C . ALA B 1 201 ? 38.455 -107.324 -1.073 1.00 56.96 275 ALA B C 1
ATOM 4958 O O . ALA B 1 201 ? 38.846 -107.039 -2.210 1.00 56.20 275 ALA B O 1
ATOM 4960 N N . VAL B 1 202 ? 37.206 -107.118 -0.655 1.00 53.46 276 VAL B N 1
ATOM 4961 C CA . VAL B 1 202 ? 36.145 -106.600 -1.515 1.00 52.21 276 VAL B CA 1
ATOM 4962 C C . VAL B 1 202 ? 35.818 -105.181 -1.060 1.00 50.50 276 VAL B C 1
ATOM 4963 O O . VAL B 1 202 ? 35.663 -104.933 0.142 1.00 52.59 276 VAL B O 1
ATOM 4967 N N . VAL B 1 203 ? 35.760 -104.235 -1.998 1.00 44.38 277 VAL B N 1
ATOM 4968 C CA . VAL B 1 203 ? 35.457 -102.857 -1.637 1.00 46.18 277 VAL B CA 1
ATOM 4969 C C . VAL B 1 203 ? 34.342 -102.305 -2.523 1.00 47.21 277 VAL B C 1
ATOM 4970 O O . VAL B 1 203 ? 34.251 -102.611 -3.720 1.00 44.71 277 VAL B O 1
ATOM 4974 N N . PHE B 1 204 ? 33.480 -101.503 -1.912 1.00 41.80 278 PHE B N 1
ATOM 4975 C CA . PHE B 1 204 ? 32.463 -100.736 -2.610 1.00 41.23 278 PHE B CA 1
ATOM 4976 C C . PHE B 1 204 ? 32.797 -99.258 -2.459 1.00 46.31 278 PHE B C 1
ATOM 4977 O O . PHE B 1 204 ? 33.322 -98.825 -1.424 1.00 44.73 278 PHE B O 1
ATOM 4985 N N . ALA B 1 205 ? 32.507 -98.488 -3.506 1.00 40.77 279 ALA B N 1
ATOM 4986 C CA . ALA B 1 205 ? 32.763 -97.061 -3.455 1.00 38.04 279 ALA B CA 1
ATOM 4987 C C . ALA B 1 205 ? 31.788 -96.329 -4.351 1.00 43.15 279 ALA B C 1
ATOM 4988 O O . ALA B 1 205 ? 31.274 -96.869 -5.339 1.00 45.31 279 ALA B O 1
ATOM 4990 N N . SER B 1 206 ? 31.589 -95.062 -4.012 1.00 39.24 280 SER B N 1
ATOM 4991 C CA . SER B 1 206 ? 30.722 -94.221 -4.809 1.00 38.11 280 SER B CA 1
ATOM 4992 C C . SER B 1 206 ? 31.269 -93.990 -6.211 1.00 41.99 280 SER B C 1
ATOM 4993 O O . SER B 1 206 ? 30.481 -93.777 -7.136 1.00 45.26 280 SER B O 1
ATOM 4996 N N . GLU B 1 207 ? 32.601 -93.980 -6.389 1.00 45.35 281 GLU B N 1
ATOM 4997 C CA . GLU B 1 207 ? 33.239 -93.758 -7.692 1.00 43.54 281 GLU B CA 1
ATOM 4998 C C . GLU B 1 207 ? 34.433 -94.673 -7.840 1.00 45.06 281 GLU B C 1
ATOM 4999 O O . GLU B 1 207 ? 35.034 -95.099 -6.852 1.00 49.97 281 GLU B O 1
ATOM 5005 N N . THR B 1 208 ? 34.806 -94.940 -9.090 1.00 47.30 282 THR B N 1
ATOM 5006 C CA . THR B 1 208 ? 35.891 -95.895 -9.305 1.00 51.80 282 THR B CA 1
ATOM 5007 C C . THR B 1 208 ? 37.236 -95.336 -8.860 1.00 53.87 282 THR B C 1
ATOM 5008 O O . THR B 1 208 ? 38.156 -96.117 -8.607 1.00 53.74 282 THR B O 1
ATOM 5012 N N . CYS B 1 209 ? 37.365 -94.008 -8.757 1.00 52.20 283 CYS B N 1
ATOM 5013 C CA . CYS B 1 209 ? 38.648 -93.405 -8.404 1.00 50.08 283 CYS B CA 1
ATOM 5014 C C . CYS B 1 209 ? 39.116 -93.832 -7.012 1.00 53.16 283 CYS B C 1
ATOM 5015 O O . CYS B 1 209 ? 40.319 -94.045 -6.787 1.00 52.89 283 CYS B O 1
ATOM 5018 N N . ALA B 1 210 ? 38.177 -93.972 -6.066 1.00 53.20 284 ALA B N 1
ATOM 5019 C CA . ALA B 1 210 ? 38.507 -94.515 -4.749 1.00 49.03 284 ALA B CA 1
ATOM 5020 C C . ALA B 1 210 ? 39.005 -95.954 -4.843 1.00 50.54 284 ALA B C 1
ATOM 5021 O O . ALA B 1 210 ? 39.937 -96.336 -4.130 1.00 52.23 284 ALA B O 1
ATOM 5023 N N . LEU B 1 211 ? 38.395 -96.776 -5.706 1.00 52.34 285 LEU B N 1
ATOM 5024 C CA . LEU B 1 211 ? 38.922 -98.122 -5.946 1.00 51.54 285 LEU B CA 1
ATOM 5025 C C . LEU B 1 211 ? 40.341 -98.057 -6.481 1.00 54.72 285 LEU B C 1
ATOM 5026 O O . LEU B 1 211 ? 41.242 -98.757 -6.000 1.00 54.02 285 LEU B O 1
ATOM 5031 N N . ASP B 1 212 ? 40.552 -97.190 -7.473 1.00 56.31 286 ASP B N 1
ATOM 5032 C CA . ASP B 1 212 ? 41.849 -97.083 -8.124 1.00 55.90 286 ASP B CA 1
ATOM 5033 C C . ASP B 1 212 ? 42.946 -96.739 -7.122 1.00 52.46 286 ASP B C 1
ATOM 5034 O O . ASP B 1 212 ? 44.032 -97.330 -7.160 1.00 56.27 286 ASP B O 1
ATOM 5039 N N . LEU B 1 213 ? 42.662 -95.840 -6.179 1.00 51.89 287 LEU B N 1
ATOM 5040 C CA . LEU B 1 213 ? 43.711 -95.398 -5.262 1.00 51.83 287 LEU B CA 1
ATOM 5041 C C . LEU B 1 213 ? 44.240 -96.559 -4.428 1.00 59.98 287 LEU B C 1
ATOM 5042 O O . LEU B 1 213 ? 45.458 -96.740 -4.307 1.00 67.72 287 LEU B O 1
ATOM 5047 N N . ILE B 1 214 ? 43.342 -97.358 -3.842 1.00 61.73 288 ILE B N 1
ATOM 5048 C CA . ILE B 1 214 ? 43.745 -98.450 -2.954 1.00 61.03 288 ILE B CA 1
ATOM 5049 C C . ILE B 1 214 ? 43.841 -99.782 -3.703 1.00 59.51 288 ILE B C 1
ATOM 5050 O O . ILE B 1 214 ? 43.774 -100.856 -3.089 1.00 58.28 288 ILE B O 1
ATOM 5055 N N . GLU B 1 215 ? 44.036 -99.717 -5.024 1.00 55.09 289 GLU B N 1
ATOM 5056 C CA . GLU B 1 215 ? 44.414 -100.881 -5.829 1.00 57.96 289 GLU B CA 1
ATOM 5057 C C . GLU B 1 215 ? 43.413 -102.018 -5.689 1.00 60.17 289 GLU B C 1
ATOM 5058 O O . GLU B 1 215 ? 43.789 -103.187 -5.592 1.00 63.07 289 GLU B O 1
ATOM 5064 N N . ALA B 1 216 ? 42.130 -101.668 -5.653 1.00 61.39 290 ALA B N 1
ATOM 5065 C CA . ALA B 1 216 ? 41.043 -102.628 -5.807 1.00 56.94 290 ALA B CA 1
ATOM 5066 C C . ALA B 1 216 ? 40.608 -102.555 -7.262 1.00 57.17 290 ALA B C 1
ATOM 5067 O O . ALA B 1 216 ? 40.061 -101.542 -7.708 1.00 60.24 290 ALA B O 1
ATOM 5069 N N . THR B 1 217 ? 40.889 -103.606 -8.008 1.00 54.84 291 THR B N 1
ATOM 5070 C CA . THR B 1 217 ? 40.547 -103.633 -9.415 1.00 53.15 291 THR B CA 1
ATOM 5071 C C . THR B 1 217 ? 39.047 -103.536 -9.602 1.00 50.08 291 THR B C 1
ATOM 5072 O O . THR B 1 217 ? 38.289 -104.290 -8.985 1.00 55.28 291 THR B O 1
ATOM 5076 N N . TYR B 1 218 ? 38.631 -102.589 -10.434 1.00 45.27 292 TYR B N 1
ATOM 5077 C CA . TYR B 1 218 ? 37.224 -102.421 -10.776 1.00 48.47 292 TYR B CA 1
ATOM 5078 C C . TYR B 1 218 ? 36.662 -103.690 -11.397 1.00 52.81 292 TYR B C 1
ATOM 5079 O O . TYR B 1 218 ? 37.194 -104.184 -12.392 1.00 57.03 292 TYR B O 1
ATOM 5088 N N . GLU B 1 219 ? 35.560 -104.201 -10.841 1.00 53.90 293 GLU B N 1
ATOM 5089 C CA . GLU B 1 219 ? 34.898 -105.378 -11.388 1.00 54.72 293 GLU B CA 1
ATOM 5090 C C . GLU B 1 219 ? 33.620 -105.019 -12.133 1.00 56.09 293 GLU B C 1
ATOM 5091 O O . GLU B 1 219 ? 33.502 -105.308 -13.329 1.00 59.02 293 GLU B O 1
ATOM 5097 N N . ARG B 1 220 ? 32.647 -104.414 -11.453 1.00 51.74 294 ARG B N 1
ATOM 5098 C CA . ARG B 1 220 ? 31.395 -104.067 -12.109 1.00 51.02 294 ARG B CA 1
ATOM 5099 C C . ARG B 1 220 ? 30.673 -103.009 -11.291 1.00 47.85 294 ARG B C 1
ATOM 5100 O O . ARG B 1 220 ? 30.985 -102.780 -10.120 1.00 48.01 294 ARG B O 1
ATOM 5108 N N . GLU B 1 221 ? 29.706 -102.361 -11.933 1.00 43.62 295 GLU B N 1
ATOM 5109 C CA . GLU B 1 221 ? 28.713 -101.603 -11.193 1.00 44.18 295 GLU B CA 1
ATOM 5110 C C . GLU B 1 221 ? 27.920 -102.518 -10.258 1.00 43.53 295 GLU B C 1
ATOM 5111 O O . GLU B 1 221 ? 27.691 -103.698 -10.535 1.00 44.51 295 GLU B O 1
ATOM 5117 N N . VAL B 1 222 ? 27.518 -101.968 -9.121 1.00 39.45 296 VAL B N 1
ATOM 5118 C CA . VAL B 1 222 ? 26.399 -102.539 -8.406 1.00 37.83 296 VAL B CA 1
ATOM 5119 C C . VAL B 1 222 ? 25.140 -102.183 -9.179 1.00 43.08 296 VAL B C 1
ATOM 5120 O O . VAL B 1 222 ? 24.974 -101.044 -9.632 1.00 42.20 296 VAL B O 1
ATOM 5124 N N . TYR B 1 223 ? 24.285 -103.161 -9.396 1.00 46.47 297 TYR B N 1
ATOM 5125 C CA . TYR B 1 223 ? 23.220 -102.893 -10.353 1.00 44.01 297 TYR B CA 1
ATOM 5126 C C . TYR B 1 223 ? 22.033 -102.215 -9.684 1.00 44.30 297 TYR B C 1
ATOM 5127 O O . TYR B 1 223 ? 21.788 -102.407 -8.483 1.00 44.42 297 TYR B O 1
ATOM 5136 N N . PRO B 1 224 ? 21.285 -101.410 -10.433 1.00 40.17 298 PRO B N 1
ATOM 5137 C CA . PRO B 1 224 ? 20.068 -100.817 -9.864 1.00 43.21 298 PRO B CA 1
ATOM 5138 C C . PRO B 1 224 ? 19.163 -101.908 -9.315 1.00 44.69 298 PRO B C 1
ATOM 5139 O O . PRO B 1 224 ? 18.898 -102.913 -9.978 1.00 48.36 298 PRO B O 1
ATOM 5143 N N . GLY B 1 225 ? 18.730 -101.718 -8.074 1.00 42.69 299 GLY B N 1
ATOM 5144 C CA . GLY B 1 225 ? 17.925 -102.686 -7.365 1.00 44.61 299 GLY B CA 1
ATOM 5145 C C . GLY B 1 225 ? 18.683 -103.838 -6.753 1.00 45.81 299 GLY B C 1
ATOM 5146 O O . GLY B 1 225 ? 18.053 -104.810 -6.323 1.00 46.22 299 GLY B O 1
ATOM 5147 N N . GLU B 1 226 ? 20.005 -103.760 -6.651 1.00 46.38 300 GLU B N 1
ATOM 5148 C CA . GLU B 1 226 ? 20.752 -104.923 -6.179 1.00 45.11 300 GLU B CA 1
ATOM 5149 C C . GLU B 1 226 ? 21.061 -104.842 -4.687 1.00 46.17 300 GLU B C 1
ATOM 5150 O O . GLU B 1 226 ? 21.262 -103.757 -4.115 1.00 47.93 300 GLU B O 1
ATOM 5156 N N . VAL B 1 227 ? 21.085 -106.016 -4.060 1.00 40.69 301 VAL B N 1
ATOM 5157 C CA . VAL B 1 227 ? 21.476 -106.164 -2.662 1.00 40.56 301 VAL B CA 1
ATOM 5158 C C . VAL B 1 227 ? 22.592 -107.202 -2.660 1.00 42.13 301 VAL B C 1
ATOM 5159 O O . VAL B 1 227 ? 22.341 -108.405 -2.617 1.00 46.98 301 VAL B O 1
ATOM 5163 N N . LEU B 1 228 ? 23.831 -106.737 -2.757 1.00 44.69 302 LEU B N 1
ATOM 5164 C CA . LEU B 1 228 ? 25.014 -107.588 -2.693 1.00 43.09 302 LEU B CA 1
ATOM 5165 C C . LEU B 1 228 ? 25.405 -107.780 -1.243 1.00 42.47 302 LEU B C 1
ATOM 5166 O O . LEU B 1 228 ? 25.395 -106.823 -0.473 1.00 47.49 302 LEU B O 1
ATOM 5171 N N . VAL B 1 229 ? 25.787 -108.991 -0.867 1.00 35.95 303 VAL B N 1
ATOM 5172 C CA . VAL B 1 229 ? 26.238 -109.191 0.503 1.00 40.60 303 VAL B CA 1
ATOM 5173 C C . VAL B 1 229 ? 27.494 -110.047 0.473 1.00 42.51 303 VAL B C 1
ATOM 5174 O O . VAL B 1 229 ? 27.550 -111.050 -0.240 1.00 46.52 303 VAL B O 1
ATOM 5178 N N . VAL B 1 230 ? 28.525 -109.617 1.193 1.00 45.22 304 VAL B N 1
ATOM 5179 C CA . VAL B 1 230 ? 29.787 -110.334 1.261 1.00 45.91 304 VAL B CA 1
ATOM 5180 C C . VAL B 1 230 ? 30.032 -110.715 2.712 1.00 46.98 304 VAL B C 1
ATOM 5181 O O . VAL B 1 230 ? 29.843 -109.901 3.622 1.00 46.73 304 VAL B O 1
ATOM 5185 N N . ASP B 1 231 ? 30.403 -111.972 2.914 1.00 53.42 305 ASP B N 1
ATOM 5186 C CA . ASP B 1 231 ? 30.671 -112.557 4.212 1.00 55.51 305 ASP B CA 1
ATOM 5187 C C . ASP B 1 231 ? 31.805 -113.569 4.025 1.00 60.79 305 ASP B C 1
ATOM 5188 O O . ASP B 1 231 ? 32.578 -113.475 3.065 1.00 57.88 305 ASP B O 1
ATOM 5193 N N . LYS B 1 232 ? 31.905 -114.547 4.940 1.00 64.76 306 LYS B N 1
ATOM 5194 C CA . LYS B 1 232 ? 32.967 -115.546 4.836 1.00 64.77 306 LYS B CA 1
ATOM 5195 C C . LYS B 1 232 ? 32.859 -116.322 3.523 1.00 65.34 306 LYS B C 1
ATOM 5196 O O . LYS B 1 232 ? 33.872 -116.572 2.865 1.00 63.70 306 LYS B O 1
ATOM 5202 N N . ASP B 1 233 ? 31.633 -116.628 3.075 1.00 66.34 307 ASP B N 1
ATOM 5203 C CA . ASP B 1 233 ? 31.451 -117.393 1.837 1.00 70.18 307 ASP B CA 1
ATOM 5204 C C . ASP B 1 233 ? 31.954 -116.632 0.611 1.00 65.97 307 ASP B C 1
ATOM 5205 O O . ASP B 1 233 ? 32.511 -117.238 -0.309 1.00 63.05 307 ASP B O 1
ATOM 5210 N N . GLY B 1 234 ? 31.759 -115.310 0.577 1.00 65.11 308 GLY B N 1
ATOM 5211 C CA . GLY B 1 234 ? 32.206 -114.452 -0.500 1.00 56.65 308 GLY B CA 1
ATOM 5212 C C . GLY B 1 234 ? 31.127 -113.450 -0.857 1.00 55.18 308 GLY B C 1
ATOM 5213 O O . GLY B 1 234 ? 30.243 -113.180 -0.050 1.00 61.11 308 GLY B O 1
ATOM 5214 N N . VAL B 1 235 ? 31.207 -112.905 -2.081 1.00 49.70 309 VAL B N 1
ATOM 5215 C CA . VAL B 1 235 ? 30.237 -111.941 -2.604 1.00 43.99 309 VAL B CA 1
ATOM 5216 C C . VAL B 1 235 ? 29.078 -112.683 -3.258 1.00 41.93 309 VAL B C 1
ATOM 5217 O O . VAL B 1 235 ? 29.294 -113.513 -4.137 1.00 46.62 309 VAL B O 1
ATOM 5221 N N . LYS B 1 236 ? 27.845 -112.374 -2.864 1.00 43.30 310 LYS B N 1
ATOM 5222 C CA . LYS B 1 236 ? 26.682 -113.028 -3.463 1.00 43.04 310 LYS B CA 1
ATOM 5223 C C . LYS B 1 236 ? 25.550 -112.032 -3.643 1.00 45.33 310 LYS B C 1
ATOM 5224 O O . LYS B 1 236 ? 25.154 -111.358 -2.686 1.00 46.65 310 LYS B O 1
ATOM 5230 N N . CYS B 1 237 ? 25.013 -111.954 -4.858 1.00 42.65 311 CYS B N 1
ATOM 5231 C CA . CYS B 1 237 ? 23.825 -111.142 -5.089 1.00 42.54 311 CYS B CA 1
ATOM 5232 C C . CYS B 1 237 ? 22.621 -111.881 -4.538 1.00 46.42 311 CYS B C 1
ATOM 5233 O O . CYS B 1 237 ? 22.220 -112.900 -5.099 1.00 48.94 311 CYS B O 1
ATOM 5236 N N . GLN B 1 238 ? 22.025 -111.381 -3.458 1.00 46.22 312 GLN B N 1
ATOM 5237 C CA . GLN B 1 238 ? 20.887 -112.066 -2.860 1.00 48.53 312 GLN B CA 1
ATOM 5238 C C . GLN B 1 238 ? 19.552 -111.361 -3.071 1.00 51.33 312 GLN B C 1
ATOM 5239 O O . GLN B 1 238 ? 18.528 -111.793 -2.525 1.00 49.55 312 GLN B O 1
ATOM 5245 N N . CYS B 1 239 ? 19.526 -110.312 -3.873 1.00 48.80 313 CYS B N 1
ATOM 5246 C CA . CYS B 1 239 ? 18.255 -109.774 -4.308 1.00 47.95 313 CYS B CA 1
ATOM 5247 C C . CYS B 1 239 ? 18.489 -108.825 -5.470 1.00 52.97 313 CYS B C 1
ATOM 5248 O O . CYS B 1 239 ? 19.385 -107.976 -5.410 1.00 55.49 313 CYS B O 1
ATOM 5251 N N . LEU B 1 240 ? 17.728 -108.999 -6.550 1.00 49.07 314 LEU B N 1
ATOM 5252 C CA . LEU B 1 240 ? 17.651 -108.029 -7.630 1.00 46.90 314 LEU B CA 1
ATOM 5253 C C . LEU B 1 240 ? 16.222 -107.524 -7.636 1.00 56.19 314 LEU B C 1
ATOM 5254 O O . LEU B 1 240 ? 15.416 -107.897 -8.489 1.00 60.52 314 LEU B O 1
ATOM 5259 N N . MET B 1 241 ? 15.927 -106.622 -6.695 1.00 63.96 315 MET B N 1
ATOM 5260 C CA . MET B 1 241 ? 14.591 -106.076 -6.483 1.00 65.68 315 MET B CA 1
ATOM 5261 C C . MET B 1 241 ? 14.038 -105.551 -7.804 1.00 66.83 315 MET B C 1
ATOM 5262 O O . MET B 1 241 ? 14.793 -105.029 -8.644 1.00 57.48 315 MET B O 1
ATOM 5267 N N . PRO B 1 242 ? 12.724 -105.664 -8.005 1.00 77.53 316 PRO B N 1
ATOM 5268 C CA . PRO B 1 242 ? 12.085 -105.098 -9.208 1.00 72.85 316 PRO B CA 1
ATOM 5269 C C . PRO B 1 242 ? 12.426 -103.621 -9.408 1.00 71.02 316 PRO B C 1
ATOM 5270 O O . PRO B 1 242 ? 12.380 -102.817 -8.465 1.00 70.12 316 PRO B O 1
ATOM 5274 N N . HIS B 1 243 ? 12.808 -103.303 -10.632 1.00 66.56 317 HIS B N 1
ATOM 5275 C CA . HIS B 1 243 ? 13.287 -101.949 -10.960 1.00 61.32 317 HIS B CA 1
ATOM 5276 C C . HIS B 1 243 ? 12.925 -101.643 -12.389 1.00 56.29 317 HIS B C 1
ATOM 5277 O O . HIS B 1 243 ? 13.263 -102.429 -13.225 1.00 60.16 317 HIS B O 1
ATOM 5284 N N . PRO B 1 244 ? 12.506 -100.419 -12.709 1.00 54.08 318 PRO B N 1
ATOM 5285 C CA . PRO B 1 244 ? 12.066 -100.083 -14.032 1.00 59.76 318 PRO B CA 1
ATOM 5286 C C . PRO B 1 244 ? 13.217 -99.654 -14.935 1.00 70.23 318 PRO B C 1
ATOM 5287 O O . PRO B 1 244 ? 14.329 -100.016 -14.732 1.00 70.43 318 PRO B O 1
ATOM 5291 N N . GLU B 1 245 ? 12.893 -98.925 -15.992 1.00 75.97 319 GLU B N 1
ATOM 5292 C CA . GLU B 1 245 ? 13.997 -98.375 -16.800 1.00 76.24 319 GLU B CA 1
ATOM 5293 C C . GLU B 1 245 ? 14.756 -97.445 -15.856 1.00 69.32 319 GLU B C 1
ATOM 5294 O O . GLU B 1 245 ? 14.122 -96.595 -15.227 1.00 61.72 319 GLU B O 1
ATOM 5300 N N . PRO B 1 246 ? 16.097 -97.459 -15.832 1.00 58.51 320 PRO B N 1
ATOM 5301 C CA . PRO B 1 246 ? 16.860 -96.648 -14.931 1.00 56.17 320 PRO B CA 1
ATOM 5302 C C . PRO B 1 246 ? 16.734 -95.148 -15.128 1.00 57.69 320 PRO B C 1
ATOM 5303 O O . PRO B 1 246 ? 16.319 -94.691 -16.109 1.00 64.07 320 PRO B O 1
ATOM 5307 N N . LYS B 1 247 ? 17.212 -94.434 -14.139 1.00 57.23 321 LYS B N 1
ATOM 5308 C CA . LYS B 1 247 ? 17.223 -92.976 -14.149 1.00 55.73 321 LYS B CA 1
ATOM 5309 C C . LYS B 1 247 ? 18.477 -92.520 -13.394 1.00 55.53 321 LYS B C 1
ATOM 5310 O O . LYS B 1 247 ? 18.408 -91.899 -12.333 1.00 53.93 321 LYS B O 1
ATOM 5316 N N . GLN B 1 248 ? 19.648 -92.852 -13.946 1.00 51.72 322 GLN B N 1
ATOM 5317 C CA . GLN B 1 248 ? 20.920 -92.490 -13.329 1.00 44.44 322 GLN B CA 1
ATOM 5318 C C . GLN B 1 248 ? 21.178 -90.983 -13.463 1.00 46.31 322 GLN B C 1
ATOM 5319 O O . GLN B 1 248 ? 20.969 -90.417 -14.531 1.00 52.32 322 GLN B O 1
ATOM 5325 N N . CYS B 1 249 ? 21.625 -90.324 -12.382 1.00 42.39 323 CYS B N 1
ATOM 5326 C CA . CYS B 1 249 ? 21.803 -88.866 -12.387 1.00 50.87 323 CYS B CA 1
ATOM 5327 C C . CYS B 1 249 ? 22.804 -88.386 -13.438 1.00 50.21 323 CYS B C 1
ATOM 5328 O O . CYS B 1 249 ? 23.997 -88.677 -13.345 1.00 50.79 323 CYS B O 1
ATOM 5331 N N . ILE B 1 250 ? 22.329 -87.596 -14.405 1.00 47.86 324 ILE B N 1
ATOM 5332 C CA . ILE B 1 250 ? 23.222 -87.066 -15.421 1.00 48.61 324 ILE B CA 1
ATOM 5333 C C . ILE B 1 250 ? 24.207 -86.069 -14.820 1.00 49.11 324 ILE B C 1
ATOM 5334 O O . ILE B 1 250 ? 25.300 -85.857 -15.361 1.00 47.21 324 ILE B O 1
ATOM 5339 N N . PHE B 1 251 ? 23.872 -85.473 -13.680 1.00 53.17 325 PHE B N 1
ATOM 5340 C CA . PHE B 1 251 ? 24.769 -84.487 -13.099 1.00 48.63 325 PHE B CA 1
ATOM 5341 C C . PHE B 1 251 ? 26.041 -85.131 -12.575 1.00 45.59 325 PHE B C 1
ATOM 5342 O O . PHE B 1 251 ? 27.029 -84.433 -12.386 1.00 45.06 325 PHE B O 1
ATOM 5350 N N . GLU B 1 252 ? 26.053 -86.441 -12.330 1.00 48.16 326 GLU B N 1
ATOM 5351 C CA . GLU B 1 252 ? 27.329 -87.082 -12.050 1.00 43.06 326 GLU B CA 1
ATOM 5352 C C . GLU B 1 252 ? 28.300 -86.851 -13.196 1.00 45.34 326 GLU B C 1
ATOM 5353 O O . GLU B 1 252 ? 29.469 -86.514 -12.971 1.00 45.36 326 GLU B O 1
ATOM 5359 N N . HIS B 1 253 ? 27.826 -86.976 -14.436 1.00 45.57 327 HIS B N 1
ATOM 5360 C CA . HIS B 1 253 ? 28.722 -86.740 -15.559 1.00 42.87 327 HIS B CA 1
ATOM 5361 C C . HIS B 1 253 ? 28.954 -85.258 -15.802 1.00 42.61 327 HIS B C 1
ATOM 5362 O O . HIS B 1 253 ? 30.071 -84.857 -16.132 1.00 45.14 327 HIS B O 1
ATOM 5369 N N . ILE B 1 254 ? 27.931 -84.432 -15.619 1.00 41.28 328 ILE B N 1
ATOM 5370 C CA . ILE B 1 254 ? 28.071 -82.996 -15.850 1.00 44.09 328 ILE B CA 1
ATOM 5371 C C . ILE B 1 254 ? 29.056 -82.362 -14.865 1.00 48.29 328 ILE B C 1
ATOM 5372 O O . ILE B 1 254 ? 29.920 -81.570 -15.250 1.00 54.66 328 ILE B O 1
ATOM 5377 N N . TYR B 1 255 ? 28.925 -82.672 -13.578 1.00 52.80 329 TYR B N 1
ATOM 5378 C CA . TYR B 1 255 ? 29.612 -81.916 -12.535 1.00 52.27 329 TYR B CA 1
ATOM 5379 C C . TYR B 1 255 ? 30.193 -82.768 -11.404 1.00 51.65 329 TYR B C 1
ATOM 5380 O O . TYR B 1 255 ? 31.328 -82.549 -10.979 1.00 49.56 329 TYR B O 1
ATOM 5389 N N . PHE B 1 256 ? 29.407 -83.699 -10.863 1.00 51.24 330 PHE B N 1
ATOM 5390 C CA . PHE B 1 256 ? 29.702 -84.197 -9.525 1.00 49.75 330 PHE B CA 1
ATOM 5391 C C . PHE B 1 256 ? 30.893 -85.158 -9.463 1.00 41.67 330 PHE B C 1
ATOM 5392 O O . PHE B 1 256 ? 31.579 -85.186 -8.446 1.00 46.37 330 PHE B O 1
ATOM 5400 N N . SER B 1 257 ? 31.158 -85.967 -10.479 1.00 40.21 331 SER B N 1
ATOM 5401 C CA . SER B 1 257 ? 32.238 -86.950 -10.364 1.00 43.41 331 SER B CA 1
ATOM 5402 C C . SER B 1 257 ? 33.539 -86.471 -11.026 1.00 43.51 331 SER B C 1
ATOM 5403 O O . SER B 1 257 ? 33.565 -85.504 -11.795 1.00 47.21 331 SER B O 1
ATOM 5406 N N . LEU B 1 258 ? 34.649 -87.207 -10.742 1.00 40.27 332 LEU B N 1
ATOM 5407 C CA . LEU B 1 258 ? 35.977 -86.843 -11.249 1.00 43.34 332 LEU B CA 1
ATOM 5408 C C . LEU B 1 258 ? 36.217 -87.412 -12.646 1.00 46.82 332 LEU B C 1
ATOM 5409 O O . LEU B 1 258 ? 35.725 -88.493 -12.980 1.00 50.79 332 LEU B O 1
ATOM 5414 N N . PRO B 1 259 ? 36.990 -86.728 -13.487 1.00 45.96 333 PRO B N 1
ATOM 5415 C CA . PRO B 1 259 ? 37.247 -87.263 -14.826 1.00 42.14 333 PRO B CA 1
ATOM 5416 C C . PRO B 1 259 ? 37.884 -88.635 -14.850 1.00 45.60 333 PRO B C 1
ATOM 5417 O O . PRO B 1 259 ? 37.577 -89.393 -15.774 1.00 51.63 333 PRO B O 1
ATOM 5421 N N . ASN B 1 260 ? 38.745 -88.996 -13.890 1.00 42.68 334 ASN B N 1
ATOM 5422 C CA . ASN B 1 260 ? 39.278 -90.363 -13.884 1.00 48.69 334 ASN B CA 1
ATOM 5423 C C . ASN B 1 260 ? 38.197 -91.413 -13.643 1.00 49.47 334 ASN B C 1
ATOM 5424 O O . ASN B 1 260 ? 38.481 -92.610 -13.767 1.00 49.11 334 ASN B O 1
ATOM 5429 N N . SER B 1 261 ? 37.004 -91.015 -13.206 1.00 43.69 335 SER B N 1
ATOM 5430 C CA . SER B 1 261 ? 36.005 -91.996 -12.811 1.00 48.75 335 SER B CA 1
ATOM 5431 C C . SER B 1 261 ? 35.292 -92.609 -14.018 1.00 52.38 335 SER B C 1
ATOM 5432 O O . SER B 1 261 ? 35.174 -92.001 -15.086 1.00 51.81 335 SER B O 1
ATOM 5435 N N . ILE B 1 262 ? 34.823 -93.840 -13.838 1.00 48.76 336 ILE B N 1
ATOM 5436 C CA . ILE B 1 262 ? 33.895 -94.427 -14.790 1.00 50.29 336 ILE B CA 1
ATOM 5437 C C . ILE B 1 262 ? 32.540 -94.593 -14.118 1.00 48.46 336 ILE B C 1
ATOM 5438 O O . ILE B 1 262 ? 32.220 -95.685 -13.640 1.00 59.40 336 ILE B O 1
ATOM 5443 N N . VAL B 1 263 ? 31.719 -93.531 -14.058 1.00 40.68 337 VAL B N 1
ATOM 5444 C CA . VAL B 1 263 ? 30.424 -93.697 -13.400 1.00 48.46 337 VAL B CA 1
ATOM 5445 C C . VAL B 1 263 ? 29.369 -94.090 -14.428 1.00 42.13 337 VAL B C 1
ATOM 5446 O O . VAL B 1 263 ? 29.351 -93.585 -15.552 1.00 37.57 337 VAL B O 1
ATOM 5450 N N . PHE B 1 264 ? 28.501 -95.026 -14.028 1.00 43.23 338 PHE B N 1
ATOM 5451 C CA . PHE B 1 264 ? 27.434 -95.579 -14.862 1.00 40.12 338 PHE B CA 1
ATOM 5452 C C . PHE B 1 264 ? 27.998 -96.187 -16.138 1.00 39.50 338 PHE B C 1
ATOM 5453 O O . PHE B 1 264 ? 27.387 -96.113 -17.198 1.00 49.26 338 PHE B O 1
ATOM 5461 N N . GLY B 1 265 ? 29.187 -96.765 -16.071 1.00 40.40 339 GLY B N 1
ATOM 5462 C CA . GLY B 1 265 ? 29.766 -97.416 -17.229 1.00 40.08 339 GLY B CA 1
ATOM 5463 C C . GLY B 1 265 ? 30.419 -96.519 -18.268 1.00 42.50 339 GLY B C 1
ATOM 5464 O O . GLY B 1 265 ? 31.036 -97.046 -19.190 1.00 46.92 339 GLY B O 1
ATOM 5465 N N . ARG B 1 266 ? 30.332 -95.193 -18.145 1.00 49.19 340 ARG B N 1
ATOM 5466 C CA . ARG B 1 266 ? 30.907 -94.234 -19.085 1.00 49.16 340 ARG B CA 1
ATOM 5467 C C . ARG B 1 266 ? 32.128 -93.504 -18.512 1.00 49.41 340 ARG B C 1
ATOM 5468 O O . ARG B 1 266 ? 32.227 -93.264 -17.307 1.00 50.10 340 ARG B O 1
ATOM 5476 N N . SER B 1 267 ? 33.041 -93.108 -19.396 1.00 49.16 341 SER B N 1
ATOM 5477 C CA . SER B 1 267 ? 34.169 -92.259 -19.017 1.00 45.59 341 SER B CA 1
ATOM 5478 C C . SER B 1 267 ? 33.707 -90.811 -18.832 1.00 44.63 341 SER B C 1
ATOM 5479 O O . SER B 1 267 ? 33.349 -90.144 -19.801 1.00 47.28 341 SER B O 1
ATOM 5482 N N . VAL B 1 268 ? 33.777 -90.300 -17.600 1.00 42.69 342 VAL B N 1
ATOM 5483 C CA . VAL B 1 268 ? 33.389 -88.914 -17.330 1.00 43.40 342 VAL B CA 1
ATOM 5484 C C . VAL B 1 268 ? 34.237 -87.941 -18.143 1.00 42.92 342 VAL B C 1
ATOM 5485 O O . VAL B 1 268 ? 33.751 -86.886 -18.594 1.00 39.10 342 VAL B O 1
ATOM 5489 N N . TYR B 1 269 ? 35.519 -88.275 -18.340 1.00 48.16 343 TYR B N 1
ATOM 5490 C CA . TYR B 1 269 ? 36.372 -87.470 -19.213 1.00 43.95 343 TYR B CA 1
ATOM 5491 C C . TYR B 1 269 ? 35.769 -87.352 -20.607 1.00 44.19 343 TYR B C 1
ATOM 5492 O O . TYR B 1 269 ? 35.669 -86.247 -21.154 1.00 46.31 343 TYR B O 1
ATOM 5501 N N . GLU B 1 270 ? 35.355 -88.479 -21.203 1.00 42.17 344 GLU B N 1
ATOM 5502 C CA . GLU B 1 270 ? 34.822 -88.389 -22.551 1.00 42.69 344 GLU B CA 1
ATOM 5503 C C . GLU B 1 270 ? 33.513 -87.603 -22.564 1.00 45.03 344 GLU B C 1
ATOM 5504 O O . GLU B 1 270 ? 33.284 -86.805 -23.481 1.00 47.48 344 GLU B O 1
ATOM 5510 N N . SER B 1 271 ? 32.675 -87.747 -21.528 1.00 43.87 345 SER B N 1
ATOM 5511 C CA . SER B 1 271 ? 31.423 -86.986 -21.489 1.00 44.32 345 SER B CA 1
ATOM 5512 C C . SER B 1 271 ? 31.694 -85.496 -21.571 1.00 47.55 345 SER B C 1
ATOM 5513 O O . SER B 1 271 ? 31.089 -84.786 -22.389 1.00 49.95 345 SER B O 1
ATOM 5516 N N . ARG B 1 272 ? 32.615 -85.005 -20.731 1.00 47.44 346 ARG B N 1
ATOM 5517 C CA . ARG B 1 272 ? 32.846 -83.563 -20.657 1.00 41.65 346 ARG B CA 1
ATOM 5518 C C . ARG B 1 272 ? 33.567 -83.044 -21.884 1.00 42.94 346 ARG B C 1
ATOM 5519 O O . ARG B 1 272 ? 33.257 -81.953 -22.380 1.00 46.03 346 ARG B O 1
ATOM 5527 N N . HIS B 1 273 ? 34.500 -83.825 -22.415 1.00 44.14 347 HIS B N 1
ATOM 5528 C CA . HIS B 1 273 ? 35.142 -83.437 -23.660 1.00 46.48 347 HIS B CA 1
ATOM 5529 C C . HIS B 1 273 ? 34.130 -83.317 -24.804 1.00 50.80 347 HIS B C 1
ATOM 5530 O O . HIS B 1 273 ? 34.135 -82.334 -25.566 1.00 49.11 347 HIS B O 1
ATOM 5537 N N . VAL B 1 274 ? 33.236 -84.299 -24.930 1.00 50.56 348 VAL B N 1
ATOM 5538 C CA . VAL B 1 274 ? 32.230 -84.228 -25.986 1.00 55.38 348 VAL B CA 1
ATOM 5539 C C . VAL B 1 274 ? 31.297 -83.034 -25.766 1.00 53.32 348 VAL B C 1
ATOM 5540 O O . VAL B 1 274 ? 30.902 -82.359 -26.729 1.00 53.81 348 VAL B O 1
ATOM 5544 N N . PHE B 1 275 ? 30.912 -82.763 -24.508 1.00 45.65 349 PHE B N 1
ATOM 5545 C CA . PHE B 1 275 ? 30.088 -81.587 -24.239 1.00 44.46 349 PHE B CA 1
ATOM 5546 C C . PHE B 1 275 ? 30.765 -80.333 -24.773 1.00 48.71 349 PHE B C 1
ATOM 5547 O O . PHE B 1 275 ? 30.118 -79.476 -25.396 1.00 52.22 349 PHE B O 1
ATOM 5555 N N . GLY B 1 276 ? 32.075 -80.205 -24.534 1.00 46.15 350 GLY B N 1
ATOM 5556 C CA . GLY B 1 276 ? 32.789 -79.054 -25.063 1.00 44.71 350 GLY B CA 1
ATOM 5557 C C . GLY B 1 276 ? 32.726 -78.992 -26.577 1.00 48.72 350 GLY B C 1
ATOM 5558 O O . GLY B 1 276 ? 32.424 -77.941 -27.158 1.00 47.94 350 GLY B O 1
ATOM 5559 N N . GLU B 1 277 ? 32.958 -80.136 -27.232 1.00 48.95 351 GLU B N 1
ATOM 5560 C CA . GLU B 1 277 ? 32.852 -80.197 -28.685 1.00 47.59 351 GLU B CA 1
ATOM 5561 C C . GLU B 1 277 ? 31.478 -79.735 -29.157 1.00 51.70 351 GLU B C 1
ATOM 5562 O O . GLU B 1 277 ? 31.365 -78.988 -30.149 1.00 51.31 351 GLU B O 1
ATOM 5568 N N . ILE B 1 278 ? 30.420 -80.183 -28.469 1.00 46.37 352 ILE B N 1
ATOM 5569 C CA . ILE B 1 278 ? 29.065 -79.832 -28.884 1.00 46.84 352 ILE B CA 1
ATOM 5570 C C . ILE B 1 278 ? 28.861 -78.335 -28.780 1.00 50.25 352 ILE B C 1
ATOM 5571 O O . ILE B 1 278 ? 28.335 -77.703 -29.705 1.00 52.53 352 ILE B O 1
ATOM 5576 N N . LEU B 1 279 ? 29.303 -77.741 -27.666 1.00 46.48 353 LEU B N 1
ATOM 5577 C CA . LEU B 1 279 ? 29.212 -76.293 -27.518 1.00 46.09 353 LEU B CA 1
ATOM 5578 C C . LEU B 1 279 ? 29.904 -75.566 -28.666 1.00 52.08 353 LEU B C 1
ATOM 5579 O O . LEU B 1 279 ? 29.412 -74.539 -29.154 1.00 52.00 353 LEU B O 1
ATOM 5584 N N . ALA B 1 280 ? 31.057 -76.073 -29.100 1.00 52.50 354 ALA B N 1
ATOM 5585 C CA . ALA B 1 280 ? 31.798 -75.370 -30.148 1.00 52.90 354 ALA B CA 1
ATOM 5586 C C . ALA B 1 280 ? 31.113 -75.498 -31.507 1.00 55.81 354 ALA B C 1
ATOM 5587 O O . ALA B 1 280 ? 31.090 -74.526 -32.277 1.00 53.17 354 ALA B O 1
ATOM 5589 N N . THR B 1 281 ? 30.566 -76.682 -31.842 1.00 56.34 355 THR B N 1
ATOM 5590 C CA . THR B 1 281 ? 29.859 -76.769 -33.127 1.00 57.17 355 THR B CA 1
ATOM 5591 C C . THR B 1 281 ? 28.613 -75.889 -33.100 1.00 55.48 355 THR B C 1
ATOM 5592 O O . THR B 1 281 ? 28.376 -75.100 -34.022 1.00 56.60 355 THR B O 1
ATOM 5596 N N . GLU B 1 282 ? 27.818 -75.987 -32.029 1.00 52.69 356 GLU B N 1
ATOM 5597 C CA . GLU B 1 282 ? 26.471 -75.452 -32.068 1.00 50.66 356 GLU B CA 1
ATOM 5598 C C . GLU B 1 282 ? 26.353 -73.991 -31.672 1.00 51.08 356 GLU B C 1
ATOM 5599 O O . GLU B 1 282 ? 25.310 -73.392 -31.930 1.00 56.38 356 GLU B O 1
ATOM 5605 N N . SER B 1 283 ? 27.369 -73.376 -31.079 1.00 51.91 357 SER B N 1
ATOM 5606 C CA . SER B 1 283 ? 27.303 -71.944 -30.765 1.00 58.16 357 SER B CA 1
ATOM 5607 C C . SER B 1 283 ? 28.684 -71.315 -30.911 1.00 53.28 357 SER B C 1
ATOM 5608 O O . SER B 1 283 ? 29.259 -70.794 -29.948 1.00 48.96 357 SER B O 1
ATOM 5611 N N . PRO B 1 284 ? 29.224 -71.298 -32.128 1.00 52.41 358 PRO B N 1
ATOM 5612 C CA . PRO B 1 284 ? 30.557 -70.739 -32.334 1.00 52.56 358 PRO B CA 1
ATOM 5613 C C . PRO B 1 284 ? 30.532 -69.221 -32.350 1.00 49.46 358 PRO B C 1
ATOM 5614 O O . PRO B 1 284 ? 29.496 -68.589 -32.529 1.00 58.03 358 PRO B O 1
ATOM 5618 N N . VAL B 1 285 ? 31.715 -68.644 -32.163 1.00 47.23 359 VAL B N 1
ATOM 5619 C CA . VAL B 1 285 ? 31.891 -67.198 -32.203 1.00 53.04 359 VAL B CA 1
ATOM 5620 C C . VAL B 1 285 ? 33.354 -66.922 -32.516 1.00 53.20 359 VAL B C 1
ATOM 5621 O O . VAL B 1 285 ? 34.240 -67.721 -32.186 1.00 50.48 359 VAL B O 1
ATOM 5625 N N . ASP B 1 286 ? 33.596 -65.820 -33.220 1.00 48.46 360 ASP B N 1
ATOM 5626 C CA . ASP B 1 286 ? 34.957 -65.386 -33.490 1.00 54.34 360 ASP B CA 1
ATOM 5627 C C . ASP B 1 286 ? 35.682 -65.171 -32.178 1.00 55.20 360 ASP B C 1
ATOM 5628 O O . ASP B 1 286 ? 35.207 -64.422 -31.318 1.00 58.09 360 ASP B O 1
ATOM 5633 N N . CYS B 1 287 ? 36.820 -65.832 -32.004 1.00 51.34 361 CYS B N 1
ATOM 5634 C CA . CYS B 1 287 ? 37.554 -65.629 -30.770 1.00 47.66 361 CYS B CA 1
ATOM 5635 C C . CYS B 1 287 ? 39.020 -65.907 -30.995 1.00 48.12 361 CYS B C 1
ATOM 5636 O O . CYS B 1 287 ? 39.414 -66.606 -31.926 1.00 52.73 361 CYS B O 1
ATOM 5639 N N . ASP B 1 288 ? 39.816 -65.374 -30.095 1.00 47.08 362 ASP B N 1
ATOM 5640 C CA . ASP B 1 288 ? 41.249 -65.554 -30.147 1.00 46.97 362 ASP B CA 1
ATOM 5641 C C . ASP B 1 288 ? 41.732 -66.623 -29.188 1.00 48.91 362 ASP B C 1
ATOM 5642 O O . ASP B 1 288 ? 42.758 -67.246 -29.464 1.00 49.92 362 ASP B O 1
ATOM 5647 N N . VAL B 1 289 ? 41.055 -66.815 -28.040 1.00 52.84 363 VAL B N 1
ATOM 5648 C CA . VAL B 1 289 ? 41.484 -67.793 -27.037 1.00 43.05 363 VAL B CA 1
ATOM 5649 C C . VAL B 1 289 ? 40.289 -68.578 -26.528 1.00 46.41 363 VAL B C 1
ATOM 5650 O O . VAL B 1 289 ? 39.182 -68.044 -26.391 1.00 51.81 363 VAL B O 1
ATOM 5654 N N . VAL B 1 290 ? 40.529 -69.837 -26.179 1.00 44.70 364 VAL B N 1
ATOM 5655 C CA . VAL B 1 290 ? 39.576 -70.633 -25.418 1.00 43.24 364 VAL B CA 1
ATOM 5656 C C . VAL B 1 290 ? 40.237 -70.962 -24.084 1.00 43.53 364 VAL B C 1
ATOM 5657 O O . VAL B 1 290 ? 41.389 -71.414 -24.059 1.00 45.41 364 VAL B O 1
ATOM 5661 N N . ILE B 1 291 ? 39.548 -70.659 -22.977 1.00 42.82 365 ILE B N 1
ATOM 5662 C CA . ILE B 1 291 ? 40.049 -70.914 -21.628 1.00 41.57 365 ILE B CA 1
ATOM 5663 C C . ILE B 1 291 ? 38.949 -71.566 -20.812 1.00 38.41 365 ILE B C 1
ATOM 5664 O O . ILE B 1 291 ? 37.782 -71.550 -21.176 1.00 40.84 365 ILE B O 1
ATOM 5669 N N . ALA B 1 292 ? 39.323 -72.070 -19.654 1.00 42.22 366 ALA B N 1
ATOM 5670 C CA . ALA B 1 292 ? 38.385 -72.742 -18.774 1.00 43.24 366 ALA B CA 1
ATOM 5671 C C . ALA B 1 292 ? 38.250 -71.990 -17.459 1.00 42.87 366 ALA B C 1
ATOM 5672 O O . ALA B 1 292 ? 39.077 -71.147 -17.106 1.00 45.87 366 ALA B O 1
ATOM 5674 N N . VAL B 1 293 ? 37.201 -72.312 -16.711 1.00 44.54 367 VAL B N 1
ATOM 5675 C CA . VAL B 1 293 ? 37.127 -71.985 -15.290 1.00 46.95 367 VAL B CA 1
ATOM 5676 C C . VAL B 1 293 ? 37.667 -73.195 -14.535 1.00 45.68 367 VAL B C 1
ATOM 5677 O O . VAL B 1 293 ? 36.985 -74.232 -14.489 1.00 47.26 367 VAL B O 1
ATOM 5681 N N . PRO B 1 294 ? 38.866 -73.125 -13.967 1.00 45.06 368 PRO B N 1
ATOM 5682 C CA . PRO B 1 294 ? 39.512 -74.320 -13.416 1.00 46.71 368 PRO B CA 1
ATOM 5683 C C . PRO B 1 294 ? 39.049 -74.634 -12.001 1.00 55.10 368 PRO B C 1
ATOM 5684 O O . PRO B 1 294 ? 38.611 -73.759 -11.250 1.00 56.76 368 PRO B O 1
ATOM 5688 N N . ASP B 1 295 ? 39.131 -75.912 -11.637 1.00 60.58 369 ASP B N 1
ATOM 5689 C CA . ASP B 1 295 ? 39.624 -76.971 -12.502 1.00 53.50 369 ASP B CA 1
ATOM 5690 C C . ASP B 1 295 ? 38.466 -77.685 -13.219 1.00 52.98 369 ASP B C 1
ATOM 5691 O O . ASP B 1 295 ? 38.709 -78.525 -14.058 1.00 54.76 369 ASP B O 1
ATOM 5696 N N . SER B 1 296 ? 37.212 -77.352 -12.895 1.00 55.83 370 SER B N 1
ATOM 5697 C CA . SER B 1 296 ? 36.078 -78.109 -13.419 1.00 50.46 370 SER B CA 1
ATOM 5698 C C . SER B 1 296 ? 36.081 -78.118 -14.937 1.00 54.82 370 SER B C 1
ATOM 5699 O O . SER B 1 296 ? 36.239 -79.170 -15.570 1.00 57.76 370 SER B O 1
ATOM 5702 N N . GLY B 1 297 ? 35.964 -76.938 -15.537 1.00 52.19 371 GLY B N 1
ATOM 5703 C CA . GLY B 1 297 ? 35.727 -76.849 -16.954 1.00 52.88 371 GLY B CA 1
ATOM 5704 C C . GLY B 1 297 ? 36.924 -77.000 -17.863 1.00 48.26 371 GLY B C 1
ATOM 5705 O O . GLY B 1 297 ? 36.807 -76.703 -19.059 1.00 42.65 371 GLY B O 1
ATOM 5706 N N . VAL B 1 298 ? 38.074 -77.454 -17.357 1.00 45.50 372 VAL B N 1
ATOM 5707 C CA . VAL B 1 298 ? 39.226 -77.587 -18.237 1.00 42.16 372 VAL B CA 1
ATOM 5708 C C . VAL B 1 298 ? 38.933 -78.626 -19.321 1.00 41.75 372 VAL B C 1
ATOM 5709 O O . VAL B 1 298 ? 39.053 -78.340 -20.520 1.00 41.73 372 VAL B O 1
ATOM 5713 N N . VAL B 1 299 ? 38.422 -79.799 -18.933 1.00 42.26 373 VAL B N 1
ATOM 5714 C CA . VAL B 1 299 ? 38.217 -80.861 -19.918 1.00 40.33 373 VAL B CA 1
ATOM 5715 C C . VAL B 1 299 ? 37.249 -80.412 -21.002 1.00 42.02 373 VAL B C 1
ATOM 5716 O O . VAL B 1 299 ? 37.576 -80.456 -22.196 1.00 43.34 373 VAL B O 1
ATOM 5720 N N . ALA B 1 300 ? 36.057 -79.946 -20.609 1.00 42.72 374 ALA B N 1
ATOM 5721 C CA . ALA B 1 300 ? 35.116 -79.423 -21.601 1.00 40.60 374 ALA B CA 1
ATOM 5722 C C . ALA B 1 300 ? 35.767 -78.359 -22.479 1.00 41.03 374 ALA B C 1
ATOM 5723 O O . ALA B 1 300 ? 35.682 -78.420 -23.714 1.00 42.89 374 ALA B O 1
ATOM 5725 N N . ALA B 1 301 ? 36.474 -77.400 -21.861 1.00 40.67 375 ALA B N 1
ATOM 5726 C CA . ALA B 1 301 ? 37.127 -76.367 -22.655 1.00 39.17 375 ALA B CA 1
ATOM 5727 C C . ALA B 1 301 ? 38.130 -76.973 -23.643 1.00 37.54 375 ALA B C 1
ATOM 5728 O O . ALA B 1 301 ? 38.187 -76.560 -24.804 1.00 39.86 375 ALA B O 1
ATOM 5730 N N . LEU B 1 302 ? 38.892 -77.987 -23.231 1.00 36.37 376 LEU B N 1
ATOM 5731 C CA . LEU B 1 302 ? 39.778 -78.634 -24.188 1.00 38.54 376 LEU B CA 1
ATOM 5732 C C . LEU B 1 302 ? 38.998 -79.072 -25.424 1.00 41.53 376 LEU B C 1
ATOM 5733 O O . LEU B 1 302 ? 39.346 -78.724 -26.562 1.00 40.12 376 LEU B O 1
ATOM 5738 N N . GLY B 1 303 ? 37.885 -79.769 -25.206 1.00 41.81 377 GLY B N 1
ATOM 5739 C CA . GLY B 1 303 ? 37.067 -80.199 -26.322 1.00 42.06 377 GLY B CA 1
ATOM 5740 C C . GLY B 1 303 ? 36.542 -79.043 -27.149 1.00 44.24 377 GLY B C 1
ATOM 5741 O O . GLY B 1 303 ? 36.584 -79.086 -28.384 1.00 47.71 377 GLY B O 1
ATOM 5742 N N . TYR B 1 304 ? 36.045 -77.989 -26.489 1.00 39.73 378 TYR B N 1
ATOM 5743 C CA . TYR B 1 304 ? 35.622 -76.812 -27.241 1.00 42.01 378 TYR B CA 1
ATOM 5744 C C . TYR B 1 304 ? 36.766 -76.308 -28.123 1.00 43.65 378 TYR B C 1
ATOM 5745 O O . TYR B 1 304 ? 36.610 -76.125 -29.338 1.00 42.34 378 TYR B O 1
ATOM 5754 N N . ALA B 1 305 ? 37.953 -76.155 -27.529 1.00 43.95 379 ALA B N 1
ATOM 5755 C CA . ALA B 1 305 ? 39.097 -75.674 -28.289 1.00 42.62 379 ALA B CA 1
ATOM 5756 C C . ALA B 1 305 ? 39.388 -76.583 -29.469 1.00 42.66 379 ALA B C 1
ATOM 5757 O O . ALA B 1 305 ? 39.783 -76.112 -30.545 1.00 42.95 379 ALA B O 1
ATOM 5759 N N . ALA B 1 306 ? 39.184 -77.892 -29.292 1.00 44.41 380 ALA B N 1
ATOM 5760 C CA . ALA B 1 306 ? 39.489 -78.818 -30.374 1.00 41.61 380 ALA B CA 1
ATOM 5761 C C . ALA B 1 306 ? 38.578 -78.559 -31.557 1.00 44.24 380 ALA B C 1
ATOM 5762 O O . ALA B 1 306 ? 39.046 -78.426 -32.690 1.00 48.77 380 ALA B O 1
ATOM 5764 N N . LYS B 1 307 ? 37.271 -78.440 -31.308 1.00 44.72 381 LYS B N 1
ATOM 5765 C CA . LYS B 1 307 ? 36.338 -78.304 -32.421 1.00 43.99 381 LYS B CA 1
ATOM 5766 C C . LYS B 1 307 ? 36.446 -76.919 -33.046 1.00 49.43 381 LYS B C 1
ATOM 5767 O O . LYS B 1 307 ? 36.477 -76.782 -34.271 1.00 55.49 381 LYS B O 1
ATOM 5773 N N . ALA B 1 308 ? 36.568 -75.888 -32.209 1.00 50.12 382 ALA B N 1
ATOM 5774 C CA . ALA B 1 308 ? 36.640 -74.506 -32.651 1.00 44.91 382 ALA B CA 1
ATOM 5775 C C . ALA B 1 308 ? 37.900 -74.197 -33.429 1.00 48.45 382 ALA B C 1
ATOM 5776 O O . ALA B 1 308 ? 37.947 -73.174 -34.109 1.00 50.32 382 ALA B O 1
ATOM 5778 N N . GLY B 1 309 ? 38.947 -74.996 -33.280 1.00 47.97 383 GLY B N 1
ATOM 5779 C CA . GLY B 1 309 ? 40.174 -74.688 -33.977 1.00 44.79 383 GLY B CA 1
ATOM 5780 C C . GLY B 1 309 ? 40.954 -73.494 -33.475 1.00 44.13 383 GLY B C 1
ATOM 5781 O O . GLY B 1 309 ? 41.791 -72.977 -34.216 1.00 48.37 383 GLY B O 1
ATOM 5782 N N . VAL B 1 310 ? 40.707 -73.017 -32.253 1.00 45.50 384 VAL B N 1
ATOM 5783 C CA . VAL B 1 310 ? 41.600 -72.043 -31.632 1.00 45.85 384 VAL B CA 1
ATOM 5784 C C . VAL B 1 310 ? 42.185 -72.671 -30.371 1.00 47.82 384 VAL B C 1
ATOM 5785 O O . VAL B 1 310 ? 41.532 -73.468 -29.687 1.00 49.08 384 VAL B O 1
ATOM 5789 N N . ALA B 1 311 ? 43.431 -72.312 -30.062 1.00 47.59 385 ALA B N 1
ATOM 5790 C CA . ALA B 1 311 ? 44.177 -73.045 -29.043 1.00 44.56 385 ALA B CA 1
ATOM 5791 C C . ALA B 1 311 ? 43.605 -72.818 -27.654 1.00 46.49 385 ALA B C 1
ATOM 5792 O O . ALA B 1 311 ? 43.200 -71.707 -27.306 1.00 51.62 385 ALA B O 1
ATOM 5794 N N . PHE B 1 312 ? 43.595 -73.872 -26.847 1.00 41.77 386 PHE B N 1
ATOM 5795 C CA . PHE B 1 312 ? 43.336 -73.688 -25.428 1.00 42.42 386 PHE B CA 1
ATOM 5796 C C . PHE B 1 312 ? 44.554 -73.073 -24.748 1.00 44.10 386 PHE B C 1
ATOM 5797 O O . PHE B 1 312 ? 45.698 -73.424 -25.045 1.00 45.95 386 PHE B O 1
ATOM 5805 N N . GLN B 1 313 ? 44.312 -72.129 -23.848 1.00 45.96 387 GLN B N 1
ATOM 5806 C CA . GLN B 1 313 ? 45.361 -71.537 -23.029 1.00 43.98 387 GLN B CA 1
ATOM 5807 C C . GLN B 1 313 ? 44.842 -71.507 -21.612 1.00 42.40 387 GLN B C 1
ATOM 5808 O O . GLN B 1 313 ? 43.647 -71.276 -21.400 1.00 41.42 387 GLN B O 1
ATOM 5814 N N . GLN B 1 314 ? 45.730 -71.766 -20.649 1.00 45.02 388 GLN B N 1
ATOM 5815 C CA . GLN B 1 314 ? 45.356 -71.771 -19.229 1.00 45.64 388 GLN B CA 1
ATOM 5816 C C . GLN B 1 314 ? 45.281 -70.322 -18.758 1.00 46.79 388 GLN B C 1
ATOM 5817 O O . GLN B 1 314 ? 46.186 -69.792 -18.117 1.00 54.48 388 GLN B O 1
ATOM 5823 N N . GLY B 1 315 ? 44.189 -69.649 -19.125 1.00 49.50 389 GLY B N 1
ATOM 5824 C CA . GLY B 1 315 ? 44.046 -68.224 -18.857 1.00 45.27 389 GLY B CA 1
ATOM 5825 C C . GLY B 1 315 ? 43.727 -67.889 -17.414 1.00 46.68 389 GLY B C 1
ATOM 5826 O O . GLY B 1 315 ? 43.944 -66.752 -16.992 1.00 51.45 389 GLY B O 1
ATOM 5827 N N . LEU B 1 316 ? 43.192 -68.841 -16.657 1.00 48.73 390 LEU B N 1
ATOM 5828 C CA . LEU B 1 316 ? 42.987 -68.693 -15.224 1.00 43.70 390 LEU B CA 1
ATOM 5829 C C . LEU B 1 316 ? 43.706 -69.831 -14.517 1.00 43.53 390 LEU B C 1
ATOM 5830 O O . LEU B 1 316 ? 43.772 -70.950 -15.020 1.00 48.20 390 LEU B O 1
ATOM 5835 N N . ILE B 1 317 ? 44.253 -69.543 -13.348 1.00 49.34 391 ILE B N 1
ATOM 5836 C CA . ILE B 1 317 ? 44.992 -70.528 -12.572 1.00 49.07 391 ILE B CA 1
ATOM 5837 C C . ILE B 1 317 ? 44.307 -70.633 -11.222 1.00 52.79 391 ILE B C 1
ATOM 5838 O O . ILE B 1 317 ? 44.211 -69.632 -10.494 1.00 57.37 391 ILE B O 1
ATOM 5843 N N . ARG B 1 318 ? 43.837 -71.835 -10.889 1.00 53.11 392 ARG B N 1
ATOM 5844 C CA . ARG B 1 318 ? 43.314 -72.117 -9.557 1.00 51.81 392 ARG B CA 1
ATOM 5845 C C . ARG B 1 318 ? 44.467 -72.142 -8.565 1.00 54.63 392 ARG B C 1
ATOM 5846 O O . ARG B 1 318 ? 45.548 -72.654 -8.868 1.00 50.66 392 ARG B O 1
ATOM 5854 N N . SER B 1 319 ? 44.258 -71.538 -7.394 1.00 62.71 393 SER B N 1
ATOM 5855 C CA . SER B 1 319 ? 45.273 -71.586 -6.338 1.00 69.28 393 SER B CA 1
ATOM 5856 C C . SER B 1 319 ? 45.326 -72.968 -5.673 1.00 69.70 393 SER B C 1
ATOM 5857 O O . SER B 1 319 ? 44.291 -73.615 -5.463 1.00 71.71 393 SER B O 1
ATOM 5860 N N . HIS B 1 320 ? 46.544 -73.451 -5.374 1.00 64.86 394 HIS B N 1
ATOM 5861 C CA . HIS B 1 320 ? 46.639 -74.756 -4.710 1.00 71.75 394 HIS B CA 1
ATOM 5862 C C . HIS B 1 320 ? 46.189 -74.701 -3.259 1.00 70.37 394 HIS B C 1
ATOM 5863 O O . HIS B 1 320 ? 45.753 -75.723 -2.728 1.00 69.27 394 HIS B O 1
ATOM 5870 N N . TYR B 1 321 ? 46.265 -73.532 -2.621 1.00 70.69 395 TYR B N 1
ATOM 5871 C CA . TYR B 1 321 ? 46.130 -73.391 -1.174 1.00 70.94 395 TYR B CA 1
ATOM 5872 C C . TYR B 1 321 ? 44.782 -72.791 -0.745 1.00 78.02 395 TYR B C 1
ATOM 5873 O O . TYR B 1 321 ? 44.694 -72.155 0.309 1.00 79.27 395 TYR B O 1
ATOM 5882 N N . VAL B 1 322 ? 43.717 -73.021 -1.526 1.00 80.77 396 VAL B N 1
ATOM 5883 C CA . VAL B 1 322 ? 42.388 -72.529 -1.158 1.00 88.96 396 VAL B CA 1
ATOM 5884 C C . VAL B 1 322 ? 41.978 -73.051 0.218 1.00 100.91 396 VAL B C 1
ATOM 5885 O O . VAL B 1 322 ? 42.169 -74.234 0.538 1.00 104.15 396 VAL B O 1
ATOM 5889 N N . GLY B 1 323 ? 41.309 -72.234 1.035 1.00 97.79 397 GLY B N 1
ATOM 5890 C CA . GLY B 1 323 ? 40.964 -72.727 2.380 1.00 101.03 397 GLY B CA 1
ATOM 5891 C C . GLY B 1 323 ? 39.481 -72.806 2.697 1.00 110.89 397 GLY B C 1
ATOM 5892 O O . GLY B 1 323 ? 39.161 -73.516 3.661 1.00 113.33 397 GLY B O 1
ATOM 5893 N N . ARG B 1 324 ? 38.654 -71.942 2.092 1.00 114.68 398 ARG B N 1
ATOM 5894 C CA . ARG B 1 324 ? 37.162 -71.842 2.248 1.00 116.99 398 ARG B CA 1
ATOM 5895 C C . ARG B 1 324 ? 36.749 -71.090 3.531 1.00 113.10 398 ARG B C 1
ATOM 5896 O O . ARG B 1 324 ? 35.547 -70.868 3.731 1.00 104.63 398 ARG B O 1
ATOM 5904 N N . THR B 1 325 ? 37.722 -70.681 4.340 1.00 117.16 399 THR B N 1
ATOM 5905 C CA . THR B 1 325 ? 37.585 -69.875 5.574 1.00 110.62 399 THR B CA 1
ATOM 5906 C C . THR B 1 325 ? 38.778 -68.937 5.500 1.00 110.20 399 THR B C 1
ATOM 5907 O O . THR B 1 325 ? 39.891 -69.361 5.841 1.00 111.37 399 THR B O 1
ATOM 5911 N N . PHE B 1 326 ? 38.565 -67.737 4.990 1.00 97.61 400 PHE B N 1
ATOM 5912 C CA . PHE B 1 326 ? 39.723 -66.896 4.754 1.00 100.85 400 PHE B CA 1
ATOM 5913 C C . PHE B 1 326 ? 39.474 -65.441 5.091 1.00 91.56 400 PHE B C 1
ATOM 5914 O O . PHE B 1 326 ? 38.393 -64.895 4.871 1.00 84.73 400 PHE B O 1
ATOM 5922 N N . ILE B 1 327 ? 40.558 -64.823 5.558 1.00 95.93 401 ILE B N 1
ATOM 5923 C CA . ILE B 1 327 ? 40.595 -63.430 5.962 1.00 96.25 401 ILE B CA 1
ATOM 5924 C C . ILE B 1 327 ? 40.388 -62.537 4.737 1.00 91.15 401 ILE B C 1
ATOM 5925 O O . ILE B 1 327 ? 40.682 -62.919 3.595 1.00 92.00 401 ILE B O 1
ATOM 5930 N N . GLU B 1 328 ? 39.850 -61.343 4.963 1.00 84.64 402 GLU B N 1
ATOM 5931 C CA . GLU B 1 328 ? 39.627 -60.419 3.882 1.00 85.50 402 GLU B CA 1
ATOM 5932 C C . GLU B 1 328 ? 39.998 -59.034 4.386 1.00 88.26 402 GLU B C 1
ATOM 5933 O O . GLU B 1 328 ? 39.790 -58.735 5.570 1.00 91.86 402 GLU B O 1
ATOM 5939 N N . PRO B 1 329 ? 40.565 -58.180 3.535 1.00 87.02 403 PRO B N 1
ATOM 5940 C CA . PRO B 1 329 ? 40.841 -56.805 3.965 1.00 90.84 403 PRO B CA 1
ATOM 5941 C C . PRO B 1 329 ? 39.580 -56.075 4.416 1.00 95.34 403 PRO B C 1
ATOM 5942 O O . PRO B 1 329 ? 38.494 -56.250 3.857 1.00 95.92 403 PRO B O 1
ATOM 5946 N N . SER B 1 330 ? 39.793 -55.185 5.384 1.00 97.97 404 SER B N 1
ATOM 5947 C CA . SER B 1 330 ? 38.753 -54.283 5.927 1.00 96.94 404 SER B CA 1
ATOM 5948 C C . SER B 1 330 ? 38.378 -53.329 4.805 1.00 93.27 404 SER B C 1
ATOM 5949 O O . SER B 1 330 ? 37.212 -53.284 4.477 1.00 100.71 404 SER B O 1
ATOM 5952 N N . GLN B 1 331 ? 39.337 -52.583 4.258 1.00 91.03 405 GLN B N 1
ATOM 5953 C CA . GLN B 1 331 ? 38.970 -51.741 3.096 1.00 98.60 405 GLN B CA 1
ATOM 5954 C C . GLN B 1 331 ? 38.548 -52.751 2.036 1.00 109.60 405 GLN B C 1
ATOM 5955 O O . GLN B 1 331 ? 39.330 -53.644 1.748 1.00 111.38 405 GLN B O 1
ATOM 5961 N N . LYS B 1 332 ? 37.399 -52.546 1.411 1.00 109.39 406 LYS B N 1
ATOM 5962 C CA . LYS B 1 332 ? 36.832 -53.601 0.545 1.00 103.56 406 LYS B CA 1
ATOM 5963 C C . LYS B 1 332 ? 37.640 -53.869 -0.716 1.00 109.30 406 LYS B C 1
ATOM 5964 O O . LYS B 1 332 ? 37.882 -52.935 -1.487 1.00 104.32 406 LYS B O 1
ATOM 5970 N N . ILE B 1 333 ? 37.954 -55.150 -0.912 1.00 110.73 407 ILE B N 1
ATOM 5971 C CA . ILE B 1 333 ? 38.534 -55.700 -2.166 1.00 99.18 407 ILE B CA 1
ATOM 5972 C C . ILE B 1 333 ? 37.349 -56.513 -2.656 1.00 94.55 407 ILE B C 1
ATOM 5973 O O . ILE B 1 333 ? 36.943 -57.436 -1.965 1.00 91.93 407 ILE B O 1
ATOM 5978 N N . ARG B 1 334 ? 36.761 -56.112 -3.758 1.00 87.88 408 ARG B N 1
ATOM 5979 C CA . ARG B 1 334 ? 35.525 -56.752 -4.167 1.00 86.33 408 ARG B CA 1
ATOM 5980 C C . ARG B 1 334 ? 35.813 -58.107 -4.801 1.00 82.06 408 ARG B C 1
ATOM 5981 O O . ARG B 1 334 ? 36.845 -58.313 -5.447 1.00 85.84 408 ARG B O 1
ATOM 5989 N N . ASP B 1 335 ? 34.880 -59.040 -4.601 1.00 81.53 409 ASP B N 1
ATOM 5990 C CA . ASP B 1 335 ? 34.989 -60.404 -5.120 1.00 76.50 409 ASP B CA 1
ATOM 5991 C C . ASP B 1 335 ? 36.221 -61.117 -4.577 1.00 73.54 409 ASP B C 1
ATOM 5992 O O . ASP B 1 335 ? 36.817 -61.946 -5.260 1.00 72.23 409 ASP B O 1
ATOM 5997 N N . PHE B 1 336 ? 36.567 -60.859 -3.315 1.00 74.03 410 PHE B N 1
ATOM 5998 C CA . PHE B 1 336 ? 37.795 -61.446 -2.794 1.00 70.44 410 PHE B CA 1
ATOM 5999 C C . PHE B 1 336 ? 37.734 -62.970 -2.746 1.00 69.43 410 PHE B C 1
ATOM 6000 O O . PHE B 1 336 ? 38.775 -63.628 -2.868 1.00 65.44 410 PHE B O 1
ATOM 6008 N N . GLY B 1 337 ? 36.537 -63.545 -2.578 1.00 68.37 411 GLY B N 1
ATOM 6009 C CA . GLY B 1 337 ? 36.424 -64.993 -2.521 1.00 57.80 411 GLY B CA 1
ATOM 6010 C C . GLY B 1 337 ? 36.955 -65.668 -3.771 1.00 66.26 411 GLY B C 1
ATOM 6011 O O . GLY B 1 337 ? 37.651 -66.686 -3.685 1.00 62.80 411 GLY B O 1
ATOM 6012 N N . VAL B 1 338 ? 36.654 -65.097 -4.952 1.00 65.75 412 VAL B N 1
ATOM 6013 C CA . VAL B 1 338 ? 37.126 -65.694 -6.200 1.00 60.27 412 VAL B CA 1
ATOM 6014 C C . VAL B 1 338 ? 38.579 -65.311 -6.451 1.00 63.63 412 VAL B C 1
ATOM 6015 O O . VAL B 1 338 ? 39.409 -66.176 -6.749 1.00 64.37 412 VAL B O 1
ATOM 6019 N N . LYS B 1 339 ? 38.924 -64.026 -6.270 1.00 65.48 413 LYS B N 1
ATOM 6020 C CA . LYS B 1 339 ? 40.294 -63.570 -6.472 1.00 59.22 413 LYS B CA 1
ATOM 6021 C C . LYS B 1 339 ? 41.261 -64.340 -5.593 1.00 59.41 413 LYS B C 1
ATOM 6022 O O . LYS B 1 339 ? 42.450 -64.405 -5.902 1.00 60.44 413 LYS B O 1
ATOM 6028 N N . LEU B 1 340 ? 40.769 -64.962 -4.527 1.00 57.52 414 LEU B N 1
ATOM 6029 C CA . LEU B 1 340 ? 41.632 -65.740 -3.668 1.00 52.63 414 LEU B CA 1
ATOM 6030 C C . LEU B 1 340 ? 41.838 -67.147 -4.184 1.00 55.94 414 LEU B C 1
ATOM 6031 O O . LEU B 1 340 ? 42.668 -67.873 -3.627 1.00 66.54 414 LEU B O 1
ATOM 6036 N N . LYS B 1 341 ? 41.135 -67.556 -5.232 1.00 56.90 415 LYS B N 1
ATOM 6037 C CA . LYS B 1 341 ? 41.433 -68.850 -5.825 1.00 60.87 415 LYS B CA 1
ATOM 6038 C C . LYS B 1 341 ? 41.574 -68.868 -7.345 1.00 59.73 415 LYS B C 1
ATOM 6039 O O . LYS B 1 341 ? 41.981 -69.903 -7.882 1.00 63.89 415 LYS B O 1
ATOM 6045 N N . LEU B 1 342 ? 41.300 -67.774 -8.051 1.00 52.94 416 LEU B N 1
ATOM 6046 C CA . LEU B 1 342 ? 41.440 -67.723 -9.502 1.00 49.54 416 LEU B CA 1
ATOM 6047 C C . LEU B 1 342 ? 42.317 -66.532 -9.880 1.00 53.54 416 LEU B C 1
ATOM 6048 O O . LEU B 1 342 ? 41.990 -65.382 -9.563 1.00 58.50 416 LEU B O 1
ATOM 6053 N N . SER B 1 343 ? 43.437 -66.798 -10.543 1.00 51.88 417 SER B N 1
ATOM 6054 C CA . SER B 1 343 ? 44.353 -65.732 -10.923 1.00 49.69 417 SER B CA 1
ATOM 6055 C C . SER B 1 343 ? 44.427 -65.666 -12.442 1.00 51.22 417 SER B C 1
ATOM 6056 O O . SER B 1 343 ? 44.758 -66.682 -13.081 1.00 49.47 417 SER B O 1
ATOM 6059 N N . PRO B 1 344 ? 44.111 -64.533 -13.064 1.00 50.38 418 PRO B N 1
ATOM 6060 C CA . PRO B 1 344 ? 44.186 -64.440 -14.525 1.00 50.07 418 PRO B CA 1
ATOM 6061 C C . PRO B 1 344 ? 45.600 -64.183 -15.010 1.00 51.35 418 PRO B C 1
ATOM 6062 O O . PRO B 1 344 ? 46.389 -63.499 -14.354 1.00 54.51 418 PRO B O 1
ATOM 6066 N N . VAL B 1 345 ? 45.909 -64.756 -16.175 1.00 46.72 419 VAL B N 1
ATOM 6067 C CA . VAL B 1 345 ? 47.184 -64.534 -16.856 1.00 49.50 419 VAL B CA 1
ATOM 6068 C C . VAL B 1 345 ? 46.965 -63.404 -17.852 1.00 47.26 419 VAL B C 1
ATOM 6069 O O . VAL B 1 345 ? 46.405 -63.617 -18.923 1.00 47.68 419 VAL B O 1
ATOM 6073 N N . ARG B 1 346 ? 47.436 -62.202 -17.515 1.00 46.96 420 ARG B N 1
ATOM 6074 C CA . ARG B 1 346 ? 47.154 -61.057 -18.374 1.00 49.10 420 ARG B CA 1
ATOM 6075 C C . ARG B 1 346 ? 47.721 -61.275 -19.776 1.00 51.69 420 ARG B C 1
ATOM 6076 O O . ARG B 1 346 ? 47.091 -60.891 -20.773 1.00 49.48 420 ARG B O 1
ATOM 6084 N N . GLY B 1 347 ? 48.878 -61.946 -19.877 1.00 46.22 421 GLY B N 1
ATOM 6085 C CA . GLY B 1 347 ? 49.466 -62.191 -21.187 1.00 43.14 421 GLY B CA 1
ATOM 6086 C C . GLY B 1 347 ? 48.529 -62.935 -22.123 1.00 45.90 421 GLY B C 1
ATOM 6087 O O . GLY B 1 347 ? 48.496 -62.668 -23.326 1.00 48.26 421 GLY B O 1
ATOM 6088 N N . VAL B 1 348 ? 47.740 -63.862 -21.578 1.00 46.21 422 VAL B N 1
ATOM 6089 C CA . VAL B 1 348 ? 46.842 -64.692 -22.377 1.00 45.22 422 VAL B CA 1
ATOM 6090 C C . VAL B 1 348 ? 45.569 -63.934 -22.749 1.00 48.59 422 VAL B C 1
ATOM 6091 O O . VAL B 1 348 ? 44.952 -64.216 -23.782 1.00 48.84 422 VAL B O 1
ATOM 6095 N N . LEU B 1 349 ? 45.171 -62.953 -21.938 1.00 48.28 423 LEU B N 1
ATOM 6096 C CA . LEU B 1 349 ? 43.876 -62.298 -22.063 1.00 51.49 423 LEU B CA 1
ATOM 6097 C C . LEU B 1 349 ? 43.920 -60.891 -22.660 1.00 58.20 423 LEU B C 1
ATOM 6098 O O . LEU B 1 349 ? 42.924 -60.462 -23.259 1.00 57.70 423 LEU B O 1
ATOM 6103 N N . GLU B 1 350 ? 45.033 -60.164 -22.532 1.00 54.47 424 GLU B N 1
ATOM 6104 C CA . GLU B 1 350 ? 45.016 -58.742 -22.854 1.00 53.52 424 GLU B CA 1
ATOM 6105 C C . GLU B 1 350 ? 44.662 -58.517 -24.304 1.00 55.39 424 GLU B C 1
ATOM 6106 O O . GLU B 1 350 ? 45.385 -58.953 -25.204 1.00 57.33 424 GLU B O 1
ATOM 6112 N N . GLY B 1 351 ? 43.540 -57.839 -24.522 1.00 57.38 425 GLY B N 1
ATOM 6113 C CA . GLY B 1 351 ? 43.135 -57.436 -25.846 1.00 55.11 425 GLY B CA 1
ATOM 6114 C C . GLY B 1 351 ? 42.540 -58.524 -26.688 1.00 56.10 425 GLY B C 1
ATOM 6115 O O . GLY B 1 351 ? 42.190 -58.255 -27.844 1.00 62.58 425 GLY B O 1
ATOM 6116 N N . LYS B 1 352 ? 42.391 -59.731 -26.145 1.00 56.02 426 LYS B N 1
ATOM 6117 C CA . LYS B 1 352 ? 41.903 -60.880 -26.888 1.00 52.11 426 LYS B CA 1
ATOM 6118 C C . LYS B 1 352 ? 40.391 -61.047 -26.726 1.00 50.45 426 LYS B C 1
ATOM 6119 O O . LYS B 1 352 ? 39.763 -60.521 -25.802 1.00 48.12 426 LYS B O 1
ATOM 6125 N N . ARG B 1 353 ? 39.809 -61.781 -27.663 1.00 51.05 427 ARG B N 1
ATOM 6126 C CA . ARG B 1 353 ? 38.426 -62.219 -27.560 1.00 48.73 427 ARG B CA 1
ATOM 6127 C C . ARG B 1 353 ? 38.417 -63.620 -26.958 1.00 47.89 427 ARG B C 1
ATOM 6128 O O . ARG B 1 353 ? 38.910 -64.586 -27.564 1.00 49.45 427 ARG B O 1
ATOM 6136 N N . VAL B 1 354 ? 37.865 -63.719 -25.756 1.00 47.87 428 VAL B N 1
ATOM 6137 C CA . VAL B 1 354 ? 38.004 -64.892 -24.912 1.00 50.44 428 VAL B CA 1
ATOM 6138 C C . VAL B 1 354 ? 36.677 -65.635 -24.902 1.00 49.84 428 VAL B C 1
ATOM 6139 O O . VAL B 1 354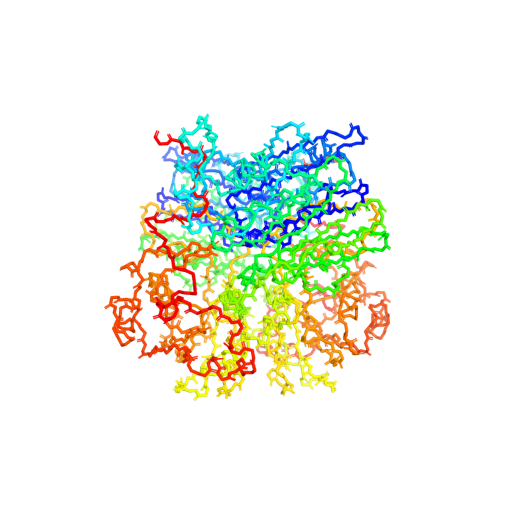 ? 35.615 -65.025 -24.703 1.00 48.23 428 VAL B O 1
ATOM 6143 N N . VAL B 1 355 ? 36.748 -66.940 -25.167 1.00 44.90 429 VAL B N 1
ATOM 6144 C CA . VAL B 1 355 ? 35.679 -67.894 -24.909 1.00 46.72 429 VAL B CA 1
ATOM 6145 C C . VAL B 1 355 ? 36.051 -68.609 -23.611 1.00 44.62 429 VAL B C 1
ATOM 6146 O O . VAL B 1 355 ? 37.076 -69.293 -23.546 1.00 45.08 429 VAL B O 1
ATOM 6150 N N . VAL B 1 356 ? 35.261 -68.442 -22.556 1.00 42.44 430 VAL B N 1
ATOM 6151 C CA . VAL B 1 356 ? 35.528 -69.101 -21.277 1.00 43.37 430 VAL B CA 1
ATOM 6152 C C . VAL B 1 356 ? 34.463 -70.171 -21.040 1.00 42.35 430 VAL B C 1
ATOM 6153 O O . VAL B 1 356 ? 33.266 -69.877 -21.068 1.00 47.22 430 VAL B O 1
ATOM 6157 N N . VAL B 1 357 ? 34.903 -71.414 -20.818 1.00 40.81 431 VAL B N 1
ATOM 6158 C CA . VAL B 1 357 ? 34.041 -72.585 -20.675 1.00 40.41 431 VAL B CA 1
ATOM 6159 C C . VAL B 1 357 ? 33.885 -72.943 -19.201 1.00 49.29 431 VAL B C 1
ATOM 6160 O O . VAL B 1 357 ? 34.850 -72.897 -18.419 1.00 48.29 431 VAL B O 1
ATOM 6164 N N . ASP B 1 358 ? 32.673 -73.325 -18.816 1.00 46.97 432 ASP B N 1
ATOM 6165 C CA . ASP B 1 358 ? 32.414 -73.646 -17.427 1.00 46.46 432 ASP B CA 1
ATOM 6166 C C . ASP B 1 358 ? 31.318 -74.692 -17.399 1.00 52.43 432 ASP B C 1
ATOM 6167 O O . ASP B 1 358 ? 30.598 -74.885 -18.380 1.00 52.01 432 ASP B O 1
ATOM 6172 N N . ASP B 1 359 ? 31.182 -75.363 -16.260 1.00 56.13 433 ASP B N 1
ATOM 6173 C CA . ASP B 1 359 ? 30.355 -76.563 -16.258 1.00 56.25 433 ASP B CA 1
ATOM 6174 C C . ASP B 1 359 ? 28.887 -76.294 -15.982 1.00 57.33 433 ASP B C 1
ATOM 6175 O O . ASP B 1 359 ? 28.042 -77.094 -16.402 1.00 58.18 433 ASP B O 1
ATOM 6180 N N . SER B 1 360 ? 28.543 -75.208 -15.296 1.00 55.78 434 SER B N 1
ATOM 6181 C CA . SER B 1 360 ? 27.130 -74.945 -15.064 1.00 56.15 434 SER B CA 1
ATOM 6182 C C . SER B 1 360 ? 26.956 -73.500 -14.649 1.00 58.36 434 SER B C 1
ATOM 6183 O O . SER B 1 360 ? 27.924 -72.771 -14.428 1.00 62.47 434 SER B O 1
ATOM 6186 N N . ILE B 1 361 ? 25.682 -73.178 -14.488 1.00 59.51 435 ILE B N 1
ATOM 6187 C CA . ILE B 1 361 ? 25.253 -71.865 -13.973 1.00 61.66 435 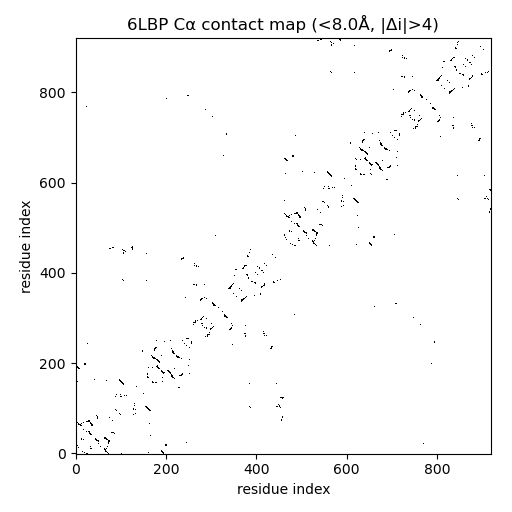ILE B CA 1
ATOM 6188 C C . ILE B 1 361 ? 23.983 -72.058 -13.171 1.00 63.59 435 ILE B C 1
ATOM 6189 O O . ILE B 1 361 ? 22.941 -72.027 -13.775 1.00 64.73 435 ILE B O 1
ATOM 6194 N N . VAL B 1 362 ? 24.108 -72.054 -11.850 1.00 68.91 436 VAL B N 1
ATOM 6195 C CA . VAL B 1 362 ? 22.923 -72.187 -10.963 1.00 74.48 436 VAL B CA 1
ATOM 6196 C C . VAL B 1 362 ? 22.490 -70.805 -10.483 1.00 74.33 436 VAL B C 1
ATOM 6197 O O . VAL B 1 362 ? 21.482 -70.311 -10.956 1.00 72.58 436 VAL B O 1
ATOM 6201 N N . ARG B 1 363 ? 23.166 -70.289 -9.469 1.00 77.30 437 ARG B N 1
ATOM 6202 C CA . ARG B 1 363 ? 22.832 -68.960 -8.908 1.00 81.48 437 ARG B CA 1
ATOM 6203 C C . ARG B 1 363 ? 23.164 -67.855 -9.911 1.00 78.17 437 ARG B C 1
ATOM 6204 O O . ARG B 1 363 ? 22.319 -67.012 -10.161 1.00 72.61 437 ARG B O 1
ATOM 6212 N N . GLY B 1 364 ? 24.335 -67.931 -10.528 1.00 79.47 438 GLY B N 1
ATOM 6213 C CA . GLY B 1 364 ? 24.783 -66.912 -11.485 1.00 75.59 438 GLY B CA 1
ATOM 6214 C C . GLY B 1 364 ? 25.579 -65.827 -10.799 1.00 76.95 438 GLY B C 1
ATOM 6215 O O . GLY B 1 364 ? 26.043 -64.933 -11.487 1.00 71.28 438 GLY B O 1
ATOM 6216 N N . THR B 1 365 ? 25.769 -65.909 -9.490 1.00 75.06 439 THR B N 1
ATOM 6217 C CA . THR B 1 365 ? 26.492 -64.799 -8.903 1.00 79.10 439 THR B CA 1
ATOM 6218 C C . THR B 1 365 ? 27.987 -64.878 -9.190 1.00 80.35 439 THR B C 1
ATOM 6219 O O . THR B 1 365 ? 28.645 -63.840 -9.346 1.00 76.37 439 THR B O 1
ATOM 6223 N N . THR B 1 366 ? 28.541 -66.090 -9.262 1.00 81.32 440 THR B N 1
ATOM 6224 C CA . THR B 1 366 ? 29.985 -66.235 -9.414 1.00 79.11 440 THR B CA 1
ATOM 6225 C C . THR B 1 366 ? 30.435 -66.081 -10.866 1.00 76.33 440 THR B C 1
ATOM 6226 O O . THR B 1 366 ? 31.552 -65.601 -11.115 1.00 73.62 440 THR B O 1
ATOM 6230 N N . SER B 1 367 ? 29.583 -66.450 -11.828 1.00 72.53 441 SER B N 1
ATOM 6231 C CA . SER B 1 367 ? 29.898 -66.198 -13.230 1.00 64.43 441 SER B CA 1
ATOM 6232 C C . SER B 1 367 ? 30.109 -64.712 -13.489 1.00 67.09 441 SER B C 1
ATOM 6233 O O . SER B 1 367 ? 31.004 -64.322 -14.250 1.00 67.27 441 SER B O 1
ATOM 6236 N N . SER B 1 368 ? 29.303 -63.866 -12.854 1.00 66.56 442 SER B N 1
ATOM 6237 C CA . SER B 1 368 ? 29.495 -62.432 -13.011 1.00 64.59 442 SER B CA 1
ATOM 6238 C C . SER B 1 368 ? 30.856 -62.017 -12.496 1.00 63.42 442 SER B C 1
ATOM 6239 O O . SER B 1 368 ? 31.560 -61.225 -13.138 1.00 64.82 442 SER B O 1
ATOM 6242 N N . LYS B 1 369 ? 31.239 -62.547 -11.331 1.00 66.88 443 LYS B N 1
ATOM 6243 C CA . LYS B 1 369 ? 32.538 -62.222 -10.755 1.00 67.55 443 LYS B CA 1
ATOM 6244 C C . LYS B 1 369 ? 33.664 -62.641 -11.686 1.00 62.75 443 LYS B C 1
ATOM 6245 O O . LYS B 1 369 ? 34.624 -61.888 -11.893 1.00 63.05 443 LYS B O 1
ATOM 6251 N N . ILE B 1 370 ? 33.531 -63.817 -12.300 1.00 62.09 444 ILE B N 1
ATOM 6252 C CA . ILE B 1 370 ? 34.575 -64.321 -13.185 1.00 55.97 444 ILE B CA 1
ATOM 6253 C C . ILE B 1 370 ? 34.670 -63.465 -14.446 1.00 55.76 444 ILE B C 1
ATOM 6254 O O . ILE B 1 370 ? 35.771 -63.135 -14.907 1.00 56.05 444 ILE B O 1
ATOM 6259 N N . VAL B 1 371 ? 33.530 -63.072 -15.017 1.00 54.77 445 VAL B N 1
ATOM 6260 C CA . VAL B 1 371 ? 33.577 -62.196 -16.186 1.00 53.17 445 VAL B CA 1
ATOM 6261 C C . VAL B 1 371 ? 34.278 -60.886 -15.844 1.00 55.86 445 VAL B C 1
ATOM 6262 O O . VAL B 1 371 ? 35.143 -60.409 -16.594 1.00 49.22 445 VAL B O 1
ATOM 6266 N N . ARG B 1 372 ? 33.913 -60.284 -14.702 1.00 59.65 446 ARG B N 1
ATOM 6267 C CA . ARG B 1 372 ? 34.535 -59.028 -14.294 1.00 56.87 446 ARG B CA 1
ATOM 6268 C C . ARG B 1 372 ? 36.030 -59.214 -14.117 1.00 60.05 446 ARG B C 1
ATOM 6269 O O . ARG B 1 372 ? 36.827 -58.365 -14.539 1.00 59.93 446 ARG B O 1
ATOM 6277 N N . LEU B 1 373 ? 36.427 -60.349 -13.535 1.00 55.27 447 LEU B N 1
ATOM 6278 C CA . LEU B 1 373 ? 37.839 -60.621 -13.304 1.00 55.59 447 LEU B CA 1
ATOM 6279 C C . LEU B 1 373 ? 38.616 -60.676 -14.616 1.00 58.24 447 LEU B C 1
ATOM 6280 O O . LEU B 1 373 ? 39.744 -60.161 -14.705 1.00 55.32 447 LEU B O 1
ATOM 6285 N N . LEU B 1 374 ? 38.011 -61.301 -15.641 1.00 61.36 448 LEU B N 1
ATOM 6286 C CA . LEU B 1 374 ? 38.611 -61.413 -16.973 1.00 54.01 448 LEU B CA 1
ATOM 6287 C C . LEU B 1 374 ? 38.707 -60.065 -17.661 1.00 52.68 448 LEU B C 1
ATOM 6288 O O . LEU B 1 374 ? 39.684 -59.794 -18.369 1.00 49.20 448 LEU B O 1
ATOM 6293 N N . ARG B 1 375 ? 37.669 -59.231 -17.506 1.00 55.67 449 ARG B N 1
ATOM 6294 C CA . ARG B 1 375 ? 37.671 -57.905 -18.121 1.00 53.61 449 ARG B CA 1
ATOM 6295 C C . ARG B 1 375 ? 38.741 -57.022 -17.500 1.00 55.37 449 ARG B C 1
ATOM 6296 O O . ARG B 1 375 ? 39.539 -56.408 -18.216 1.00 53.27 449 ARG B O 1
ATOM 6304 N N . GLU B 1 376 ? 38.793 -56.974 -16.165 1.00 54.90 450 GLU B N 1
ATOM 6305 C CA . GLU B 1 376 ? 39.869 -56.262 -15.490 1.00 56.66 450 GLU B CA 1
ATOM 6306 C C . GLU B 1 376 ? 41.244 -56.737 -15.935 1.00 58.94 450 GLU B C 1
ATOM 6307 O O . GLU B 1 376 ? 42.210 -55.973 -15.831 1.00 59.83 450 GLU B O 1
ATOM 6313 N N . ALA B 1 377 ? 41.361 -57.976 -16.418 1.00 59.58 451 ALA B N 1
ATOM 6314 C CA . ALA B 1 377 ? 42.638 -58.521 -16.858 1.00 56.90 451 ALA B CA 1
ATOM 6315 C C . ALA B 1 377 ? 42.970 -58.161 -18.295 1.00 59.03 451 ALA B C 1
ATOM 6316 O O . ALA B 1 377 ? 44.026 -58.571 -18.788 1.00 60.75 451 ALA B O 1
ATOM 6318 N N . GLY B 1 378 ? 42.113 -57.404 -18.975 1.00 57.30 452 GLY B N 1
ATOM 6319 C CA . GLY B 1 378 ? 42.409 -56.930 -20.311 1.00 57.16 452 GLY B CA 1
ATOM 6320 C C . GLY B 1 378 ? 41.645 -57.607 -21.422 1.00 58.00 452 GLY B C 1
ATOM 6321 O O . GLY B 1 378 ? 41.933 -57.346 -22.597 1.00 57.09 452 GLY B O 1
ATOM 6322 N N . ALA B 1 379 ? 40.690 -58.471 -21.099 1.00 60.23 453 ALA B N 1
ATOM 6323 C CA . ALA B 1 379 ? 39.909 -59.126 -22.135 1.00 56.57 453 ALA B CA 1
ATOM 6324 C C . ALA B 1 379 ? 39.063 -58.097 -22.883 1.00 57.55 453 ALA B C 1
ATOM 6325 O O . ALA B 1 379 ? 38.394 -57.245 -22.276 1.00 54.77 453 ALA B O 1
ATOM 6327 N N . LYS B 1 380 ? 39.124 -58.177 -24.215 1.00 56.95 454 LYS B N 1
ATOM 6328 C CA . LYS B 1 380 ? 38.338 -57.330 -25.107 1.00 56.59 454 LYS B CA 1
ATOM 6329 C C . LYS B 1 380 ? 36.902 -57.839 -25.239 1.00 57.20 454 LYS B C 1
ATOM 6330 O O . LYS B 1 380 ? 35.956 -57.046 -25.265 1.00 59.16 454 LYS B O 1
ATOM 6336 N N . GLU B 1 381 ? 36.715 -59.154 -25.310 1.00 57.63 455 GLU B N 1
ATOM 6337 C CA . GLU B 1 381 ? 35.388 -59.755 -25.302 1.00 55.15 455 GLU B CA 1
ATOM 6338 C C . GLU B 1 381 ? 35.417 -60.996 -24.429 1.00 51.23 455 GLU B C 1
ATOM 6339 O O . GLU B 1 381 ? 36.454 -61.646 -24.283 1.00 54.67 455 GLU B O 1
ATOM 6345 N N . VAL B 1 382 ? 34.270 -61.339 -23.866 1.00 47.35 456 VAL B N 1
ATOM 6346 C CA . VAL B 1 382 ? 34.161 -62.478 -22.971 1.00 49.03 456 VAL B CA 1
ATOM 6347 C C . VAL B 1 382 ? 32.939 -63.271 -23.404 1.00 52.34 456 VAL B C 1
ATOM 6348 O O . VAL B 1 382 ? 31.809 -62.887 -23.101 1.00 55.11 456 VAL B O 1
ATOM 6352 N N . HIS B 1 383 ? 33.151 -64.381 -24.088 1.00 49.92 457 HIS B N 1
ATOM 6353 C CA . HIS B 1 383 ? 32.047 -65.222 -24.524 1.00 50.43 457 HIS B CA 1
ATOM 6354 C C . HIS B 1 383 ? 31.962 -66.440 -23.616 1.00 55.90 457 HIS B C 1
ATOM 6355 O O . HIS B 1 383 ? 32.872 -67.279 -23.609 1.00 56.60 457 HIS B O 1
ATOM 6362 N N . MET B 1 384 ? 30.862 -66.543 -22.868 1.00 55.58 458 MET B N 1
ATOM 6363 C CA . MET B 1 384 ? 30.659 -67.618 -21.902 1.00 51.95 458 MET B CA 1
ATOM 6364 C C . MET B 1 384 ? 29.994 -68.825 -22.562 1.00 51.88 458 MET B C 1
ATOM 6365 O O . MET B 1 384 ? 29.127 -68.678 -23.429 1.00 52.71 458 MET B O 1
ATOM 6370 N N . ARG B 1 385 ? 30.431 -70.022 -22.175 1.00 47.03 459 ARG B N 1
ATOM 6371 C CA . ARG B 1 385 ? 29.927 -71.260 -22.764 1.00 47.24 459 ARG B CA 1
ATOM 6372 C C . ARG B 1 385 ? 29.778 -72.280 -21.654 1.00 47.23 459 ARG B C 1
ATOM 6373 O O . ARG B 1 385 ? 30.770 -72.645 -21.017 1.00 47.22 459 ARG B O 1
ATOM 6381 N N . ILE B 1 386 ? 28.559 -72.764 -21.439 1.00 46.12 460 ILE B N 1
ATOM 6382 C CA . ILE B 1 386 ? 28.248 -73.604 -20.289 1.00 47.44 460 ILE B CA 1
ATOM 6383 C C . ILE B 1 386 ? 28.087 -75.046 -20.742 1.00 48.24 460 ILE B C 1
ATOM 6384 O O . ILE B 1 386 ? 27.180 -75.361 -21.517 1.00 48.97 460 ILE B O 1
ATOM 6389 N N . ALA B 1 387 ? 28.915 -75.938 -20.197 1.00 47.18 461 ALA B N 1
ATOM 6390 C CA . ALA B 1 387 ? 28.942 -77.315 -20.661 1.00 46.14 461 ALA B CA 1
ATOM 6391 C C . ALA B 1 387 ? 27.827 -78.104 -20.004 1.00 48.66 461 ALA B C 1
ATOM 6392 O O . ALA B 1 387 ? 28.069 -79.195 -19.480 1.00 50.20 461 ALA B O 1
ATOM 6394 N N . SER B 1 388 ? 26.613 -77.553 -20.020 1.00 44.76 462 SER B N 1
ATOM 6395 C CA . SER B 1 388 ? 25.449 -78.180 -19.418 1.00 45.24 462 SER B CA 1
ATOM 6396 C C . SER B 1 388 ? 24.186 -77.452 -19.867 1.00 52.15 462 SER B C 1
ATOM 6397 O O . SER B 1 388 ? 24.231 -76.241 -20.112 1.00 54.38 462 SER B O 1
ATOM 6400 N N . PRO B 1 389 ? 23.048 -78.131 -19.991 1.00 53.70 463 PRO B N 1
ATOM 6401 C CA . PRO B 1 389 ? 21.784 -77.423 -20.262 1.00 53.89 463 PRO B CA 1
ATOM 6402 C C . PRO B 1 389 ? 21.407 -76.528 -19.094 1.00 55.28 463 PRO B C 1
ATOM 6403 O O . PRO B 1 389 ? 21.978 -76.651 -17.999 1.00 55.83 463 PRO B O 1
ATOM 6407 N N . PRO B 1 390 ? 20.470 -75.601 -19.283 1.00 56.56 464 PRO B N 1
ATOM 6408 C CA . PRO B 1 390 ? 20.062 -74.732 -18.168 1.00 59.52 464 PRO B CA 1
ATOM 6409 C C . PRO B 1 390 ? 19.376 -75.499 -17.048 1.00 58.77 464 PRO B C 1
ATOM 6410 O O . PRO B 1 390 ? 18.512 -76.350 -17.285 1.00 57.55 464 PRO B O 1
ATOM 6414 N N . ILE B 1 391 ? 19.760 -75.169 -15.819 1.00 58.16 465 ILE B N 1
ATOM 6415 C CA . ILE B 1 391 ? 19.261 -75.853 -14.630 1.00 64.65 465 ILE B CA 1
ATOM 6416 C C . ILE B 1 391 ? 18.040 -75.097 -14.119 1.00 65.25 465 ILE B C 1
ATOM 6417 O O . ILE B 1 391 ? 18.163 -73.986 -13.586 1.00 65.54 465 ILE B O 1
ATOM 6422 N N . ILE B 1 392 ? 16.864 -75.720 -14.252 1.00 63.09 466 ILE B N 1
ATOM 6423 C CA . ILE B 1 392 ? 15.603 -75.058 -13.971 1.00 66.98 466 ILE B CA 1
ATOM 6424 C C . ILE B 1 392 ? 14.878 -75.645 -12.761 1.00 66.25 466 ILE B C 1
ATOM 6425 O O . ILE B 1 392 ? 14.123 -74.928 -12.099 1.00 69.47 466 ILE B O 1
ATOM 6430 N N . ALA B 1 393 ? 15.084 -76.918 -12.444 1.00 68.26 467 ALA B N 1
ATOM 6431 C CA . ALA B 1 393 ? 14.372 -77.571 -11.356 1.00 74.93 467 ALA B CA 1
ATOM 6432 C C . ALA B 1 393 ? 15.354 -78.032 -10.285 1.00 76.85 467 ALA B C 1
ATOM 6433 O O . ALA B 1 393 ? 16.539 -78.248 -10.547 1.00 74.58 467 ALA B O 1
ATOM 6435 N N . SER B 1 394 ? 14.853 -78.173 -9.066 1.00 85.53 468 SER B N 1
ATOM 6436 C CA . SER B 1 394 ? 15.704 -78.608 -7.970 1.00 90.52 468 SER B CA 1
ATOM 6437 C C . SER B 1 394 ? 15.922 -80.120 -8.018 1.00 89.50 468 SER B C 1
ATOM 6438 O O . SER B 1 394 ? 15.074 -80.882 -8.499 1.00 81.32 468 SER B O 1
ATOM 6441 N N . CYS B 1 395 ? 17.083 -80.555 -7.532 1.00 90.18 469 CYS B N 1
ATOM 6442 C CA . CYS B 1 395 ? 17.323 -81.986 -7.415 1.00 89.29 469 CYS B CA 1
ATOM 6443 C C . CYS B 1 395 ? 16.599 -82.520 -6.190 1.00 92.03 469 CYS B C 1
ATOM 6444 O O . CYS B 1 395 ? 16.733 -81.971 -5.089 1.00 92.78 469 CYS B O 1
ATOM 6447 N N . TYR B 1 396 ? 15.807 -83.574 -6.399 1.00 89.96 470 TYR B N 1
ATOM 6448 C CA . TYR B 1 396 ? 15.110 -84.278 -5.336 1.00 82.09 470 TYR B CA 1
ATOM 6449 C C . TYR B 1 396 ? 15.794 -85.588 -5.005 1.00 77.94 470 TYR B C 1
ATOM 6450 O O . TYR B 1 396 ? 15.155 -86.498 -4.479 1.00 78.47 470 TYR B O 1
ATOM 6459 N N . TYR B 1 397 ? 17.070 -85.727 -5.339 1.00 73.21 471 TYR B N 1
ATOM 6460 C CA . TYR B 1 397 ? 17.659 -87.046 -5.267 1.00 71.44 471 TYR B CA 1
ATOM 6461 C C . TYR B 1 397 ? 19.091 -86.985 -4.752 1.00 76.74 471 TYR B C 1
ATOM 6462 O O . TYR B 1 397 ? 19.959 -87.771 -5.162 1.00 68.96 471 TYR B O 1
ATOM 6471 N N . GLY B 1 398 ? 19.350 -86.085 -3.807 1.00 81.32 472 GLY B N 1
ATOM 6472 C CA . GLY B 1 398 ? 20.487 -86.245 -2.926 1.00 84.94 472 GLY B CA 1
ATOM 6473 C C . GLY B 1 398 ? 21.691 -85.359 -3.148 1.00 93.70 472 GLY B C 1
ATOM 6474 O O . GLY B 1 398 ? 22.753 -85.637 -2.568 1.00 97.01 472 GLY B O 1
ATOM 6475 N N . VAL B 1 399 ? 21.590 -84.319 -3.967 1.00 90.72 473 VAL B N 1
ATOM 6476 C CA . VAL B 1 399 ? 22.636 -83.308 -4.025 1.00 93.76 473 VAL B CA 1
ATOM 6477 C C . VAL B 1 399 ? 21.949 -81.955 -3.963 1.00 93.25 473 VAL B C 1
ATOM 6478 O O . VAL B 1 399 ? 20.965 -81.719 -4.671 1.00 87.08 473 VAL B O 1
ATOM 6482 N N . ASP B 1 400 ? 22.432 -81.092 -3.071 1.00 99.25 474 ASP B N 1
ATOM 6483 C CA . ASP B 1 400 ? 21.688 -79.889 -2.723 1.00 100.96 474 ASP B CA 1
ATOM 6484 C C . ASP B 1 400 ? 21.784 -78.883 -3.854 1.00 102.02 474 ASP B C 1
ATOM 6485 O O . ASP B 1 400 ? 22.880 -78.506 -4.288 1.00 100.02 474 ASP B O 1
ATOM 6490 N N . THR B 1 401 ? 20.624 -78.476 -4.337 1.00 104.64 475 THR B N 1
ATOM 6491 C CA . THR B 1 401 ? 20.476 -77.327 -5.194 1.00 104.31 475 THR B CA 1
ATOM 6492 C C . THR B 1 401 ? 19.542 -76.361 -4.472 1.00 100.10 475 THR B C 1
ATOM 6493 O O . THR B 1 401 ? 18.705 -76.785 -3.662 1.00 97.66 475 THR B O 1
ATOM 6497 N N . PRO B 1 402 ? 19.705 -75.061 -4.683 1.00 99.28 476 PRO B N 1
ATOM 6498 C CA . PRO B 1 402 ? 18.733 -74.104 -4.148 1.00 101.55 476 PRO B CA 1
ATOM 6499 C C . PRO B 1 402 ? 17.319 -74.386 -4.647 1.00 95.35 476 PRO B C 1
ATOM 6500 O O . PRO B 1 402 ? 17.079 -75.216 -5.523 1.00 91.82 476 PRO B O 1
ATOM 6504 N N . SER B 1 403 ? 16.362 -73.688 -4.043 1.00 99.38 477 SER B N 1
ATOM 6505 C CA . SER B 1 403 ? 14.968 -73.809 -4.441 1.00 102.51 477 SER B CA 1
ATOM 6506 C C . SER B 1 403 ? 14.783 -73.371 -5.896 1.00 100.29 477 SER B C 1
ATOM 6507 O O . SER B 1 403 ? 15.629 -72.692 -6.480 1.00 98.64 477 SER B O 1
ATOM 6510 N N . SER B 1 404 ? 13.627 -73.735 -6.469 1.00 99.76 478 SER B N 1
ATOM 6511 C CA . SER B 1 404 ? 13.398 -73.481 -7.892 1.00 99.13 478 SER B CA 1
ATOM 6512 C C . SER B 1 404 ? 13.350 -71.994 -8.232 1.00 100.96 478 SER B C 1
ATOM 6513 O O . SER B 1 404 ? 13.688 -71.618 -9.360 1.00 98.08 478 SER B O 1
ATOM 6516 N N . ASN B 1 405 ? 12.897 -71.137 -7.312 1.00 104.63 479 ASN B N 1
ATOM 6517 C CA . ASN B 1 405 ? 12.917 -69.711 -7.623 1.00 104.02 479 ASN B CA 1
ATOM 6518 C C . ASN B 1 405 ? 14.307 -69.088 -7.475 1.00 101.39 479 ASN B C 1
ATOM 6519 O O . ASN B 1 405 ? 14.522 -67.980 -7.988 1.00 101.56 479 ASN B O 1
ATOM 6524 N N . GLU B 1 406 ? 15.260 -69.769 -6.827 1.00 96.86 480 GLU B N 1
ATOM 6525 C CA . GLU B 1 406 ? 16.627 -69.266 -6.707 1.00 102.12 480 GLU B CA 1
ATOM 6526 C C . GLU B 1 406 ? 17.520 -69.637 -7.900 1.00 101.46 480 GLU B C 1
ATOM 6527 O O . GLU B 1 406 ? 18.658 -69.150 -7.987 1.00 95.49 480 GLU B O 1
ATOM 6533 N N . LEU B 1 407 ? 17.016 -70.441 -8.839 1.00 96.22 481 LEU B N 1
ATOM 6534 C CA . LEU B 1 407 ? 17.773 -70.877 -10.007 1.00 86.12 481 LEU B CA 1
ATOM 6535 C C . LEU B 1 407 ? 17.636 -69.813 -11.086 1.00 87.51 481 LEU B C 1
ATOM 6536 O O . LEU B 1 407 ? 16.517 -69.494 -11.505 1.00 86.11 481 LEU B O 1
ATOM 6541 N N . ILE B 1 408 ? 18.764 -69.246 -11.521 1.00 88.77 482 ILE B N 1
ATOM 6542 C CA . ILE B 1 408 ? 18.694 -68.094 -12.412 1.00 81.49 482 ILE B CA 1
ATOM 6543 C C . ILE B 1 408 ? 18.069 -68.447 -13.757 1.00 78.55 482 ILE B C 1
ATOM 6544 O O . ILE B 1 408 ? 17.520 -67.567 -14.426 1.00 83.32 482 ILE B O 1
ATOM 6549 N N . SER B 1 409 ? 18.099 -69.715 -14.169 1.00 74.98 483 SER B N 1
ATOM 6550 C CA . SER B 1 409 ? 17.413 -70.053 -15.412 1.00 78.69 483 SER B CA 1
ATOM 6551 C C . SER B 1 409 ? 15.898 -70.180 -15.244 1.00 81.64 483 SER B C 1
ATOM 6552 O O . SER B 1 409 ? 15.181 -70.322 -16.242 1.00 77.34 483 SER B O 1
ATOM 6555 N N . ASN B 1 410 ? 15.403 -70.160 -14.008 1.00 81.28 484 ASN B N 1
ATOM 6556 C CA . ASN B 1 410 ? 13.973 -70.051 -13.757 1.00 79.07 484 ASN B CA 1
ATOM 6557 C C . ASN B 1 410 ? 13.491 -68.612 -13.859 1.00 80.03 484 ASN B C 1
ATOM 6558 O O . ASN B 1 410 ? 12.380 -68.359 -14.334 1.00 80.86 484 ASN B O 1
ATOM 6563 N N . ARG B 1 411 ? 14.294 -67.663 -13.388 1.00 79.56 485 ARG B N 1
ATOM 6564 C CA . ARG B 1 411 ? 13.892 -66.267 -13.445 1.00 78.37 485 ARG B CA 1
ATOM 6565 C C . ARG B 1 411 ? 14.148 -65.684 -14.831 1.00 82.57 485 ARG B C 1
ATOM 6566 O O . ARG B 1 411 ? 13.237 -65.126 -15.456 1.00 84.00 485 ARG B O 1
ATOM 6574 N N . MET B 1 412 ? 15.368 -65.832 -15.345 1.00 81.46 486 MET B N 1
ATOM 6575 C CA . MET B 1 412 ? 15.810 -65.063 -16.499 1.00 78.64 486 MET B CA 1
ATOM 6576 C C . MET B 1 412 ? 15.942 -65.925 -17.750 1.00 80.75 486 MET B C 1
ATOM 6577 O O . MET B 1 412 ? 16.115 -67.153 -17.699 1.00 73.47 486 MET B O 1
ATOM 6582 N N . SER B 1 413 ? 15.849 -65.228 -18.882 1.00 80.62 487 SER B N 1
ATOM 6583 C CA . SER B 1 413 ? 16.123 -65.745 -20.210 1.00 76.91 487 SER B CA 1
ATOM 6584 C C . SER B 1 413 ? 17.632 -65.934 -20.398 1.00 82.29 487 SER B C 1
ATOM 6585 O O . SER B 1 413 ? 18.451 -65.445 -19.611 1.00 81.86 487 SER B O 1
ATOM 6588 N N . VAL B 1 414 ? 18.007 -66.648 -21.464 1.00 82.18 488 VAL B N 1
ATOM 6589 C CA . VAL B 1 414 ? 19.427 -66.807 -21.781 1.00 74.44 488 VAL B CA 1
ATOM 6590 C C . VAL B 1 414 ? 20.064 -65.453 -22.075 1.00 73.11 488 VAL B C 1
ATOM 6591 O O . VAL B 1 414 ? 21.140 -65.127 -21.561 1.00 70.17 488 VAL B O 1
ATOM 6595 N N . ASP B 1 415 ? 19.406 -64.646 -22.910 1.00 73.83 489 ASP B N 1
ATOM 6596 C CA . ASP B 1 415 ? 19.867 -63.284 -23.155 1.00 75.89 489 ASP B CA 1
ATOM 6597 C C . ASP B 1 415 ? 19.810 -62.442 -21.877 1.00 74.89 489 ASP B C 1
ATOM 6598 O O . ASP B 1 415 ? 20.647 -61.549 -21.662 1.00 78.34 489 ASP B O 1
ATOM 6603 N N . GLU B 1 416 ? 18.864 -62.735 -20.991 1.00 71.48 490 GLU B N 1
ATOM 6604 C CA . GLU B 1 416 ? 18.804 -61.992 -19.740 1.00 74.96 490 GLU B CA 1
ATOM 6605 C C . GLU B 1 416 ? 19.965 -62.348 -18.816 1.00 73.79 490 GLU B C 1
ATOM 6606 O O . GLU B 1 416 ? 20.554 -61.462 -18.187 1.00 73.79 490 GLU B O 1
ATOM 6612 N N . ILE B 1 417 ? 20.307 -63.638 -18.719 1.00 76.73 491 ILE B N 1
ATOM 6613 C CA . ILE B 1 417 ? 21.480 -64.051 -17.946 1.00 73.01 491 ILE B CA 1
ATOM 6614 C C . ILE B 1 417 ? 22.747 -63.479 -18.567 1.00 67.22 491 ILE B C 1
ATOM 6615 O O . ILE B 1 417 ? 23.687 -63.082 -17.862 1.00 66.13 491 ILE B O 1
ATOM 6620 N N . ARG B 1 418 ? 22.794 -63.438 -19.898 1.00 65.92 492 ARG B N 1
ATOM 6621 C CA . ARG B 1 418 ? 23.926 -62.824 -20.579 1.00 66.12 492 ARG B CA 1
ATOM 6622 C C . ARG B 1 418 ? 24.116 -61.389 -20.122 1.00 71.00 492 ARG B C 1
ATOM 6623 O O . ARG B 1 418 ? 25.234 -60.978 -19.787 1.00 71.05 492 ARG B O 1
ATOM 6631 N N . ASP B 1 419 ? 23.026 -60.612 -20.079 1.00 73.03 493 ASP B N 1
ATOM 6632 C CA . ASP B 1 419 ? 23.142 -59.227 -19.615 1.00 72.79 493 ASP B CA 1
ATOM 6633 C C . ASP B 1 419 ? 23.511 -59.155 -18.138 1.00 69.53 493 ASP B C 1
ATOM 6634 O O . ASP B 1 419 ? 24.350 -58.334 -17.743 1.00 65.77 493 ASP B O 1
ATOM 6639 N N . TYR B 1 420 ? 22.914 -60.024 -17.312 1.00 68.81 494 TYR B N 1
ATOM 6640 C CA . TYR B 1 420 ? 23.122 -59.931 -15.874 1.00 65.69 494 TYR B CA 1
ATOM 6641 C C . TYR B 1 420 ? 24.577 -60.201 -15.501 1.00 68.49 494 TYR B C 1
ATOM 6642 O O . TYR B 1 420 ? 25.140 -59.497 -14.652 1.00 69.05 494 TYR B O 1
ATOM 6651 N N . ILE B 1 421 ? 25.203 -61.226 -16.099 1.00 68.16 495 ILE B N 1
ATOM 6652 C CA . ILE B 1 421 ? 26.603 -61.512 -15.769 1.00 64.39 495 ILE B CA 1
ATOM 6653 C C . ILE B 1 421 ? 27.583 -60.649 -16.551 1.00 63.43 495 ILE B C 1
ATOM 6654 O O . ILE B 1 421 ? 28.760 -60.577 -16.183 1.00 60.84 495 ILE B O 1
ATOM 6659 N N . GLY B 1 422 ? 27.131 -59.987 -17.612 1.00 62.48 496 GLY B N 1
ATOM 6660 C CA . GLY B 1 422 ? 27.936 -58.981 -18.273 1.00 58.14 496 GLY B CA 1
ATOM 6661 C C . GLY B 1 422 ? 28.913 -59.487 -19.304 1.00 58.67 496 GLY B C 1
ATOM 6662 O O . GLY B 1 422 ? 30.040 -58.972 -19.394 1.00 58.49 496 GLY B O 1
ATOM 6663 N N . CYS B 1 423 ? 28.509 -60.456 -20.115 1.00 59.45 497 CYS B N 1
ATOM 6664 C CA . CYS B 1 423 ? 29.368 -60.995 -21.156 1.00 60.50 497 CYS B CA 1
ATOM 6665 C C . CYS B 1 423 ? 28.764 -60.732 -22.539 1.00 59.79 497 CYS B C 1
ATOM 6666 O O . CYS B 1 423 ? 27.578 -60.429 -22.679 1.00 62.33 497 CYS B O 1
ATOM 6669 N N . ASP B 1 424 ? 29.599 -60.850 -23.573 1.00 54.79 498 ASP B N 1
ATOM 6670 C CA . ASP B 1 424 ? 29.169 -60.500 -24.921 1.00 52.01 498 ASP B CA 1
ATOM 6671 C C . ASP B 1 424 ? 28.207 -61.533 -25.501 1.00 60.31 498 ASP B C 1
ATOM 6672 O O . ASP B 1 424 ? 27.245 -61.168 -26.185 1.00 66.92 498 ASP B O 1
ATOM 6677 N N . SER B 1 425 ? 28.448 -62.821 -25.261 1.00 59.55 499 SER B N 1
ATOM 6678 C CA . SER B 1 425 ? 27.533 -63.881 -25.685 1.00 58.48 499 SER B CA 1
ATOM 6679 C C . SER B 1 425 ? 27.402 -64.909 -24.561 1.00 61.53 499 SER B C 1
ATOM 6680 O O . SER B 1 425 ? 28.203 -64.930 -23.622 1.00 60.35 499 SER B O 1
ATOM 6683 N N . LEU B 1 426 ? 26.366 -65.748 -24.634 1.00 56.58 500 LEU B N 1
ATOM 6684 C CA . LEU B 1 426 ? 26.197 -66.797 -23.629 1.00 53.99 500 LEU B CA 1
ATOM 6685 C C . LEU B 1 426 ? 25.460 -67.970 -24.251 1.00 55.36 500 LEU B C 1
ATOM 6686 O O . LEU B 1 426 ? 24.395 -67.779 -24.845 1.00 64.16 500 LEU B O 1
ATOM 6691 N N . ALA B 1 427 ? 25.976 -69.183 -24.064 1.00 50.32 501 ALA B N 1
ATOM 6692 C CA . ALA B 1 427 ? 25.376 -70.336 -24.723 1.00 49.47 501 ALA B CA 1
ATOM 6693 C C . ALA B 1 427 ? 25.425 -71.544 -23.806 1.00 53.81 501 ALA B C 1
ATOM 6694 O O . ALA B 1 427 ? 26.483 -71.845 -23.244 1.00 56.96 501 ALA B O 1
ATOM 6696 N N . PHE B 1 428 ? 24.295 -72.244 -23.672 1.00 49.00 502 PHE B N 1
ATOM 6697 C CA . PHE B 1 428 ? 24.249 -73.481 -22.904 1.00 48.08 502 PHE B CA 1
ATOM 6698 C C . PHE B 1 428 ? 24.291 -74.680 -23.846 1.00 56.35 502 PHE B C 1
ATOM 6699 O O . PHE B 1 428 ? 24.056 -74.570 -25.050 1.00 63.74 502 PHE B O 1
ATOM 6707 N N . LEU B 1 429 ? 24.636 -75.831 -23.282 1.00 57.11 503 LEU B N 1
ATOM 6708 C CA . LEU B 1 429 ? 24.590 -77.090 -24.008 1.00 52.56 503 LEU B CA 1
ATOM 6709 C C . LEU B 1 429 ? 23.144 -77.474 -24.289 1.00 58.74 503 LEU B C 1
ATOM 6710 O O . LEU B 1 429 ? 22.322 -77.521 -23.371 1.00 61.17 503 LEU B O 1
ATOM 6715 N N . SER B 1 430 ? 22.831 -77.770 -25.551 1.00 64.70 504 SER B N 1
ATOM 6716 C CA . SER B 1 430 ? 21.461 -78.136 -25.904 1.00 69.96 504 SER B CA 1
ATOM 6717 C C . SER B 1 430 ? 21.082 -79.482 -25.292 1.00 64.52 504 SER B C 1
ATOM 6718 O O . SER B 1 430 ? 21.815 -80.467 -25.437 1.00 61.55 504 SER B O 1
ATOM 6721 N N . PHE B 1 431 ? 19.922 -79.526 -24.626 1.00 62.64 505 PHE B N 1
ATOM 6722 C CA . PHE B 1 431 ? 19.455 -80.763 -23.998 1.00 61.38 505 PHE B CA 1
ATOM 6723 C C . PHE B 1 431 ? 19.290 -81.885 -25.022 1.00 64.65 505 PHE B C 1
ATOM 6724 O O . PHE B 1 431 ? 19.668 -83.047 -24.771 1.00 54.81 505 PHE B O 1
ATOM 6732 N N . GLU B 1 432 ? 18.762 -81.535 -26.203 1.00 71.88 506 GLU B N 1
ATOM 6733 C CA . GLU B 1 432 ? 18.492 -82.512 -27.255 1.00 68.20 506 GLU B CA 1
ATOM 6734 C C . GLU B 1 432 ? 19.779 -83.123 -27.793 1.00 63.08 506 GLU B C 1
ATOM 6735 O O . GLU B 1 432 ? 19.842 -84.341 -28.017 1.00 63.32 506 GLU B O 1
ATOM 6741 N N . THR B 1 433 ? 20.830 -82.311 -27.975 1.00 61.30 507 THR B N 1
ATOM 6742 C CA . THR B 1 433 ? 22.110 -82.874 -28.415 1.00 62.72 507 THR B CA 1
ATOM 6743 C C . THR B 1 433 ? 22.774 -83.702 -27.318 1.00 61.98 507 THR B C 1
ATOM 6744 O O . THR B 1 433 ? 23.485 -84.668 -27.624 1.00 60.70 507 THR B O 1
ATOM 6748 N N . LEU B 1 434 ? 22.540 -83.361 -26.043 1.00 59.55 508 LEU B N 1
ATOM 6749 C CA . LEU B 1 434 ? 22.993 -84.225 -24.956 1.00 59.38 508 LEU B CA 1
ATOM 6750 C C . LEU B 1 434 ? 22.365 -85.614 -25.069 1.00 60.50 508 LEU B C 1
ATOM 6751 O O . LEU B 1 434 ? 23.071 -86.638 -25.056 1.00 56.72 508 LEU B O 1
ATOM 6756 N N . LYS B 1 435 ? 21.030 -85.663 -25.198 1.00 63.49 509 LYS B N 1
ATOM 6757 C CA . LYS B 1 435 ? 20.345 -86.944 -25.377 1.00 60.24 509 LYS B CA 1
ATOM 6758 C C . LYS B 1 435 ? 20.833 -87.668 -26.629 1.00 65.58 509 LYS B C 1
ATOM 6759 O O . LYS B 1 435 ? 20.955 -88.899 -26.634 1.00 65.64 509 LYS B O 1
ATOM 6765 N N . LYS B 1 436 ? 21.127 -86.921 -27.698 1.00 64.83 510 LYS B N 1
ATOM 6766 C CA . LYS B 1 436 ? 21.656 -87.544 -28.906 1.00 62.23 510 LYS B CA 1
ATOM 6767 C C . LYS B 1 436 ? 23.001 -88.212 -28.630 1.00 61.58 510 LYS B C 1
ATOM 6768 O O . LYS B 1 436 ? 23.226 -89.355 -29.032 1.00 61.91 510 LYS B O 1
ATOM 6774 N N . HIS B 1 437 ? 23.898 -87.521 -27.918 1.00 63.72 511 HIS B N 1
ATOM 6775 C CA . HIS B 1 437 ? 25.201 -88.101 -27.581 1.00 63.66 511 HIS B CA 1
ATOM 6776 C C . HIS B 1 437 ? 25.057 -89.363 -26.739 1.00 64.51 511 HIS B C 1
ATOM 6777 O O . HIS B 1 437 ? 25.829 -90.319 -26.884 1.00 62.13 511 HIS B O 1
ATOM 6784 N N . LEU B 1 438 ? 24.108 -89.363 -25.808 1.00 68.47 512 LEU B N 1
ATOM 6785 C CA . LEU B 1 438 ? 23.897 -90.575 -25.021 1.00 65.83 512 LEU B CA 1
ATOM 6786 C C . LEU B 1 438 ? 23.364 -91.709 -25.904 1.00 69.33 512 LEU B C 1
ATOM 6787 O O . LEU B 1 438 ? 23.792 -92.864 -25.773 1.00 69.10 512 LEU B O 1
ATOM 6792 N N . GLY B 1 439 ? 22.466 -91.392 -26.839 1.00 70.19 513 GLY B N 1
ATOM 6793 C CA . GLY B 1 439 ? 22.011 -92.350 -27.829 1.00 64.82 513 GLY B CA 1
ATOM 6794 C C . GLY B 1 439 ? 21.168 -93.469 -27.267 1.00 68.13 513 GLY B C 1
ATOM 6795 O O . GLY B 1 439 ? 20.033 -93.238 -26.838 1.00 69.26 513 GLY B O 1
ATOM 6796 N N . GLU B 1 440 ? 21.713 -94.689 -27.272 1.00 73.51 514 GLU B N 1
ATOM 6797 C CA . GLU B 1 440 ? 20.966 -95.836 -26.759 1.00 78.78 514 GLU B CA 1
ATOM 6798 C C . GLU B 1 440 ? 20.617 -95.639 -25.297 1.00 80.57 514 GLU B C 1
ATOM 6799 O O . GLU B 1 440 ? 19.483 -95.905 -24.878 1.00 82.39 514 GLU B O 1
ATOM 6805 N N . ASP B 1 441 ? 21.568 -95.140 -24.511 1.00 78.90 515 ASP B N 1
ATOM 6806 C CA . ASP B 1 441 ? 21.360 -94.979 -23.082 1.00 73.17 515 ASP B CA 1
ATOM 6807 C C . ASP B 1 441 ? 20.657 -93.684 -22.720 1.00 67.51 515 ASP B C 1
ATOM 6808 O O . ASP B 1 441 ? 20.589 -93.382 -21.530 1.00 67.51 515 ASP B O 1
ATOM 6813 N N . SER B 1 442 ? 20.140 -92.914 -23.684 1.00 63.48 516 SER B N 1
ATOM 6814 C CA . SER B 1 442 ? 19.434 -91.683 -23.339 1.00 61.78 516 SER B CA 1
ATOM 6815 C C . SER B 1 442 ? 18.247 -91.929 -22.415 1.00 63.51 516 SER B C 1
ATOM 6816 O O . SER B 1 442 ? 17.849 -91.014 -21.684 1.00 59.75 516 SER B O 1
ATOM 6819 N N . ARG B 1 443 ? 17.679 -93.138 -22.421 1.00 71.80 517 ARG B N 1
ATOM 6820 C CA . ARG B 1 443 ? 16.561 -93.468 -21.546 1.00 71.06 517 ARG B CA 1
ATOM 6821 C C . ARG B 1 443 ? 16.993 -93.811 -20.121 1.00 66.46 517 ARG B C 1
ATOM 6822 O O . ARG B 1 443 ? 16.134 -93.847 -19.229 1.00 64.33 517 ARG B O 1
ATOM 6830 N N . SER B 1 444 ? 18.292 -94.028 -19.887 1.00 61.08 518 SER B N 1
ATOM 6831 C CA . SER B 1 444 ? 18.827 -94.519 -18.624 1.00 56.78 518 SER B CA 1
ATOM 6832 C C . SER B 1 444 ? 19.219 -93.405 -17.642 1.00 56.66 518 SER B C 1
ATOM 6833 O O . SER B 1 444 ? 19.947 -93.681 -16.678 1.00 56.39 518 SER B O 1
ATOM 6836 N N . PHE B 1 445 ? 18.748 -92.169 -17.839 1.00 56.14 519 PHE B N 1
ATOM 6837 C CA . PHE B 1 445 ? 19.260 -91.047 -17.063 1.00 50.83 519 PHE B CA 1
ATOM 6838 C C . PHE B 1 445 ? 18.139 -90.144 -16.572 1.00 52.76 519 PHE B C 1
ATOM 6839 O O . PHE B 1 445 ? 17.184 -89.860 -17.300 1.00 59.10 519 PHE B O 1
ATOM 6847 N N . CYS B 1 446 ? 18.282 -89.680 -15.335 1.00 50.88 520 CYS B N 1
ATOM 6848 C CA . CYS B 1 446 ? 17.396 -88.673 -14.786 1.00 49.87 520 CYS B CA 1
ATOM 6849 C C . CYS B 1 446 ? 17.852 -87.325 -15.322 1.00 54.45 520 CYS B C 1
ATOM 6850 O O . CYS B 1 446 ? 19.053 -87.044 -15.378 1.00 56.23 520 CYS B O 1
ATOM 6853 N N . TYR B 1 447 ? 16.904 -86.526 -15.805 1.00 53.95 521 TYR B N 1
ATOM 6854 C CA . TYR B 1 447 ? 17.184 -85.168 -16.250 1.00 48.69 521 TYR B CA 1
ATOM 6855 C C . TYR B 1 447 ? 16.289 -84.160 -15.548 1.00 53.26 521 TYR B C 1
ATOM 6856 O O . TYR B 1 447 ? 16.085 -83.063 -16.066 1.00 60.23 521 TYR B O 1
ATOM 6865 N N . ALA B 1 448 ? 15.750 -84.495 -14.380 1.00 51.32 522 ALA B N 1
ATOM 6866 C CA . ALA B 1 448 ? 14.711 -83.654 -13.797 1.00 52.65 522 ALA B CA 1
ATOM 6867 C C . ALA B 1 448 ? 15.167 -82.219 -13.596 1.00 57.41 522 ALA B C 1
ATOM 6868 O O . ALA B 1 448 ? 14.336 -81.314 -13.584 1.00 69.16 522 ALA B O 1
ATOM 6870 N N . CYS B 1 449 ? 16.458 -81.975 -13.408 1.00 61.22 523 CYS B N 1
ATOM 6871 C CA . CYS B 1 449 ? 16.880 -80.601 -13.172 1.00 62.00 523 CYS B CA 1
ATOM 6872 C C . CYS B 1 449 ? 16.911 -79.774 -14.454 1.00 63.95 523 CYS B C 1
ATOM 6873 O O . CYS B 1 449 ? 17.036 -78.545 -14.378 1.00 63.05 523 CYS B O 1
ATOM 6876 N N . PHE B 1 450 ? 16.819 -80.414 -15.623 1.00 62.51 524 PHE B N 1
ATOM 6877 C CA . PHE B 1 450 ? 16.772 -79.718 -16.906 1.00 63.79 524 PHE B CA 1
ATOM 6878 C C . PHE B 1 450 ? 15.371 -79.634 -17.473 1.00 62.96 524 PHE B C 1
ATOM 6879 O O . PHE B 1 450 ? 15.076 -78.711 -18.234 1.00 59.12 524 PHE B O 1
ATOM 6887 N N . THR B 1 451 ? 14.505 -80.568 -17.097 1.00 62.82 525 THR B N 1
ATOM 6888 C CA . THR B 1 451 ? 13.148 -80.655 -17.601 1.00 59.34 525 THR B CA 1
ATOM 6889 C C . THR B 1 451 ? 12.122 -80.148 -16.599 1.00 67.68 525 THR B C 1
ATOM 6890 O O . THR B 1 451 ? 11.293 -79.305 -16.946 1.00 77.96 525 THR B O 1
ATOM 6894 N N . GLY B 1 452 ? 12.191 -80.607 -15.353 1.00 64.95 526 GLY B N 1
ATOM 6895 C CA . GLY B 1 452 ? 11.170 -80.364 -14.355 1.00 63.21 526 GLY B CA 1
ATOM 6896 C C . GLY B 1 452 ? 10.308 -81.579 -14.064 1.00 69.30 526 GLY B C 1
ATOM 6897 O O . GLY B 1 452 ? 9.553 -81.560 -13.086 1.00 70.29 526 GLY B O 1
ATOM 6898 N N . ASP B 1 453 ? 10.425 -82.650 -14.855 1.00 70.71 527 ASP B N 1
ATOM 6899 C CA . ASP B 1 453 ? 9.590 -83.840 -14.718 1.00 76.65 527 ASP B CA 1
ATOM 6900 C C . ASP B 1 453 ? 10.349 -84.882 -13.909 1.00 78.85 527 ASP B C 1
ATOM 6901 O O . ASP B 1 453 ? 11.383 -85.385 -14.364 1.00 78.62 527 ASP B O 1
ATOM 6906 N N . TYR B 1 454 ? 9.805 -85.249 -12.742 1.00 74.54 528 TYR B N 1
ATOM 6907 C CA . TYR B 1 454 ? 10.622 -86.146 -11.932 1.00 72.38 528 TYR B CA 1
ATOM 6908 C C . TYR B 1 454 ? 10.179 -87.598 -12.101 1.00 76.56 528 TYR B C 1
ATOM 6909 O O . TYR B 1 454 ? 8.971 -87.882 -12.118 1.00 78.28 528 TYR B O 1
ATOM 6918 N N . PRO B 1 455 ? 11.139 -88.531 -12.230 1.00 74.39 529 PRO B N 1
ATOM 6919 C CA . PRO B 1 455 ? 10.769 -89.961 -12.297 1.00 70.81 529 PRO B CA 1
ATOM 6920 C C . PRO B 1 455 ? 10.036 -90.458 -11.056 1.00 75.64 529 PRO B C 1
ATOM 6921 O O . PRO B 1 455 ? 9.112 -91.271 -11.173 1.00 79.31 529 PRO B O 1
ATOM 6925 N N . VAL B 1 456 ? 10.436 -89.997 -9.870 1.00 72.37 530 VAL B N 1
ATOM 6926 C CA . VAL B 1 456 ? 9.797 -90.336 -8.604 1.00 71.27 530 VAL B CA 1
ATOM 6927 C C . VAL B 1 456 ? 9.257 -89.045 -8.013 1.00 80.01 530 VAL B C 1
ATOM 6928 O O . VAL B 1 456 ? 10.034 -88.131 -7.710 1.00 83.25 530 VAL B O 1
ATOM 6932 N N . LYS B 1 457 ? 7.927 -88.976 -7.817 1.00 84.42 531 LYS B N 1
ATOM 6933 C CA . LYS B 1 457 ? 7.546 -87.618 -7.434 1.00 87.24 531 LYS B CA 1
ATOM 6934 C C . LYS B 1 457 ? 7.311 -87.513 -5.930 1.00 94.00 531 LYS B C 1
ATOM 6935 O O . LYS B 1 457 ? 6.782 -88.453 -5.315 1.00 89.21 531 LYS B O 1
ATOM 6941 N N . PRO B 1 458 ? 7.729 -86.386 -5.343 1.00 99.77 532 PRO B N 1
ATOM 6942 C CA . PRO B 1 458 ? 7.493 -86.151 -3.906 1.00 105.50 532 PRO B CA 1
ATOM 6943 C C . PRO B 1 458 ? 6.023 -86.225 -3.500 1.00 111.63 532 PRO B C 1
ATOM 6944 O O . PRO B 1 458 ? 5.167 -85.540 -4.069 1.00 104.70 532 PRO B O 1
ATOM 6948 N N . THR B 1 459 ? 5.748 -87.056 -2.473 1.00 116.06 533 THR B N 1
ATOM 6949 C CA . THR B 1 459 ? 4.389 -87.293 -1.966 1.00 122.36 533 THR B CA 1
ATOM 6950 C C . THR B 1 459 ? 3.872 -86.153 -1.063 1.00 118.20 533 THR B C 1
ATOM 6951 O O . THR B 1 459 ? 2.652 -85.990 -0.918 1.00 106.44 533 THR B O 1
ATOM 6955 N N . GLU B 1 460 ? 4.771 -85.376 -0.453 1.00 122.99 534 GLU B N 1
ATOM 6956 C CA . GLU B 1 460 ? 4.460 -84.202 0.375 1.00 123.73 534 GLU B CA 1
ATOM 6957 C C . GLU B 1 460 ? 5.705 -83.308 0.401 1.00 127.60 534 GLU B C 1
ATOM 6958 O O . GLU B 1 460 ? 6.615 -83.476 -0.420 1.00 126.02 534 GLU B O 1
ATOM 6964 N N . ASP B 1 461 ? 5.730 -82.332 1.325 1.00 129.87 535 ASP B N 1
ATOM 6965 C CA . ASP B 1 461 ? 6.890 -81.444 1.495 1.00 131.00 535 ASP B CA 1
ATOM 6966 C C . ASP B 1 461 ? 8.175 -82.230 1.793 1.00 128.02 535 ASP B C 1
ATOM 6967 O O . ASP B 1 461 ? 8.199 -83.113 2.661 1.00 120.40 535 ASP B O 1
ATOM 6972 N N . LYS B 1 462 ? 9.262 -81.882 1.091 1.00 126.31 536 LYS B N 1
ATOM 6973 C CA . LYS B 1 462 ? 10.452 -82.726 1.060 1.00 122.20 536 LYS B CA 1
ATOM 6974 C C . LYS B 1 462 ? 11.728 -81.921 1.308 1.00 117.70 536 LYS B C 1
ATOM 6975 O O . LYS B 1 462 ? 11.756 -80.690 1.187 1.00 113.01 536 LYS B O 1
ATOM 6981 N N . VAL B 1 463 ? 12.795 -82.655 1.649 1.00 115.15 537 VAL B N 1
ATOM 6982 C CA . VAL B 1 463 ? 13.993 -82.101 2.271 1.00 116.60 537 VAL B CA 1
ATOM 6983 C C . VAL B 1 463 ? 15.243 -82.511 1.481 1.00 109.33 537 VAL B C 1
ATOM 6984 O O . VAL B 1 463 ? 15.205 -83.370 0.598 1.00 101.98 537 VAL B O 1
ATOM 6988 N N . LYS B 1 464 ? 16.353 -81.846 1.784 1.00 111.06 538 LYS B N 1
ATOM 6989 C CA . LYS B 1 464 ? 17.689 -82.209 1.255 1.00 112.60 538 LYS B CA 1
ATOM 6990 C C . LYS B 1 464 ? 18.197 -83.187 2.321 1.00 116.06 538 LYS B C 1
ATOM 6991 O O . LYS B 1 464 ? 18.108 -82.824 3.494 1.00 118.92 538 LYS B O 1
ATOM 6997 N N . ARG B 1 465 ? 18.804 -84.314 1.959 1.00 104.23 539 ARG B N 1
ATOM 6998 C CA . ARG B 1 465 ? 19.121 -85.343 2.982 1.00 102.80 539 ARG B CA 1
ATOM 6999 C C . ARG B 1 465 ? 20.010 -84.827 4.120 1.00 111.09 539 ARG B C 1
ATOM 7000 O O . ARG B 1 465 ? 19.839 -85.315 5.259 1.00 95.07 539 ARG B O 1
ATOM 7008 N N . GLY B 1 466 ? 20.969 -83.946 3.834 1.00 112.98 540 GLY B N 1
ATOM 7009 C CA . GLY B 1 466 ? 21.860 -83.488 4.916 1.00 105.63 540 GLY B CA 1
ATOM 7010 C C . GLY B 1 466 ? 21.666 -82.042 5.337 1.00 109.78 540 GLY B C 1
ATOM 7011 O O . GLY B 1 466 ? 21.794 -81.152 4.483 1.00 107.74 540 GLY B O 1
ATOM 7012 N N . GLY B 1 467 ? 21.318 -81.838 6.606 1.00 101.32 541 GLY B N 1
ATOM 7013 C CA . GLY B 1 467 ? 21.266 -80.510 7.232 1.00 88.79 541 GLY B CA 1
ATOM 7014 C C . GLY B 1 467 ? 22.288 -80.463 8.334 1.00 92.38 541 GLY B C 1
ATOM 7015 O O . GLY B 1 467 ? 23.467 -80.297 8.022 1.00 95.08 541 GLY B O 1
ATOM 7016 N N . ASP B 1 468 ? 21.852 -80.690 9.568 1.00 88.85 542 ASP B N 1
ATOM 7017 C CA . ASP B 1 468 ? 22.765 -80.679 10.705 1.00 78.94 542 ASP B CA 1
ATOM 7018 C C . ASP B 1 468 ? 22.168 -81.628 11.735 1.00 80.54 542 ASP B C 1
ATOM 7019 O O . ASP B 1 468 ? 20.998 -82.016 11.636 1.00 89.83 542 ASP B O 1
ATOM 7024 N N . PHE B 1 469 ? 22.971 -82.017 12.725 1.00 79.46 543 PHE B N 1
ATOM 7025 C CA . PHE B 1 469 ? 22.434 -82.773 13.865 1.00 73.79 543 PHE B CA 1
ATOM 7026 C C . PHE B 1 469 ? 22.150 -81.789 14.989 1.00 78.28 543 PHE B C 1
ATOM 7027 O O . PHE B 1 469 ? 22.823 -81.697 16.020 1.00 70.78 543 PHE B O 1
ATOM 7035 N N . ILE B 1 470 ? 21.145 -80.984 14.634 1.00 87.60 544 ILE B N 1
ATOM 7036 C CA . ILE B 1 470 ? 20.519 -79.946 15.430 1.00 76.62 544 ILE B CA 1
ATOM 7037 C C . ILE B 1 470 ? 19.007 -80.110 15.264 1.00 71.37 544 ILE B C 1
ATOM 7038 O O . ILE B 1 470 ? 18.511 -80.307 14.149 1.00 69.21 544 ILE B O 1
ATOM 7043 N N . ASP B 1 471 ? 18.301 -80.163 16.386 1.00 70.00 545 ASP B N 1
ATOM 7044 C CA . ASP B 1 471 ? 16.991 -80.791 16.482 1.00 69.03 545 ASP B CA 1
ATOM 7045 C C . ASP B 1 471 ? 15.880 -79.779 16.759 1.00 72.04 545 ASP B C 1
ATOM 7046 O O . ASP B 1 471 ? 15.950 -79.032 17.744 1.00 72.52 545 ASP B O 1
ATOM 7051 N N . ASP B 1 472 ? 14.824 -79.807 15.934 1.00 76.95 546 ASP B N 1
ATOM 7052 C CA . ASP B 1 472 ? 13.826 -78.698 15.830 1.00 82.81 546 ASP B CA 1
ATOM 7053 C C . ASP B 1 472 ? 13.015 -78.322 17.098 1.00 86.46 546 ASP B C 1
ATOM 7054 O O . ASP B 1 472 ? 13.294 -78.744 18.233 1.00 83.34 546 ASP B O 1
#

Nearest PDB structures (foldseek):
  6lbp-assembly1_A  TM=1.002E+00  e=2.649E-102  Arabidopsis thaliana
  1gph-assembly1_1  TM=9.576E-01  e=8.932E-58  Bacillus subtilis
  1ao0-assembly1_A  TM=9.447E-01  e=1.427E-57  Bacillus subtilis
  1ecf-assembly1_B  TM=9.414E-01  e=4.446E-49  Escherichia coli
  1ecb-assembly1_A  TM=9.310E-01  e=3.070E-48  Escherichia coli

B-factor: mean 59.25, std 17.68, range [29.72, 131.0]

Sequence (920 aa):
CGVVGIYGDSEASRLCYLALHALQHRGQEGAGIVTVSKDKVLQTITGVGLVSEVFSESKLDQLPGDIAIGHVRYSTAGSSMLKNVQPFVAGYRFGSVGVAHNGNLVNYTKLRADLEENGSIFNTSSDTEVVLHLIAISKARPFFMRIVDACEKLQGAYSMVFVTEDKLVAVRDPHGFRPLVMGRRSNGAVVFASETCALDLIEATYEREVYPGEVLVVDKDGVKCQCLMPHPEPKQCIFEHIYFSLPNSIVFGRSVYESRHVFGEILATESPVDCDVVIAVPDSGVVAALGYAAKAGVAFQQGLIRSHYVGRTFIEPSQKIRDFGVKLKLSPVRGVLEGKRVVVVDDSIVRGTTSSKIVRLLREAGAKEVHMRIASPPIIASCYYGVDTPSSNELISNRMSVDEIRDYIGCDSLAFLSFETLKKHLGEDSRSFCYACFTGDYPVKPTEDKVKRGGDFIDDCGVVGIYGDSEASRLCYLALHALQHRGQEGAGIVTVSKDKVLQTITGVGLVSEVFSESKLDQLPGDIAIGHVRYSTAGSSMLKNVQPFVAGYRFGSVGVAHNGNLVNYTKLRADLEENGSIFNTSSDTEVVLHLIAISKARPFFMRIVDACEKLQGAYSMVFVTEDKLVAVRDPHGFRPLVMGRRSNGAVVFASETCALDLIEATYEREVYPGEVLVVDKDGVKCQCLMPHPEPKQCIFEHIYFSLPNSIVFGRSVYESRHVFGEILATESPVDCDVVIAVPDSGVVAALGYAAKAGVAFQQGLIRSHYVGRTFIEPSQKIRDFGVKLKLSPVRGVLEGKRVVVVDDSIVRGTTSSKIVRLLREAGAKEVHMRIASPPIIASCYYGVDTPSSNELISNRMSVDEIRDYIGCDSLAFLSFETLKKHLGEDSRSFCYACFTGDYPVKPTEDKVKRGGDFIDD

InterPro domains:
  IPR000836 Phosphoribosyltransferase domain [PF00156] (361-457)
  IPR000836 Phosphoribosyltransferase domain [cd06223] (350-461)
  IPR005854 Amidophosphoribosyltransferase [MF_01931] (86-528)
  IPR005854 Amidophosphoribosyltransferase [PIRSF000485] (84-537)
  IPR005854 Amidophosphoribosyltransferase [TIGR01134] (87-529)
  IPR017932 Glutamine amidotransferase type 2 domain [PF13537] (168-285)
  IPR017932 Glutamine amidotransferase type 2 domain [PS51278] (87-307)
  IPR029055 Nucleophile aminohydrolases, N-terminal [G3DSA:3.60.20.10] (87-529)
  IPR029055 Nucleophile aminohydrolases, N-terminal [SSF56235] (87-323)
  IPR029057 Phosphoribosyltransferase-like [G3DSA:3.40.50.2020] (347-511)
  IPR029057 Phosphoribosyltransferase-like [SSF53271] (323-536)
  IPR035584 Amidophosphoribosyltransferase, N-terminal [cd00715] (87-338)

Radius of gyration: 29.54 Å; Cα contacts (8 Å, |Δi|>4): 2313; chains: 2; bounding box: 84×79×54 Å

Secondary structure (DSSP, 8-state):
-EEEEEES-TBHHHHHHHHHHHTGGG--SEEEEEEE-TTS-EEEEEEES-HHHH--HHHHTT--BSEEEEEEE--TTGGG------SEEEEETTEEEEEEEEEEETTHHHHHHHHHTTT---SS--HHHHHHHHHHH---SSHHHHHHHHHTT--EEEEEEEEESS-EEEEE-TT--S--EEEE-SSS-EEEESSHHHHHHTT-EEEEEPPTTEEEEESSS-EEEEEE----S--EEHHIIIIIS-TT-EETTEEHHHHHHHHHHHHHHHS----SEEEESTTTTHHHHHHHHHHHTS-B---EEE-TT--SS----SSPPTTHHHHTTEEE-HHHHTT-EEEEEES--SS-HHHHHHHHHHHHTT-SEEEEEESS----S---SSS----GGGSHHHHS-HHHHHHHHT-SEEEEPPHHHHHHHHGGGGGGEE-HHHHS--SS--SSS---S---S---/-EEEEEES-TTHHHHHHHHHHHTGGG-SSEEEEEEE-TTS-EEEEEEES-HHHH--HHHHTT--SSEEEEEEE--TTGGG------SEEEEETTEEEEEEEEEEETTHHHHHHHHHTTT---SS--HHHHHHHHHHH---SSHHHHHHHHHTT--EEEEEEEEESS-EEEEE-TT--S--EEEE-SSS-EEEESSHHHHHHTT-EEEEEPPTTEEEEESSS-EEEEEE----S--EEHHIIIIIS-TT-EETTEEHHHHHHHHHHHHHHHS----SEEEE-TTTTHHHHHHHHHHHTS-B---EEE-TT--SS----SS--TTHHHHTTEEE-HHHHTT-EEEEEES--SS-HHHHHHHHHHHHTT-SEEEEEESS----S---SSS----GGGSHHHHS-HHHHHHHHT-SEEEEPPHHHHHHHHGGGGGGEE-HHHHS--SS--SSS---S---S---

Organism: Arabidopsis thaliana (NCBI:txid3702)

GO terms:
  GO:0009532 plastid stroma (C, IDA)
  GO:0009570 chloroplast stroma (C, IDA)
  GO:0009507 chloroplast (C, HDA)
  GO:0009570 chloroplast stroma (C, HDA)
  GO:0009658 chloroplast organization (P, IMP)
  GO:0004044 amidophosphoribosyltransferase activity (F, IMP)
  GO:0006164 purine nucleotide biosynthetic process (P, IMP)

CATH classification: 3.60.20.10 (+1 more: 3.40.50.2020)